Protein AF-0000000086188994 (afdb_homodimer)

Radius of gyration: 27.0 Å; Cα contacts (8 Å, |Δi|>4): 2098; chains: 2; bounding box: 62×96×54 Å

Structure (mmCIF, N/CA/C/O backbone):
data_AF-0000000086188994-model_v1
#
loop_
_entity.id
_entity.type
_entity.pdbx_description
1 polymer 'Cysteine desulfurase'
#
loop_
_atom_site.group_PDB
_atom_site.id
_atom_site.type_symbol
_atom_site.label_atom_id
_atom_site.label_alt_id
_atom_site.label_comp_id
_atom_site.label_asym_id
_atom_site.label_entity_id
_atom_site.label_seq_id
_atom_site.pdbx_PDB_ins_code
_atom_site.Cartn_x
_atom_site.Cartn_y
_atom_site.Cartn_z
_atom_site.occupancy
_atom_site.B_iso_or_equiv
_atom_site.auth_seq_id
_atom_site.auth_comp_id
_atom_site.auth_asym_id
_atom_site.auth_atom_id
_atom_site.pdbx_PDB_model_num
ATOM 1 N N . MET A 1 1 ? 21.062 -20.469 -26.938 1 40.47 1 MET A N 1
ATOM 2 C CA . MET A 1 1 ? 21.969 -19.453 -26.406 1 40.47 1 MET A CA 1
ATOM 3 C C . MET A 1 1 ? 21.203 -18.391 -25.625 1 40.47 1 MET A C 1
ATOM 5 O O . MET A 1 1 ? 20.109 -17.984 -26.031 1 40.47 1 MET A O 1
ATOM 9 N N . SER A 1 2 ? 21.266 -18.281 -24.328 1 55.09 2 SER A N 1
ATOM 10 C CA . SER A 1 2 ? 20.531 -17.281 -23.547 1 55.09 2 SER A CA 1
ATOM 11 C C . SER A 1 2 ? 20.719 -15.891 -24.141 1 55.09 2 SER A C 1
ATOM 13 O O . SER A 1 2 ? 21.844 -15.508 -24.516 1 55.09 2 SER A O 1
ATOM 15 N N . SER A 1 3 ? 19.5 -15.203 -24.562 1 75.44 3 SER A N 1
ATOM 16 C CA . SER A 1 3 ? 19.562 -14.008 -25.391 1 75.44 3 SER A CA 1
ATOM 17 C C . SER A 1 3 ? 20.297 -12.875 -24.688 1 75.44 3 SER A C 1
ATOM 19 O O . SER A 1 3 ? 20.953 -12.055 -25.344 1 75.44 3 SER A O 1
ATOM 21 N N . TYR A 1 4 ? 20.297 -12.648 -23.375 1 92.44 4 TYR A N 1
ATOM 22 C CA . TYR A 1 4 ? 21.047 -11.523 -22.812 1 92.44 4 TYR A CA 1
ATOM 23 C C . TYR A 1 4 ? 22.203 -12.016 -21.953 1 92.44 4 TYR A C 1
ATOM 25 O O . TYR A 1 4 ? 22.266 -13.195 -21.594 1 92.44 4 TYR A O 1
ATOM 33 N N . ASP A 1 5 ? 23.281 -11.188 -21.828 1 94.56 5 ASP A N 1
ATOM 34 C CA . ASP A 1 5 ? 24.438 -11.5 -20.984 1 94.56 5 ASP A CA 1
ATOM 35 C C . ASP A 1 5 ? 24.062 -11.422 -19.5 1 94.56 5 ASP A C 1
ATOM 37 O O . ASP A 1 5 ? 24.047 -10.336 -18.922 1 94.56 5 ASP A O 1
ATOM 41 N N . VAL A 1 6 ? 23.875 -12.578 -18.875 1 96.88 6 VAL A N 1
ATOM 42 C CA . VAL A 1 6 ? 23.344 -12.664 -17.516 1 96.88 6 VAL A CA 1
ATOM 43 C C . VAL A 1 6 ? 24.375 -12.086 -16.531 1 96.88 6 VAL A C 1
ATOM 45 O O . VAL A 1 6 ? 24 -11.531 -15.5 1 96.88 6 VAL A O 1
ATOM 48 N N . GLN A 1 7 ? 25.672 -12.148 -16.781 1 95.19 7 GLN A N 1
ATOM 49 C CA . GLN A 1 7 ? 26.688 -11.586 -15.891 1 95.19 7 GLN A CA 1
ATOM 50 C C . GLN A 1 7 ? 26.609 -10.062 -15.859 1 95.19 7 GLN A C 1
ATOM 52 O O . GLN A 1 7 ? 26.797 -9.445 -14.812 1 95.19 7 GLN A O 1
ATOM 57 N N . GLN A 1 8 ? 26.328 -9.531 -17 1 96.25 8 GLN A N 1
ATOM 58 C CA . GLN A 1 8 ? 26.125 -8.094 -17.047 1 96.25 8 GLN A CA 1
ATOM 59 C C . GLN A 1 8 ? 24.859 -7.688 -16.297 1 96.25 8 GLN A C 1
ATOM 61 O O . GLN A 1 8 ? 24.844 -6.66 -15.609 1 96.25 8 GLN A O 1
ATOM 66 N N . VAL A 1 9 ? 23.844 -8.477 -16.469 1 97.75 9 VAL A N 1
ATOM 67 C CA . VAL A 1 9 ? 22.594 -8.242 -15.742 1 97.75 9 VAL A CA 1
ATOM 68 C C . VAL A 1 9 ? 22.844 -8.289 -14.242 1 97.75 9 VAL A C 1
ATOM 70 O O . VAL A 1 9 ? 22.422 -7.391 -13.508 1 97.75 9 VAL A O 1
ATOM 73 N N . ARG A 1 10 ? 23.547 -9.281 -13.758 1 97.5 10 ARG A N 1
ATOM 74 C CA . ARG A 1 10 ? 23.812 -9.477 -12.336 1 97.5 10 ARG A CA 1
ATOM 75 C C . ARG A 1 10 ? 24.547 -8.281 -11.742 1 97.5 10 ARG A C 1
ATOM 77 O O . ARG A 1 10 ? 24.328 -7.941 -10.578 1 97.5 10 ARG A O 1
ATOM 84 N N . ALA A 1 11 ? 25.422 -7.648 -12.523 1 97.5 11 ALA A N 1
ATOM 85 C CA . ALA A 1 11 ? 26.203 -6.504 -12.062 1 97.5 11 ALA A CA 1
ATOM 86 C C . ALA A 1 11 ? 25.297 -5.324 -11.711 1 97.5 11 ALA A C 1
ATOM 88 O O . ALA A 1 11 ? 25.703 -4.418 -10.984 1 97.5 11 ALA A O 1
ATOM 89 N N . ASP A 1 12 ? 24.078 -5.379 -12.227 1 98.38 12 ASP A N 1
ATOM 90 C CA . ASP A 1 12 ? 23.125 -4.293 -11.992 1 98.38 12 ASP A CA 1
ATOM 91 C C . ASP A 1 12 ? 22.453 -4.441 -10.633 1 98.38 12 ASP A C 1
ATOM 93 O O . ASP A 1 12 ? 21.734 -3.541 -10.195 1 98.38 12 ASP A O 1
ATOM 97 N N . PHE A 1 13 ? 22.625 -5.535 -9.953 1 98.62 13 PHE A N 1
ATOM 98 C CA . PHE A 1 13 ? 21.938 -5.836 -8.703 1 98.62 13 PHE A CA 1
ATOM 99 C C . PHE A 1 13 ? 22.906 -5.832 -7.531 1 98.62 13 PHE A C 1
ATOM 101 O O . PHE A 1 13 ? 23.547 -6.844 -7.242 1 98.62 13 PHE A O 1
ATOM 108 N N . PRO A 1 14 ? 22.922 -4.773 -6.766 1 98.06 14 PRO A N 1
ATOM 109 C CA . PRO A 1 14 ? 23.922 -4.617 -5.707 1 98.06 14 PRO A CA 1
ATOM 110 C C . PRO A 1 14 ? 23.859 -5.738 -4.668 1 98.06 14 PRO A C 1
ATOM 112 O O . PRO A 1 14 ? 24.891 -6.219 -4.211 1 98.06 14 PRO A O 1
ATOM 115 N N . VAL A 1 15 ? 22.688 -6.176 -4.32 1 97.5 15 VAL A N 1
ATOM 116 C CA . VAL A 1 15 ? 22.5 -7.148 -3.248 1 97.5 15 VAL A CA 1
ATOM 117 C C . VAL A 1 15 ? 23.172 -8.469 -3.629 1 97.5 15 VAL A C 1
ATOM 119 O O . VAL A 1 15 ? 23.594 -9.234 -2.758 1 97.5 15 VAL A O 1
ATOM 122 N N . LEU A 1 16 ? 23.281 -8.828 -4.918 1 97.69 16 LEU A N 1
ATOM 123 C CA . LEU A 1 16 ? 23.797 -10.109 -5.375 1 97.69 16 LEU A CA 1
ATOM 124 C C . LEU A 1 16 ? 25.312 -10.172 -5.203 1 97.69 16 LEU A C 1
ATOM 126 O O . LEU A 1 16 ? 25.922 -11.242 -5.328 1 97.69 16 LEU A O 1
ATOM 130 N N . GLN A 1 17 ? 25.906 -9.023 -4.828 1 95.25 17 GLN A N 1
ATOM 131 C CA . GLN A 1 17 ? 27.359 -8.977 -4.621 1 95.25 17 GLN A CA 1
ATOM 132 C C . GLN A 1 17 ? 27.719 -9.273 -3.166 1 95.25 17 GLN A C 1
ATOM 134 O O . GLN A 1 17 ? 28.891 -9.359 -2.816 1 95.25 17 GLN A O 1
ATOM 139 N N . ARG A 1 18 ? 26.719 -9.523 -2.434 1 94.88 18 ARG A N 1
ATOM 140 C CA . ARG A 1 18 ? 26.922 -9.742 -1.003 1 94.88 18 ARG A CA 1
ATOM 141 C C . ARG A 1 18 ? 27.359 -11.172 -0.721 1 94.88 18 ARG A C 1
ATOM 143 O O . ARG A 1 18 ? 27.125 -12.07 -1.529 1 94.88 18 ARG A O 1
ATOM 150 N N . GLU A 1 19 ? 28.047 -11.258 0.383 1 94.38 19 GLU A N 1
ATOM 151 C CA . GLU A 1 19 ? 28.297 -12.562 0.985 1 94.38 19 GLU A CA 1
ATOM 152 C C . GLU A 1 19 ? 27.344 -12.812 2.154 1 94.38 19 GLU A C 1
ATOM 154 O O . GLU A 1 19 ? 27 -11.891 2.891 1 94.38 19 GLU A O 1
ATOM 159 N N . VAL A 1 20 ? 26.875 -13.992 2.197 1 92.62 20 VAL A N 1
ATOM 160 C CA . VAL A 1 20 ? 26.078 -14.484 3.312 1 92.62 20 VAL A CA 1
ATOM 161 C C . VAL A 1 20 ? 26.703 -15.766 3.871 1 92.62 20 VAL A C 1
ATOM 163 O O . VAL A 1 20 ? 27.141 -16.625 3.111 1 92.62 20 VAL A O 1
ATOM 166 N N . ARG A 1 21 ? 26.734 -15.938 5.191 1 91.62 21 ARG A N 1
ATOM 167 C CA . ARG A 1 21 ? 27.375 -17.078 5.824 1 91.62 21 ARG A CA 1
ATOM 168 C C . ARG A 1 21 ? 28.797 -17.281 5.285 1 91.62 21 ARG A C 1
ATOM 170 O O . ARG A 1 21 ? 29.203 -18.406 5 1 91.62 21 ARG A O 1
ATOM 177 N N . ASP A 1 22 ? 29.469 -16.203 4.988 1 93.12 22 ASP A N 1
ATOM 178 C CA . ASP A 1 22 ? 30.844 -16.172 4.508 1 93.12 22 ASP A CA 1
ATOM 179 C C . ASP A 1 22 ? 30.953 -16.844 3.139 1 93.12 22 ASP A C 1
ATOM 181 O O . ASP A 1 22 ? 32 -17.422 2.805 1 93.12 22 ASP A O 1
ATOM 185 N N . LYS A 1 23 ? 29.953 -16.875 2.334 1 95.38 23 LYS A N 1
ATOM 186 C CA . LYS A 1 23 ? 29.891 -17.391 0.967 1 95.38 23 LYS A CA 1
ATOM 187 C C . LYS A 1 23 ? 29.188 -16.406 0.038 1 95.38 23 LYS A C 1
ATOM 189 O O . LYS A 1 23 ? 28.375 -15.602 0.484 1 95.38 23 LYS A O 1
ATOM 194 N N . PRO A 1 24 ? 29.531 -16.562 -1.175 1 96.38 24 PRO A N 1
ATOM 195 C CA . PRO A 1 24 ? 28.766 -15.75 -2.129 1 96.38 24 PRO A CA 1
ATOM 196 C C . PRO A 1 24 ? 27.266 -16.062 -2.104 1 96.38 24 PRO A C 1
ATOM 198 O O . PRO A 1 24 ? 26.875 -17.234 -2.051 1 96.38 24 PRO A O 1
ATOM 201 N N . LEU A 1 25 ? 26.5 -15.008 -2.148 1 97.25 25 LEU A N 1
ATOM 202 C CA . LEU A 1 25 ? 25.062 -15.172 -2.117 1 97.25 25 LEU A CA 1
ATOM 203 C C . LEU A 1 25 ? 24.547 -15.789 -3.42 1 97.25 25 LEU A C 1
ATOM 205 O O . LEU A 1 25 ? 24.812 -15.258 -4.504 1 97.25 25 LEU A O 1
ATOM 209 N N . VAL A 1 26 ? 23.953 -16.938 -3.352 1 98.12 26 VAL A N 1
ATOM 210 C CA . VAL A 1 26 ? 23.109 -17.5 -4.402 1 98.12 26 VAL A CA 1
ATOM 211 C C . VAL A 1 26 ? 21.641 -17.312 -4.035 1 98.12 26 VAL A C 1
ATOM 213 O O . VAL A 1 26 ? 21.125 -18 -3.145 1 98.12 26 VAL A O 1
ATOM 216 N N . TYR A 1 27 ? 21 -16.375 -4.652 1 98.19 27 TYR A N 1
ATOM 217 C CA . TYR A 1 27 ? 19.641 -16 -4.289 1 98.19 27 TYR A CA 1
ATOM 218 C C . TYR A 1 27 ? 18.625 -16.719 -5.172 1 98.19 27 TYR A C 1
ATOM 220 O O . TYR A 1 27 ? 18.422 -16.328 -6.328 1 98.19 27 TYR A O 1
ATOM 228 N N . LEU A 1 28 ? 17.953 -17.719 -4.629 1 98.44 28 LEU A N 1
ATOM 229 C CA . LEU A 1 28 ? 16.969 -18.516 -5.344 1 98.44 28 LEU A CA 1
ATOM 230 C C . LEU A 1 28 ? 15.609 -18.453 -4.645 1 98.44 28 LEU A C 1
ATOM 232 O O . LEU A 1 28 ? 14.961 -19.484 -4.457 1 98.44 28 LEU A O 1
ATOM 236 N N . ASP A 1 29 ? 15.258 -17.25 -4.246 1 98 29 ASP A N 1
ATOM 237 C CA . ASP A 1 29 ? 13.953 -17.016 -3.625 1 98 29 ASP A CA 1
ATOM 238 C C . ASP A 1 29 ? 13.25 -15.82 -4.277 1 98 29 ASP A C 1
ATOM 240 O O . ASP A 1 29 ? 12.609 -15.023 -3.594 1 98 29 ASP A O 1
ATOM 244 N N . SER A 1 30 ? 13.414 -15.633 -5.59 1 98.06 30 SER A N 1
ATOM 245 C CA . SER A 1 30 ? 12.875 -14.508 -6.348 1 98.06 30 SER A CA 1
ATOM 246 C C . SER A 1 30 ? 11.359 -14.617 -6.504 1 98.06 30 SER A C 1
ATOM 248 O O . SER A 1 30 ? 10.688 -13.625 -6.777 1 98.06 30 SER A O 1
ATOM 250 N N . GLY A 1 31 ? 10.773 -15.898 -6.375 1 97.38 31 GLY A N 1
ATOM 251 C CA . GLY A 1 31 ? 9.328 -16.062 -6.402 1 97.38 31 GLY A CA 1
ATOM 252 C C . GLY A 1 31 ? 8.625 -15.422 -5.223 1 97.38 31 GLY A C 1
ATOM 253 O O . GLY A 1 31 ? 7.438 -15.117 -5.293 1 97.38 31 GLY A O 1
ATOM 254 N N . ALA A 1 32 ? 9.352 -15.297 -4.078 1 97.12 32 ALA A N 1
ATOM 255 C CA . ALA A 1 32 ? 8.828 -14.578 -2.922 1 97.12 32 ALA A CA 1
ATOM 256 C C . ALA A 1 32 ? 9.039 -13.078 -3.066 1 97.12 32 ALA A C 1
ATOM 258 O O . ALA A 1 32 ? 8.109 -12.289 -2.891 1 97.12 32 ALA A O 1
ATOM 259 N N . THR A 1 33 ? 10.234 -12.695 -3.42 1 97.69 33 THR A N 1
ATOM 260 C CA . THR A 1 33 ? 10.578 -11.312 -3.738 1 97.69 33 THR A CA 1
ATOM 261 C C . THR A 1 33 ? 11.859 -11.25 -4.559 1 97.69 33 THR A C 1
ATOM 263 O O . THR A 1 33 ? 12.852 -11.898 -4.223 1 97.69 33 THR A O 1
ATOM 266 N N . SER A 1 34 ? 11.828 -10.508 -5.656 1 98.5 34 SER A N 1
ATOM 267 C CA . SER A 1 34 ? 13 -10.352 -6.512 1 98.5 34 SER A CA 1
ATOM 268 C C . SER A 1 34 ? 13.914 -9.25 -5.992 1 98.5 34 SER A C 1
ATOM 270 O O . SER A 1 34 ? 13.516 -8.453 -5.145 1 98.5 34 SER A O 1
ATOM 272 N N . GLN A 1 35 ? 15.148 -9.328 -6.406 1 98.69 35 GLN A N 1
ATOM 273 C CA . GLN A 1 35 ? 16.078 -8.25 -6.125 1 98.69 35 GLN A CA 1
ATOM 274 C C . GLN A 1 35 ? 15.875 -7.074 -7.078 1 98.69 35 GLN A C 1
ATOM 276 O O . GLN A 1 35 ? 15.18 -7.207 -8.086 1 98.69 35 GLN A O 1
ATOM 281 N N . LYS A 1 36 ? 16.422 -5.91 -6.738 1 98.75 36 LYS A N 1
ATOM 282 C CA . LYS A 1 36 ? 16.172 -4.68 -7.488 1 98.75 36 LYS A CA 1
ATOM 283 C C . LYS A 1 36 ? 17.453 -4.199 -8.172 1 98.75 36 LYS A C 1
ATOM 285 O O . LYS A 1 36 ? 18.5 -4.086 -7.531 1 98.75 36 LYS A O 1
ATOM 290 N N . PRO A 1 37 ? 17.406 -3.961 -9.516 1 98.69 37 PRO A N 1
ATOM 291 C CA . PRO A 1 37 ? 18.578 -3.35 -10.141 1 98.69 37 PRO A CA 1
ATOM 292 C C . PRO A 1 37 ? 18.781 -1.895 -9.719 1 98.69 37 PRO A C 1
ATOM 294 O O . PRO A 1 37 ? 17.812 -1.224 -9.328 1 98.69 37 PRO A O 1
ATOM 297 N N . ALA A 1 38 ? 19.969 -1.44 -9.812 1 98.62 38 ALA A N 1
ATOM 298 C CA . ALA A 1 38 ? 20.344 -0.086 -9.414 1 98.62 38 ALA A CA 1
ATOM 299 C C . ALA A 1 38 ? 19.453 0.95 -10.094 1 98.62 38 ALA A C 1
ATOM 301 O O . ALA A 1 38 ? 19.141 1.986 -9.5 1 98.62 38 ALA A O 1
ATOM 302 N N . SER A 1 39 ? 19.047 0.693 -11.336 1 98.81 39 SER A N 1
ATOM 303 C CA . SER A 1 39 ? 18.234 1.651 -12.07 1 98.81 39 SER A CA 1
ATOM 304 C C . SER A 1 39 ? 16.875 1.855 -11.398 1 98.81 39 SER A C 1
ATOM 306 O O . SER A 1 39 ? 16.328 2.961 -11.414 1 98.81 39 SER A O 1
ATOM 308 N N . VAL A 1 40 ? 16.281 0.82 -10.836 1 98.88 40 VAL A N 1
ATOM 309 C CA . VAL A 1 40 ? 15.016 0.901 -10.125 1 98.88 40 VAL A CA 1
ATOM 310 C C . VAL A 1 40 ? 15.203 1.673 -8.82 1 98.88 40 VAL A C 1
ATOM 312 O O . VAL A 1 40 ? 14.414 2.562 -8.5 1 98.88 40 VAL A O 1
ATOM 315 N N . ILE A 1 41 ? 16.297 1.317 -8.047 1 98.81 41 ILE A N 1
ATOM 316 C CA . ILE A 1 41 ? 16.609 1.982 -6.789 1 98.81 41 ILE A CA 1
ATOM 317 C C . ILE A 1 41 ? 16.875 3.467 -7.039 1 98.81 41 ILE A C 1
ATOM 319 O O . ILE A 1 41 ? 16.359 4.32 -6.312 1 98.81 41 ILE A O 1
ATOM 323 N N . ASP A 1 42 ? 17.578 3.783 -8.117 1 98.81 42 ASP A N 1
ATOM 324 C CA . ASP A 1 42 ? 17.891 5.156 -8.492 1 98.81 42 ASP A CA 1
ATOM 325 C C . ASP A 1 42 ? 16.641 5.926 -8.875 1 98.81 42 ASP A C 1
ATOM 327 O O . ASP A 1 42 ? 16.516 7.121 -8.602 1 98.81 42 ASP A O 1
ATOM 331 N N . ALA A 1 43 ? 15.711 5.258 -9.547 1 98.81 43 ALA A N 1
ATOM 332 C CA . ALA A 1 43 ? 14.477 5.918 -9.969 1 98.81 43 ALA A CA 1
ATOM 333 C C . ALA A 1 43 ? 13.688 6.434 -8.766 1 98.81 43 ALA A C 1
ATOM 335 O O . ALA A 1 43 ? 13.203 7.57 -8.781 1 98.81 43 ALA A O 1
ATOM 336 N N . GLU A 1 44 ? 13.523 5.641 -7.715 1 98.69 44 GLU A N 1
ATOM 337 C CA . GLU A 1 44 ? 12.828 6.082 -6.508 1 98.69 44 GLU A CA 1
ATOM 338 C C . GLU A 1 44 ? 13.57 7.234 -5.836 1 98.69 44 GLU A C 1
ATOM 340 O O . GLU A 1 44 ? 12.953 8.211 -5.414 1 98.69 44 GLU A O 1
ATOM 345 N N . ARG A 1 45 ? 14.93 7.074 -5.742 1 98.5 45 ARG A N 1
ATOM 346 C CA . ARG A 1 45 ? 15.734 8.117 -5.113 1 98.5 45 ARG A CA 1
ATOM 347 C C . ARG A 1 45 ? 15.586 9.438 -5.852 1 98.5 45 ARG A C 1
ATOM 349 O O . ARG A 1 45 ? 15.328 10.477 -5.234 1 98.5 45 ARG A O 1
ATOM 356 N N . THR A 1 46 ? 15.742 9.367 -7.152 1 98.69 46 THR A N 1
ATOM 357 C CA . THR A 1 46 ? 15.672 10.578 -7.965 1 98.69 46 THR A CA 1
ATOM 358 C C . THR A 1 46 ? 14.312 11.25 -7.82 1 98.69 46 THR A C 1
ATOM 360 O O . THR A 1 46 ? 14.219 12.477 -7.75 1 98.69 46 THR A O 1
ATOM 363 N N . TYR A 1 47 ? 13.258 10.492 -7.793 1 98.62 47 TYR A N 1
ATOM 364 C CA . TYR A 1 47 ? 11.922 11.047 -7.598 1 98.62 47 TYR A CA 1
ATOM 365 C C . TYR A 1 47 ? 11.859 11.875 -6.316 1 98.62 47 TYR A C 1
ATOM 367 O O . TYR A 1 47 ? 11.43 13.031 -6.336 1 98.62 47 TYR A O 1
ATOM 375 N N . TYR A 1 48 ? 12.328 11.273 -5.117 1 98.69 48 TYR A N 1
ATOM 376 C CA . TYR A 1 48 ? 12.258 11.953 -3.83 1 98.69 48 TYR A CA 1
ATOM 377 C C . TYR A 1 48 ? 13.156 13.18 -3.816 1 98.69 48 TYR A C 1
ATOM 379 O O . TYR A 1 48 ? 12.812 14.203 -3.211 1 98.69 48 TYR A O 1
ATOM 387 N N . GLU A 1 49 ? 14.258 13.125 -4.516 1 98.31 49 GLU A N 1
ATOM 388 C CA . GLU A 1 49 ? 15.25 14.195 -4.441 1 98.31 49 GLU A CA 1
ATOM 389 C C . GLU A 1 49 ? 14.875 15.367 -5.344 1 98.31 49 GLU A C 1
ATOM 391 O O . GLU A 1 49 ? 15.32 16.5 -5.129 1 98.31 49 GLU A O 1
ATOM 396 N N . GLN A 1 50 ? 13.992 15.047 -6.34 1 97.81 50 GLN A N 1
ATOM 397 C CA . GLN A 1 50 ? 13.859 16.078 -7.359 1 97.81 50 GLN A CA 1
ATOM 398 C C . GLN A 1 50 ? 12.391 16.422 -7.609 1 97.81 50 GLN A C 1
ATOM 400 O O . GLN A 1 50 ? 12.078 17.531 -8.07 1 97.81 50 GLN A O 1
ATOM 405 N N . HIS A 1 51 ? 11.484 15.547 -7.355 1 97.5 51 HIS A N 1
ATOM 406 C CA . HIS A 1 51 ? 10.172 15.719 -7.973 1 97.5 51 HIS A CA 1
ATOM 407 C C . HIS A 1 51 ? 9.055 15.562 -6.949 1 97.5 51 HIS A C 1
ATOM 409 O O . HIS A 1 51 ? 7.891 15.828 -7.246 1 97.5 51 HIS A O 1
ATOM 415 N N . ASN A 1 52 ? 9.367 15.242 -5.723 1 97.56 52 ASN A N 1
ATOM 416 C CA . ASN A 1 52 ? 8.367 14.82 -4.75 1 97.56 52 ASN A CA 1
ATOM 417 C C . ASN A 1 52 ? 7.352 15.93 -4.477 1 97.56 52 ASN A C 1
ATOM 419 O O . ASN A 1 52 ? 7.723 17.031 -4.09 1 97.56 52 ASN A O 1
ATOM 423 N N . ALA A 1 53 ? 6.07 15.688 -4.734 1 96.94 53 ALA A N 1
ATOM 424 C CA . ALA A 1 53 ? 4.91 16.516 -4.418 1 96.94 53 ALA A CA 1
ATOM 425 C C . ALA A 1 53 ? 3.611 15.734 -4.602 1 96.94 53 ALA A C 1
ATOM 427 O O . ALA A 1 53 ? 3.627 14.594 -5.074 1 96.94 53 ALA A O 1
ATOM 428 N N . ALA A 1 54 ? 2.562 16.25 -4.098 1 94.5 54 ALA A N 1
ATOM 429 C CA . ALA A 1 54 ? 1.256 15.609 -4.254 1 94.5 54 ALA A CA 1
ATOM 430 C C . ALA A 1 54 ? 0.843 15.555 -5.719 1 94.5 54 ALA A C 1
ATOM 432 O O . ALA A 1 54 ? 0.89 16.562 -6.426 1 94.5 54 ALA A O 1
ATOM 433 N N . VAL A 1 55 ? 0.38 14.398 -6.148 1 93.62 55 VAL A N 1
ATOM 434 C CA . VAL A 1 55 ? -0.013 14.164 -7.535 1 93.62 55 VAL A CA 1
ATOM 435 C C . VAL A 1 55 ? -1.438 14.664 -7.758 1 93.62 55 VAL A C 1
ATOM 437 O O . VAL A 1 55 ? -2.275 14.602 -6.855 1 93.62 55 VAL A O 1
ATOM 440 N N . HIS A 1 56 ? -1.817 15.109 -8.984 1 85.56 56 HIS A N 1
ATOM 441 C CA . HIS A 1 56 ? -3.129 15.5 -9.484 1 85.56 56 HIS A CA 1
ATOM 442 C C . HIS A 1 56 ? -3.701 16.672 -8.695 1 85.56 56 HIS A C 1
ATOM 444 O O . HIS A 1 56 ? -4.812 17.125 -8.977 1 85.56 56 HIS A O 1
ATOM 450 N N . ARG A 1 57 ? -3.09 17.266 -7.703 1 67.31 57 ARG A N 1
ATOM 451 C CA . ARG A 1 57 ? -3.719 18.156 -6.723 1 67.31 57 ARG A CA 1
ATOM 452 C C . ARG A 1 57 ? -3.086 19.531 -6.746 1 67.31 57 ARG A C 1
ATOM 454 O O . ARG A 1 57 ? -3.584 20.469 -6.102 1 67.31 57 ARG A O 1
ATOM 461 N N . GLY A 1 58 ? -1.917 19.656 -7.426 1 66.38 58 GLY A N 1
ATOM 462 C CA . GLY A 1 58 ? -1.232 20.922 -7.176 1 66.38 58 GLY A CA 1
ATOM 463 C C . GLY A 1 58 ? -1.057 21.766 -8.422 1 66.38 58 GLY A C 1
ATOM 464 O O . GLY A 1 58 ? -1.103 21.25 -9.539 1 66.38 58 GLY A O 1
ATOM 465 N N . ALA A 1 59 ? -1.103 23.016 -8.133 1 77.12 59 ALA A N 1
ATOM 466 C CA . ALA A 1 59 ? -0.983 24.031 -9.18 1 77.12 59 ALA A CA 1
ATOM 467 C C . ALA A 1 59 ? 0.455 24.516 -9.312 1 77.12 59 ALA A C 1
ATOM 469 O O . ALA A 1 59 ? 0.71 25.562 -9.93 1 77.12 59 ALA A O 1
ATOM 470 N N . HIS A 1 60 ? 1.409 23.719 -8.656 1 91.81 60 HIS A N 1
ATOM 471 C CA . HIS A 1 60 ? 2.785 24.188 -8.758 1 91.81 60 HIS A CA 1
ATOM 472 C C . HIS A 1 60 ? 3.66 23.188 -9.5 1 91.81 60 HIS A C 1
ATOM 474 O O . HIS A 1 60 ? 3.262 22.031 -9.703 1 91.81 60 HIS A O 1
ATOM 480 N N . GLN A 1 61 ? 4.812 23.562 -9.875 1 92.94 61 GLN A N 1
ATOM 481 C CA . GLN A 1 61 ? 5.688 22.828 -10.781 1 92.94 61 GLN A CA 1
ATOM 482 C C . GLN A 1 61 ? 5.992 21.438 -10.25 1 92.94 61 GLN A C 1
ATOM 484 O O . GLN A 1 61 ? 5.961 20.453 -11 1 92.94 61 GLN A O 1
ATOM 489 N N . LEU A 1 62 ? 6.32 21.312 -8.953 1 94.62 62 LEU A N 1
ATOM 490 C CA . LEU A 1 62 ? 6.66 20.016 -8.391 1 94.62 62 LEU A CA 1
ATOM 491 C C . LEU A 1 62 ? 5.484 19.047 -8.508 1 94.62 62 LEU A C 1
ATOM 493 O O . LEU A 1 62 ? 5.672 17.859 -8.766 1 94.62 62 LEU A O 1
ATOM 497 N N . SER A 1 63 ? 4.297 19.531 -8.273 1 95.12 63 SER A N 1
ATOM 498 C CA . SER A 1 63 ? 3.113 18.688 -8.422 1 95.12 63 SER A CA 1
ATOM 499 C C . SER A 1 63 ? 2.939 18.234 -9.867 1 95.12 63 SER A C 1
ATOM 501 O O . SER A 1 63 ? 2.549 17.094 -10.117 1 95.12 63 SER A O 1
ATOM 503 N N . GLU A 1 64 ? 3.201 19.125 -10.805 1 95.5 64 GLU A N 1
ATOM 504 C CA . GLU A 1 64 ? 3.164 18.766 -12.219 1 95.5 64 GLU A CA 1
ATOM 505 C C . GLU A 1 64 ? 4.168 17.672 -12.547 1 95.5 64 GLU A C 1
ATOM 507 O O . GLU A 1 64 ? 3.826 16.688 -13.219 1 95.5 64 GLU A O 1
ATOM 512 N N . GLU A 1 65 ? 5.379 17.859 -12.062 1 96.75 65 GLU A N 1
ATOM 513 C CA . GLU A 1 65 ? 6.441 16.891 -12.305 1 96.75 65 GLU A CA 1
ATOM 514 C C . GLU A 1 65 ? 6.094 15.531 -11.688 1 96.75 65 GLU A C 1
ATOM 516 O O . GLU A 1 65 ? 6.312 14.484 -12.305 1 96.75 65 GLU A O 1
ATOM 521 N N . ALA A 1 66 ? 5.598 15.586 -10.484 1 97.31 66 ALA A N 1
ATOM 522 C CA . ALA A 1 66 ? 5.199 14.359 -9.789 1 97.31 66 ALA A CA 1
ATOM 523 C C . ALA A 1 66 ? 4.09 13.641 -10.555 1 97.31 66 ALA A C 1
ATOM 525 O O . ALA A 1 66 ? 4.129 12.414 -10.703 1 97.31 66 ALA A O 1
ATOM 526 N N . THR A 1 67 ? 3.061 14.391 -11.016 1 97.38 67 THR A N 1
ATOM 527 C CA . THR A 1 67 ? 1.947 13.828 -11.773 1 97.38 67 THR A CA 1
ATOM 528 C C . THR A 1 67 ? 2.441 13.172 -13.062 1 97.38 67 THR A C 1
ATOM 530 O O . THR A 1 67 ? 2.037 12.062 -13.391 1 97.38 67 THR A O 1
ATOM 533 N N . ASP A 1 68 ? 3.342 13.852 -13.734 1 97.69 68 ASP A N 1
ATOM 534 C CA . ASP A 1 68 ? 3.912 13.328 -14.977 1 97.69 68 ASP A CA 1
ATOM 535 C C . ASP A 1 68 ? 4.656 12.016 -14.719 1 97.69 68 ASP A C 1
ATOM 537 O O . ASP A 1 68 ? 4.52 11.062 -15.484 1 97.69 68 ASP A O 1
ATOM 541 N N . ALA A 1 69 ? 5.406 12.039 -13.656 1 98.44 69 ALA A N 1
ATOM 542 C CA . ALA A 1 69 ? 6.172 10.844 -13.32 1 98.44 69 ALA A CA 1
ATOM 543 C C . ALA A 1 69 ? 5.25 9.672 -13.008 1 98.44 69 ALA A C 1
ATOM 545 O O . ALA A 1 69 ? 5.48 8.555 -13.469 1 98.44 69 ALA A O 1
ATOM 546 N N . PHE A 1 70 ? 4.25 9.922 -12.273 1 98.25 70 PHE A N 1
ATOM 547 C CA . PHE A 1 70 ? 3.287 8.906 -11.859 1 98.25 70 PHE A CA 1
ATOM 548 C C . PHE A 1 70 ? 2.551 8.336 -13.062 1 98.25 70 PHE A C 1
ATOM 550 O O . PHE A 1 70 ? 2.469 7.117 -13.227 1 98.25 70 PHE A O 1
ATOM 557 N N . GLU A 1 71 ? 2.02 9.156 -13.93 1 98.5 71 GLU A N 1
ATOM 558 C CA . GLU A 1 71 ? 1.238 8.719 -15.086 1 98.5 71 GLU A CA 1
ATOM 559 C C . GLU A 1 71 ? 2.133 8.102 -16.156 1 98.5 71 GLU A C 1
ATOM 561 O O . GLU A 1 71 ? 1.708 7.199 -16.875 1 98.5 71 GLU A O 1
ATOM 566 N N . ALA A 1 72 ? 3.412 8.555 -16.266 1 98.81 72 ALA A N 1
ATOM 567 C CA . ALA A 1 72 ? 4.359 7.898 -17.156 1 98.81 72 ALA A CA 1
ATOM 568 C C . ALA A 1 72 ? 4.602 6.449 -16.75 1 98.81 72 ALA A C 1
ATOM 570 O O . ALA A 1 72 ? 4.715 5.562 -17.594 1 98.81 72 ALA A O 1
ATOM 571 N N . ALA A 1 73 ? 4.695 6.293 -15.43 1 98.88 73 ALA A N 1
ATOM 572 C CA . ALA A 1 73 ? 4.832 4.926 -14.93 1 98.88 73 ALA A CA 1
ATOM 573 C C . ALA A 1 73 ? 3.623 4.078 -15.312 1 98.88 73 ALA A C 1
ATOM 575 O O . ALA A 1 73 ? 3.771 2.928 -15.734 1 98.88 73 ALA A O 1
ATOM 576 N N . ARG A 1 74 ? 2.408 4.625 -15.188 1 98.88 74 ARG A N 1
ATOM 577 C CA . ARG A 1 74 ? 1.191 3.916 -15.562 1 98.88 74 ARG A CA 1
ATOM 578 C C . ARG A 1 74 ? 1.228 3.518 -17.031 1 98.88 74 ARG A C 1
ATOM 580 O O . ARG A 1 74 ? 0.863 2.396 -17.391 1 98.88 74 ARG A O 1
ATOM 587 N N . GLU A 1 75 ? 1.685 4.406 -17.875 1 98.88 75 GLU A N 1
ATOM 588 C CA . GLU A 1 75 ? 1.794 4.148 -19.312 1 98.88 75 GLU A CA 1
ATOM 589 C C . GLU A 1 75 ? 2.766 3.006 -19.594 1 98.88 75 GLU A C 1
ATOM 591 O O . GLU A 1 75 ? 2.494 2.148 -20.438 1 98.88 75 GLU A O 1
ATOM 596 N N . LYS A 1 76 ? 3.889 3.041 -18.906 1 98.88 76 LYS A N 1
ATOM 597 C CA . LYS A 1 76 ? 4.875 1.981 -19.094 1 98.88 76 LYS A CA 1
ATOM 598 C C . LYS A 1 76 ? 4.297 0.622 -18.703 1 98.88 76 LYS A C 1
ATOM 600 O O . LYS A 1 76 ? 4.453 -0.354 -19.438 1 98.88 76 LYS A O 1
ATOM 605 N N . VAL A 1 77 ? 3.592 0.579 -17.578 1 98.94 77 VAL A N 1
ATOM 606 C CA . VAL A 1 77 ? 2.992 -0.67 -17.109 1 98.94 77 VAL A CA 1
ATOM 607 C C . VAL A 1 77 ? 1.937 -1.137 -18.109 1 98.94 77 VAL A C 1
ATOM 609 O O . VAL A 1 77 ? 1.879 -2.32 -18.453 1 98.94 77 VAL A O 1
ATOM 612 N N . ALA A 1 78 ? 1.086 -0.213 -18.562 1 98.88 78 ALA A N 1
ATOM 613 C CA . ALA A 1 78 ? 0.047 -0.541 -19.531 1 98.88 78 ALA A CA 1
ATOM 614 C C . ALA A 1 78 ? 0.652 -1.144 -20.797 1 98.88 78 ALA A C 1
ATOM 616 O O . ALA A 1 78 ? 0.208 -2.193 -21.266 1 98.88 78 ALA A O 1
ATOM 617 N N . THR A 1 79 ? 1.673 -0.503 -21.281 1 98.75 79 THR A N 1
ATOM 618 C CA . THR A 1 79 ? 2.336 -0.975 -22.5 1 98.75 79 THR A CA 1
ATOM 619 C C . THR A 1 79 ? 2.943 -2.357 -22.281 1 98.75 79 THR A C 1
ATOM 621 O O . THR A 1 79 ? 2.855 -3.225 -23.156 1 98.75 79 THR A O 1
ATOM 624 N N . PHE A 1 80 ? 3.486 -2.609 -21.172 1 98.75 80 PHE A N 1
ATOM 625 C CA . PHE A 1 80 ? 4.184 -3.844 -20.828 1 98.75 80 PHE A CA 1
ATOM 626 C C . PHE A 1 80 ? 3.242 -5.039 -20.906 1 98.75 80 PHE A C 1
ATOM 628 O O . PHE A 1 80 ? 3.648 -6.129 -21.312 1 98.75 80 PHE A O 1
ATOM 635 N N . VAL A 1 81 ? 1.908 -4.836 -20.562 1 98.75 81 VAL A N 1
ATOM 636 C CA . VAL A 1 81 ? 0.987 -5.965 -20.531 1 98.75 81 VAL A CA 1
ATOM 637 C C . VAL A 1 81 ? -0.053 -5.812 -21.641 1 98.75 81 VAL A C 1
ATOM 639 O O . VAL A 1 81 ? -1.073 -6.508 -21.641 1 98.75 81 VAL A O 1
ATOM 642 N N . GLY A 1 82 ? 0.14 -4.922 -22.594 1 98.31 82 GLY A N 1
ATOM 643 C CA . GLY A 1 82 ? -0.738 -4.758 -23.75 1 98.31 82 GLY A CA 1
ATOM 644 C C . GLY A 1 82 ? -2.08 -4.148 -23.391 1 98.31 82 GLY A C 1
ATOM 645 O O . GLY A 1 82 ? -3.115 -4.559 -23.922 1 98.31 82 GLY A O 1
ATOM 646 N N . ALA A 1 83 ? -2.053 -3.164 -22.484 1 98.5 83 ALA A N 1
ATOM 647 C CA . ALA A 1 83 ? -3.279 -2.539 -22 1 98.5 83 ALA A CA 1
ATOM 648 C C . ALA A 1 83 ? -3.281 -1.039 -22.281 1 98.5 83 ALA A C 1
ATOM 650 O O . ALA A 1 83 ? -2.363 -0.521 -22.922 1 98.5 83 ALA A O 1
ATOM 651 N N . ARG A 1 84 ? -4.402 -0.292 -22.016 1 98.44 84 ARG A N 1
ATOM 652 C CA . ARG A 1 84 ? -4.5 1.164 -21.984 1 98.44 84 ARG A CA 1
ATOM 653 C C . ARG A 1 84 ? -4.254 1.696 -20.562 1 98.44 84 ARG A C 1
ATOM 655 O O . ARG A 1 84 ? -4.645 1.067 -19.578 1 98.44 84 ARG A O 1
ATOM 662 N N . PRO A 1 85 ? -3.516 2.775 -20.438 1 98.62 85 PRO A N 1
ATOM 663 C CA . PRO A 1 85 ? -3.207 3.316 -19.109 1 98.62 85 PRO A CA 1
ATOM 664 C C . PRO A 1 85 ? -4.445 3.455 -18.219 1 98.62 85 PRO A C 1
ATOM 666 O O . PRO A 1 85 ? -4.371 3.23 -17.016 1 98.62 85 PRO A O 1
ATOM 669 N N . GLU A 1 86 ? -5.629 3.762 -18.75 1 98.06 86 GLU A N 1
ATOM 670 C CA . GLU A 1 86 ? -6.848 3.99 -17.984 1 98.06 86 GLU A CA 1
ATOM 671 C C . GLU A 1 86 ? -7.363 2.691 -17.375 1 98.06 86 GLU A C 1
ATOM 673 O O . GLU A 1 86 ? -8.227 2.713 -16.484 1 98.06 86 GLU A O 1
ATOM 678 N N . ASP A 1 87 ? -6.801 1.52 -17.859 1 98.25 87 ASP A N 1
ATOM 679 C CA . ASP A 1 87 ? -7.242 0.222 -17.359 1 98.25 87 ASP A CA 1
ATOM 680 C C . ASP A 1 87 ? -6.301 -0.298 -16.281 1 98.25 87 ASP A C 1
ATOM 682 O O . ASP A 1 87 ? -6.441 -1.434 -15.82 1 98.25 87 ASP A O 1
ATOM 686 N N . ILE A 1 88 ? -5.301 0.528 -15.945 1 98.88 88 ILE A N 1
ATOM 687 C CA . ILE A 1 88 ? -4.305 0.127 -14.961 1 98.88 88 ILE A CA 1
ATOM 688 C C . ILE A 1 88 ? -4.566 0.84 -13.641 1 98.88 88 ILE A C 1
ATOM 690 O O . ILE A 1 88 ? -4.559 2.072 -13.578 1 98.88 88 ILE A O 1
ATOM 694 N N . VAL A 1 89 ? -4.805 0.081 -12.602 1 98.88 89 VAL A N 1
ATOM 695 C CA . VAL A 1 89 ? -4.977 0.602 -11.25 1 98.88 89 VAL A CA 1
ATOM 696 C C . VAL A 1 89 ? -3.76 0.249 -10.398 1 98.88 89 VAL A C 1
ATOM 698 O O . VAL A 1 89 ? -3.373 -0.919 -10.305 1 98.88 89 VAL A O 1
ATOM 701 N N . PHE A 1 90 ? -3.096 1.248 -9.797 1 98.88 90 PHE A N 1
ATOM 702 C CA . PHE A 1 90 ? -2.012 0.974 -8.859 1 98.88 90 PHE A CA 1
ATOM 703 C C . PHE A 1 90 ? -2.562 0.64 -7.48 1 98.88 90 PHE A C 1
ATOM 705 O O . PHE A 1 90 ? -3.455 1.325 -6.977 1 98.88 90 PHE A O 1
ATOM 712 N N . THR A 1 91 ? -2.092 -0.434 -6.895 1 98.69 91 THR A N 1
ATOM 713 C CA . THR A 1 91 ? -2.387 -0.892 -5.539 1 98.69 91 THR A CA 1
ATOM 714 C C . THR A 1 91 ? -1.1 -1.093 -4.746 1 98.69 91 THR A C 1
ATOM 716 O O . THR A 1 91 ? -0.003 -0.853 -5.258 1 98.69 91 THR A O 1
ATOM 719 N N . LYS A 1 92 ? -1.168 -1.431 -3.5 1 98.25 92 LYS A N 1
ATOM 720 C CA . LYS A 1 92 ? 0.046 -1.573 -2.701 1 98.25 92 LYS A CA 1
ATOM 721 C C . LYS A 1 92 ? 0.728 -2.912 -2.973 1 98.25 92 LYS A C 1
ATOM 723 O O . LYS A 1 92 ? 1.921 -3.07 -2.709 1 98.25 92 LYS A O 1
ATOM 728 N N . ASN A 1 93 ? 0.018 -3.889 -3.447 1 98.31 93 ASN A N 1
ATOM 729 C CA . ASN A 1 93 ? 0.467 -5.223 -3.84 1 98.31 93 ASN A CA 1
ATOM 730 C C . ASN A 1 93 ? -0.631 -5.988 -4.57 1 98.31 93 ASN A C 1
ATOM 732 O O . ASN A 1 93 ? -1.755 -5.5 -4.703 1 98.31 93 ASN A O 1
ATOM 736 N N . ALA A 1 94 ? -0.291 -7.105 -5.129 1 98.62 94 ALA A N 1
ATOM 737 C CA . ALA A 1 94 ? -1.26 -7.891 -5.887 1 98.62 94 ALA A CA 1
ATOM 738 C C . ALA A 1 94 ? -2.393 -8.383 -4.984 1 98.62 94 ALA A C 1
ATOM 740 O O . ALA A 1 94 ? -3.537 -8.5 -5.43 1 98.62 94 ALA A O 1
ATOM 741 N N . THR A 1 95 ? -2.066 -8.672 -3.686 1 98.81 95 THR A N 1
ATOM 742 C CA . THR A 1 95 ? -3.09 -9.078 -2.732 1 98.81 95 THR A CA 1
ATOM 743 C C . THR A 1 95 ? -4.184 -8.023 -2.623 1 98.81 95 THR A C 1
ATOM 745 O O . THR A 1 95 ? -5.371 -8.344 -2.684 1 98.81 95 THR A O 1
ATOM 748 N N . GLU A 1 96 ? -3.844 -6.781 -2.529 1 98.81 96 GLU A N 1
ATOM 749 C CA . GLU A 1 96 ? -4.832 -5.711 -2.518 1 98.81 96 GLU A CA 1
ATOM 750 C C . GLU A 1 96 ? -5.609 -5.664 -3.83 1 98.81 96 GLU A C 1
ATOM 752 O O . GLU A 1 96 ? -6.812 -5.379 -3.836 1 98.81 96 GLU A O 1
ATOM 757 N N . SER A 1 97 ? -4.953 -5.898 -4.973 1 98.94 97 SER A N 1
ATOM 758 C CA . SER A 1 97 ? -5.605 -5.895 -6.277 1 98.94 97 SER A CA 1
ATOM 759 C C . SER A 1 97 ? -6.758 -6.891 -6.324 1 98.94 97 SER A C 1
ATOM 761 O O . SER A 1 97 ? -7.855 -6.559 -6.773 1 98.94 97 SER A O 1
ATOM 763 N N . ILE A 1 98 ? -6.492 -8.109 -5.848 1 98.94 98 ILE A N 1
ATOM 764 C CA . ILE A 1 98 ? -7.523 -9.141 -5.898 1 98.94 98 ILE A CA 1
ATOM 765 C C . ILE A 1 98 ? -8.633 -8.812 -4.898 1 98.94 98 ILE A C 1
ATOM 767 O O . ILE A 1 98 ? -9.812 -9.008 -5.188 1 98.94 98 ILE A O 1
ATOM 771 N N . ASN A 1 99 ? -8.281 -8.273 -3.734 1 98.94 99 ASN A N 1
ATOM 772 C CA . ASN A 1 99 ? -9.289 -7.828 -2.777 1 98.94 99 ASN A CA 1
ATOM 773 C C . ASN A 1 99 ? -10.156 -6.711 -3.355 1 98.94 99 ASN A C 1
ATOM 775 O O . ASN A 1 99 ? -11.352 -6.641 -3.07 1 98.94 99 ASN A O 1
ATOM 779 N N . LEU A 1 100 ? -9.539 -5.816 -4.133 1 98.88 100 LEU A N 1
ATOM 780 C CA . LEU A 1 100 ? -10.289 -4.75 -4.785 1 98.88 100 LEU A CA 1
ATOM 781 C C . LEU A 1 100 ? -11.414 -5.324 -5.645 1 98.88 100 LEU A C 1
ATOM 783 O O . LEU A 1 100 ? -12.547 -4.844 -5.59 1 98.88 100 LEU A O 1
ATOM 787 N N . VAL A 1 101 ? -11.133 -6.359 -6.398 1 98.88 101 VAL A N 1
ATOM 788 C CA . VAL A 1 101 ? -12.156 -6.996 -7.219 1 98.88 101 VAL A CA 1
ATOM 789 C C . VAL A 1 101 ? -13.211 -7.645 -6.324 1 98.88 101 VAL A C 1
ATOM 791 O O . VAL A 1 101 ? -14.414 -7.449 -6.523 1 98.88 101 VAL A O 1
ATOM 794 N N . ALA A 1 102 ? -12.758 -8.43 -5.305 1 98.81 102 ALA A N 1
ATOM 795 C CA . ALA A 1 102 ? -13.68 -9.148 -4.43 1 98.81 102 ALA A CA 1
ATOM 796 C C . ALA A 1 102 ? -14.586 -8.18 -3.67 1 98.81 102 ALA A C 1
ATOM 798 O O . ALA A 1 102 ? -15.797 -8.391 -3.588 1 98.81 102 ALA A O 1
ATOM 799 N N . TYR A 1 103 ? -14.039 -7.137 -3.131 1 98.69 103 TYR A N 1
ATOM 800 C CA . TYR A 1 103 ? -14.844 -6.16 -2.408 1 98.69 103 TYR A CA 1
ATOM 801 C C . TYR A 1 103 ? -15.742 -5.383 -3.363 1 98.69 103 TYR A C 1
ATOM 803 O O . TYR A 1 103 ? -16.875 -5.02 -3.01 1 98.69 103 TYR A O 1
ATOM 811 N N . GLY A 1 104 ? -15.148 -4.988 -4.559 1 98.5 104 GLY A N 1
ATOM 812 C CA . GLY A 1 104 ? -16.016 -4.375 -5.551 1 98.5 104 GLY A CA 1
ATOM 813 C C . GLY A 1 104 ? -17.281 -5.176 -5.82 1 98.5 104 GLY A C 1
ATOM 814 O O . GLY A 1 104 ? -18.375 -4.617 -5.879 1 98.5 104 GLY A O 1
ATOM 815 N N . LEU A 1 105 ? -17.125 -6.52 -5.98 1 98.56 105 LEU A N 1
ATOM 816 C CA . LEU A 1 105 ? -18.25 -7.418 -6.203 1 98.56 105 LEU A CA 1
ATOM 817 C C . LEU A 1 105 ? -19.156 -7.469 -4.977 1 98.56 105 LEU A C 1
ATOM 819 O O . LEU A 1 105 ? -20.375 -7.488 -5.102 1 98.56 105 LEU A O 1
ATOM 823 N N . SER A 1 106 ? -18.516 -7.508 -3.805 1 97.75 106 SER A N 1
ATOM 824 C CA . SER A 1 106 ? -19.281 -7.488 -2.566 1 97.75 106 SER A CA 1
ATOM 825 C C . SER A 1 106 ? -20.109 -6.207 -2.449 1 97.75 106 SER A C 1
ATOM 827 O O . SER A 1 106 ? -21.297 -6.254 -2.117 1 97.75 106 SER A O 1
ATOM 829 N N . ASN A 1 107 ? -19.516 -5.078 -2.744 1 97.81 107 ASN A N 1
ATOM 830 C CA . ASN A 1 107 ? -20.125 -3.766 -2.592 1 97.81 107 ASN A CA 1
ATOM 831 C C . ASN A 1 107 ? -21.188 -3.518 -3.662 1 97.81 107 ASN A C 1
ATOM 833 O O . ASN A 1 107 ? -22.016 -2.625 -3.516 1 97.81 107 ASN A O 1
ATOM 837 N N . ALA A 1 108 ? -21.172 -4.281 -4.734 1 96.81 108 ALA A N 1
ATOM 838 C CA . ALA A 1 108 ? -22.172 -4.176 -5.793 1 96.81 108 ALA A CA 1
ATOM 839 C C . ALA A 1 108 ? -23.562 -4.512 -5.266 1 96.81 108 ALA A C 1
ATOM 841 O O . ALA A 1 108 ? -24.578 -4.148 -5.879 1 96.81 108 ALA A O 1
ATOM 842 N N . SER A 1 109 ? -23.641 -5.215 -4.164 1 90.88 109 SER A N 1
ATOM 843 C CA . SER A 1 109 ? -24.922 -5.594 -3.59 1 90.88 109 SER A CA 1
ATOM 844 C C . SER A 1 109 ? -25.5 -4.473 -2.725 1 90.88 109 SER A C 1
ATOM 846 O O . SER A 1 109 ? -26.641 -4.543 -2.287 1 90.88 109 SER A O 1
ATOM 848 N N . ALA A 1 110 ? -24.656 -3.467 -2.412 1 91.56 110 ALA A N 1
ATOM 849 C CA . ALA A 1 110 ? -25.141 -2.361 -1.594 1 91.56 110 ALA A CA 1
ATOM 850 C C . ALA A 1 110 ? -26.219 -1.565 -2.334 1 91.56 110 ALA A C 1
ATOM 852 O O . ALA A 1 110 ? -26.203 -1.49 -3.564 1 91.56 110 ALA A O 1
ATOM 853 N N . PRO A 1 111 ? -27.172 -0.956 -1.556 1 91.06 111 PRO A N 1
ATOM 854 C CA . PRO A 1 111 ? -28.203 -0.143 -2.199 1 91.06 111 PRO A CA 1
ATOM 855 C C . PRO A 1 111 ? -27.625 0.953 -3.09 1 91.06 111 PRO A C 1
ATOM 857 O O . PRO A 1 111 ? -26.734 1.683 -2.672 1 91.06 111 PRO A O 1
ATOM 860 N N . GLY A 1 112 ? -28.062 0.922 -4.348 1 92.5 112 GLY A N 1
ATOM 861 C CA . GLY A 1 112 ? -27.719 1.994 -5.27 1 92.5 112 GLY A CA 1
ATOM 862 C C . GLY A 1 112 ? -26.328 1.842 -5.871 1 92.5 112 GLY A C 1
ATOM 863 O O . GLY A 1 112 ? -25.891 2.689 -6.652 1 92.5 112 GLY A O 1
ATOM 864 N N . ALA A 1 113 ? -25.656 0.775 -5.527 1 93.25 113 ALA A N 1
ATOM 865 C CA . ALA A 1 113 ? -24.25 0.631 -5.91 1 93.25 113 ALA A CA 1
ATOM 866 C C . ALA A 1 113 ? -24.109 0.515 -7.426 1 93.25 113 ALA A C 1
ATOM 868 O O . ALA A 1 113 ? -23.094 0.917 -7.988 1 93.25 113 ALA A O 1
ATOM 869 N N . LEU A 1 114 ? -25.141 -0.021 -8.125 1 95.44 114 LEU A N 1
ATOM 870 C CA . LEU A 1 114 ? -25.031 -0.267 -9.555 1 95.44 114 LEU A CA 1
ATOM 871 C C . LEU A 1 114 ? -25.969 0.652 -10.336 1 95.44 114 LEU A C 1
ATOM 873 O O . LEU A 1 114 ? -26.328 0.355 -11.477 1 95.44 114 LEU A O 1
ATOM 877 N N . ASP A 1 115 ? -26.328 1.765 -9.617 1 93.38 115 ASP A N 1
ATOM 878 C CA . ASP A 1 115 ? -27.141 2.748 -10.328 1 93.38 115 ASP A CA 1
ATOM 879 C C . ASP A 1 115 ? -26.406 3.299 -11.547 1 93.38 115 ASP A C 1
ATOM 881 O O . ASP A 1 115 ? -25.219 3.664 -11.453 1 93.38 115 ASP A O 1
ATOM 885 N N . GLY A 1 116 ? -27.047 3.293 -12.664 1 94.12 116 GLY A N 1
ATOM 886 C CA . GLY A 1 116 ? -26.469 3.836 -13.883 1 94.12 116 GLY A CA 1
ATOM 887 C C . GLY A 1 116 ? -25.641 2.824 -14.648 1 94.12 116 GLY A C 1
ATOM 888 O O . GLY A 1 116 ? -25.156 3.113 -15.742 1 94.12 116 GLY A O 1
ATOM 889 N N . VAL A 1 117 ? -25.453 1.661 -14.117 1 96.38 117 VAL A N 1
ATOM 890 C CA . VAL A 1 117 ? -24.703 0.602 -14.797 1 96.38 117 VAL A CA 1
ATOM 891 C C . VAL A 1 117 ? -25.625 -0.154 -15.75 1 96.38 117 VAL A C 1
ATOM 893 O O . VAL A 1 117 ? -26.75 -0.516 -15.375 1 96.38 117 VAL A O 1
ATOM 896 N N . PRO A 1 118 ? -25.234 -0.405 -16.969 1 96 118 PRO A N 1
ATOM 897 C CA . PRO A 1 118 ? -26.047 -1.229 -17.875 1 96 118 PRO A CA 1
ATOM 898 C C . PRO A 1 118 ? -26.422 -2.576 -17.25 1 96 118 PRO A C 1
ATOM 900 O O . PRO A 1 118 ? -25.609 -3.197 -16.578 1 96 118 PRO A O 1
ATOM 903 N N . SER A 1 119 ? -27.609 -2.971 -17.531 1 95.5 119 SER A N 1
ATOM 904 C CA . SER A 1 119 ? -28.188 -4.148 -16.891 1 95.5 119 SER A CA 1
ATOM 905 C C . SER A 1 119 ? -27.328 -5.383 -17.125 1 95.5 119 SER A C 1
ATOM 907 O O . SER A 1 119 ? -27.125 -6.191 -16.219 1 95.5 119 SER A O 1
ATOM 909 N N . GLU A 1 120 ? -26.828 -5.512 -18.281 1 94.75 120 GLU A N 1
ATOM 910 C CA . GLU A 1 120 ? -26.031 -6.691 -18.609 1 94.75 120 GLU A CA 1
ATOM 911 C C . GLU A 1 120 ? -24.75 -6.738 -17.797 1 94.75 120 GLU A C 1
ATOM 913 O O . GLU A 1 120 ? -24.344 -7.801 -17.312 1 94.75 120 GLU A O 1
ATOM 918 N N . VAL A 1 121 ? -24.156 -5.602 -17.609 1 96.31 121 VAL A N 1
ATOM 919 C CA . VAL A 1 121 ? -22.922 -5.512 -16.828 1 96.31 121 VAL A CA 1
ATOM 920 C C . VAL A 1 121 ? -23.234 -5.668 -15.352 1 96.31 121 VAL A C 1
ATOM 922 O O . VAL A 1 121 ? -22.531 -6.375 -14.633 1 96.31 121 VAL A O 1
ATOM 925 N N . ALA A 1 122 ? -24.328 -5.023 -14.914 1 96.19 122 ALA A N 1
ATOM 926 C CA . ALA A 1 122 ? -24.75 -5.113 -13.516 1 96.19 122 ALA A CA 1
ATOM 927 C C . ALA A 1 122 ? -25 -6.559 -13.102 1 96.19 122 ALA A C 1
ATOM 929 O O . ALA A 1 122 ? -24.641 -6.969 -11.992 1 96.19 122 ALA A O 1
ATOM 930 N N . GLU A 1 123 ? -25.641 -7.285 -14 1 94.75 123 GLU A N 1
ATOM 931 C CA . GLU A 1 123 ? -25.938 -8.688 -13.711 1 94.75 123 GLU A CA 1
ATOM 932 C C . GLU A 1 123 ? -24.672 -9.492 -13.5 1 94.75 123 GLU A C 1
ATOM 934 O O . GLU A 1 123 ? -24.625 -10.391 -12.656 1 94.75 123 GLU A O 1
ATOM 939 N N . ARG A 1 124 ? -23.625 -9.125 -14.18 1 95.62 124 ARG A N 1
ATOM 940 C CA . ARG A 1 124 ? -22.359 -9.836 -14.055 1 95.62 124 ARG A CA 1
ATOM 941 C C . ARG A 1 124 ? -21.688 -9.531 -12.719 1 95.62 124 ARG A C 1
ATOM 943 O O . ARG A 1 124 ? -20.891 -10.328 -12.219 1 95.62 124 ARG A O 1
ATOM 950 N N . LEU A 1 125 ? -22.016 -8.383 -12.18 1 97.69 125 LEU A N 1
ATOM 951 C CA . LEU A 1 125 ? -21.328 -7.934 -10.969 1 97.69 125 LEU A CA 1
ATOM 952 C C . LEU A 1 125 ? -22.109 -8.359 -9.719 1 97.69 125 LEU A C 1
ATOM 954 O O . LEU A 1 125 ? -21.562 -8.32 -8.609 1 97.69 125 LEU A O 1
ATOM 958 N N . ARG A 1 126 ? -23.344 -8.797 -9.867 1 96 126 ARG A N 1
ATOM 959 C CA . ARG A 1 126 ? -24.172 -9.188 -8.727 1 96 126 ARG A CA 1
ATOM 960 C C . ARG A 1 126 ? -23.844 -10.609 -8.281 1 96 126 ARG A C 1
ATOM 962 O O . ARG A 1 126 ? -23.891 -11.547 -9.086 1 96 126 ARG A O 1
ATOM 969 N N . ILE A 1 127 ? -23.5 -10.773 -7.074 1 97.81 127 ILE A N 1
ATOM 970 C CA . ILE A 1 127 ? -23.203 -12.078 -6.484 1 97.81 127 ILE A CA 1
ATOM 971 C C . ILE A 1 127 ? -24.078 -12.273 -5.238 1 97.81 127 ILE A C 1
ATOM 973 O O . ILE A 1 127 ? -24.203 -11.367 -4.414 1 97.81 127 ILE A O 1
ATOM 977 N N . GLY A 1 128 ? -24.641 -13.398 -5.082 1 97.06 128 GLY A N 1
ATOM 978 C CA . GLY A 1 128 ? -25.469 -13.742 -3.939 1 97.06 128 GLY A CA 1
ATOM 979 C C . GLY A 1 128 ? -25.656 -15.242 -3.762 1 97.06 128 GLY A C 1
ATOM 980 O O . GLY A 1 128 ? -24.922 -16.031 -4.367 1 97.06 128 GLY A O 1
ATOM 981 N N . ALA A 1 129 ? -26.625 -15.516 -2.877 1 96.88 129 ALA A N 1
ATOM 982 C CA . ALA A 1 129 ? -26.938 -16.922 -2.619 1 96.88 129 ALA A CA 1
ATOM 983 C C . ALA A 1 129 ? -27.297 -17.656 -3.91 1 96.88 129 ALA A C 1
ATOM 985 O O . ALA A 1 129 ? -28.047 -17.141 -4.734 1 96.88 129 ALA A O 1
ATOM 986 N N . GLY A 1 130 ? -26.734 -18.844 -4.062 1 98 130 GLY A N 1
ATOM 987 C CA . GLY A 1 130 ? -26.969 -19.641 -5.258 1 98 130 GLY A CA 1
ATOM 988 C C . GLY A 1 130 ? -25.859 -19.5 -6.289 1 98 130 GLY A C 1
ATOM 989 O O . GLY A 1 130 ? -25.734 -20.344 -7.184 1 98 130 GLY A O 1
ATOM 990 N N . ASP A 1 131 ? -25.172 -18.391 -6.211 1 98.56 131 ASP A N 1
ATOM 991 C CA . ASP A 1 131 ? -24.062 -18.188 -7.125 1 98.56 131 ASP A CA 1
ATOM 992 C C . ASP A 1 131 ? -22.828 -18.953 -6.668 1 98.56 131 ASP A C 1
ATOM 994 O O . ASP A 1 131 ? -22.734 -19.375 -5.508 1 98.56 131 ASP A O 1
ATOM 998 N N . GLU A 1 132 ? -21.969 -19.234 -7.613 1 98.81 132 GLU A N 1
ATOM 999 C CA . GLU A 1 132 ? -20.734 -19.969 -7.336 1 98.81 132 GLU A CA 1
ATOM 1000 C C . GLU A 1 132 ? -19.5 -19.188 -7.762 1 98.81 132 GLU A C 1
ATOM 1002 O O . GLU A 1 132 ? -19.531 -18.453 -8.758 1 98.81 132 GLU A O 1
ATOM 1007 N N . ILE A 1 133 ? -18.547 -19.219 -6.988 1 98.88 133 ILE A N 1
ATOM 1008 C CA . ILE A 1 133 ? -17.203 -18.734 -7.293 1 98.88 133 ILE A CA 1
ATOM 1009 C C . ILE A 1 133 ? -16.25 -19.922 -7.438 1 98.88 133 ILE A C 1
ATOM 1011 O O . ILE A 1 133 ? -16.156 -20.766 -6.543 1 98.88 133 ILE A O 1
ATOM 1015 N N . VAL A 1 134 ? -15.555 -20 -8.562 1 98.94 134 VAL A N 1
ATOM 1016 C CA . VAL A 1 134 ? -14.672 -21.141 -8.836 1 98.94 134 VAL A CA 1
ATOM 1017 C C . VAL A 1 134 ? -13.219 -20.688 -8.797 1 98.94 134 VAL A C 1
ATOM 1019 O O . VAL A 1 134 ? -12.836 -19.719 -9.469 1 98.94 134 VAL A O 1
ATOM 1022 N N . VAL A 1 135 ? -12.477 -21.281 -7.93 1 98.88 135 VAL A N 1
ATOM 1023 C CA . VAL A 1 135 ? -11.039 -21.078 -7.852 1 98.88 135 VAL A CA 1
ATOM 1024 C C . VAL A 1 135 ? -10.312 -22.375 -8.172 1 98.88 135 VAL A C 1
ATOM 1026 O O . VAL A 1 135 ? -10.883 -23.266 -8.797 1 98.88 135 VAL A O 1
ATOM 1029 N N . THR A 1 136 ? -9 -22.484 -7.898 1 98.81 136 THR A N 1
ATOM 1030 C CA . THR A 1 136 ? -8.273 -23.734 -8.055 1 98.81 136 THR A CA 1
ATOM 1031 C C . THR A 1 136 ? -7.625 -24.156 -6.742 1 98.81 136 THR A C 1
ATOM 1033 O O . THR A 1 136 ? -7.414 -23.328 -5.855 1 98.81 136 THR A O 1
ATOM 1036 N N . GLU A 1 137 ? -7.32 -25.297 -6.617 1 98.44 137 GLU A N 1
ATOM 1037 C CA . GLU A 1 137 ? -6.695 -25.859 -5.426 1 98.44 137 GLU A CA 1
ATOM 1038 C C . GLU A 1 137 ? -5.234 -25.438 -5.316 1 98.44 137 GLU A C 1
ATOM 1040 O O . GLU A 1 137 ? -4.594 -25.656 -4.285 1 98.44 137 GLU A O 1
ATOM 1045 N N . MET A 1 138 ? -4.766 -24.781 -6.312 1 98.44 138 MET A N 1
ATOM 1046 C CA . MET A 1 138 ? -3.346 -24.438 -6.246 1 98.44 138 MET A CA 1
ATOM 1047 C C . MET A 1 138 ? -3.152 -22.953 -6.008 1 98.44 138 MET A C 1
ATOM 1049 O O . MET A 1 138 ? -2.033 -22.438 -6.094 1 98.44 138 MET A O 1
ATOM 1053 N N . GLU A 1 139 ? -4.227 -22.297 -5.684 1 98.75 139 GLU A N 1
ATOM 1054 C CA . GLU A 1 139 ? -4.164 -20.844 -5.555 1 98.75 139 GLU A CA 1
ATOM 1055 C C . GLU A 1 139 ? -3.238 -20.438 -4.414 1 98.75 139 GLU A C 1
ATOM 1057 O O . GLU A 1 139 ? -3.223 -21.078 -3.359 1 98.75 139 GLU A O 1
ATOM 1062 N N . HIS A 1 140 ? -2.365 -19.375 -4.727 1 98.69 140 HIS A N 1
ATOM 1063 C CA . HIS A 1 140 ? -1.827 -18.594 -3.623 1 98.69 140 HIS A CA 1
ATOM 1064 C C . HIS A 1 140 ? -2.939 -18.094 -2.705 1 98.69 140 HIS A C 1
ATOM 1066 O O . HIS A 1 140 ? -4.055 -17.828 -3.16 1 98.69 140 HIS A O 1
ATOM 1072 N N . HIS A 1 141 ? -2.652 -18 -1.387 1 98.69 141 HIS A N 1
ATOM 1073 C CA . HIS A 1 141 ? -3.648 -17.547 -0.42 1 98.69 141 HIS A CA 1
ATOM 1074 C C . HIS A 1 141 ? -4.262 -16.219 -0.838 1 98.69 141 HIS A C 1
ATOM 1076 O O . HIS A 1 141 ? -5.438 -15.953 -0.565 1 98.69 141 HIS A O 1
ATOM 1082 N N . ALA A 1 142 ? -3.537 -15.289 -1.509 1 98.69 142 ALA A N 1
ATOM 1083 C CA . ALA A 1 142 ? -4.02 -13.992 -1.976 1 98.69 142 ALA A CA 1
ATOM 1084 C C . ALA A 1 142 ? -5.148 -14.156 -2.992 1 98.69 142 ALA A C 1
ATOM 1086 O O . ALA A 1 142 ? -5.953 -13.25 -3.191 1 98.69 142 ALA A O 1
ATOM 1087 N N . ASN A 1 143 ? -5.234 -15.289 -3.67 1 98.88 143 ASN A N 1
ATOM 1088 C CA . ASN A 1 143 ? -6.266 -15.57 -4.66 1 98.88 143 ASN A CA 1
ATOM 1089 C C . ASN A 1 143 ? -7.199 -16.688 -4.195 1 98.88 143 ASN A C 1
ATOM 1091 O O . ASN A 1 143 ? -7.73 -17.438 -5.012 1 98.88 143 ASN A O 1
ATOM 1095 N N . LEU A 1 144 ? -7.273 -16.969 -2.939 1 98.88 144 LEU A N 1
ATOM 1096 C CA . LEU A 1 144 ? -8.195 -17.922 -2.332 1 98.88 144 LEU A CA 1
ATOM 1097 C C . LEU A 1 144 ? -9.008 -17.266 -1.221 1 98.88 144 LEU A C 1
ATOM 1099 O O . LEU A 1 144 ? -10.234 -17.25 -1.267 1 98.88 144 LEU A O 1
ATOM 1103 N N . VAL A 1 145 ? -8.391 -16.625 -0.303 1 98.81 145 VAL A N 1
ATOM 1104 C CA . VAL A 1 145 ? -9.008 -16.172 0.934 1 98.81 145 VAL A CA 1
ATOM 1105 C C . VAL A 1 145 ? -9.992 -15.039 0.628 1 98.81 145 VAL A C 1
ATOM 1107 O O . VAL A 1 145 ? -11.086 -14.992 1.196 1 98.81 145 VAL A O 1
ATOM 1110 N N . PRO A 1 146 ? -9.695 -14.062 -0.286 1 98.75 146 PRO A N 1
ATOM 1111 C CA . PRO A 1 146 ? -10.695 -13.039 -0.598 1 98.75 146 PRO A CA 1
ATOM 1112 C C . PRO A 1 146 ? -12.008 -13.625 -1.11 1 98.75 146 PRO A C 1
ATOM 1114 O O . PRO A 1 146 ? -13.078 -13.086 -0.836 1 98.75 146 PRO A O 1
ATOM 1117 N N . TRP A 1 147 ? -11.891 -14.703 -1.875 1 98.81 147 TRP A N 1
ATOM 1118 C CA . TRP A 1 147 ? -13.086 -15.336 -2.434 1 98.81 147 TRP A CA 1
ATOM 1119 C C . TRP A 1 147 ? -13.867 -16.078 -1.353 1 98.81 147 TRP A C 1
ATOM 1121 O O . TRP A 1 147 ? -15.102 -16.109 -1.383 1 98.81 147 TRP A O 1
ATOM 1131 N N . GLN A 1 148 ? -13.109 -16.719 -0.401 1 98.44 148 GLN A N 1
ATOM 1132 C CA . GLN A 1 148 ? -13.781 -17.281 0.766 1 98.44 148 GLN A CA 1
ATOM 1133 C C . GLN A 1 148 ? -14.586 -16.203 1.501 1 98.44 148 GLN A C 1
ATOM 1135 O O . GLN A 1 148 ? -15.742 -16.422 1.86 1 98.44 148 GLN A O 1
ATOM 1140 N N . GLU A 1 149 ? -14 -15.094 1.668 1 98 149 GLU A N 1
ATOM 1141 C CA . GLU A 1 149 ? -14.648 -14.008 2.393 1 98 149 GLU A CA 1
ATOM 1142 C C . GLU A 1 149 ? -15.82 -13.43 1.596 1 98 149 GLU A C 1
ATOM 1144 O O . GLU A 1 149 ? -16.844 -13.047 2.17 1 98 149 GLU A O 1
ATOM 1149 N N . LEU A 1 150 ? -15.648 -13.305 0.288 1 98.06 150 LEU A N 1
ATOM 1150 C CA . LEU A 1 150 ? -16.766 -12.875 -0.548 1 98.06 150 LEU A CA 1
ATOM 1151 C C . LEU A 1 150 ? -17.953 -13.82 -0.403 1 98.06 150 LEU A C 1
ATOM 1153 O O . LEU A 1 150 ? -19.094 -13.375 -0.285 1 98.06 150 LEU A O 1
ATOM 1157 N N . CYS A 1 151 ? -17.656 -15.18 -0.455 1 97.88 151 CYS A N 1
ATOM 1158 C CA . CYS A 1 151 ? -18.703 -16.172 -0.28 1 97.88 151 CYS A CA 1
ATOM 1159 C C . CYS A 1 151 ? -19.391 -16.016 1.076 1 97.88 151 CYS A C 1
ATOM 1161 O O . CYS A 1 151 ? -20.609 -16.094 1.175 1 97.88 151 CYS A O 1
ATOM 1163 N N . ARG A 1 152 ? -18.625 -15.75 2.068 1 96.19 152 ARG A N 1
ATOM 1164 C CA . ARG A 1 152 ? -19.172 -15.562 3.408 1 96.19 152 ARG A CA 1
ATOM 1165 C C . ARG A 1 152 ? -20.125 -14.375 3.455 1 96.19 152 ARG A C 1
ATOM 1167 O O . ARG A 1 152 ? -21.203 -14.461 4.043 1 96.19 152 ARG A O 1
ATOM 1174 N N . ARG A 1 153 ? -19.766 -13.336 2.822 1 95.25 153 ARG A N 1
ATOM 1175 C CA . ARG A 1 153 ? -20.531 -12.094 2.91 1 95.25 153 ARG A CA 1
ATOM 1176 C C . ARG A 1 153 ? -21.75 -12.148 2.01 1 95.25 153 ARG A C 1
ATOM 1178 O O . ARG A 1 153 ? -22.766 -11.484 2.277 1 95.25 153 ARG A O 1
ATOM 1185 N N . THR A 1 154 ? -21.703 -12.898 0.92 1 95.62 154 THR A N 1
ATOM 1186 C CA . THR A 1 154 ? -22.766 -12.828 -0.083 1 95.62 154 THR A CA 1
ATOM 1187 C C . THR A 1 154 ? -23.656 -14.07 -0.028 1 95.62 154 THR A C 1
ATOM 1189 O O . THR A 1 154 ? -24.75 -14.07 -0.572 1 95.62 154 THR A O 1
ATOM 1192 N N . GLY A 1 155 ? -23.156 -15.195 0.539 1 96.62 155 GLY A N 1
ATOM 1193 C CA . GLY A 1 155 ? -23.875 -16.469 0.538 1 96.62 155 GLY A CA 1
ATOM 1194 C C . GLY A 1 155 ? -23.547 -17.344 -0.66 1 96.62 155 GLY A C 1
ATOM 1195 O O . GLY A 1 155 ? -24.078 -18.438 -0.8 1 96.62 155 GLY A O 1
ATOM 1196 N N . ALA A 1 156 ? -22.656 -16.875 -1.557 1 98.19 156 ALA A N 1
ATOM 1197 C CA . ALA A 1 156 ? -22.203 -17.688 -2.678 1 98.19 156 ALA A CA 1
ATOM 1198 C C . ALA A 1 156 ? -21.422 -18.906 -2.188 1 98.19 156 ALA A C 1
ATOM 1200 O O . ALA A 1 156 ? -21.047 -18.984 -1.014 1 98.19 156 ALA A O 1
ATOM 1201 N N . THR A 1 157 ? -21.234 -19.844 -3.092 1 98.5 157 THR A N 1
ATOM 1202 C CA . THR A 1 157 ? -20.531 -21.078 -2.771 1 98.5 157 THR A CA 1
ATOM 1203 C C . THR A 1 157 ? -19.203 -21.141 -3.508 1 98.5 157 THR A C 1
ATOM 1205 O O . THR A 1 157 ? -19.125 -20.828 -4.699 1 98.5 157 THR A O 1
ATOM 1208 N N . LEU A 1 158 ? -18.203 -21.469 -2.801 1 98.75 158 LEU A N 1
ATOM 1209 C CA . LEU A 1 158 ? -16.875 -21.625 -3.383 1 98.75 158 LEU A CA 1
ATOM 1210 C C . LEU A 1 158 ? -16.688 -23.047 -3.932 1 98.75 158 LEU A C 1
ATOM 1212 O O . LEU A 1 158 ? -16.969 -24.016 -3.246 1 98.75 158 LEU A O 1
ATOM 1216 N N . ARG A 1 159 ? -16.312 -23.172 -5.152 1 98.62 159 ARG A N 1
ATOM 1217 C CA . ARG A 1 159 ? -15.93 -24.406 -5.836 1 98.62 159 ARG A CA 1
ATOM 1218 C C . ARG A 1 159 ? -14.508 -24.312 -6.363 1 98.62 159 ARG A C 1
ATOM 1220 O O . ARG A 1 159 ? -13.938 -23.219 -6.453 1 98.62 159 ARG A O 1
ATOM 1227 N N . TRP A 1 160 ? -13.906 -25.422 -6.633 1 98.75 160 TRP A N 1
ATOM 1228 C CA . TRP A 1 160 ? -12.531 -25.312 -7.098 1 98.75 160 TRP A CA 1
ATOM 1229 C C . TRP A 1 160 ? -12.156 -26.484 -7.992 1 98.75 160 TRP A C 1
ATOM 1231 O O . TRP A 1 160 ? -12.742 -27.562 -7.883 1 98.75 160 TRP A O 1
ATOM 1241 N N . PHE A 1 161 ? -11.242 -26.234 -8.898 1 98.62 161 PHE A N 1
ATOM 1242 C CA . PHE A 1 161 ? -10.578 -27.266 -9.68 1 98.62 161 PHE A CA 1
ATOM 1243 C C . PHE A 1 161 ? -9.57 -28.016 -8.828 1 98.62 161 PHE A C 1
ATOM 1245 O O . PHE A 1 161 ? -8.703 -27.406 -8.195 1 98.62 161 PHE A O 1
ATOM 1252 N N . PRO A 1 162 ? -9.617 -29.281 -8.812 1 98.38 162 PRO A N 1
ATOM 1253 C CA . PRO A 1 162 ? -8.562 -30.047 -8.148 1 98.38 162 PRO A CA 1
ATOM 1254 C C . PRO A 1 162 ? -7.242 -30.016 -8.914 1 98.38 162 PRO A C 1
ATOM 1256 O O . PRO A 1 162 ? -7.203 -29.594 -10.07 1 98.38 162 PRO A O 1
ATOM 1259 N N . VAL A 1 163 ? -6.297 -30.453 -8.195 1 98.38 163 VAL A N 1
ATOM 1260 C CA . VAL A 1 163 ? -4.957 -30.578 -8.75 1 98.38 163 VAL A CA 1
ATOM 1261 C C . VAL A 1 163 ? -4.582 -32.031 -8.906 1 98.38 163 VAL A C 1
ATOM 1263 O O . VAL A 1 163 ? -4.883 -32.875 -8.039 1 98.38 163 VAL A O 1
ATOM 1266 N N . THR A 1 164 ? -3.881 -32.375 -10.008 1 97.62 164 THR A N 1
ATOM 1267 C CA . THR A 1 164 ? -3.379 -33.719 -10.227 1 97.62 164 THR A CA 1
ATOM 1268 C C . THR A 1 164 ? -2.121 -33.969 -9.398 1 97.62 164 THR A C 1
ATOM 1270 O O . THR A 1 164 ? -1.515 -33.031 -8.883 1 97.62 164 THR A O 1
ATOM 1273 N N . ASP A 1 165 ? -1.752 -35.156 -9.438 1 95.19 165 ASP A N 1
ATOM 1274 C CA . ASP A 1 165 ? -0.519 -35.5 -8.742 1 95.19 165 ASP A CA 1
ATOM 1275 C C . ASP A 1 165 ? 0.693 -34.844 -9.398 1 95.19 165 ASP A C 1
ATOM 1277 O O . ASP A 1 165 ? 1.719 -34.656 -8.742 1 95.19 165 ASP A O 1
ATOM 1281 N N . GLY A 1 166 ? 0.49 -34.562 -10.547 1 95.62 166 GLY A N 1
ATOM 1282 C CA . GLY A 1 166 ? 1.578 -33.938 -11.281 1 95.62 166 GLY A CA 1
ATOM 1283 C C . GLY A 1 166 ? 1.633 -32.438 -11.102 1 95.62 166 GLY A C 1
ATOM 1284 O O . GLY A 1 166 ? 2.49 -31.75 -11.68 1 95.62 166 GLY A O 1
ATOM 1285 N N . GLY A 1 167 ? 0.714 -31.922 -10.312 1 97.56 167 GLY A N 1
ATOM 1286 C CA . GLY A 1 167 ? 0.739 -30.5 -10.016 1 97.56 167 GLY A CA 1
ATOM 1287 C C . GLY A 1 167 ? 0.097 -29.656 -11.094 1 97.56 167 GLY A C 1
ATOM 1288 O O . GLY A 1 167 ? 0.487 -28.5 -11.297 1 97.56 167 GLY A O 1
ATOM 1289 N N . GLU A 1 168 ? -0.728 -30.203 -11.891 1 98.19 168 GLU A N 1
ATOM 1290 C CA . GLU A 1 168 ? -1.506 -29.484 -12.906 1 98.19 168 GLU A CA 1
ATOM 1291 C C . GLU A 1 168 ? -2.982 -29.422 -12.523 1 98.19 168 GLU A C 1
ATOM 1293 O O . GLU A 1 168 ? -3.438 -30.188 -11.664 1 98.19 168 GLU A O 1
ATOM 1298 N N . LEU A 1 169 ? -3.719 -28.547 -13.109 1 98.44 169 LEU A N 1
ATOM 1299 C CA . LEU A 1 169 ? -5.156 -28.5 -12.875 1 98.44 169 LEU A CA 1
ATOM 1300 C C . LEU A 1 169 ? -5.852 -29.688 -13.531 1 98.44 169 LEU A C 1
ATOM 1302 O O . LEU A 1 169 ? -5.52 -30.062 -14.656 1 98.44 169 LEU A O 1
ATOM 1306 N N . ASP A 1 170 ? -6.719 -30.344 -12.781 1 98.38 170 ASP A N 1
ATOM 1307 C CA . ASP A 1 170 ? -7.629 -31.312 -13.367 1 98.38 170 ASP A CA 1
ATOM 1308 C C . ASP A 1 170 ? -8.859 -30.641 -13.969 1 98.38 170 ASP A C 1
ATOM 1310 O O . ASP A 1 170 ? -9.766 -30.234 -13.242 1 98.38 170 ASP A O 1
ATOM 1314 N N . LEU A 1 171 ? -8.883 -30.562 -15.234 1 98.12 171 LEU A N 1
ATOM 1315 C CA . LEU A 1 171 ? -9.953 -29.859 -15.938 1 98.12 171 LEU A CA 1
ATOM 1316 C C . LEU A 1 171 ? -10.961 -30.828 -16.516 1 98.12 171 LEU A C 1
ATOM 1318 O O . LEU A 1 171 ? -11.75 -30.469 -17.406 1 98.12 171 LEU A O 1
ATOM 1322 N N . SER A 1 172 ? -10.914 -32.062 -16.094 1 97.75 172 SER A N 1
ATOM 1323 C CA . SER A 1 172 ? -11.812 -33.094 -16.625 1 97.75 172 SER A CA 1
ATOM 1324 C C . SER A 1 172 ? -13.273 -32.688 -16.438 1 97.75 172 SER A C 1
ATOM 1326 O O . SER A 1 172 ? -14.133 -33.062 -17.234 1 97.75 172 SER A O 1
ATOM 1328 N N . ASP A 1 173 ? -13.484 -31.891 -15.461 1 96.44 173 ASP A N 1
ATOM 1329 C CA . ASP A 1 173 ? -14.859 -31.5 -15.156 1 96.44 173 ASP A CA 1
ATOM 1330 C C . ASP A 1 173 ? -15.07 -30 -15.336 1 96.44 173 ASP A C 1
ATOM 1332 O O . ASP A 1 173 ? -15.852 -29.391 -14.609 1 96.44 173 ASP A O 1
ATOM 1336 N N . LEU A 1 174 ? -14.391 -29.469 -16.141 1 97.75 174 LEU A N 1
ATOM 1337 C CA . LEU A 1 174 ? -14.383 -28.016 -16.375 1 97.75 174 LEU A CA 1
ATOM 1338 C C . LEU A 1 174 ? -15.797 -27.516 -16.641 1 97.75 174 LEU A C 1
ATOM 1340 O O . LEU A 1 174 ? -16.25 -26.562 -15.984 1 97.75 174 LEU A O 1
ATOM 1344 N N . ASP A 1 175 ? -16.562 -28.172 -17.562 1 93.94 175 ASP A N 1
ATOM 1345 C CA . ASP A 1 175 ? -17.859 -27.672 -17.984 1 93.94 175 ASP A CA 1
ATOM 1346 C C . ASP A 1 175 ? -18.922 -27.875 -16.906 1 93.94 175 ASP A C 1
ATOM 1348 O O . ASP A 1 175 ? -19.922 -27.156 -16.859 1 93.94 175 ASP A O 1
ATOM 1352 N N . THR A 1 176 ? -18.672 -28.812 -16.078 1 96.25 176 THR A N 1
ATOM 1353 C CA . THR A 1 176 ? -19.594 -29.031 -14.969 1 96.25 176 THR A CA 1
ATOM 1354 C C . THR A 1 176 ? -19.281 -28.094 -13.805 1 96.25 176 THR A C 1
ATOM 1356 O O . THR A 1 176 ? -20.188 -27.594 -13.141 1 96.25 176 THR A O 1
ATOM 1359 N N . LEU A 1 177 ? -18.078 -27.859 -13.664 1 98.19 177 LEU A N 1
ATOM 1360 C CA . LEU A 1 177 ? -17.656 -27 -12.555 1 98.19 177 LEU A CA 1
ATOM 1361 C C . LEU A 1 177 ? -17.953 -25.531 -12.859 1 98.19 177 LEU A C 1
ATOM 1363 O O . LEU A 1 177 ? -18.438 -24.812 -11.992 1 98.19 177 LEU A O 1
ATOM 1367 N N . VAL A 1 178 ? -17.625 -25.156 -14.047 1 98.69 178 VAL A N 1
ATOM 1368 C CA . VAL A 1 178 ? -18 -23.828 -14.523 1 98.69 178 VAL A CA 1
ATOM 1369 C C . VAL A 1 178 ? -19.344 -23.891 -15.242 1 98.69 178 VAL A C 1
ATOM 1371 O O . VAL A 1 178 ? -19.422 -24.359 -16.391 1 98.69 178 VAL A O 1
ATOM 1374 N N . ASN A 1 179 ? -20.344 -23.453 -14.633 1 98.38 179 ASN A N 1
ATOM 1375 C CA . ASN A 1 179 ? -21.719 -23.594 -15.109 1 98.38 179 ASN A CA 1
ATOM 1376 C C . ASN A 1 179 ? -22.516 -22.297 -14.969 1 98.38 179 ASN A C 1
ATOM 1378 O O . ASN A 1 179 ? -21.938 -21.25 -14.688 1 98.38 179 ASN A O 1
ATOM 1382 N N . GLU A 1 180 ? -23.781 -22.344 -15.109 1 97.5 180 GLU A N 1
ATOM 1383 C CA . GLU A 1 180 ? -24.625 -21.156 -15.211 1 97.5 180 GLU A CA 1
ATOM 1384 C C . GLU A 1 180 ? -24.688 -20.406 -13.891 1 97.5 180 GLU A C 1
ATOM 1386 O O . GLU A 1 180 ? -25.062 -19.234 -13.852 1 97.5 180 GLU A O 1
ATOM 1391 N N . ARG A 1 181 ? -24.266 -21.094 -12.805 1 98.19 181 ARG A N 1
ATOM 1392 C CA . ARG A 1 181 ? -24.266 -20.438 -11.5 1 98.19 181 ARG A CA 1
ATOM 1393 C C . ARG A 1 181 ? -22.938 -19.75 -11.227 1 98.19 181 ARG A C 1
ATOM 1395 O O . ARG A 1 181 ? -22.812 -18.984 -10.273 1 98.19 181 ARG A O 1
ATOM 1402 N N . THR A 1 182 ? -22 -20.047 -12.023 1 98.75 182 THR A N 1
ATOM 1403 C CA . THR A 1 182 ? -20.672 -19.5 -11.805 1 98.75 182 THR A CA 1
ATOM 1404 C C . THR A 1 182 ? -20.625 -18.016 -12.148 1 98.75 182 THR A C 1
ATOM 1406 O O . THR A 1 182 ? -20.969 -17.625 -13.266 1 98.75 182 THR A O 1
ATOM 1409 N N . LYS A 1 183 ? -20.156 -17.234 -11.203 1 98.69 183 LYS A N 1
ATOM 1410 C CA . LYS A 1 183 ? -20.078 -15.781 -11.398 1 98.69 183 LYS A CA 1
ATOM 1411 C C . LYS A 1 183 ? -18.625 -15.328 -11.539 1 98.69 183 LYS A C 1
ATOM 1413 O O . LYS A 1 183 ? -18.359 -14.305 -12.172 1 98.69 183 LYS A O 1
ATOM 1418 N N . VAL A 1 184 ? -17.75 -15.961 -10.922 1 98.94 184 VAL A N 1
ATOM 1419 C CA . VAL A 1 184 ? -16.328 -15.633 -10.961 1 98.94 184 VAL A CA 1
ATOM 1420 C C . VAL A 1 184 ? -15.5 -16.906 -11.141 1 98.94 184 VAL A C 1
ATOM 1422 O O . VAL A 1 184 ? -15.789 -17.938 -10.516 1 98.94 184 VAL A O 1
ATOM 1425 N N . VAL A 1 185 ? -14.562 -16.938 -12 1 98.94 185 VAL A N 1
ATOM 1426 C CA . VAL A 1 185 ? -13.484 -17.922 -12.102 1 98.94 185 VAL A CA 1
ATOM 1427 C C . VAL A 1 185 ? -12.141 -17.234 -11.852 1 98.94 185 VAL A C 1
ATOM 1429 O O . VAL A 1 185 ? -11.672 -16.453 -12.688 1 98.94 185 VAL A O 1
ATOM 1432 N N . ALA A 1 186 ? -11.594 -17.438 -10.734 1 98.94 186 ALA A N 1
ATOM 1433 C CA . ALA A 1 186 ? -10.297 -16.875 -10.344 1 98.94 186 ALA A CA 1
ATOM 1434 C C . ALA A 1 186 ? -9.219 -17.953 -10.328 1 98.94 186 ALA A C 1
ATOM 1436 O O . ALA A 1 186 ? -9.406 -19.031 -9.75 1 98.94 186 ALA A O 1
ATOM 1437 N N . PHE A 1 187 ? -8.047 -17.734 -10.961 1 98.94 187 PHE A N 1
ATOM 1438 C CA . PHE A 1 187 ? -7.02 -18.766 -11.039 1 98.94 187 PHE A CA 1
ATOM 1439 C C . PHE A 1 187 ? -5.648 -18.156 -11.266 1 98.94 187 PHE A C 1
ATOM 1441 O O . PHE A 1 187 ? -5.543 -17.016 -11.734 1 98.94 187 PHE A O 1
ATOM 1448 N N . SER A 1 188 ? -4.672 -18.734 -10.875 1 98.75 188 SER A N 1
ATOM 1449 C CA . SER A 1 188 ? -3.295 -18.312 -11.102 1 98.75 188 SER A CA 1
ATOM 1450 C C . SER A 1 188 ? -2.834 -18.641 -12.516 1 98.75 188 SER A C 1
ATOM 1452 O O . SER A 1 188 ? -3.158 -19.703 -13.039 1 98.75 188 SER A O 1
ATOM 1454 N N . HIS A 1 189 ? -2.096 -17.797 -13.094 1 98.88 189 HIS A N 1
ATOM 1455 C CA . HIS A 1 189 ? -1.444 -18.094 -14.367 1 98.88 189 HIS A CA 1
ATOM 1456 C C . HIS A 1 189 ? -0.312 -19.094 -14.195 1 98.88 189 HIS A C 1
ATOM 1458 O O . HIS A 1 189 ? -0.237 -20.078 -14.93 1 98.88 189 HIS A O 1
ATOM 1464 N N . VAL A 1 190 ? 0.542 -18.797 -13.273 1 98.81 190 VAL A N 1
ATOM 1465 C CA . VAL A 1 190 ? 1.639 -19.688 -12.898 1 98.81 190 VAL A CA 1
ATOM 1466 C C . VAL A 1 190 ? 1.604 -19.938 -11.391 1 98.81 190 VAL A C 1
ATOM 1468 O O . VAL A 1 190 ? 1.489 -19 -10.602 1 98.81 190 VAL A O 1
ATOM 1471 N N . SER A 1 191 ? 1.567 -21.219 -11.008 1 98.81 191 SER A N 1
ATOM 1472 C CA . SER A 1 191 ? 1.597 -21.578 -9.594 1 98.81 191 SER A CA 1
ATOM 1473 C C . SER A 1 191 ? 2.854 -21.047 -8.914 1 98.81 191 SER A C 1
ATOM 1475 O O . SER A 1 191 ? 3.959 -21.188 -9.438 1 98.81 191 SER A O 1
ATOM 1477 N N . ASN A 1 192 ? 2.66 -20.422 -7.73 1 98.38 192 ASN A N 1
ATOM 1478 C CA . ASN A 1 192 ? 3.809 -19.906 -6.996 1 98.38 192 ASN A CA 1
ATOM 1479 C C . ASN A 1 192 ? 4.605 -21.016 -6.332 1 98.38 192 ASN A C 1
ATOM 1481 O O . ASN A 1 192 ? 5.699 -20.797 -5.82 1 98.38 192 ASN A O 1
ATOM 1485 N N . VAL A 1 193 ? 4.16 -22.25 -6.355 1 98.44 193 VAL A N 1
ATOM 1486 C CA . VAL A 1 193 ? 4.824 -23.375 -5.691 1 98.44 193 VAL A CA 1
ATOM 1487 C C . VAL A 1 193 ? 5.477 -24.281 -6.734 1 98.44 193 VAL A C 1
ATOM 1489 O O . VAL A 1 193 ? 6.703 -24.375 -6.797 1 98.44 193 VAL A O 1
ATOM 1492 N N . VAL A 1 194 ? 4.621 -24.766 -7.648 1 98.44 194 VAL A N 1
ATOM 1493 C CA . VAL A 1 194 ? 5.125 -25.828 -8.508 1 98.44 194 VAL A CA 1
ATOM 1494 C C . VAL A 1 194 ? 5.449 -25.266 -9.891 1 98.44 194 VAL A C 1
ATOM 1496 O O . VAL A 1 194 ? 5.906 -26 -10.766 1 98.44 194 VAL A O 1
ATOM 1499 N N . GLY A 1 195 ? 5.184 -24.016 -10.125 1 98.69 195 GLY A N 1
ATOM 1500 C CA . GLY A 1 195 ? 5.598 -23.359 -11.352 1 98.69 195 GLY A CA 1
ATOM 1501 C C . GLY A 1 195 ? 4.727 -23.734 -12.539 1 98.69 195 GLY A C 1
ATOM 1502 O O . GLY A 1 195 ? 4.973 -23.281 -13.664 1 98.69 195 GLY A O 1
ATOM 1503 N N . THR A 1 196 ? 3.699 -24.484 -12.336 1 98.81 196 THR A N 1
ATOM 1504 C CA . THR A 1 196 ? 2.805 -24.891 -13.414 1 98.81 196 THR A CA 1
ATOM 1505 C C . THR A 1 196 ? 2.205 -23.688 -14.117 1 98.81 196 THR A C 1
ATOM 1507 O O . THR A 1 196 ? 1.703 -22.766 -13.469 1 98.81 196 THR A O 1
ATOM 1510 N N . ILE A 1 197 ? 2.346 -23.656 -15.359 1 98.75 197 ILE A N 1
ATOM 1511 C CA . ILE A 1 197 ? 1.648 -22.672 -16.188 1 98.75 197 ILE A CA 1
ATOM 1512 C C . ILE A 1 197 ? 0.246 -23.188 -16.516 1 98.75 197 ILE A C 1
ATOM 1514 O O . ILE A 1 197 ? 0.092 -24.188 -17.234 1 98.75 197 ILE A O 1
ATOM 1518 N N . ASN A 1 198 ? -0.727 -22.531 -16.062 1 98.75 198 ASN A N 1
ATOM 1519 C CA . ASN A 1 198 ? -2.094 -23 -16.281 1 98.75 198 ASN A CA 1
ATOM 1520 C C . ASN A 1 198 ? -2.633 -22.547 -17.641 1 98.75 198 ASN A C 1
ATOM 1522 O O . ASN A 1 198 ? -2.277 -21.469 -18.125 1 98.75 198 ASN A O 1
ATOM 1526 N N . PRO A 1 199 ? -3.43 -23.391 -18.266 1 98.19 199 PRO A N 1
ATOM 1527 C CA . PRO A 1 199 ? -4.023 -23.016 -19.547 1 98.19 199 PRO A CA 1
ATOM 1528 C C . PRO A 1 199 ? -5.129 -21.969 -19.406 1 98.19 199 PRO A C 1
ATOM 1530 O O . PRO A 1 199 ? -6.262 -22.312 -19.047 1 98.19 199 PRO A O 1
ATOM 1533 N N . VAL A 1 200 ? -4.875 -20.781 -19.828 1 98.62 200 VAL A N 1
ATOM 1534 C CA . VAL A 1 200 ? -5.781 -19.656 -19.625 1 98.62 200 VAL A CA 1
ATOM 1535 C C . VAL A 1 200 ? -6.953 -19.766 -20.594 1 98.62 200 VAL A C 1
ATOM 1537 O O . VAL A 1 200 ? -8.109 -19.562 -20.219 1 98.62 200 VAL A O 1
ATOM 1540 N N . ALA A 1 201 ? -6.695 -20.109 -21.781 1 98.38 201 ALA A N 1
ATOM 1541 C CA . ALA A 1 201 ? -7.68 -20.047 -22.859 1 98.38 201 ALA A CA 1
ATOM 1542 C C . ALA A 1 201 ? -8.906 -20.891 -22.547 1 98.38 201 ALA A C 1
ATOM 1544 O O . ALA A 1 201 ? -10.039 -20.406 -22.594 1 98.38 201 ALA A O 1
ATOM 1545 N N . PRO A 1 202 ? -8.703 -22.188 -22.203 1 98.44 202 PRO A N 1
ATOM 1546 C CA . PRO A 1 202 ? -9.906 -22.969 -21.922 1 98.44 202 PRO A CA 1
ATOM 1547 C C . PRO A 1 202 ? -10.68 -22.469 -20.719 1 98.44 202 PRO A C 1
ATOM 1549 O O . PRO A 1 202 ? -11.914 -22.562 -20.672 1 98.44 202 PRO A O 1
ATOM 1552 N N . LEU A 1 203 ? -10.055 -22.016 -19.672 1 98.62 203 LEU A N 1
ATOM 1553 C CA . LEU A 1 203 ? -10.719 -21.484 -18.484 1 98.62 203 LEU A CA 1
ATOM 1554 C C . LEU A 1 203 ? -11.523 -20.234 -18.828 1 98.62 203 LEU A C 1
ATOM 1556 O O . LEU A 1 203 ? -12.672 -20.094 -18.391 1 98.62 203 LEU A O 1
ATOM 1560 N N . VAL A 1 204 ? -10.891 -19.328 -19.609 1 98.69 204 VAL A N 1
ATOM 1561 C CA . VAL A 1 204 ? -11.547 -18.109 -20.031 1 98.69 204 VAL A CA 1
ATOM 1562 C C . VAL A 1 204 ? -12.75 -18.438 -20.922 1 98.69 204 VAL A C 1
ATOM 1564 O O . VAL A 1 204 ? -13.82 -17.844 -20.766 1 98.69 204 VAL A O 1
ATOM 1567 N N . ALA A 1 205 ? -12.555 -19.375 -21.844 1 98.5 205 ALA A N 1
ATOM 1568 C CA . ALA A 1 205 ? -13.648 -19.781 -22.719 1 98.5 205 ALA A CA 1
ATOM 1569 C C . ALA A 1 205 ? -14.82 -20.328 -21.906 1 98.5 205 ALA A C 1
ATOM 1571 O O . ALA A 1 205 ? -15.977 -20 -22.188 1 98.5 205 ALA A O 1
ATOM 1572 N N . ALA A 1 206 ? -14.547 -21.172 -20.984 1 98.62 206 ALA A N 1
ATOM 1573 C CA . ALA A 1 206 ? -15.602 -21.734 -20.141 1 98.62 206 ALA A CA 1
ATOM 1574 C C . ALA A 1 206 ? -16.328 -20.641 -19.359 1 98.62 206 ALA A C 1
ATOM 1576 O O . ALA A 1 206 ? -17.562 -20.641 -19.281 1 98.62 206 ALA A O 1
ATOM 1577 N N . ALA A 1 207 ? -15.594 -19.766 -18.781 1 98.56 207 ALA A N 1
ATOM 1578 C CA . ALA A 1 207 ? -16.188 -18.656 -18.031 1 98.56 207 ALA A CA 1
ATOM 1579 C C . ALA A 1 207 ? -17.062 -17.797 -18.938 1 98.56 207 ALA A C 1
ATOM 1581 O O . ALA A 1 207 ? -18.188 -17.438 -18.562 1 98.56 207 ALA A O 1
ATOM 1582 N N . ARG A 1 208 ? -16.578 -17.484 -20.062 1 97.56 208 ARG A N 1
ATOM 1583 C CA . ARG A 1 208 ? -17.297 -16.641 -21.031 1 97.56 208 ARG A CA 1
ATOM 1584 C C . ARG A 1 208 ? -18.625 -17.281 -21.406 1 97.56 208 ARG A C 1
ATOM 1586 O O . ARG A 1 208 ? -19.625 -16.578 -21.594 1 97.56 208 ARG A O 1
ATOM 1593 N N . ARG A 1 209 ? -18.672 -18.547 -21.562 1 97.31 209 ARG A N 1
ATOM 1594 C CA . ARG A 1 209 ? -19.875 -19.25 -21.984 1 97.31 209 ARG A CA 1
ATOM 1595 C C . ARG A 1 209 ? -21.016 -19 -21 1 97.31 209 ARG A C 1
ATOM 1597 O O . ARG A 1 209 ? -22.188 -19 -21.391 1 97.31 209 ARG A O 1
ATOM 1604 N N . VAL A 1 210 ? -20.641 -18.734 -19.828 1 97.44 210 VAL A N 1
ATOM 1605 C CA . VAL A 1 210 ? -21.703 -18.625 -18.844 1 97.44 210 VAL A CA 1
ATOM 1606 C C . VAL A 1 210 ? -21.75 -17.203 -18.297 1 97.44 210 VAL A C 1
ATOM 1608 O O . VAL A 1 210 ? -22.484 -16.922 -17.344 1 97.44 210 VAL A O 1
ATOM 1611 N N . GLY A 1 211 ? -20.906 -16.328 -18.766 1 97.12 211 GLY A N 1
ATOM 1612 C CA . GLY A 1 211 ? -20.922 -14.922 -18.406 1 97.12 211 GLY A CA 1
ATOM 1613 C C . GLY A 1 211 ? -20.172 -14.633 -17.125 1 97.12 211 GLY A C 1
ATOM 1614 O O . GLY A 1 211 ? -20.359 -13.586 -16.5 1 97.12 211 GLY A O 1
ATOM 1615 N N . ALA A 1 212 ? -19.328 -15.57 -16.625 1 98.56 212 ALA A N 1
ATOM 1616 C CA . ALA A 1 212 ? -18.562 -15.414 -15.391 1 98.56 212 ALA A CA 1
ATOM 1617 C C . ALA A 1 212 ? -17.375 -14.477 -15.602 1 98.56 212 ALA A C 1
ATOM 1619 O O . ALA A 1 212 ? -16.781 -14.445 -16.688 1 98.56 212 ALA A O 1
ATOM 1620 N N . ILE A 1 213 ? -17.047 -13.711 -14.609 1 98.81 213 ILE A N 1
ATOM 1621 C CA . ILE A 1 213 ? -15.875 -12.844 -14.586 1 98.81 213 ILE A CA 1
ATOM 1622 C C . ILE A 1 213 ? -14.617 -13.672 -14.32 1 98.81 213 ILE A C 1
ATOM 1624 O O . ILE A 1 213 ? -14.617 -14.555 -13.461 1 98.81 213 ILE A O 1
ATOM 1628 N N . THR A 1 214 ? -13.602 -13.484 -15.094 1 98.94 214 THR A N 1
ATOM 1629 C CA . THR A 1 214 ? -12.336 -14.164 -14.867 1 98.94 214 THR A CA 1
ATOM 1630 C C . THR A 1 214 ? -11.344 -13.234 -14.172 1 98.94 214 THR A C 1
ATOM 1632 O O . THR A 1 214 ? -11.234 -12.055 -14.531 1 98.94 214 THR A O 1
ATOM 1635 N N . VAL A 1 215 ? -10.688 -13.688 -13.141 1 98.94 215 VAL A N 1
ATOM 1636 C CA . VAL A 1 215 ? -9.641 -12.984 -12.406 1 98.94 215 VAL A CA 1
ATOM 1637 C C . VAL A 1 215 ? -8.352 -13.805 -12.438 1 98.94 215 VAL A C 1
ATOM 1639 O O . VAL A 1 215 ? -8.312 -14.938 -11.953 1 98.94 215 VAL A O 1
ATOM 1642 N N . LEU A 1 216 ? -7.312 -13.227 -12.984 1 98.94 216 LEU A N 1
ATOM 1643 C CA . LEU A 1 216 ? -6.051 -13.93 -13.156 1 98.94 216 LEU A CA 1
ATOM 1644 C C . LEU A 1 216 ? -4.988 -13.391 -12.211 1 98.94 216 LEU A C 1
ATOM 1646 O O . LEU A 1 216 ? -4.699 -12.188 -12.211 1 98.94 216 LEU A O 1
ATOM 1650 N N . ASP A 1 217 ? -4.504 -14.219 -11.344 1 98.88 217 ASP A N 1
ATOM 1651 C CA . ASP A 1 217 ? -3.285 -13.922 -10.594 1 98.88 217 ASP A CA 1
ATOM 1652 C C . ASP A 1 217 ? -2.043 -14.156 -11.453 1 98.88 217 ASP A C 1
ATOM 1654 O O . ASP A 1 217 ? -1.654 -15.305 -11.688 1 98.88 217 ASP A O 1
ATOM 1658 N N . ALA A 1 218 ? -1.436 -13.094 -11.844 1 98.94 218 ALA A N 1
ATOM 1659 C CA . ALA A 1 218 ? -0.313 -13.172 -12.773 1 98.94 218 ALA A CA 1
ATOM 1660 C C . ALA A 1 218 ? 0.996 -12.789 -12.094 1 98.94 218 ALA A C 1
ATOM 1662 O O . ALA A 1 218 ? 1.949 -12.375 -12.75 1 98.94 218 ALA A O 1
ATOM 1663 N N . CYS A 1 219 ? 1.07 -12.914 -10.766 1 98.75 219 CYS A N 1
ATOM 1664 C CA . CYS A 1 219 ? 2.223 -12.484 -9.977 1 98.75 219 CYS A CA 1
ATOM 1665 C C . CYS A 1 219 ? 3.473 -13.266 -10.375 1 98.75 219 CYS A C 1
ATOM 1667 O O . CYS A 1 219 ? 4.582 -12.734 -10.312 1 98.75 219 CYS A O 1
ATOM 1669 N N . GLN A 1 220 ? 3.322 -14.555 -10.727 1 98.75 220 GLN A N 1
ATOM 1670 C CA . GLN A 1 220 ? 4.484 -15.383 -11.055 1 98.75 220 GLN A CA 1
ATOM 1671 C C . GLN A 1 220 ? 4.695 -15.461 -12.562 1 98.75 220 GLN A C 1
ATOM 1673 O O . GLN A 1 220 ? 5.707 -16 -13.023 1 98.75 220 GLN A O 1
ATOM 1678 N N . SER A 1 221 ? 3.742 -14.992 -13.375 1 98.69 221 SER A N 1
ATOM 1679 C CA . SER A 1 221 ? 3.904 -15.07 -14.82 1 98.69 221 SER A CA 1
ATOM 1680 C C . SER A 1 221 ? 4.504 -13.781 -15.383 1 98.69 221 SER A C 1
ATOM 1682 O O . SER A 1 221 ? 5.438 -13.828 -16.188 1 98.69 221 SER A O 1
ATOM 1684 N N . VAL A 1 222 ? 4.117 -12.641 -14.883 1 98.69 222 VAL A N 1
ATOM 1685 C CA . VAL A 1 222 ? 4.492 -11.352 -15.461 1 98.69 222 VAL A CA 1
ATOM 1686 C C . VAL A 1 222 ? 6.008 -11.18 -15.398 1 98.69 222 VAL A C 1
ATOM 1688 O O . VAL A 1 222 ? 6.617 -10.656 -16.328 1 98.69 222 VAL A O 1
ATOM 1691 N N . PRO A 1 223 ? 6.707 -11.656 -14.336 1 98.44 223 PRO A N 1
ATOM 1692 C CA . PRO A 1 223 ? 8.164 -11.5 -14.281 1 98.44 223 PRO A CA 1
ATOM 1693 C C . PRO A 1 223 ? 8.891 -12.43 -15.25 1 98.44 223 PRO A C 1
ATOM 1695 O O . PRO A 1 223 ? 10.078 -12.242 -15.516 1 98.44 223 PRO A O 1
ATOM 1698 N N . HIS A 1 224 ? 8.188 -13.477 -15.805 1 98.31 224 HIS A N 1
ATOM 1699 C CA . HIS A 1 224 ? 8.922 -14.547 -16.469 1 98.31 224 HIS A CA 1
ATOM 1700 C C . HIS A 1 224 ? 8.445 -14.734 -17.906 1 98.31 224 HIS A C 1
ATOM 1702 O O . HIS A 1 224 ? 9.156 -15.32 -18.719 1 98.31 224 HIS A O 1
ATOM 1708 N N . LEU A 1 225 ? 7.203 -14.32 -18.219 1 98.06 225 LEU A N 1
ATOM 1709 C CA . LEU A 1 225 ? 6.582 -14.586 -19.516 1 98.06 225 LEU A CA 1
ATOM 1710 C C . LEU A 1 225 ? 6.172 -13.281 -20.188 1 98.06 225 LEU A C 1
ATOM 1712 O O . LEU A 1 225 ? 5.898 -12.289 -19.516 1 98.06 225 LEU A O 1
ATOM 1716 N N . PRO A 1 226 ? 6.207 -13.305 -21.5 1 97.69 226 PRO A N 1
ATOM 1717 C CA . PRO A 1 226 ? 5.406 -12.258 -22.141 1 97.69 226 PRO A CA 1
ATOM 1718 C C . PRO A 1 226 ? 3.922 -12.359 -21.812 1 97.69 226 PRO A C 1
ATOM 1720 O O . PRO A 1 226 ? 3.318 -13.422 -21.984 1 97.69 226 PRO A O 1
ATOM 1723 N N . VAL A 1 227 ? 3.338 -11.391 -21.312 1 98.12 227 VAL A N 1
ATOM 1724 C CA . VAL A 1 227 ? 1.935 -11.383 -20.906 1 98.12 227 VAL A CA 1
ATOM 1725 C C . VAL A 1 227 ? 1.202 -10.25 -21.625 1 98.12 227 VAL A C 1
ATOM 1727 O O . VAL A 1 227 ? 1.684 -9.109 -21.656 1 98.12 227 VAL A O 1
ATOM 1730 N N . SER A 1 228 ? 0.12 -10.555 -22.266 1 98.31 228 SER A N 1
ATOM 1731 C CA . SER A 1 228 ? -0.76 -9.594 -22.922 1 98.31 228 SER A CA 1
ATOM 1732 C C . SER A 1 228 ? -2.217 -9.82 -22.531 1 98.31 228 SER A C 1
ATOM 1734 O O . SER A 1 228 ? -2.766 -10.898 -22.766 1 98.31 228 SER A O 1
ATOM 1736 N N . VAL A 1 229 ? -2.785 -8.773 -21.984 1 98.19 229 VAL A N 1
ATOM 1737 C CA . VAL A 1 229 ? -4.156 -8.922 -21.516 1 98.19 229 VAL A CA 1
ATOM 1738 C C . VAL A 1 229 ? -5.094 -9.141 -22.703 1 98.19 229 VAL A C 1
ATOM 1740 O O . VAL A 1 229 ? -6.133 -9.789 -22.562 1 98.19 229 VAL A O 1
ATOM 1743 N N . THR A 1 230 ? -4.789 -8.672 -23.875 1 96.5 230 THR A N 1
ATOM 1744 C CA . THR A 1 230 ? -5.582 -8.898 -25.078 1 96.5 230 THR A CA 1
ATOM 1745 C C . THR A 1 230 ? -5.555 -10.367 -25.484 1 96.5 230 THR A C 1
ATOM 1747 O O . THR A 1 230 ? -6.582 -10.93 -25.859 1 96.5 230 THR A O 1
ATOM 1750 N N . GLU A 1 231 ? -4.363 -10.938 -25.344 1 97.38 231 GLU A N 1
ATOM 1751 C CA . GLU A 1 231 ? -4.215 -12.336 -25.734 1 97.38 231 GLU A CA 1
ATOM 1752 C C . GLU A 1 231 ? -4.832 -13.266 -24.688 1 97.38 231 GLU A C 1
ATOM 1754 O O . GLU A 1 231 ? -5.43 -14.281 -25.031 1 97.38 231 GLU A O 1
ATOM 1759 N N . LEU A 1 232 ? -4.73 -12.969 -23.453 1 98.31 232 LEU A N 1
ATOM 1760 C CA . LEU A 1 232 ? -5.219 -13.812 -22.375 1 98.31 232 LEU A CA 1
ATOM 1761 C C . LEU A 1 232 ? -6.742 -13.828 -22.328 1 98.31 232 LEU A C 1
ATOM 1763 O O . LEU A 1 232 ? -7.352 -14.844 -22 1 98.31 232 LEU A O 1
ATOM 1767 N N . GLY A 1 233 ? -7.34 -12.664 -22.594 1 98.38 233 GLY A N 1
ATOM 1768 C CA . GLY A 1 233 ? -8.789 -12.562 -22.672 1 98.38 233 GLY A CA 1
ATOM 1769 C C . GLY A 1 233 ? -9.461 -12.57 -21.312 1 98.38 233 GLY A C 1
ATOM 1770 O O . GLY A 1 233 ? -10.672 -12.781 -21.219 1 98.38 233 GLY A O 1
ATOM 1771 N N . VAL A 1 234 ? -8.75 -12.438 -20.266 1 98.81 234 VAL A N 1
ATOM 1772 C CA . VAL A 1 234 ? -9.328 -12.414 -18.922 1 98.81 234 VAL A CA 1
ATOM 1773 C C . VAL A 1 234 ? -10 -11.07 -18.672 1 98.81 234 VAL A C 1
ATOM 1775 O O . VAL A 1 234 ? -9.875 -10.148 -19.484 1 98.81 234 VAL A O 1
ATOM 1778 N N . ASP A 1 235 ? -10.789 -10.961 -17.547 1 98.81 235 ASP A N 1
ATOM 1779 C CA . ASP A 1 235 ? -11.516 -9.734 -17.234 1 98.81 235 ASP A CA 1
ATOM 1780 C C . ASP A 1 235 ? -10.719 -8.859 -16.266 1 98.81 235 ASP A C 1
ATOM 1782 O O . ASP A 1 235 ? -10.852 -7.637 -16.281 1 98.81 235 ASP A O 1
ATOM 1786 N N . PHE A 1 236 ? -10.031 -9.438 -15.375 1 98.94 236 PHE A N 1
ATOM 1787 C CA . PHE A 1 236 ? -9.125 -8.789 -14.438 1 98.94 236 PHE A CA 1
ATOM 1788 C C . PHE A 1 236 ? -7.805 -9.539 -14.344 1 98.94 236 PHE A C 1
ATOM 1790 O O . PHE A 1 236 ? -7.773 -10.766 -14.484 1 98.94 236 PHE A O 1
ATOM 1797 N N . MET A 1 237 ? -6.719 -8.867 -14.109 1 98.94 237 MET A N 1
ATOM 1798 C CA . MET A 1 237 ? -5.395 -9.453 -13.898 1 98.94 237 MET A CA 1
ATOM 1799 C C . MET A 1 237 ? -4.621 -8.672 -12.844 1 98.94 237 MET A C 1
ATOM 1801 O O . MET A 1 237 ? -4.582 -7.438 -12.875 1 98.94 237 MET A O 1
ATOM 1805 N N . ALA A 1 238 ? -4.074 -9.352 -11.906 1 98.94 238 ALA A N 1
ATOM 1806 C CA . ALA A 1 238 ? -3.289 -8.742 -10.836 1 98.94 238 ALA A CA 1
ATOM 1807 C C . ALA A 1 238 ? -1.835 -9.203 -10.891 1 98.94 238 ALA A C 1
ATOM 1809 O O . ALA A 1 238 ? -1.559 -10.375 -11.164 1 98.94 238 ALA A O 1
ATOM 1810 N N . PHE A 1 239 ? -0.886 -8.359 -10.641 1 98.88 239 PHE A N 1
ATOM 1811 C CA . PHE A 1 239 ? 0.514 -8.727 -10.461 1 98.88 239 PHE A CA 1
ATOM 1812 C C . PHE A 1 239 ? 1.227 -7.727 -9.562 1 98.88 239 PHE A C 1
ATOM 1814 O O . PHE A 1 239 ? 0.661 -6.691 -9.203 1 98.88 239 PHE A O 1
ATOM 1821 N N . SER A 1 240 ? 2.389 -8.047 -9.07 1 98.38 240 SER A N 1
ATOM 1822 C CA . SER A 1 240 ? 3.045 -7.32 -7.988 1 98.38 240 SER A CA 1
ATOM 1823 C C . SER A 1 240 ? 4.406 -6.789 -8.422 1 98.38 240 SER A C 1
ATOM 1825 O O . SER A 1 240 ? 5.184 -7.504 -9.062 1 98.38 240 SER A O 1
ATOM 1827 N N . GLY A 1 241 ? 4.715 -5.578 -8.023 1 98.62 241 GLY A N 1
ATOM 1828 C CA . GLY A 1 241 ? 5.965 -4.934 -8.391 1 98.62 241 GLY A CA 1
ATOM 1829 C C . GLY A 1 241 ? 7.188 -5.633 -7.828 1 98.62 241 GLY A C 1
ATOM 1830 O O . GLY A 1 241 ? 8.172 -5.844 -8.539 1 98.62 241 GLY A O 1
ATOM 1831 N N . HIS A 1 242 ? 7.168 -6.102 -6.566 1 98.38 242 HIS A N 1
ATOM 1832 C CA . HIS A 1 242 ? 8.359 -6.613 -5.891 1 98.38 242 HIS A CA 1
ATOM 1833 C C . HIS A 1 242 ? 8.781 -7.957 -6.469 1 98.38 242 HIS A C 1
ATOM 1835 O O . HIS A 1 242 ? 9.883 -8.438 -6.188 1 98.38 242 HIS A O 1
ATOM 1841 N N . LYS A 1 243 ? 7.941 -8.594 -7.355 1 98.44 243 LYS A N 1
ATOM 1842 C CA . LYS A 1 243 ? 8.305 -9.875 -7.953 1 98.44 243 LYS A CA 1
ATOM 1843 C C . LYS A 1 243 ? 8.875 -9.688 -9.359 1 98.44 243 LYS A C 1
ATOM 1845 O O . LYS A 1 243 ? 9.438 -10.617 -9.938 1 98.44 243 LYS A O 1
ATOM 1850 N N . MET A 1 244 ? 8.695 -8.484 -9.898 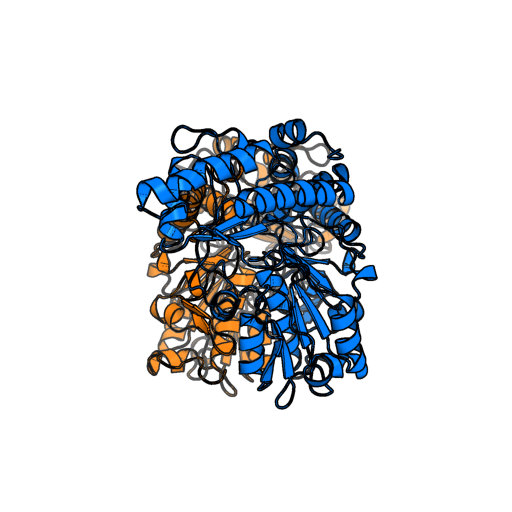1 98.75 244 MET A N 1
ATOM 1851 C CA . MET A 1 244 ? 9.18 -8.203 -11.242 1 98.75 244 MET A CA 1
ATOM 1852 C C . MET A 1 244 ? 10.234 -7.105 -11.227 1 98.75 244 MET A C 1
ATOM 1854 O O . MET A 1 244 ? 10.227 -6.219 -12.086 1 98.75 244 MET A O 1
ATOM 1858 N N . LEU A 1 245 ? 11.117 -7.207 -10.258 1 98.88 245 LEU A N 1
ATOM 1859 C CA . LEU A 1 245 ? 12.32 -6.398 -10.102 1 98.88 245 LEU A CA 1
ATOM 1860 C C . LEU A 1 245 ? 11.977 -5.008 -9.578 1 98.88 245 LEU A C 1
ATOM 1862 O O . LEU A 1 245 ? 12.867 -4.176 -9.391 1 98.88 245 LEU A O 1
ATOM 1866 N N . GLY A 1 246 ? 10.695 -4.695 -9.297 1 98.81 246 GLY A N 1
ATOM 1867 C CA . GLY A 1 246 ? 10.266 -3.396 -8.805 1 98.81 246 GLY A CA 1
ATOM 1868 C C . GLY A 1 246 ? 10.297 -3.289 -7.293 1 98.81 246 GLY A C 1
ATOM 1869 O O . GLY A 1 246 ? 10.68 -4.238 -6.605 1 98.81 246 GLY A O 1
ATOM 1870 N N . PRO A 1 247 ? 9.938 -2.109 -6.789 1 98.62 247 PRO A N 1
ATOM 1871 C CA . PRO A 1 247 ? 9.961 -1.867 -5.344 1 98.62 247 PRO A CA 1
ATOM 1872 C C . PRO A 1 247 ? 8.844 -2.602 -4.605 1 98.62 247 PRO A C 1
ATOM 1874 O O . PRO A 1 247 ? 7.926 -3.129 -5.234 1 98.62 247 PRO A O 1
ATOM 1877 N N . THR A 1 248 ? 9.031 -2.787 -3.232 1 98.31 248 THR A N 1
ATOM 1878 C CA . THR A 1 248 ? 7.906 -3.16 -2.381 1 98.31 248 THR A CA 1
ATOM 1879 C C . THR A 1 248 ? 6.871 -2.041 -2.33 1 98.31 248 THR A C 1
ATOM 1881 O O . THR A 1 248 ? 7.168 -0.896 -2.682 1 98.31 248 THR A O 1
ATOM 1884 N N . GLY A 1 249 ? 5.629 -2.338 -2.037 1 98.5 249 GLY A N 1
ATOM 1885 C CA . GLY A 1 249 ? 4.605 -1.332 -1.81 1 98.5 249 GLY A CA 1
ATOM 1886 C C . GLY A 1 249 ? 3.902 -0.899 -3.082 1 98.5 249 GLY A C 1
ATOM 1887 O O . GLY A 1 249 ? 3.307 0.179 -3.133 1 98.5 249 GLY A O 1
ATOM 1888 N N . VAL A 1 250 ? 4.008 -1.69 -4.156 1 98.81 250 VAL A N 1
ATOM 1889 C CA . VAL A 1 250 ? 3.273 -1.35 -5.371 1 98.81 250 VAL A CA 1
ATOM 1890 C C . VAL A 1 250 ? 2.816 -2.625 -6.074 1 98.81 250 VAL A C 1
ATOM 1892 O O . VAL A 1 250 ? 3.586 -3.578 -6.211 1 98.81 250 VAL A O 1
ATOM 1895 N N . GLY A 1 251 ? 1.565 -2.762 -6.359 1 98.75 251 GLY A N 1
ATOM 1896 C CA . GLY A 1 251 ? 0.923 -3.766 -7.191 1 98.75 251 GLY A CA 1
ATOM 1897 C C . GLY A 1 251 ? 0.081 -3.17 -8.305 1 98.75 251 GLY A C 1
ATOM 1898 O O . GLY A 1 251 ? -0.06 -1.949 -8.398 1 98.75 251 GLY A O 1
ATOM 1899 N N . VAL A 1 252 ? -0.426 -3.969 -9.18 1 98.94 252 VAL A N 1
ATOM 1900 C CA . VAL A 1 252 ? -1.191 -3.523 -10.344 1 98.94 252 VAL A CA 1
ATOM 1901 C C . VAL A 1 252 ? -2.436 -4.391 -10.5 1 98.94 252 VAL A C 1
ATOM 1903 O O . VAL A 1 252 ? -2.359 -5.621 -10.422 1 98.94 252 VAL A O 1
ATOM 1906 N N . LEU A 1 253 ? -3.529 -3.777 -10.641 1 98.94 253 LEU A N 1
ATOM 1907 C CA . LEU A 1 253 ? -4.734 -4.402 -11.18 1 98.94 253 LEU A CA 1
ATOM 1908 C C . LEU A 1 253 ? -5.047 -3.869 -12.578 1 98.94 253 LEU A C 1
ATOM 1910 O O . LEU A 1 253 ? -5.191 -2.658 -12.766 1 98.94 253 LEU A O 1
ATOM 1914 N N . TRP A 1 254 ? -5.051 -4.754 -13.531 1 98.94 254 TRP A N 1
ATOM 1915 C CA . TRP A 1 254 ? -5.688 -4.449 -14.812 1 98.94 254 TRP A CA 1
ATOM 1916 C C . TRP A 1 254 ? -7.133 -4.938 -14.828 1 98.94 254 TRP A C 1
ATOM 1918 O O . TRP A 1 254 ? -7.441 -6.008 -14.297 1 98.94 254 TRP A O 1
ATOM 1928 N N . GLY A 1 255 ? -7.996 -4.23 -15.43 1 98.81 255 GLY A N 1
ATOM 1929 C CA . GLY A 1 255 ? -9.367 -4.672 -15.648 1 98.81 255 GLY A CA 1
ATOM 1930 C C . GLY A 1 255 ? -9.938 -4.195 -16.969 1 98.81 255 GLY A C 1
ATOM 1931 O O . GLY A 1 255 ? -9.547 -3.145 -17.484 1 98.81 255 GLY A O 1
ATOM 1932 N N . ARG A 1 256 ? -10.883 -5.031 -17.516 1 98.25 256 ARG A N 1
ATOM 1933 C CA . ARG A 1 256 ? -11.625 -4.574 -18.688 1 98.25 256 ARG A CA 1
ATOM 1934 C C . ARG A 1 256 ? -12.328 -3.252 -18.391 1 98.25 256 ARG A C 1
ATOM 1936 O O . ARG A 1 256 ? -12.922 -3.074 -17.328 1 98.25 256 ARG A O 1
ATOM 1943 N N . ALA A 1 257 ? -12.289 -2.381 -19.375 1 97.69 257 ALA A N 1
ATOM 1944 C CA . ALA A 1 257 ? -12.758 -1.007 -19.219 1 97.69 257 ALA A CA 1
ATOM 1945 C C . ALA A 1 257 ? -14.203 -0.976 -18.719 1 97.69 257 ALA A C 1
ATOM 1947 O O . ALA A 1 257 ? -14.523 -0.249 -17.766 1 97.69 257 ALA A O 1
ATOM 1948 N N . GLU A 1 258 ? -15.094 -1.781 -19.266 1 97.44 258 GLU A N 1
ATOM 1949 C CA . GLU A 1 258 ? -16.516 -1.742 -18.922 1 97.44 258 GLU A CA 1
ATOM 1950 C C . GLU A 1 258 ? -16.75 -2.236 -17.5 1 97.44 258 GLU A C 1
ATOM 1952 O O . GLU A 1 258 ? -17.625 -1.732 -16.797 1 97.44 258 GLU A O 1
ATOM 1957 N N . LEU A 1 259 ? -15.961 -3.277 -17.109 1 98.31 259 LEU A N 1
ATOM 1958 C CA . LEU A 1 259 ? -16.109 -3.809 -15.766 1 98.31 259 LEU A CA 1
ATOM 1959 C C . LEU A 1 259 ? -15.539 -2.848 -14.734 1 98.31 259 LEU A C 1
ATOM 1961 O O . LEU A 1 259 ? -16.125 -2.631 -13.68 1 98.31 259 LEU A O 1
ATOM 1965 N N . LEU A 1 260 ? -14.367 -2.236 -15.023 1 98.31 260 LEU A N 1
ATOM 1966 C CA . LEU A 1 260 ? -13.805 -1.227 -14.133 1 98.31 260 LEU A CA 1
ATOM 1967 C C . LEU A 1 260 ? -14.766 -0.054 -13.961 1 98.31 260 LEU A C 1
ATOM 1969 O O . LEU A 1 260 ? -14.945 0.45 -12.852 1 98.31 260 LEU A O 1
ATOM 1973 N N . ALA A 1 261 ? -15.359 0.365 -15.047 1 97.81 261 ALA A N 1
ATOM 1974 C CA . ALA A 1 261 ? -16.266 1.517 -15.023 1 97.81 261 ALA A CA 1
ATOM 1975 C C . ALA A 1 261 ? -17.5 1.225 -14.188 1 97.81 261 ALA A C 1
ATOM 1977 O O . ALA A 1 261 ? -18.094 2.135 -13.602 1 97.81 261 ALA A O 1
ATOM 1978 N N . ALA A 1 262 ? -17.922 -0.054 -14.133 1 98.06 262 ALA A N 1
ATOM 1979 C CA . ALA A 1 262 ? -19.156 -0.422 -13.461 1 98.06 262 ALA A CA 1
ATOM 1980 C C . ALA A 1 262 ? -18.891 -0.836 -12.016 1 98.06 262 ALA A C 1
ATOM 1982 O O . ALA A 1 262 ? -19.797 -0.816 -11.18 1 98.06 262 ALA A O 1
ATOM 1983 N N . LEU A 1 263 ? -17.641 -1.266 -11.719 1 98.38 263 LEU A N 1
ATOM 1984 C CA . LEU A 1 263 ? -17.312 -1.804 -10.406 1 98.38 263 LEU A CA 1
ATOM 1985 C C . LEU A 1 263 ? -17.375 -0.716 -9.336 1 98.38 263 LEU A C 1
ATOM 1987 O O . LEU A 1 263 ? -16.781 0.357 -9.5 1 98.38 263 LEU A O 1
ATOM 1991 N N . PRO A 1 264 ? -18.188 -0.931 -8.266 1 97.88 264 PRO A N 1
ATOM 1992 C CA . PRO A 1 264 ? -18.203 0.033 -7.16 1 97.88 264 PRO A CA 1
ATOM 1993 C C . PRO A 1 264 ? -16.828 0.231 -6.531 1 97.88 264 PRO A C 1
ATOM 1995 O O . PRO A 1 264 ? -15.969 -0.658 -6.605 1 97.88 264 PRO A O 1
ATOM 1998 N N . PRO A 1 265 ? -16.609 1.438 -5.914 1 97.69 265 PRO A N 1
ATOM 1999 C CA . PRO A 1 265 ? -15.312 1.688 -5.285 1 97.69 265 PRO A CA 1
ATOM 2000 C C . PRO A 1 265 ? -15.016 0.719 -4.145 1 97.69 265 PRO A C 1
ATOM 2002 O O . PRO A 1 265 ? -15.93 0.096 -3.6 1 97.69 265 PRO A O 1
ATOM 2005 N N . PHE A 1 266 ? -13.719 0.541 -3.846 1 98.25 266 PHE A N 1
ATOM 2006 C CA . PHE A 1 266 ? -13.195 -0.286 -2.766 1 98.25 266 PHE A CA 1
ATOM 2007 C C . PHE A 1 266 ? -12.672 0.581 -1.626 1 98.25 266 PHE A C 1
ATOM 2009 O O . PHE A 1 266 ? -13.414 0.906 -0.697 1 98.25 266 PHE A O 1
ATOM 2016 N N . ILE A 1 267 ? -11.562 1.06 -1.642 1 98.62 267 ILE A N 1
ATOM 2017 C CA . ILE A 1 267 ? -11.055 2.035 -0.682 1 98.62 267 ILE A CA 1
ATOM 2018 C C . ILE A 1 267 ? -11.523 3.436 -1.077 1 98.62 267 ILE A C 1
ATOM 2020 O O . ILE A 1 267 ? -11.406 3.828 -2.24 1 98.62 267 ILE A O 1
ATOM 2024 N N . THR A 1 268 ? -12.07 4.125 -0.154 1 98.62 268 THR A N 1
ATOM 2025 C CA . THR A 1 268 ? -12.664 5.418 -0.477 1 98.62 268 THR A CA 1
ATOM 2026 C C . THR A 1 268 ? -12.031 6.527 0.362 1 98.62 268 THR A C 1
ATOM 2028 O O . THR A 1 268 ? -11.492 6.266 1.439 1 98.62 268 THR A O 1
ATOM 2031 N N . GLY A 1 269 ? -11.992 7.688 -0.071 1 97.75 269 GLY A N 1
ATOM 2032 C CA . GLY A 1 269 ? -11.438 8.875 0.557 1 97.75 269 GLY A CA 1
ATOM 2033 C C . GLY A 1 269 ? -11.133 9.984 -0.432 1 97.75 269 GLY A C 1
ATOM 2034 O O . GLY A 1 269 ? -11.977 10.336 -1.258 1 97.75 269 GLY A O 1
ATOM 2035 N N . GLY A 1 270 ? -9.961 10.547 -0.308 1 92.81 270 GLY A N 1
ATOM 2036 C CA . GLY A 1 270 ? -9.539 11.602 -1.219 1 92.81 270 GLY A CA 1
ATOM 2037 C C . GLY A 1 270 ? -9 11.07 -2.535 1 92.81 270 GLY A C 1
ATOM 2038 O O . GLY A 1 270 ? -8.602 9.906 -2.625 1 92.81 270 GLY A O 1
ATOM 2039 N N . SER A 1 271 ? -8.984 11.914 -3.592 1 90.25 271 SER A N 1
ATOM 2040 C CA . SER A 1 271 ? -8.344 11.742 -4.891 1 90.25 271 SER A CA 1
ATOM 2041 C C . SER A 1 271 ? -9.18 10.859 -5.809 1 90.25 271 SER A C 1
ATOM 2043 O O . SER A 1 271 ? -8.984 10.859 -7.027 1 90.25 271 SER A O 1
ATOM 2045 N N . MET A 1 272 ? -10.219 10.148 -5.285 1 93.75 272 MET A N 1
ATOM 2046 C CA . MET A 1 272 ? -10.953 9.188 -6.102 1 93.75 272 MET A CA 1
ATOM 2047 C C . MET A 1 272 ? -12.398 9.625 -6.289 1 93.75 272 MET A C 1
ATOM 2049 O O . MET A 1 272 ? -13.258 8.82 -6.664 1 93.75 272 MET A O 1
ATOM 2053 N N . ILE A 1 273 ? -12.664 10.891 -6.078 1 93.94 273 ILE A N 1
ATOM 2054 C CA . ILE A 1 273 ? -14.023 11.414 -6 1 93.94 273 ILE A CA 1
ATOM 2055 C C . ILE A 1 273 ? -14.273 12.383 -7.156 1 93.94 273 ILE A C 1
ATOM 2057 O O . ILE A 1 273 ? -13.328 12.914 -7.746 1 93.94 273 ILE A O 1
ATOM 2061 N N . GLU A 1 274 ? -15.5 12.555 -7.445 1 94.88 274 GLU A N 1
ATOM 2062 C CA . GLU A 1 274 ? -15.953 13.656 -8.297 1 94.88 274 GLU A CA 1
ATOM 2063 C C . GLU A 1 274 ? -16.484 14.812 -7.465 1 94.88 274 GLU A C 1
ATOM 2065 O O . GLU A 1 274 ? -16 15.945 -7.578 1 94.88 274 GLU A O 1
ATOM 2070 N N . GLN A 1 275 ? -17.469 14.555 -6.59 1 96.31 275 GLN A N 1
ATOM 2071 C CA . GLN A 1 275 ? -18.016 15.508 -5.637 1 96.31 275 GLN A CA 1
ATOM 2072 C C . GLN A 1 275 ? -18.281 14.852 -4.285 1 96.31 275 GLN A C 1
ATOM 2074 O O . GLN A 1 275 ? -18.672 13.688 -4.223 1 96.31 275 GLN A O 1
ATOM 2079 N N . VAL A 1 276 ? -18.078 15.641 -3.312 1 97.88 276 VAL A N 1
ATOM 2080 C CA . VAL A 1 276 ? -18.312 15.133 -1.965 1 97.88 276 VAL A CA 1
ATOM 2081 C C . VAL A 1 276 ? -19.219 16.078 -1.197 1 97.88 276 VAL A C 1
ATOM 2083 O O . VAL A 1 276 ? -18.984 17.297 -1.16 1 97.88 276 VAL A O 1
ATOM 2086 N N . PHE A 1 277 ? -20.234 15.625 -0.684 1 97.81 277 PHE A N 1
ATOM 2087 C CA . PHE A 1 277 ? -21.156 16.25 0.271 1 97.81 277 PHE A CA 1
ATOM 2088 C C . PHE A 1 277 ? -21.141 15.5 1.599 1 97.81 277 PHE A C 1
ATOM 2090 O O . PHE A 1 277 ? -20.516 14.438 1.714 1 97.81 277 PHE A O 1
ATOM 2097 N N . MET A 1 278 ? -21.766 16.062 2.551 1 97.69 278 MET A N 1
ATOM 2098 C CA . MET A 1 278 ? -21.781 15.383 3.842 1 97.69 278 MET A CA 1
ATOM 2099 C C . MET A 1 278 ? -22.5 14.047 3.738 1 97.69 278 MET A C 1
ATOM 2101 O O . MET A 1 278 ? -22.078 13.055 4.344 1 97.69 278 MET A O 1
ATOM 2105 N N . ASP A 1 279 ? -23.531 14.023 2.955 1 95.94 279 ASP A N 1
ATOM 2106 C CA . ASP A 1 279 ? -24.391 12.852 3.014 1 95.94 279 ASP A CA 1
ATOM 2107 C C . ASP A 1 279 ? -24.172 11.938 1.809 1 95.94 279 ASP A C 1
ATOM 2109 O O . ASP A 1 279 ? -24.688 10.82 1.763 1 95.94 279 ASP A O 1
ATOM 2113 N N . HIS A 1 280 ? -23.469 12.336 0.802 1 96.25 280 HIS A N 1
ATOM 2114 C CA . HIS A 1 280 ? -23.203 11.469 -0.344 1 96.25 280 HIS A CA 1
ATOM 2115 C C . HIS A 1 280 ? -21.953 11.898 -1.085 1 96.25 280 HIS A C 1
ATOM 2117 O O . HIS A 1 280 ? -21.516 13.047 -0.964 1 96.25 280 HIS A O 1
ATOM 2123 N N . THR A 1 281 ? -21.438 10.984 -1.742 1 97.38 281 THR A N 1
ATOM 2124 C CA . THR A 1 281 ? -20.25 11.18 -2.564 1 97.38 281 THR A CA 1
ATOM 2125 C C . THR A 1 281 ? -20.422 10.539 -3.936 1 97.38 281 THR A C 1
ATOM 2127 O O . THR A 1 281 ? -21.031 9.469 -4.051 1 97.38 281 THR A O 1
ATOM 2130 N N . THR A 1 282 ? -20.016 11.203 -5.004 1 97 282 THR A N 1
ATOM 2131 C CA . THR A 1 282 ? -19.875 10.586 -6.32 1 97 282 THR A CA 1
ATOM 2132 C C . THR A 1 282 ? -18.406 10.336 -6.633 1 97 282 THR A C 1
ATOM 2134 O O . THR A 1 282 ? -17.516 10.977 -6.055 1 97 282 THR A O 1
ATOM 2137 N N . TYR A 1 283 ? -18.125 9.492 -7.484 1 96.88 283 TYR A N 1
ATOM 2138 C CA . TYR A 1 283 ? -16.766 8.953 -7.602 1 96.88 283 TYR A CA 1
ATOM 2139 C C . TYR A 1 283 ? -16.203 9.203 -8.992 1 96.88 283 TYR A C 1
ATOM 2141 O O . TYR A 1 283 ? -16.953 9.289 -9.969 1 96.88 283 TYR A O 1
ATOM 2149 N N . ALA A 1 284 ? -14.859 9.352 -9.07 1 97 284 ALA A N 1
ATOM 2150 C CA . ALA A 1 284 ? -14.141 9.539 -10.328 1 97 284 ALA A CA 1
ATOM 2151 C C . ALA A 1 284 ? -14.234 8.297 -11.211 1 97 284 ALA A C 1
ATOM 2153 O O . ALA A 1 284 ? -14.602 7.219 -10.734 1 97 284 ALA A O 1
ATOM 2154 N N . ALA A 1 285 ? -14 8.445 -12.516 1 97.25 285 ALA A N 1
ATOM 2155 C CA . ALA A 1 285 ? -13.852 7.301 -13.414 1 97.25 285 ALA A CA 1
ATOM 2156 C C . ALA A 1 285 ? -12.578 6.523 -13.102 1 97.25 285 ALA A C 1
ATOM 2158 O O . ALA A 1 285 ? -11.648 7.059 -12.492 1 97.25 285 ALA A O 1
ATOM 2159 N N . PRO A 1 286 ? -12.555 5.254 -13.453 1 97.56 286 PRO A N 1
ATOM 2160 C CA . PRO A 1 286 ? -11.289 4.527 -13.367 1 97.56 286 PRO A CA 1
ATOM 2161 C C . PRO A 1 286 ? -10.172 5.184 -14.18 1 97.56 286 PRO A C 1
ATOM 2163 O O . PRO A 1 286 ? -10.445 5.855 -15.18 1 97.56 286 PRO A O 1
ATOM 2166 N N . PRO A 1 287 ? -8.883 4.996 -13.828 1 98 287 PRO A N 1
ATOM 2167 C CA . PRO A 1 287 ? -8.492 4.16 -12.695 1 98 287 PRO A CA 1
ATOM 2168 C C . PRO A 1 287 ? -8.57 4.902 -11.359 1 98 287 PRO A C 1
ATOM 2170 O O . PRO A 1 287 ? -8.469 4.285 -10.297 1 98 287 PRO A O 1
ATOM 2173 N N . GLN A 1 288 ? -8.766 6.23 -11.344 1 97.38 288 GLN A N 1
ATOM 2174 C CA . GLN A 1 288 ? -8.672 7.062 -10.148 1 97.38 288 GLN A CA 1
ATOM 2175 C C . GLN A 1 288 ? -9.656 6.602 -9.07 1 97.38 288 GLN A C 1
ATOM 2177 O O .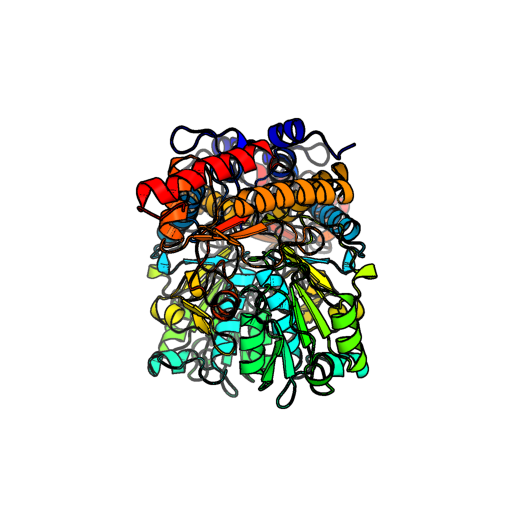 GLN A 1 288 ? -9.367 6.684 -7.879 1 97.38 288 GLN A O 1
ATOM 2182 N N . ARG A 1 289 ? -10.852 6.105 -9.438 1 97.75 289 ARG A N 1
ATOM 2183 C CA . ARG A 1 289 ? -11.867 5.621 -8.508 1 97.75 289 ARG A CA 1
ATOM 2184 C C . ARG A 1 289 ? -11.266 4.617 -7.527 1 97.75 289 ARG A C 1
ATOM 2186 O O . ARG A 1 289 ? -11.727 4.512 -6.387 1 97.75 289 ARG A O 1
ATOM 2193 N N . PHE A 1 290 ? -10.219 3.928 -7.957 1 98.62 290 PHE A N 1
ATOM 2194 C CA . PHE A 1 290 ? -9.703 2.809 -7.176 1 98.62 290 PHE A CA 1
ATOM 2195 C C . PHE A 1 290 ? -8.359 3.16 -6.543 1 98.62 290 PHE A C 1
ATOM 2197 O O . PHE A 1 290 ? -7.688 2.291 -5.988 1 98.62 290 PHE A O 1
ATOM 2204 N N . GLU A 1 291 ? -7.938 4.375 -6.625 1 98 291 GLU A N 1
ATOM 2205 C CA . GLU A 1 291 ? -6.66 4.852 -6.102 1 98 291 GLU A CA 1
ATOM 2206 C C . GLU A 1 291 ? -6.863 5.934 -5.047 1 98 291 GLU A C 1
ATOM 2208 O O . GLU A 1 291 ? -6.332 7.039 -5.176 1 98 291 GLU A O 1
ATOM 2213 N N . ALA A 1 292 ? -7.578 5.543 -4.02 1 97.25 292 ALA A N 1
ATOM 2214 C CA . ALA A 1 292 ? -7.926 6.465 -2.943 1 97.25 292 ALA A CA 1
ATOM 2215 C C . ALA A 1 292 ? -6.695 6.848 -2.129 1 97.25 292 ALA A C 1
ATOM 2217 O O . ALA A 1 292 ? -5.84 6.004 -1.852 1 97.25 292 ALA A O 1
ATOM 2218 N N . GLY A 1 293 ? -6.641 8.18 -1.697 1 95.75 293 GLY A N 1
ATOM 2219 C CA . GLY A 1 293 ? -5.547 8.664 -0.873 1 95.75 293 GLY A CA 1
ATOM 2220 C C . GLY A 1 293 ? -4.316 9.039 -1.675 1 95.75 293 GLY A C 1
ATOM 2221 O O . GLY A 1 293 ? -4.34 9.016 -2.908 1 95.75 293 GLY A O 1
ATOM 2222 N N . SER A 1 294 ? -3.305 9.484 -0.983 1 95.25 294 SER A N 1
ATOM 2223 C CA . SER A 1 294 ? -2.031 9.758 -1.644 1 95.25 294 SER A CA 1
ATOM 2224 C C . SER A 1 294 ? -1.444 8.492 -2.252 1 95.25 294 SER A C 1
ATOM 2226 O O . SER A 1 294 ? -1.259 7.488 -1.554 1 95.25 294 SER A O 1
ATOM 2228 N N . PRO A 1 295 ? -1.245 8.562 -3.539 1 96.25 295 PRO A N 1
ATOM 2229 C CA . PRO A 1 295 ? -0.755 7.352 -4.203 1 96.25 295 PRO A CA 1
ATOM 2230 C C . PRO A 1 295 ? 0.682 7.008 -3.816 1 96.25 295 PRO A C 1
ATOM 2232 O O . PRO A 1 295 ? 1.386 7.84 -3.236 1 96.25 295 PRO A O 1
ATOM 2235 N N . ASN A 1 296 ? 1.07 5.777 -4.059 1 98.31 296 ASN A N 1
ATOM 2236 C CA . ASN A 1 296 ? 2.438 5.289 -3.92 1 98.31 296 ASN A CA 1
ATOM 2237 C C . ASN A 1 296 ? 3.307 5.703 -5.102 1 98.31 296 ASN A C 1
ATOM 2239 O O . ASN A 1 296 ? 3.869 4.855 -5.793 1 98.31 296 ASN A O 1
ATOM 2243 N N . VAL A 1 297 ? 3.562 6.996 -5.25 1 98.44 297 VAL A N 1
ATOM 2244 C CA . VAL A 1 297 ? 4.105 7.605 -6.461 1 98.44 297 VAL A CA 1
ATOM 2245 C C . VAL A 1 297 ? 5.535 7.121 -6.688 1 98.44 297 VAL A C 1
ATOM 2247 O O . VAL A 1 297 ? 5.871 6.66 -7.781 1 98.44 297 VAL A O 1
ATOM 2250 N N . ALA A 1 298 ? 6.387 7.23 -5.641 1 98.75 298 ALA A N 1
ATOM 2251 C CA . ALA A 1 298 ? 7.777 6.812 -5.801 1 98.75 298 ALA A CA 1
ATOM 2252 C C . ALA A 1 298 ? 7.867 5.344 -6.195 1 98.75 298 ALA A C 1
ATOM 2254 O O . ALA A 1 298 ? 8.703 4.961 -7.016 1 98.75 298 ALA A O 1
ATOM 2255 N N . GLN A 1 299 ? 7 4.543 -5.633 1 98.81 299 GLN A N 1
ATOM 2256 C CA . GLN A 1 299 ? 6.973 3.109 -5.906 1 98.81 299 GLN A CA 1
ATOM 2257 C C . GLN A 1 299 ? 6.488 2.828 -7.324 1 98.81 299 GLN A C 1
ATOM 2259 O O . GLN A 1 299 ? 7.016 1.942 -8 1 98.81 299 GLN A O 1
ATOM 2264 N N . ALA A 1 300 ? 5.438 3.588 -7.785 1 98.88 300 ALA A N 1
ATOM 2265 C CA . ALA A 1 300 ? 4.996 3.471 -9.172 1 98.88 300 ALA A CA 1
ATOM 2266 C C . ALA A 1 300 ? 6.113 3.846 -10.141 1 98.88 300 ALA A C 1
ATOM 2268 O O . ALA A 1 300 ? 6.332 3.162 -11.148 1 98.88 300 ALA A O 1
ATOM 2269 N N . VAL A 1 301 ? 6.848 4.93 -9.82 1 98.88 301 VAL A N 1
ATOM 2270 C CA . VAL A 1 301 ? 7.973 5.367 -10.633 1 98.88 301 VAL A CA 1
ATOM 2271 C C . VAL A 1 301 ? 9.031 4.27 -10.688 1 98.88 301 VAL A C 1
ATOM 2273 O O . VAL A 1 301 ? 9.555 3.949 -11.758 1 98.88 301 VAL A O 1
ATOM 2276 N N . GLY A 1 302 ? 9.32 3.699 -9.492 1 98.88 302 GLY A N 1
ATOM 2277 C CA . GLY A 1 302 ? 10.234 2.568 -9.453 1 98.88 302 GLY A CA 1
ATOM 2278 C C . GLY A 1 302 ? 9.766 1.388 -10.281 1 98.88 302 GLY A C 1
ATOM 2279 O O . GLY A 1 302 ? 10.57 0.743 -10.961 1 98.88 302 GLY A O 1
ATOM 2280 N N . LEU A 1 303 ? 8.477 1.084 -10.227 1 98.94 303 LEU A N 1
ATOM 2281 C CA . LEU A 1 303 ? 7.914 0.006 -11.031 1 98.94 303 LEU A CA 1
ATOM 2282 C C . LEU A 1 303 ? 8.086 0.3 -12.516 1 98.94 303 LEU A C 1
ATOM 2284 O O . LEU A 1 303 ? 8.391 -0.602 -13.305 1 98.94 303 LEU A O 1
ATOM 2288 N N . GLY A 1 304 ? 7.832 1.592 -12.898 1 98.94 304 GLY A N 1
ATOM 2289 C CA . GLY A 1 304 ? 8.109 1.98 -14.273 1 98.94 304 GLY A CA 1
ATOM 2290 C C . GLY A 1 304 ? 9.531 1.667 -14.711 1 98.94 304 GLY A C 1
ATOM 2291 O O . GLY A 1 304 ? 9.75 1.176 -15.82 1 98.94 304 GLY A O 1
ATOM 2292 N N . ALA A 1 305 ? 10.484 1.917 -13.828 1 98.94 305 ALA A N 1
ATOM 2293 C CA . ALA A 1 305 ? 11.883 1.621 -14.125 1 98.94 305 ALA A CA 1
ATOM 2294 C C . ALA A 1 305 ? 12.109 0.117 -14.242 1 98.94 305 ALA A C 1
ATOM 2296 O O . ALA A 1 305 ? 12.922 -0.33 -15.062 1 98.94 305 ALA A O 1
ATOM 2297 N N . ALA A 1 306 ? 11.438 -0.673 -13.43 1 98.94 306 ALA A N 1
ATOM 2298 C CA . ALA A 1 306 ? 11.523 -2.129 -13.523 1 98.94 306 ALA A CA 1
ATOM 2299 C C . ALA A 1 306 ? 10.977 -2.623 -14.859 1 98.94 306 ALA A C 1
ATOM 2301 O O . ALA A 1 306 ? 11.555 -3.516 -15.484 1 98.94 306 ALA A O 1
ATOM 2302 N N . VAL A 1 307 ? 9.859 -2.049 -15.289 1 98.88 307 VAL A N 1
ATOM 2303 C CA . VAL A 1 307 ? 9.266 -2.377 -16.578 1 98.88 307 VAL A CA 1
ATOM 2304 C C . VAL A 1 307 ? 10.25 -2.053 -17.703 1 98.88 307 VAL A C 1
ATOM 2306 O O . VAL A 1 307 ? 10.453 -2.861 -18.609 1 98.88 307 VAL A O 1
ATOM 2309 N N . ASP A 1 308 ? 10.867 -0.86 -17.609 1 98.88 308 ASP A N 1
ATOM 2310 C CA . ASP A 1 308 ? 11.883 -0.497 -18.594 1 98.88 308 ASP A CA 1
ATOM 2311 C C . ASP A 1 308 ? 13 -1.535 -18.641 1 98.88 308 ASP A C 1
ATOM 2313 O O . ASP A 1 308 ? 13.453 -1.924 -19.719 1 98.88 308 ASP A O 1
ATOM 2317 N N . TYR A 1 309 ? 13.43 -1.972 -17.5 1 98.88 309 TYR A N 1
ATOM 2318 C CA . TYR A 1 309 ? 14.523 -2.932 -17.406 1 98.88 309 TYR A CA 1
ATOM 23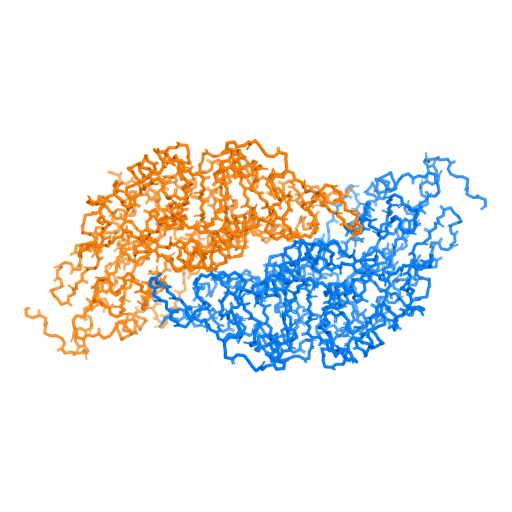19 C C . TYR A 1 309 ? 14.148 -4.258 -18.062 1 98.88 309 TYR A C 1
ATOM 2321 O O . TYR A 1 309 ? 14.891 -4.777 -18.891 1 98.88 309 TYR A O 1
ATOM 2329 N N . LEU A 1 310 ? 13.008 -4.801 -17.703 1 98.75 310 LEU A N 1
ATOM 2330 C CA . LEU A 1 310 ? 12.547 -6.07 -18.25 1 98.75 310 LEU A CA 1
ATOM 2331 C C . LEU A 1 310 ? 12.273 -5.949 -19.734 1 98.75 310 LEU A C 1
ATOM 2333 O O . LEU A 1 310 ? 12.547 -6.879 -20.5 1 98.75 310 LEU A O 1
ATOM 2337 N N . SER A 1 311 ? 11.711 -4.812 -20.125 1 98.5 311 SER A N 1
ATOM 2338 C CA . SER A 1 311 ? 11.461 -4.582 -21.547 1 98.5 311 SER A CA 1
ATOM 2339 C C . SER A 1 311 ? 12.766 -4.562 -22.344 1 98.5 311 SER A C 1
ATOM 2341 O O . SER A 1 311 ? 12.828 -5.094 -23.453 1 98.5 311 SER A O 1
ATOM 2343 N N . LYS A 1 312 ? 13.781 -3.936 -21.766 1 98.06 312 LYS A N 1
ATOM 2344 C CA . LYS A 1 312 ? 15.086 -3.896 -22.422 1 98.06 312 LYS A CA 1
ATOM 2345 C C . LYS A 1 312 ? 15.664 -5.301 -22.578 1 98.06 312 LYS A C 1
ATOM 2347 O O . LYS A 1 312 ? 16.266 -5.617 -23.609 1 98.06 312 LYS A O 1
ATOM 2352 N N . LEU A 1 313 ? 15.484 -6.152 -21.578 1 98 313 LEU A N 1
ATOM 2353 C CA . LEU A 1 313 ? 15.93 -7.535 -21.688 1 98 313 LEU A CA 1
ATOM 2354 C C . LEU A 1 313 ? 15.117 -8.289 -22.734 1 98 313 LEU A C 1
ATOM 2356 O O . LEU A 1 313 ? 15.656 -9.109 -23.484 1 98 313 LEU A O 1
ATOM 2360 N N . GLY A 1 314 ? 13.859 -7.938 -22.875 1 97.94 314 GLY A N 1
ATOM 2361 C CA . GLY A 1 314 ? 12.945 -8.68 -23.734 1 97.94 314 GLY A CA 1
ATOM 2362 C C . GLY A 1 314 ? 12.352 -9.898 -23.047 1 97.94 314 GLY A C 1
ATOM 2363 O O . GLY A 1 314 ? 13.078 -10.844 -22.719 1 97.94 314 GLY A O 1
ATOM 2364 N N . MET A 1 315 ? 11.023 -9.938 -22.984 1 98.12 315 MET A N 1
ATOM 2365 C CA . MET A 1 315 ? 10.367 -10.969 -22.188 1 98.12 315 MET A CA 1
ATOM 2366 C C . MET A 1 315 ? 10.516 -12.336 -22.844 1 98.12 315 MET A C 1
ATOM 2368 O O . MET A 1 315 ? 10.508 -13.359 -22.156 1 98.12 315 MET A O 1
ATOM 2372 N N . ASP A 1 316 ? 10.641 -12.375 -24.125 1 97.69 316 ASP A N 1
ATOM 2373 C CA . ASP A 1 316 ? 10.938 -13.648 -24.766 1 97.69 316 ASP A CA 1
ATOM 2374 C C . ASP A 1 316 ? 12.305 -14.18 -24.328 1 97.69 316 ASP A C 1
ATOM 2376 O O . ASP A 1 316 ? 12.453 -15.375 -24.062 1 97.69 316 ASP A O 1
ATOM 2380 N N . ALA A 1 317 ? 13.273 -13.281 -24.281 1 98.06 317 ALA A N 1
ATOM 2381 C CA . ALA A 1 317 ? 14.602 -13.68 -23.828 1 98.06 317 ALA A CA 1
ATOM 2382 C C . ALA A 1 317 ? 14.562 -14.117 -22.359 1 98.06 317 ALA A C 1
ATOM 2384 O O . ALA A 1 317 ? 15.219 -15.086 -21.984 1 98.06 317 ALA A O 1
ATOM 2385 N N . VAL A 1 318 ? 13.781 -13.414 -21.578 1 98.31 318 VAL A N 1
ATOM 2386 C CA . VAL A 1 318 ? 13.617 -13.773 -20.172 1 98.31 318 VAL A CA 1
ATOM 2387 C C . VAL A 1 318 ? 13.008 -15.164 -20.062 1 98.31 318 VAL A C 1
ATOM 2389 O O . VAL A 1 318 ? 13.477 -16 -19.281 1 98.31 318 VAL A O 1
ATOM 2392 N N . ARG A 1 319 ? 12.016 -15.438 -20.875 1 98.06 319 ARG A N 1
ATOM 2393 C CA . ARG A 1 319 ? 11.367 -16.75 -20.859 1 98.06 319 ARG A CA 1
ATOM 2394 C C . ARG A 1 319 ? 12.352 -17.844 -21.266 1 98.06 319 ARG A C 1
ATOM 2396 O O . ARG A 1 319 ? 12.391 -18.906 -20.641 1 98.06 319 ARG A O 1
ATOM 2403 N N . GLU A 1 320 ? 13.078 -17.609 -22.234 1 97.44 320 GLU A N 1
ATOM 2404 C CA . GLU A 1 320 ? 14.047 -18.609 -22.672 1 97.44 320 GLU A CA 1
ATOM 2405 C C . GLU A 1 320 ? 15.109 -18.859 -21.609 1 97.44 320 GLU A C 1
ATOM 2407 O O . GLU A 1 320 ? 15.5 -20.016 -21.375 1 97.44 320 GLU A O 1
ATOM 2412 N N . HIS A 1 321 ? 15.578 -17.812 -21.031 1 97.81 321 HIS A N 1
ATOM 2413 C CA . HIS A 1 321 ? 16.531 -17.953 -19.938 1 97.81 321 HIS A CA 1
ATOM 2414 C C . HIS A 1 321 ? 15.93 -18.75 -18.781 1 97.81 321 HIS A C 1
ATOM 2416 O O . HIS A 1 321 ? 16.594 -19.609 -18.219 1 97.81 321 HIS A O 1
ATOM 2422 N N . ASP A 1 322 ? 14.719 -18.438 -18.5 1 97.75 322 ASP A N 1
ATOM 2423 C CA . ASP A 1 322 ? 13.977 -19.156 -17.469 1 97.75 322 ASP A CA 1
ATOM 2424 C C . ASP A 1 322 ? 13.93 -20.656 -17.781 1 97.75 322 ASP A C 1
ATOM 2426 O O . ASP A 1 322 ? 14.195 -21.484 -16.922 1 97.75 322 ASP A O 1
ATOM 2430 N N . LYS A 1 323 ? 13.656 -21.031 -18.969 1 97.88 323 LYS A N 1
ATOM 2431 C CA . LYS A 1 323 ? 13.594 -22.438 -19.375 1 97.88 323 LYS A CA 1
ATOM 2432 C C . LYS A 1 323 ? 14.93 -23.141 -19.141 1 97.88 323 LYS A C 1
ATOM 2434 O O . LYS A 1 323 ? 14.961 -24.281 -18.688 1 97.88 323 LYS A O 1
ATOM 2439 N N . VAL A 1 324 ? 15.969 -22.422 -19.438 1 97.56 324 VAL A N 1
ATOM 2440 C CA . VAL A 1 324 ? 17.297 -23 -19.25 1 97.56 324 VAL A CA 1
ATOM 2441 C C . VAL A 1 324 ? 17.531 -23.297 -17.781 1 97.56 324 VAL A C 1
ATOM 2443 O O . VAL A 1 324 ? 18 -24.375 -17.422 1 97.56 324 VAL A O 1
ATOM 2446 N N . LEU A 1 325 ? 17.203 -22.359 -16.938 1 98.31 325 LEU A N 1
ATOM 2447 C CA . LEU A 1 325 ? 17.406 -22.516 -15.5 1 98.31 325 LEU A CA 1
ATOM 2448 C C . LEU A 1 325 ? 16.531 -23.641 -14.945 1 98.31 325 LEU A C 1
ATOM 2450 O O . LEU A 1 325 ? 17 -24.484 -14.18 1 98.31 325 LEU A O 1
ATOM 2454 N N . VAL A 1 326 ? 15.234 -23.625 -15.32 1 98.44 326 VAL A N 1
ATOM 2455 C CA . VAL A 1 326 ? 14.289 -24.641 -14.852 1 98.44 326 VAL A CA 1
ATOM 2456 C C . VAL A 1 326 ? 14.742 -26.016 -15.312 1 98.44 326 VAL A C 1
ATOM 2458 O O . VAL A 1 326 ? 14.758 -26.969 -14.531 1 98.44 326 VAL A O 1
ATOM 2461 N N . GLN A 1 327 ? 15.188 -26.094 -16.547 1 98 327 GLN A N 1
ATOM 2462 C CA . GLN A 1 327 ? 15.664 -27.375 -17.078 1 98 327 GLN A CA 1
ATOM 2463 C C . GLN A 1 327 ? 16.891 -27.859 -16.312 1 98 327 GLN A C 1
ATOM 2465 O O . GLN A 1 327 ? 16.984 -29.031 -15.953 1 98 327 GLN A O 1
ATOM 2470 N N . ALA A 1 328 ? 17.781 -26.984 -16.109 1 98.25 328 ALA A N 1
ATOM 2471 C CA . ALA A 1 328 ? 18.984 -27.359 -15.367 1 98.25 328 ALA A CA 1
ATOM 2472 C C . ALA A 1 328 ? 18.641 -27.859 -13.969 1 98.25 328 ALA A C 1
ATOM 2474 O O . ALA A 1 328 ? 19.219 -28.844 -13.5 1 98.25 328 ALA A O 1
ATOM 2475 N N . ALA A 1 329 ? 17.766 -27.188 -13.312 1 98.75 329 ALA A N 1
ATOM 2476 C CA . ALA A 1 329 ? 17.344 -27.594 -11.977 1 98.75 329 ALA A CA 1
ATOM 2477 C C . ALA A 1 329 ? 16.656 -28.953 -12.008 1 98.75 329 ALA A C 1
ATOM 2479 O O . ALA A 1 329 ? 16.953 -29.828 -11.203 1 98.75 329 ALA A O 1
ATOM 2480 N N . LEU A 1 330 ? 15.703 -29.094 -12.961 1 98.62 330 LEU A N 1
ATOM 2481 C CA . LEU A 1 330 ? 14.977 -30.359 -13.086 1 98.62 330 LEU A CA 1
ATOM 2482 C C . LEU A 1 330 ? 15.93 -31.5 -13.391 1 98.62 330 LEU A C 1
ATOM 2484 O O . LEU A 1 330 ? 15.844 -32.562 -12.781 1 98.62 330 LEU A O 1
ATOM 2488 N N . ASP A 1 331 ? 16.812 -31.297 -14.305 1 98.38 331 ASP A N 1
ATOM 2489 C CA . ASP A 1 331 ? 17.781 -32.312 -14.656 1 98.38 331 ASP A CA 1
ATOM 2490 C C . ASP A 1 331 ? 18.641 -32.688 -13.453 1 98.38 331 ASP A C 1
ATOM 2492 O O . ASP A 1 331 ? 18.906 -33.875 -13.203 1 98.38 331 ASP A O 1
ATOM 2496 N N . GLY A 1 332 ? 19.078 -31.719 -12.773 1 98.25 332 GLY A N 1
ATOM 2497 C CA . GLY A 1 332 ? 19.906 -31.969 -11.602 1 98.25 332 GLY A CA 1
ATOM 2498 C C . GLY A 1 332 ? 19.172 -32.719 -10.5 1 98.25 332 GLY A C 1
ATOM 2499 O O . GLY A 1 332 ? 19.734 -33.625 -9.891 1 98.25 332 GLY A O 1
ATOM 2500 N N . LEU A 1 333 ? 18.016 -32.312 -10.258 1 98.38 333 LEU A N 1
ATOM 2501 C CA . LEU A 1 333 ? 17.219 -32.969 -9.219 1 98.38 333 LEU A CA 1
ATOM 2502 C C . LEU A 1 333 ? 16.859 -34.406 -9.609 1 98.38 333 LEU A C 1
ATOM 2504 O O . LEU A 1 333 ? 16.75 -35.281 -8.75 1 98.38 333 LEU A O 1
ATOM 2508 N N . ALA A 1 334 ? 16.656 -34.625 -10.891 1 97.31 334 ALA A N 1
ATOM 2509 C CA . ALA A 1 334 ? 16.312 -35.969 -11.383 1 97.31 334 ALA A CA 1
ATOM 2510 C C . ALA A 1 334 ? 17.438 -36.969 -11.094 1 97.31 334 ALA A C 1
ATOM 2512 O O . ALA A 1 334 ? 17.188 -38.156 -10.992 1 97.31 334 ALA A O 1
ATOM 2513 N N . LYS A 1 335 ? 18.547 -36.5 -10.945 1 97.06 335 LYS A N 1
ATOM 2514 C CA . LYS A 1 335 ? 19.703 -37.375 -10.672 1 97.06 335 LYS A CA 1
ATOM 2515 C C . LYS A 1 335 ? 19.812 -37.656 -9.18 1 97.06 335 LYS A C 1
ATOM 2517 O O . LYS A 1 335 ? 20.719 -38.375 -8.758 1 97.06 335 LYS A O 1
ATOM 2522 N N . ARG A 1 336 ? 18.938 -37.188 -8.5 1 96.38 336 ARG A N 1
ATOM 2523 C CA . ARG A 1 336 ? 18.938 -37.375 -7.055 1 96.38 336 ARG A CA 1
ATOM 2524 C C . ARG A 1 336 ? 17.672 -38.125 -6.605 1 96.38 336 ARG A C 1
ATOM 2526 O O . ARG A 1 336 ? 16.641 -37.469 -6.352 1 96.38 336 ARG A O 1
ATOM 2533 N N . PRO A 1 337 ? 17.859 -39.438 -6.492 1 95 337 PRO A N 1
ATOM 2534 C CA . PRO A 1 337 ? 16.672 -40.281 -6.258 1 95 337 PRO A CA 1
ATOM 2535 C C . PRO A 1 337 ? 16.016 -40.031 -4.906 1 95 337 PRO A C 1
ATOM 2537 O O . PRO A 1 337 ? 14.875 -40.438 -4.676 1 95 337 PRO A O 1
ATOM 2540 N N . TRP A 1 338 ? 16.656 -39.25 -4.047 1 94.62 338 TRP A N 1
ATOM 2541 C CA . TRP A 1 338 ? 16.125 -38.938 -2.721 1 94.62 338 TRP A CA 1
ATOM 2542 C C . TRP A 1 338 ? 15.359 -37.625 -2.73 1 94.62 338 TRP A C 1
ATOM 2544 O O . TRP A 1 338 ? 14.867 -37.188 -1.691 1 94.62 338 TRP A O 1
ATOM 2554 N N . VAL A 1 339 ? 15.18 -37.188 -3.846 1 96.75 339 VAL A N 1
ATOM 2555 C CA . VAL A 1 339 ? 14.43 -35.938 -4.039 1 96.75 339 VAL A CA 1
ATOM 2556 C C . VAL A 1 339 ? 13.203 -36.219 -4.906 1 96.75 339 VAL A C 1
ATOM 2558 O O . VAL A 1 339 ? 13.281 -36.938 -5.898 1 96.75 339 VAL A O 1
ATOM 2561 N N . ARG A 1 340 ? 12.203 -35.625 -4.508 1 97.62 340 ARG A N 1
ATOM 2562 C CA . ARG A 1 340 ? 11 -35.656 -5.336 1 97.62 340 ARG A CA 1
ATOM 2563 C C . ARG A 1 340 ? 10.578 -34.25 -5.727 1 97.62 340 ARG A C 1
ATOM 2565 O O . ARG A 1 340 ? 10.234 -33.438 -4.867 1 97.62 340 ARG A O 1
ATOM 2572 N N . VAL A 1 341 ? 10.516 -34.062 -6.949 1 98.19 341 VAL A N 1
ATOM 2573 C CA . VAL A 1 341 ? 10.094 -32.781 -7.5 1 98.19 341 VAL A CA 1
ATOM 2574 C C . VAL A 1 341 ? 8.57 -32.688 -7.48 1 98.19 341 VAL A C 1
ATOM 2576 O O . VAL A 1 341 ? 7.879 -33.656 -7.797 1 98.19 341 VAL A O 1
ATOM 2579 N N . LEU A 1 342 ? 8.109 -31.531 -7.121 1 98.38 342 LEU A N 1
ATOM 2580 C CA . LEU A 1 342 ? 6.676 -31.266 -7.152 1 98.38 342 LEU A CA 1
ATOM 2581 C C . LEU A 1 342 ? 6.301 -30.469 -8.398 1 98.38 342 LEU A C 1
ATOM 2583 O O . LEU A 1 342 ? 6.945 -29.469 -8.719 1 98.38 342 LEU A O 1
ATOM 2587 N N . GLY A 1 343 ? 5.195 -30.922 -9.039 1 98.19 343 GLY A N 1
ATOM 2588 C CA . GLY A 1 343 ? 4.742 -30.25 -10.25 1 98.19 343 GLY A CA 1
ATOM 2589 C C . GLY A 1 343 ? 5.309 -30.859 -11.516 1 98.19 343 GLY A C 1
ATOM 2590 O O . GLY A 1 343 ? 5.996 -31.891 -11.469 1 98.19 343 GLY A O 1
ATOM 2591 N N . PRO A 1 344 ? 5.047 -30.25 -12.727 1 97.44 344 PRO A N 1
ATOM 2592 C CA . PRO A 1 344 ? 5.473 -30.781 -14.016 1 97.44 344 PRO A CA 1
ATOM 2593 C C . PRO A 1 344 ? 6.992 -30.797 -14.18 1 97.44 344 PRO A C 1
ATOM 2595 O O . PRO A 1 344 ? 7.68 -29.922 -13.648 1 97.44 344 PRO A O 1
ATOM 2598 N N . THR A 1 345 ? 7.43 -31.766 -14.852 1 96.94 345 THR A N 1
ATOM 2599 C CA . THR A 1 345 ? 8.859 -31.844 -15.125 1 96.94 345 THR A CA 1
ATOM 2600 C C . THR A 1 345 ? 9.164 -31.438 -16.562 1 96.94 345 THR A C 1
ATOM 2602 O O . THR A 1 345 ? 10.32 -31.438 -16.984 1 96.94 345 THR A O 1
ATOM 2605 N N . ASP A 1 346 ? 8.125 -31.062 -17.25 1 97.19 346 ASP A N 1
ATOM 2606 C CA . ASP A 1 346 ? 8.242 -30.469 -18.578 1 97.19 346 ASP A CA 1
ATOM 2607 C C . ASP A 1 346 ? 8.469 -28.953 -18.5 1 97.19 346 ASP A C 1
ATOM 2609 O O . ASP A 1 346 ? 7.602 -28.219 -18 1 97.19 346 ASP A O 1
ATOM 2613 N N . VAL A 1 347 ? 9.539 -28.547 -19.016 1 95.75 347 VAL A N 1
ATOM 2614 C CA . VAL A 1 347 ? 9.953 -27.156 -18.906 1 95.75 347 VAL A CA 1
ATOM 2615 C C . VAL A 1 347 ? 8.961 -26.25 -19.641 1 95.75 347 VAL A C 1
ATOM 2617 O O . VAL A 1 347 ? 8.844 -25.062 -19.328 1 95.75 347 VAL A O 1
ATOM 2620 N N . GLU A 1 348 ? 8.211 -26.812 -20.609 1 97 348 GLU A N 1
ATOM 2621 C CA . GLU A 1 348 ? 7.223 -26.031 -21.359 1 97 348 GLU A CA 1
ATOM 2622 C C . GLU A 1 348 ? 5.988 -25.75 -20.516 1 97 348 GLU A C 1
ATOM 2624 O O . GLU A 1 348 ? 5.191 -24.859 -20.828 1 97 348 GLU A O 1
ATOM 2629 N N . LYS A 1 349 ? 5.84 -26.469 -19.422 1 97.75 349 LYS A N 1
ATOM 2630 C CA . LYS A 1 349 ? 4.648 -26.359 -18.578 1 97.75 349 LYS A CA 1
ATOM 2631 C C . LYS A 1 349 ? 4.977 -25.719 -17.25 1 97.75 349 LYS A C 1
ATOM 2633 O O . LYS A 1 349 ? 4.148 -25.719 -16.328 1 97.75 349 LYS A O 1
ATOM 2638 N N . ARG A 1 350 ? 6.141 -25.219 -17.219 1 97.62 350 ARG A N 1
ATOM 2639 C CA . ARG A 1 350 ? 6.613 -24.703 -15.945 1 97.62 350 ARG A CA 1
ATOM 2640 C C . ARG A 1 350 ? 7.383 -23.391 -16.141 1 97.62 350 ARG A C 1
ATOM 2642 O O . ARG A 1 350 ? 7.965 -23.172 -17.203 1 97.62 350 ARG A O 1
ATOM 2649 N N . CYS A 1 351 ? 7.324 -22.609 -15.031 1 96.69 351 CYS A N 1
ATOM 2650 C CA . CYS A 1 351 ? 8.07 -21.359 -15.125 1 96.69 351 CYS A CA 1
ATOM 2651 C C . CYS A 1 351 ? 8.438 -20.844 -13.742 1 96.69 351 CYS A C 1
ATOM 2653 O O . CYS A 1 351 ? 7.652 -20.953 -12.805 1 96.69 351 CYS A O 1
ATOM 2655 N N . GLY A 1 352 ? 9.617 -20.391 -13.602 1 97.12 352 GLY A N 1
ATOM 2656 C CA . GLY A 1 352 ? 10.031 -19.469 -12.555 1 97.12 352 GLY A CA 1
ATOM 2657 C C . GLY A 1 352 ? 10.492 -20.172 -11.289 1 97.12 352 GLY A C 1
ATOM 2658 O O . GLY A 1 352 ? 11.219 -19.578 -10.484 1 97.12 352 GLY A O 1
ATOM 2659 N N . ALA A 1 353 ? 10.086 -21.5 -11.031 1 98.12 353 ALA A N 1
ATOM 2660 C CA . ALA A 1 353 ? 10.375 -22.109 -9.734 1 98.12 353 ALA A CA 1
ATOM 2661 C C . ALA A 1 353 ? 10.328 -23.625 -9.82 1 98.12 353 ALA A C 1
ATOM 2663 O O . ALA A 1 353 ? 9.656 -24.188 -10.688 1 98.12 353 ALA A O 1
ATOM 2664 N N . VAL A 1 354 ? 11.086 -24.281 -9 1 98.69 354 VAL A N 1
ATOM 2665 C CA . VAL A 1 354 ? 11.07 -25.734 -8.797 1 98.69 354 VAL A CA 1
ATOM 2666 C C . VAL A 1 354 ? 10.969 -26.047 -7.301 1 98.69 354 VAL A C 1
ATOM 2668 O O . VAL A 1 354 ? 11.844 -25.672 -6.52 1 98.69 354 VAL A O 1
ATOM 2671 N N . ALA A 1 355 ? 9.867 -26.609 -6.945 1 98.62 355 ALA A N 1
ATOM 2672 C CA . ALA A 1 355 ? 9.664 -27.078 -5.578 1 98.62 355 ALA A CA 1
ATOM 2673 C C . ALA A 1 355 ? 9.922 -28.578 -5.469 1 98.62 355 ALA A C 1
ATOM 2675 O O . ALA A 1 355 ? 9.664 -29.328 -6.414 1 98.62 355 ALA A O 1
ATOM 2676 N N . PHE A 1 356 ? 10.438 -29.016 -4.309 1 98.56 356 PHE A N 1
ATOM 2677 C CA . PHE A 1 356 ? 10.766 -30.422 -4.105 1 98.56 356 PHE A CA 1
ATOM 2678 C C . PHE A 1 356 ? 10.75 -30.766 -2.623 1 98.56 356 PHE A C 1
ATOM 2680 O O . PHE A 1 356 ? 10.695 -29.875 -1.77 1 98.56 356 PHE A O 1
ATOM 2687 N N . VAL A 1 357 ? 10.656 -32 -2.424 1 98.06 357 VAL A N 1
ATOM 2688 C CA . VAL A 1 357 ? 10.797 -32.562 -1.079 1 98.06 357 VAL A CA 1
ATOM 2689 C C . VAL A 1 357 ? 11.93 -33.594 -1.055 1 98.06 357 VAL A C 1
ATOM 2691 O O . VAL A 1 357 ? 12.25 -34.188 -2.078 1 98.06 357 VAL A O 1
ATOM 2694 N N . VAL A 1 358 ? 12.617 -33.688 0.092 1 95.75 358 VAL A N 1
ATOM 2695 C CA . VAL A 1 358 ? 13.656 -34.688 0.359 1 95.75 358 VAL A CA 1
ATOM 2696 C C . VAL A 1 358 ? 13.109 -35.75 1.292 1 95.75 358 VAL A C 1
ATOM 2698 O O . VAL A 1 358 ? 12.562 -35.438 2.354 1 95.75 358 VAL A O 1
ATOM 2701 N N . ASP A 1 359 ? 13.203 -36.938 0.846 1 91.06 359 ASP A N 1
ATOM 2702 C CA . ASP A 1 359 ? 12.68 -38.062 1.613 1 91.06 359 ASP A CA 1
ATOM 2703 C C . ASP A 1 359 ? 13.281 -38.125 3.014 1 91.06 359 ASP A C 1
ATOM 2705 O O . ASP A 1 359 ? 14.508 -38.094 3.168 1 91.06 359 ASP A O 1
ATOM 2709 N N . GLY A 1 360 ? 12.312 -38 3.941 1 91.56 360 GLY A N 1
ATOM 2710 C CA . GLY A 1 360 ? 12.742 -38.219 5.316 1 91.56 360 GLY A CA 1
ATOM 2711 C C . GLY A 1 360 ? 13.328 -36.938 5.938 1 91.56 360 GLY A C 1
ATOM 2712 O O . GLY A 1 360 ? 13.734 -36.969 7.102 1 91.56 360 GLY A O 1
ATOM 2713 N N . VAL A 1 361 ? 13.422 -35.875 5.23 1 94.75 361 VAL A N 1
ATOM 2714 C CA . VAL A 1 361 ? 14.023 -34.656 5.766 1 94.75 361 VAL A CA 1
ATOM 2715 C C . VAL A 1 361 ? 13.023 -33.531 5.676 1 94.75 361 VAL A C 1
ATOM 2717 O O . VAL A 1 361 ? 12.438 -33.281 4.621 1 94.75 361 VAL A O 1
ATOM 2720 N N . HIS A 1 362 ? 12.789 -32.875 6.871 1 93.5 362 HIS A N 1
ATOM 2721 C CA . HIS A 1 362 ? 11.891 -31.734 6.875 1 93.5 362 HIS A CA 1
ATOM 2722 C C . HIS A 1 362 ? 12.445 -30.578 6.047 1 93.5 362 HIS A C 1
ATOM 2724 O O . HIS A 1 362 ? 13.648 -30.297 6.109 1 93.5 362 HIS A O 1
ATOM 2730 N N . PRO A 1 363 ? 11.594 -29.891 5.273 1 94.94 363 PRO A N 1
ATOM 2731 C CA . PRO A 1 363 ? 12.07 -28.812 4.395 1 94.94 363 PRO A CA 1
ATOM 2732 C C . PRO A 1 363 ? 12.836 -27.734 5.152 1 94.94 363 PRO A C 1
ATOM 2734 O O . PRO A 1 363 ? 13.766 -27.141 4.602 1 94.94 363 PRO A O 1
ATOM 2737 N N . HIS A 1 364 ? 12.492 -27.438 6.344 1 93.19 364 HIS A N 1
ATOM 2738 C CA . HIS A 1 364 ? 13.227 -26.469 7.148 1 93.19 364 HIS A CA 1
ATOM 2739 C C . HIS A 1 364 ? 14.695 -26.875 7.297 1 93.19 364 HIS A C 1
ATOM 2741 O O . HIS A 1 364 ? 15.586 -26.031 7.227 1 93.19 364 HIS A O 1
ATOM 2747 N N . ASP A 1 365 ? 14.945 -28.141 7.543 1 94.69 365 ASP A N 1
ATOM 2748 C CA . ASP A 1 365 ? 16.312 -28.656 7.66 1 94.69 365 ASP A CA 1
ATOM 2749 C C . ASP A 1 365 ? 17.047 -28.547 6.328 1 94.69 365 ASP A C 1
ATOM 2751 O O . ASP A 1 365 ? 18.234 -28.188 6.297 1 94.69 365 ASP A O 1
ATOM 2755 N N . VAL A 1 366 ? 16.375 -28.844 5.262 1 96.31 366 VAL A N 1
ATOM 2756 C CA . VAL A 1 366 ? 16.953 -28.688 3.932 1 96.31 366 VAL A CA 1
ATOM 2757 C C . VAL A 1 366 ? 17.359 -27.219 3.721 1 96.31 366 VAL A C 1
ATOM 2759 O O . VAL A 1 366 ? 18.469 -26.938 3.273 1 96.31 366 VAL A O 1
ATOM 2762 N N . GLY A 1 367 ? 16.406 -26.328 4.066 1 95.38 367 GLY A N 1
ATOM 2763 C CA . GLY A 1 367 ? 16.672 -24.906 3.938 1 95.38 367 GLY A CA 1
ATOM 2764 C C . GLY A 1 367 ? 17.875 -24.438 4.746 1 95.38 367 GLY A C 1
ATOM 2765 O O . GLY A 1 367 ? 18.641 -23.594 4.293 1 95.38 367 GLY A O 1
ATOM 2766 N N . GLN A 1 368 ? 18.047 -24.953 5.926 1 94.44 368 GLN A N 1
ATOM 2767 C CA . GLN A 1 368 ? 19.172 -24.594 6.773 1 94.44 368 GLN A CA 1
ATOM 2768 C C . GLN A 1 368 ? 20.5 -25.016 6.148 1 94.44 368 GLN A C 1
ATOM 2770 O O . GLN A 1 368 ? 21.469 -24.266 6.172 1 94.44 368 GLN A O 1
ATOM 2775 N N . ILE A 1 369 ? 20.531 -26.203 5.66 1 95.06 369 ILE A N 1
ATOM 2776 C CA . ILE A 1 369 ? 21.75 -26.703 5.016 1 95.06 369 ILE A CA 1
ATOM 2777 C C . ILE A 1 369 ? 22.094 -25.828 3.82 1 95.06 369 ILE A C 1
ATOM 2779 O O . ILE A 1 369 ? 23.266 -25.469 3.623 1 95.06 369 ILE A O 1
ATOM 2783 N N . LEU A 1 370 ? 21.094 -25.531 3.043 1 96.5 370 LEU A N 1
ATOM 2784 C CA . LEU A 1 370 ? 21.312 -24.672 1.88 1 96.5 370 LEU A CA 1
ATOM 2785 C C . LEU A 1 370 ? 21.766 -23.281 2.305 1 96.5 370 LEU A C 1
ATOM 2787 O O . LEU A 1 370 ? 22.719 -22.734 1.731 1 96.5 370 LEU A O 1
ATOM 2791 N N . ASP A 1 371 ? 21.125 -22.719 3.332 1 95.31 371 ASP A N 1
ATOM 2792 C CA . ASP A 1 371 ? 21.5 -21.391 3.822 1 95.31 371 ASP A CA 1
ATOM 2793 C C . ASP A 1 371 ? 22.938 -21.375 4.324 1 95.31 371 ASP A C 1
ATOM 2795 O O . ASP A 1 371 ? 23.672 -20.422 4.066 1 95.31 371 ASP A O 1
ATOM 2799 N N . ASP A 1 372 ? 23.328 -22.422 5.02 1 95.19 372 ASP A N 1
ATOM 2800 C CA . ASP A 1 372 ? 24.703 -22.547 5.516 1 95.19 372 ASP A CA 1
ATOM 2801 C C . ASP A 1 372 ? 25.703 -22.562 4.363 1 95.19 372 ASP A C 1
ATOM 2803 O O . ASP A 1 372 ? 26.891 -22.281 4.562 1 95.19 372 ASP A O 1
ATOM 2807 N N . SER A 1 373 ? 25.219 -22.906 3.217 1 95.5 373 SER A N 1
ATOM 2808 C CA . SER A 1 373 ? 26.078 -22.953 2.033 1 95.5 373 SER A CA 1
ATOM 2809 C C . SER A 1 373 ? 25.953 -21.672 1.216 1 95.5 373 SER A C 1
ATOM 2811 O O . SER A 1 373 ? 26.438 -21.594 0.086 1 95.5 373 SER A O 1
ATOM 2813 N N . GLY A 1 374 ? 25.203 -20.656 1.678 1 96.38 374 GLY A N 1
ATOM 2814 C CA . GLY A 1 374 ? 25.062 -19.375 0.998 1 96.38 374 GLY A CA 1
ATOM 2815 C C . GLY A 1 374 ? 23.922 -19.359 -0.015 1 96.38 374 GLY A C 1
ATOM 2816 O O . GLY A 1 374 ? 23.828 -18.438 -0.825 1 96.38 374 GLY A O 1
ATOM 2817 N N . ILE A 1 375 ? 23.141 -20.406 -0.004 1 97.31 375 ILE A N 1
ATOM 2818 C CA . ILE A 1 375 ? 22.047 -20.562 -0.948 1 97.31 375 ILE A CA 1
ATOM 2819 C C . ILE A 1 375 ? 20.734 -20.172 -0.271 1 97.31 375 ILE A C 1
ATOM 2821 O O . ILE A 1 375 ? 20.297 -20.812 0.689 1 97.31 375 ILE A O 1
ATOM 2825 N N . ALA A 1 376 ? 20.109 -19.125 -0.777 1 97.19 376 ALA A N 1
ATOM 2826 C CA . ALA A 1 376 ? 18.828 -18.656 -0.237 1 97.19 376 ALA A CA 1
ATOM 2827 C C . ALA A 1 376 ? 17.656 -19.266 -0.999 1 97.19 376 ALA A C 1
ATOM 2829 O O . ALA A 1 376 ? 17.453 -18.969 -2.182 1 97.19 376 ALA A O 1
ATOM 2830 N N . VAL A 1 377 ? 16.875 -20.141 -0.354 1 97.56 377 VAL A N 1
ATOM 2831 C CA . VAL A 1 377 ? 15.641 -20.703 -0.884 1 97.56 377 VAL A CA 1
ATOM 2832 C C . VAL A 1 377 ? 14.508 -20.5 0.117 1 97.56 377 VAL A C 1
ATOM 2834 O O . VAL A 1 377 ? 14.742 -20.094 1.254 1 97.56 377 VAL A O 1
ATOM 2837 N N . ARG A 1 378 ? 13.398 -20.703 -0.366 1 96.94 378 ARG A N 1
ATOM 2838 C CA . ARG A 1 378 ? 12.234 -20.641 0.519 1 96.94 378 ARG A CA 1
ATOM 2839 C C . ARG A 1 378 ? 11.766 -22.047 0.906 1 96.94 378 ARG A C 1
ATOM 2841 O O . ARG A 1 378 ? 11.797 -22.969 0.086 1 96.94 378 ARG A O 1
ATOM 2848 N N . THR A 1 379 ? 11.359 -22.188 2.227 1 96.38 379 THR A N 1
ATOM 2849 C CA . THR A 1 379 ? 10.781 -23.438 2.715 1 96.38 379 THR A CA 1
ATOM 2850 C C . THR A 1 379 ? 9.422 -23.188 3.35 1 96.38 379 THR A C 1
ATOM 2852 O O . THR A 1 379 ? 9.117 -22.078 3.779 1 96.38 379 THR A O 1
ATOM 2855 N N . GLY A 1 380 ? 8.555 -24.141 3.303 1 95.38 380 GLY A N 1
ATOM 2856 C CA . GLY A 1 380 ? 7.238 -24.047 3.922 1 95.38 380 GLY A CA 1
ATOM 2857 C C . GLY A 1 380 ? 6.102 -24.344 2.957 1 95.38 380 GLY A C 1
ATOM 2858 O O . GLY A 1 380 ? 6.258 -25.125 2.025 1 95.38 380 GLY A O 1
ATOM 2859 N N . HIS A 1 381 ? 5.012 -23.734 3.293 1 95.25 381 HIS A N 1
ATOM 2860 C CA . HIS A 1 381 ? 3.852 -24 2.445 1 95.25 381 HIS A CA 1
ATOM 2861 C C . HIS A 1 381 ? 3.682 -22.906 1.393 1 95.25 381 HIS A C 1
ATOM 2863 O O . HIS A 1 381 ? 2.711 -22.922 0.633 1 95.25 381 HIS A O 1
ATOM 2869 N N . HIS A 1 382 ? 4.59 -21.875 1.374 1 96.19 382 HIS A N 1
ATOM 2870 C CA . HIS A 1 382 ? 4.684 -20.859 0.336 1 96.19 382 HIS A CA 1
ATOM 2871 C C . HIS A 1 382 ? 3.342 -20.172 0.12 1 96.19 382 HIS A C 1
ATOM 2873 O O . HIS A 1 382 ? 2.975 -19.859 -1.016 1 96.19 382 HIS A O 1
ATOM 2879 N N . CYS A 1 383 ? 2.469 -19.969 1.171 1 96.69 383 CYS A N 1
ATOM 2880 C CA . CYS A 1 383 ? 1.14 -19.375 1.103 1 96.69 383 CYS A CA 1
ATOM 2881 C C . CYS A 1 383 ? 0.257 -20.125 0.112 1 96.69 383 CYS A C 1
ATOM 2883 O O . CYS A 1 383 ? -0.48 -19.516 -0.66 1 96.69 383 CYS A O 1
ATOM 2885 N N . ALA A 1 384 ? 0.393 -21.328 0.039 1 98 384 ALA A N 1
ATOM 2886 C CA . ALA A 1 384 ? -0.425 -22.234 -0.763 1 98 384 ALA A CA 1
ATOM 2887 C C . ALA A 1 384 ? -0.663 -23.547 -0.032 1 98 384 ALA A C 1
ATOM 2889 O O . ALA A 1 384 ? -0.408 -24.625 -0.579 1 98 384 ALA A O 1
ATOM 2890 N N . TRP A 1 385 ? -1.276 -23.484 1.162 1 97.69 385 TRP A N 1
ATOM 2891 C CA . TRP A 1 385 ? -1.469 -24.609 2.055 1 97.69 385 TRP A CA 1
ATOM 2892 C C . TRP A 1 385 ? -2.33 -25.688 1.395 1 97.69 385 TRP A C 1
ATOM 2894 O O . TRP A 1 385 ? -1.971 -26.859 1.39 1 97.69 385 TRP A O 1
ATOM 2904 N N . PRO A 1 386 ? -3.432 -25.328 0.738 1 98.44 386 PRO A N 1
ATOM 2905 C CA . PRO A 1 386 ? -4.258 -26.375 0.115 1 98.44 386 PRO A CA 1
ATOM 2906 C C . PRO A 1 386 ? -3.516 -27.141 -0.982 1 98.44 386 PRO A C 1
ATOM 2908 O O . PRO A 1 386 ? -3.73 -28.344 -1.155 1 98.44 386 PRO A O 1
ATOM 2911 N N . LEU A 1 387 ? -2.65 -26.422 -1.69 1 98.62 387 LEU A N 1
ATOM 2912 C CA . LEU A 1 387 ? -1.884 -27.125 -2.717 1 98.62 387 LEU A CA 1
ATOM 2913 C C . LEU A 1 387 ? -0.975 -28.172 -2.094 1 98.62 387 LEU A C 1
ATOM 2915 O O . LEU A 1 387 ? -0.862 -29.281 -2.611 1 98.62 387 LEU A O 1
ATOM 2919 N N . HIS A 1 388 ? -0.301 -27.844 -1.03 1 98 388 HIS A N 1
ATOM 2920 C CA . HIS A 1 388 ? 0.566 -28.812 -0.367 1 98 388 HIS A CA 1
ATOM 2921 C C . HIS A 1 388 ? -0.23 -30.016 0.134 1 98 388 HIS A C 1
ATOM 2923 O O . HIS A 1 388 ? 0.22 -31.156 0.015 1 98 388 HIS A O 1
ATOM 2929 N N . ARG A 1 389 ? -1.462 -29.719 0.652 1 97.44 389 ARG A N 1
ATOM 2930 C CA . ARG A 1 389 ? -2.324 -30.828 1.055 1 97.44 389 ARG A CA 1
ATOM 2931 C C . ARG A 1 389 ? -2.705 -31.688 -0.144 1 97.44 389 ARG A C 1
ATOM 2933 O O . ARG A 1 389 ? -2.703 -32.906 -0.056 1 97.44 389 ARG A O 1
ATOM 2940 N N . ALA A 1 390 ? -2.959 -31.109 -1.215 1 98 390 ALA A N 1
ATOM 2941 C CA . ALA A 1 390 ? -3.328 -31.828 -2.428 1 98 390 ALA A CA 1
ATOM 2942 C C . ALA A 1 390 ? -2.176 -32.688 -2.92 1 98 390 ALA A C 1
ATOM 2944 O O . ALA A 1 390 ? -2.395 -33.812 -3.432 1 98 390 ALA A O 1
ATOM 2945 N N . LEU A 1 391 ? -1.053 -32.188 -2.736 1 97.75 391 LEU A N 1
ATOM 2946 C CA . LEU A 1 391 ? 0.127 -32.906 -3.199 1 97.75 391 LEU A CA 1
ATOM 2947 C C . LEU A 1 391 ? 0.647 -33.844 -2.115 1 97.75 391 LEU A C 1
ATOM 2949 O O . LEU A 1 391 ? 1.685 -34.5 -2.291 1 97.75 391 LEU A O 1
ATOM 2953 N N . LYS A 1 392 ? 0.036 -33.906 -0.972 1 96.38 392 LYS A N 1
ATOM 2954 C CA . LYS A 1 392 ? 0.301 -34.844 0.134 1 96.38 392 LYS A CA 1
ATOM 2955 C C . LYS A 1 392 ? 1.685 -34.594 0.729 1 96.38 392 LYS A C 1
ATOM 2957 O O . LYS A 1 392 ? 2.406 -35.531 1.045 1 96.38 392 LYS A O 1
ATOM 2962 N N . VAL A 1 393 ? 2.02 -33.375 0.757 1 96.38 393 VAL A N 1
ATOM 2963 C CA . VAL A 1 393 ? 3.223 -32.969 1.476 1 96.38 393 VAL A CA 1
ATOM 2964 C C . VAL A 1 393 ? 2.893 -31.828 2.434 1 96.38 393 VAL A C 1
ATOM 2966 O O . VAL A 1 393 ? 2.084 -30.953 2.113 1 96.38 393 VAL A O 1
ATOM 2969 N N . PRO A 1 394 ? 3.436 -31.859 3.635 1 94.06 394 PRO A N 1
ATOM 2970 C CA . PRO A 1 394 ? 3.139 -30.797 4.598 1 94.06 394 PRO A CA 1
ATOM 2971 C C . PRO A 1 394 ? 3.785 -29.453 4.219 1 94.06 394 PRO A C 1
ATOM 2973 O O . PRO A 1 394 ? 3.256 -28.391 4.555 1 94.06 394 PRO A O 1
ATOM 2976 N N . ALA A 1 395 ? 4.918 -29.469 3.609 1 96.5 395 ALA A N 1
ATOM 2977 C CA . ALA A 1 395 ? 5.742 -28.344 3.191 1 96.5 395 ALA A CA 1
ATOM 2978 C C . ALA A 1 395 ? 6.773 -28.781 2.152 1 96.5 395 ALA A C 1
ATOM 2980 O O . ALA A 1 395 ? 6.961 -29.969 1.911 1 96.5 395 ALA A O 1
ATOM 2981 N N . SER A 1 396 ? 7.328 -27.844 1.523 1 97.88 396 SER A N 1
ATOM 2982 C CA . SER A 1 396 ? 8.344 -28.141 0.517 1 97.88 396 SER A CA 1
ATOM 2983 C C . SER A 1 396 ? 9.445 -27.078 0.525 1 97.88 396 SER A C 1
ATOM 2985 O O . SER A 1 396 ? 9.352 -26.078 1.244 1 97.88 396 SER A O 1
ATOM 2987 N N . THR A 1 397 ? 10.555 -27.359 -0.143 1 98.12 397 THR A N 1
ATOM 2988 C CA . THR A 1 397 ? 11.617 -26.422 -0.491 1 98.12 397 THR A CA 1
ATOM 2989 C C . THR A 1 397 ? 11.461 -25.922 -1.928 1 98.12 397 THR A C 1
ATOM 2991 O O . THR A 1 397 ? 11.18 -26.719 -2.83 1 98.12 397 THR A O 1
ATOM 2994 N N . ARG A 1 398 ? 11.594 -24.641 -2.057 1 98.19 398 ARG A N 1
ATOM 2995 C CA . ARG A 1 398 ? 11.391 -24.094 -3.391 1 98.19 398 ARG A CA 1
ATOM 2996 C C . ARG A 1 398 ? 12.555 -23.203 -3.795 1 98.19 398 ARG A C 1
ATOM 2998 O O . ARG A 1 398 ? 12.867 -22.219 -3.102 1 98.19 398 ARG A O 1
ATOM 3005 N N . ALA A 1 399 ? 13.219 -23.578 -4.895 1 98.5 399 ALA A N 1
ATOM 3006 C CA . ALA A 1 399 ? 14.148 -22.688 -5.59 1 98.5 399 ALA A CA 1
ATOM 3007 C C . ALA A 1 399 ? 13.43 -21.891 -6.676 1 98.5 399 ALA A C 1
ATOM 3009 O O . ALA A 1 399 ? 12.789 -22.453 -7.559 1 98.5 399 ALA A O 1
ATOM 3010 N N . SER A 1 400 ? 13.477 -20.625 -6.566 1 98.56 400 SER A N 1
ATOM 3011 C CA . SER A 1 400 ? 12.859 -19.766 -7.578 1 98.56 400 SER A CA 1
ATOM 3012 C C . SER A 1 400 ? 13.883 -18.812 -8.188 1 98.56 400 SER A C 1
ATOM 3014 O O . SER A 1 400 ? 14.781 -18.328 -7.488 1 98.56 400 SER A O 1
ATOM 3016 N N . PHE A 1 401 ? 13.734 -18.594 -9.5 1 98.44 401 PHE A N 1
ATOM 3017 C CA . PHE A 1 401 ? 14.734 -17.953 -10.328 1 98.44 401 PHE A CA 1
ATOM 3018 C C . PHE A 1 401 ? 14.242 -16.578 -10.797 1 98.44 401 PHE A C 1
ATOM 3020 O O . PHE A 1 401 ? 13.078 -16.234 -10.594 1 98.44 401 PHE A O 1
ATOM 3027 N N . ALA A 1 402 ? 15.078 -15.781 -11.297 1 98.31 402 ALA A N 1
ATOM 3028 C CA . ALA A 1 402 ? 14.789 -14.516 -11.961 1 98.31 402 ALA A CA 1
ATOM 3029 C C . ALA A 1 402 ? 15.797 -14.234 -13.078 1 98.31 402 ALA A C 1
ATOM 3031 O O . ALA A 1 402 ? 16.688 -15.055 -13.336 1 98.31 402 ALA A O 1
ATOM 3032 N N . ALA A 1 403 ? 15.625 -13.164 -13.742 1 98.19 403 ALA A N 1
ATOM 3033 C CA . ALA A 1 403 ? 16.438 -12.797 -14.898 1 98.19 403 ALA A CA 1
ATOM 3034 C C . ALA A 1 403 ? 17.922 -12.75 -14.547 1 98.19 403 ALA A C 1
ATOM 3036 O O . ALA A 1 403 ? 18.781 -12.891 -15.414 1 98.19 403 ALA A O 1
ATOM 3037 N N . TYR A 1 404 ? 18.266 -12.664 -13.25 1 98.38 404 TYR A N 1
ATOM 3038 C CA . TYR A 1 404 ? 19.656 -12.523 -12.836 1 98.38 404 TYR A CA 1
ATOM 3039 C C . TYR A 1 404 ? 20.219 -13.859 -12.383 1 98.38 404 TYR A C 1
ATOM 3041 O O . TYR A 1 404 ? 21.406 -13.961 -12.031 1 98.38 404 TYR A O 1
ATOM 3049 N N . SER A 1 405 ? 19.438 -14.938 -12.297 1 98.31 405 SER A N 1
ATOM 3050 C CA . SER A 1 405 ? 19.922 -16.25 -11.875 1 98.31 405 SER A CA 1
ATOM 3051 C C . SER A 1 405 ? 20.781 -16.891 -12.961 1 98.31 405 SER A C 1
ATOM 3053 O O . SER A 1 405 ? 20.594 -16.609 -14.148 1 98.31 405 SER A O 1
ATOM 3055 N N . THR A 1 406 ? 21.688 -17.812 -12.539 1 97.88 406 THR A N 1
ATOM 3056 C CA . THR A 1 406 ? 22.594 -18.422 -13.508 1 97.88 406 THR A CA 1
ATOM 3057 C C . THR A 1 406 ? 22.578 -19.953 -13.375 1 97.88 406 THR A C 1
ATOM 3059 O O . THR A 1 406 ? 22.141 -20.484 -12.352 1 97.88 406 THR A O 1
ATOM 3062 N N . VAL A 1 407 ? 23.031 -20.531 -14.445 1 97.62 407 VAL A N 1
ATOM 3063 C CA . VAL A 1 407 ? 23.172 -21.984 -14.422 1 97.62 407 VAL A CA 1
ATOM 3064 C C . VAL A 1 407 ? 24.203 -22.391 -13.383 1 97.62 407 VAL A C 1
ATOM 3066 O O . VAL A 1 407 ? 24.062 -23.422 -12.719 1 97.62 407 VAL A O 1
ATOM 3069 N N . GLU A 1 408 ? 25.219 -21.594 -13.211 1 97.69 408 GLU A N 1
ATOM 3070 C CA . GLU A 1 408 ? 26.234 -21.844 -12.188 1 97.69 408 GLU A CA 1
ATOM 3071 C C . GLU A 1 408 ? 25.609 -21.828 -10.789 1 97.69 408 GLU A C 1
ATOM 3073 O O . GLU A 1 408 ? 26 -22.609 -9.922 1 97.69 408 GLU A O 1
ATOM 3078 N N . GLU A 1 409 ? 24.688 -20.938 -10.617 1 98.31 409 GLU A N 1
ATOM 3079 C CA . GLU A 1 409 ? 23.984 -20.891 -9.336 1 98.31 409 GLU A CA 1
ATOM 3080 C C . GLU A 1 409 ? 23.125 -22.125 -9.125 1 98.31 409 GLU A C 1
ATOM 3082 O O . GLU A 1 409 ? 23 -22.625 -8 1 98.31 409 GLU A O 1
ATOM 3087 N N . VAL A 1 410 ? 22.5 -22.609 -10.195 1 98.56 410 VAL A N 1
ATOM 3088 C CA . VAL A 1 410 ? 21.766 -23.859 -10.094 1 98.56 410 VAL A CA 1
ATOM 3089 C C . VAL A 1 410 ? 22.703 -25 -9.695 1 98.56 410 VAL A C 1
ATOM 3091 O O . VAL A 1 410 ? 22.375 -25.812 -8.82 1 98.56 410 VAL A O 1
ATOM 3094 N N . GLU A 1 411 ? 23.859 -25.031 -10.242 1 98.06 411 GLU A N 1
ATOM 3095 C CA . GLU A 1 411 ? 24.828 -26.062 -9.898 1 98.06 411 GLU A CA 1
ATOM 3096 C C . GLU A 1 411 ? 25.281 -25.938 -8.445 1 98.06 411 GLU A C 1
ATOM 3098 O O . GLU A 1 411 ? 25.422 -26.938 -7.75 1 98.06 411 GLU A O 1
ATOM 3103 N N . ALA A 1 412 ? 25.5 -24.719 -8.078 1 98.12 412 ALA A N 1
ATOM 3104 C CA . ALA A 1 412 ? 25.859 -24.5 -6.68 1 98.12 412 ALA A CA 1
ATOM 3105 C C . ALA A 1 412 ? 24.766 -24.984 -5.742 1 98.12 412 ALA A C 1
ATOM 3107 O O . ALA A 1 412 ? 25.047 -25.594 -4.703 1 98.12 412 ALA A O 1
ATOM 3108 N N . PHE A 1 413 ? 23.609 -24.734 -6.082 1 98.44 413 PHE A N 1
ATOM 3109 C CA . PHE A 1 413 ? 22.438 -25.188 -5.348 1 98.44 413 PHE A CA 1
ATOM 3110 C C . PHE A 1 413 ? 22.406 -26.703 -5.262 1 98.44 413 PHE A C 1
ATOM 3112 O O . PHE A 1 413 ? 22.266 -27.266 -4.176 1 98.44 413 PHE A O 1
ATOM 3119 N N . LEU A 1 414 ? 22.578 -27.375 -6.363 1 98.38 414 LEU A N 1
ATOM 3120 C CA . LEU A 1 414 ? 22.547 -28.828 -6.402 1 98.38 414 LEU A CA 1
ATOM 3121 C C . LEU A 1 414 ? 23.703 -29.422 -5.594 1 98.38 414 LEU A C 1
ATOM 3123 O O . LEU A 1 414 ? 23.516 -30.406 -4.871 1 98.38 414 LEU A O 1
ATOM 3127 N N . THR A 1 415 ? 24.797 -28.797 -5.695 1 97.44 415 THR A N 1
ATOM 3128 C CA . THR A 1 415 ? 25.953 -29.25 -4.93 1 97.44 415 THR A CA 1
ATOM 3129 C C . THR A 1 415 ? 25.703 -29.109 -3.434 1 97.44 415 THR A C 1
ATOM 3131 O O . THR A 1 415 ? 26 -30.031 -2.664 1 97.44 415 THR A O 1
ATOM 3134 N N . ALA A 1 416 ? 25.156 -28.016 -3.084 1 97.31 416 ALA A N 1
ATOM 3135 C CA . ALA A 1 416 ? 24.812 -27.812 -1.68 1 97.31 416 ALA A CA 1
ATOM 3136 C C . ALA A 1 416 ? 23.75 -28.812 -1.229 1 97.31 416 ALA A C 1
ATOM 3138 O O . ALA A 1 416 ? 23.797 -29.312 -0.101 1 97.31 416 ALA A O 1
ATOM 3139 N N . LEU A 1 417 ? 22.812 -29.094 -2.078 1 97.62 417 LEU A N 1
ATOM 3140 C CA . LEU A 1 417 ? 21.75 -30.047 -1.771 1 97.62 417 LEU A CA 1
ATOM 3141 C C . LEU A 1 417 ? 22.328 -31.438 -1.504 1 97.62 417 LEU A C 1
ATOM 3143 O O . LEU A 1 417 ? 21.797 -32.188 -0.682 1 97.62 417 LEU A O 1
ATOM 3147 N N . ASP A 1 418 ? 23.359 -31.797 -2.104 1 96.38 418 ASP A N 1
ATOM 3148 C CA . ASP A 1 418 ? 23.984 -33.125 -1.966 1 96.38 418 ASP A CA 1
ATOM 3149 C C . ASP A 1 418 ? 24.516 -33.312 -0.548 1 96.38 418 ASP A C 1
ATOM 3151 O O . ASP A 1 418 ? 24.812 -34.438 -0.153 1 96.38 418 ASP A O 1
ATOM 3155 N N . ARG A 1 419 ? 24.531 -32.281 0.195 1 94.81 419 ARG A N 1
ATOM 3156 C CA . ARG A 1 419 ? 24.984 -32.375 1.575 1 94.81 419 ARG A CA 1
ATOM 3157 C C . ARG A 1 419 ? 23.875 -32.906 2.475 1 94.81 419 ARG A C 1
ATOM 3159 O O . ARG A 1 419 ? 24.141 -33.375 3.59 1 94.81 419 ARG A O 1
ATOM 3166 N N . VAL A 1 420 ? 22.672 -32.812 2.016 1 95.62 420 VAL A N 1
ATOM 3167 C CA . VAL A 1 420 ? 21.516 -33.156 2.834 1 95.62 420 VAL A CA 1
ATOM 3168 C C . VAL A 1 420 ? 21.578 -34.656 3.211 1 95.62 420 VAL A C 1
ATOM 3170 O O . VAL A 1 420 ? 21.484 -35 4.391 1 95.62 420 VAL A O 1
ATOM 3173 N N . PRO A 1 421 ? 21.812 -35.594 2.273 1 92.88 421 PRO A N 1
ATOM 3174 C CA . PRO A 1 421 ? 21.891 -37 2.672 1 92.88 421 PRO A CA 1
ATOM 3175 C C . PRO A 1 421 ? 23.047 -37.281 3.633 1 92.88 421 PRO A C 1
ATOM 3177 O O . PRO A 1 421 ? 22.938 -38.156 4.504 1 92.88 421 PRO A O 1
ATOM 3180 N N . GLU A 1 422 ? 24.094 -36.531 3.488 1 88.75 422 GLU A N 1
ATOM 3181 C CA . GLU A 1 422 ? 25.25 -36.719 4.352 1 88.75 422 GLU A CA 1
ATOM 3182 C C . GLU A 1 422 ? 24.938 -36.344 5.797 1 88.75 422 GLU A C 1
ATOM 3184 O O . GLU A 1 422 ? 25.344 -37.062 6.73 1 88.75 422 GLU A O 1
ATOM 3189 N N . VAL A 1 423 ? 24.234 -35.406 5.855 1 90.88 423 VAL A N 1
ATOM 3190 C CA . VAL A 1 423 ? 23.969 -34.875 7.188 1 90.88 423 VAL A CA 1
ATOM 3191 C C . VAL A 1 423 ? 22.844 -35.656 7.848 1 90.88 423 VAL A C 1
ATOM 3193 O O . VAL A 1 423 ? 22.875 -35.906 9.055 1 90.88 423 VAL A O 1
ATOM 3196 N N . PHE A 1 424 ? 21.906 -36.094 7.137 1 89.69 424 PHE A N 1
ATOM 3197 C CA . PHE A 1 424 ? 20.719 -36.656 7.738 1 89.69 424 PHE A CA 1
ATOM 3198 C C . PHE A 1 424 ? 20.656 -38.156 7.5 1 89.69 424 PHE A C 1
ATOM 3200 O O . PHE A 1 424 ? 19.719 -38.844 7.941 1 89.69 424 PHE A O 1
ATOM 3207 N N . GLY A 1 425 ? 21.656 -38.75 6.914 1 84.06 425 GLY A N 1
ATOM 3208 C CA . GLY A 1 425 ? 21.75 -40.188 6.723 1 84.06 425 GLY A CA 1
ATOM 3209 C C . GLY A 1 425 ? 20.703 -40.719 5.773 1 84.06 425 GLY A C 1
ATOM 3210 O O . GLY A 1 425 ? 20.156 -41.812 5.996 1 84.06 425 GLY A O 1
ATOM 3211 N N . VAL A 1 426 ? 20.375 -39.938 4.809 1 81.38 426 VAL A N 1
ATOM 3212 C CA . VAL A 1 426 ? 19.453 -40.344 3.756 1 81.38 426 VAL A CA 1
ATOM 3213 C C . VAL A 1 426 ? 20.172 -41.281 2.779 1 81.38 426 VAL A C 1
ATOM 3215 O O . VAL A 1 426 ? 21.312 -41.031 2.402 1 81.38 426 VAL A O 1
ATOM 3218 N N . GLU A 1 427 ? 19.656 -42.469 2.604 1 79.25 427 GLU A N 1
ATOM 3219 C CA . GLU A 1 427 ? 20.203 -43.438 1.65 1 79.25 427 GLU A CA 1
ATOM 3220 C C . GLU A 1 427 ? 20.188 -42.875 0.232 1 79.25 427 GLU A C 1
ATOM 3222 O O . GLU A 1 427 ? 19.156 -42.406 -0.246 1 79.25 427 GLU A O 1
ATOM 3227 N N . VAL A 1 428 ? 21.312 -42.75 -0.252 1 74 428 VAL A N 1
ATOM 3228 C CA . VAL A 1 428 ? 21.484 -42.219 -1.595 1 74 428 VAL A CA 1
ATOM 3229 C C . VAL A 1 428 ? 21.438 -43.344 -2.621 1 74 428 VAL A C 1
ATOM 3231 O O . VAL A 1 428 ? 22.281 -44.25 -2.602 1 74 428 VAL A O 1
ATOM 3234 N N . ALA A 1 429 ? 20.688 -44.594 -2.73 1 59.25 429 ALA A N 1
ATOM 3235 C CA . ALA A 1 429 ? 20.781 -45.781 -3.559 1 59.25 429 ALA A CA 1
ATOM 3236 C C . ALA A 1 429 ? 21.266 -45.438 -4.961 1 59.25 429 ALA A C 1
ATOM 3238 O O . ALA A 1 429 ? 21.078 -44.312 -5.441 1 59.25 429 ALA A O 1
ATOM 3239 N N . MET B 1 1 ? 13.992 31.406 23.812 1 37.81 1 MET B N 1
ATOM 3240 C CA . MET B 1 1 ? 15.164 30.891 23.109 1 37.81 1 MET B CA 1
ATOM 3241 C C . MET B 1 1 ? 14.805 29.641 22.297 1 37.81 1 MET B C 1
ATOM 3243 O O . MET B 1 1 ? 14.266 28.688 22.844 1 37.81 1 MET B O 1
ATOM 3247 N N . SER B 1 2 ? 14.641 29.641 21.047 1 48.06 2 SER B N 1
ATOM 3248 C CA . SER B 1 2 ? 14.234 28.516 20.203 1 48.06 2 SER B CA 1
ATOM 3249 C C . SER B 1 2 ? 15.031 27.266 20.531 1 48.06 2 SER B C 1
ATOM 3251 O O . SER B 1 2 ? 16.109 27.344 21.125 1 48.06 2 SER B O 1
ATOM 3253 N N . SER B 1 3 ? 14.391 25.906 19.719 1 67.19 3 SER B N 1
ATOM 3254 C CA . SER B 1 3 ? 14.164 24.656 19 1 67.19 3 SER B CA 1
ATOM 3255 C C . SER B 1 3 ? 15.383 24.266 18.188 1 67.19 3 SER B C 1
ATOM 3257 O O . SER B 1 3 ? 16.391 24.969 18.172 1 67.19 3 SER B O 1
ATOM 3259 N N . TYR B 1 4 ? 15.555 23.547 17.125 1 91.69 4 TYR B N 1
ATOM 3260 C CA . TYR B 1 4 ? 16.625 23.016 16.281 1 91.69 4 TYR B CA 1
ATOM 3261 C C . TYR B 1 4 ? 17.016 24.031 15.203 1 91.69 4 TYR B C 1
ATOM 3263 O O . TYR B 1 4 ? 16.297 25.016 14.977 1 91.69 4 TYR B O 1
ATOM 3271 N N . ASP B 1 5 ? 18.328 24.062 14.797 1 94.12 5 ASP B N 1
ATOM 3272 C CA . ASP B 1 5 ? 18.812 24.891 13.703 1 94.12 5 ASP B CA 1
ATOM 3273 C C . ASP B 1 5 ? 18.141 24.516 12.383 1 94.12 5 ASP B C 1
ATOM 3275 O O . ASP B 1 5 ? 18.531 23.547 11.734 1 94.12 5 ASP B O 1
ATOM 3279 N N . VAL B 1 6 ? 17.172 25.359 11.961 1 96.69 6 VAL B N 1
ATOM 3280 C CA . VAL B 1 6 ? 16.328 25.031 10.812 1 96.69 6 VAL B CA 1
ATOM 3281 C C . VAL B 1 6 ? 17.172 25.016 9.547 1 96.69 6 VAL B C 1
ATOM 3283 O O . VAL B 1 6 ? 16.891 24.266 8.609 1 96.69 6 VAL B O 1
ATOM 3286 N N . GLN B 1 7 ? 18.219 25.812 9.438 1 95 7 GLN B N 1
ATOM 3287 C CA . GLN B 1 7 ? 19.078 25.812 8.25 1 95 7 GLN B CA 1
ATOM 3288 C C . GLN B 1 7 ? 19.828 24.5 8.117 1 95 7 GLN B C 1
ATOM 3290 O O . GLN B 1 7 ? 20.031 24 7.008 1 95 7 GLN B O 1
ATOM 3295 N N . GLN B 1 8 ? 20.234 24.016 9.164 1 95.75 8 GLN B N 1
ATOM 3296 C CA . GLN B 1 8 ? 20.875 22.703 9.156 1 95.75 8 GLN B CA 1
ATOM 3297 C C . GLN B 1 8 ? 19.891 21.609 8.758 1 95.75 8 GLN B C 1
ATOM 3299 O O . GLN B 1 8 ? 20.234 20.688 8.023 1 95.75 8 GLN B O 1
ATOM 3304 N N . VAL B 1 9 ? 18.688 21.75 9.312 1 97.69 9 VAL B N 1
ATOM 3305 C CA . VAL B 1 9 ? 17.625 20.812 8.961 1 97.69 9 VAL B CA 1
ATOM 3306 C C . VAL B 1 9 ? 17.391 20.859 7.453 1 97.69 9 VAL B C 1
ATOM 3308 O O . VAL B 1 9 ? 17.328 19.828 6.797 1 97.69 9 VAL B O 1
ATOM 3311 N N . ARG B 1 10 ? 17.266 22.016 6.879 1 97.44 10 ARG B N 1
ATOM 3312 C CA . ARG B 1 10 ? 16.969 22.203 5.465 1 97.44 10 ARG B CA 1
ATOM 3313 C C . ARG B 1 10 ? 18.016 21.547 4.582 1 97.44 10 ARG B C 1
ATOM 3315 O O . ARG B 1 10 ? 17.719 21.047 3.498 1 97.44 10 ARG B O 1
ATOM 3322 N N . ALA B 1 11 ? 19.266 21.594 5.02 1 97.38 11 ALA B N 1
ATOM 3323 C CA . ALA B 1 11 ? 20.391 21.016 4.262 1 97.38 11 ALA B CA 1
ATOM 3324 C C . ALA B 1 11 ? 20.219 19.516 4.086 1 97.38 11 ALA B C 1
ATOM 3326 O O . ALA B 1 11 ? 20.828 18.922 3.193 1 97.38 11 ALA B O 1
ATOM 3327 N N . ASP B 1 12 ? 19.375 18.922 4.918 1 98.25 12 ASP B N 1
ATOM 3328 C CA . ASP B 1 12 ? 19.156 17.484 4.871 1 98.25 12 ASP B CA 1
ATOM 3329 C C . ASP B 1 12 ? 18.141 17.109 3.783 1 98.25 12 ASP B C 1
ATOM 3331 O O . ASP B 1 12 ? 17.938 15.93 3.488 1 98.25 12 ASP B O 1
ATOM 3335 N N . PHE B 1 13 ? 17.484 18.062 3.193 1 98.62 13 PHE B N 1
ATOM 3336 C CA . PHE B 1 13 ? 16.422 17.828 2.221 1 98.62 13 PHE B CA 1
ATOM 3337 C C . PHE B 1 13 ? 16.859 18.266 0.824 1 98.62 13 PHE B C 1
ATOM 3339 O O . PHE B 1 13 ? 16.734 19.422 0.453 1 98.62 13 PHE B O 1
ATOM 3346 N N . PRO B 1 14 ? 17.25 17.297 -0.023 1 98 14 PRO B N 1
ATOM 3347 C CA . PRO B 1 14 ? 17.828 17.625 -1.331 1 98 14 PRO B CA 1
ATOM 3348 C C . PRO B 1 14 ? 16.875 18.422 -2.207 1 98 14 PRO B C 1
ATOM 3350 O O . PRO B 1 14 ? 17.297 19.359 -2.896 1 98 14 PRO B O 1
ATOM 3353 N N . VAL B 1 15 ? 15.594 18.141 -2.145 1 97.44 15 VAL B N 1
ATOM 3354 C CA . VAL B 1 15 ? 14.617 18.766 -3.035 1 97.44 15 VAL B CA 1
ATOM 3355 C C . VAL B 1 15 ? 14.531 20.25 -2.748 1 97.44 15 VAL B C 1
ATOM 3357 O O . VAL B 1 15 ? 14.211 21.047 -3.639 1 97.44 15 VAL B O 1
ATOM 3360 N N . LEU B 1 16 ? 14.812 20.719 -1.508 1 97.5 16 LEU B N 1
ATOM 3361 C CA . LEU B 1 16 ? 14.656 22.125 -1.106 1 97.5 16 LEU B CA 1
ATOM 3362 C C . LEU B 1 16 ? 15.766 22.984 -1.695 1 97.5 16 LEU B C 1
ATOM 3364 O O . LEU B 1 16 ? 15.703 24.203 -1.646 1 97.5 16 LEU B O 1
ATOM 3368 N N . GLN B 1 17 ? 16.734 22.312 -2.336 1 94.94 17 GLN B N 1
ATOM 3369 C CA . GLN B 1 17 ? 17.844 23.047 -2.951 1 94.94 17 GLN B CA 1
ATOM 3370 C C . GLN B 1 17 ? 17.547 23.359 -4.414 1 94.94 17 GLN B C 1
ATOM 3372 O O . GLN B 1 17 ? 18.328 24.031 -5.082 1 94.94 17 GLN B O 1
ATOM 3377 N N . ARG B 1 18 ? 16.422 22.938 -4.816 1 94.88 18 ARG B N 1
ATOM 3378 C CA . ARG B 1 18 ? 16.062 23.109 -6.219 1 94.88 18 ARG B CA 1
ATOM 3379 C C . ARG B 1 18 ? 15.555 24.516 -6.496 1 94.88 18 ARG B C 1
ATOM 3381 O O . ARG B 1 18 ? 15.102 25.219 -5.586 1 94.88 18 ARG B O 1
ATOM 3388 N N . GLU B 1 19 ? 15.719 24.844 -7.773 1 94.12 19 GLU B N 1
ATOM 3389 C CA . GLU B 1 19 ? 15.023 26.016 -8.305 1 94.12 19 GLU B CA 1
ATOM 3390 C C . GLU B 1 19 ? 13.805 25.609 -9.125 1 94.12 19 GLU B C 1
ATOM 3392 O O . GLU B 1 19 ? 13.812 24.578 -9.797 1 94.12 19 GLU B O 1
ATOM 3397 N N . VAL B 1 20 ? 12.805 26.406 -8.883 1 92.62 20 VAL B N 1
ATOM 3398 C CA . VAL B 1 20 ? 11.586 26.281 -9.672 1 92.62 20 VAL B CA 1
ATOM 3399 C C . VAL B 1 20 ? 11.227 27.641 -10.273 1 92.62 20 VAL B C 1
ATOM 3401 O O . VAL B 1 20 ? 11.328 28.672 -9.609 1 92.62 20 VAL B O 1
ATOM 3404 N N . ARG B 1 21 ? 10.789 27.656 -11.539 1 91.19 21 ARG B N 1
ATOM 3405 C CA . ARG B 1 21 ? 10.508 28.906 -12.234 1 91.19 21 ARG B CA 1
ATOM 3406 C C . ARG B 1 21 ? 11.672 29.875 -12.102 1 91.19 21 ARG B C 1
ATOM 3408 O O . ARG B 1 21 ? 11.461 31.062 -11.852 1 91.19 21 ARG B O 1
ATOM 3415 N N . ASP B 1 22 ? 12.859 29.391 -12.078 1 92.38 22 ASP B N 1
ATOM 3416 C CA . ASP B 1 22 ? 14.094 30.156 -12 1 92.38 22 ASP B CA 1
ATOM 3417 C C . ASP B 1 22 ? 14.203 30.891 -10.672 1 92.38 22 ASP B C 1
ATOM 3419 O O . ASP B 1 22 ? 14.812 31.953 -10.586 1 92.38 22 ASP B O 1
ATOM 3423 N N . LYS B 1 23 ? 13.586 30.438 -9.641 1 95.56 23 LYS B N 1
ATOM 3424 C CA . LYS B 1 23 ? 13.648 30.953 -8.281 1 95.56 23 LYS B CA 1
ATOM 3425 C C . LYS B 1 23 ? 13.891 29.844 -7.273 1 95.56 23 LYS B C 1
ATOM 3427 O O . LYS B 1 23 ? 13.562 28.688 -7.535 1 95.56 23 LYS B O 1
ATOM 3432 N N . PRO B 1 24 ? 14.445 30.25 -6.207 1 95.94 24 PRO B N 1
ATOM 3433 C CA . PRO B 1 24 ? 14.555 29.25 -5.148 1 95.94 24 PRO B CA 1
ATOM 3434 C C . PRO B 1 24 ? 13.195 28.688 -4.719 1 95.94 24 PRO B C 1
ATOM 3436 O O . PRO B 1 24 ? 12.242 29.453 -4.555 1 95.94 24 PRO B O 1
ATOM 3439 N N . LEU B 1 25 ? 13.172 27.438 -4.582 1 97.19 25 LEU B N 1
ATOM 3440 C CA . LEU B 1 25 ? 11.93 26.781 -4.184 1 97.19 25 LEU B CA 1
ATOM 3441 C C . LEU B 1 25 ? 11.57 27.125 -2.742 1 97.19 25 LEU B C 1
ATOM 3443 O O . LEU B 1 25 ? 12.375 26.938 -1.83 1 97.19 25 LEU B O 1
ATOM 3447 N N . VAL B 1 26 ? 10.461 27.734 -2.514 1 98 26 VAL B N 1
ATOM 3448 C CA . VAL B 1 26 ? 9.789 27.844 -1.222 1 98 26 VAL B CA 1
ATOM 3449 C C . VAL B 1 26 ? 8.617 26.859 -1.171 1 98 26 VAL B C 1
ATOM 3451 O O . VAL B 1 26 ? 7.594 27.078 -1.815 1 98 26 VAL B O 1
ATOM 3454 N N . TYR B 1 27 ? 8.805 25.797 -0.481 1 98.06 27 TYR B N 1
ATOM 3455 C CA . TYR B 1 27 ? 7.828 24.719 -0.476 1 98.06 27 TYR B CA 1
ATOM 3456 C C . TYR B 1 27 ? 6.895 24.828 0.721 1 98.06 27 TYR B C 1
ATOM 3458 O O . TYR B 1 27 ? 7.27 24.5 1.847 1 98.06 27 TYR B O 1
ATOM 3466 N N . LEU B 1 28 ? 5.641 25.25 0.484 1 98.44 28 LEU B N 1
ATOM 3467 C CA . LEU B 1 28 ? 4.629 25.453 1.516 1 98.44 28 LEU B CA 1
ATOM 3468 C C . LEU B 1 28 ? 3.391 24.609 1.227 1 98.44 28 LEU B C 1
ATOM 3470 O O . LEU B 1 28 ? 2.264 25.109 1.318 1 98.44 28 LEU B O 1
ATOM 3474 N N . ASP B 1 29 ? 3.662 23.375 0.832 1 97.94 29 ASP B N 1
ATOM 3475 C CA . ASP B 1 29 ? 2.596 22.406 0.581 1 97.94 29 ASP B CA 1
ATOM 3476 C C . ASP B 1 29 ? 2.865 21.094 1.305 1 97.94 29 ASP B C 1
ATOM 3478 O O . ASP B 1 29 ? 2.592 20.016 0.768 1 97.94 29 ASP B O 1
ATOM 3482 N N . SER B 1 30 ? 3.457 21.156 2.51 1 98.06 30 SER B N 1
ATOM 3483 C CA . SER B 1 30 ? 3.859 19.984 3.289 1 98.06 30 SER B CA 1
ATOM 3484 C C . SER B 1 30 ? 2.648 19.266 3.873 1 98.06 30 SER B C 1
ATOM 3486 O O . SER B 1 30 ? 2.734 18.094 4.242 1 98.06 30 SER B O 1
ATOM 3488 N N . GLY B 1 31 ? 1.46 20 3.99 1 97.31 31 GLY B N 1
ATOM 3489 C CA . GLY B 1 31 ? 0.236 19.359 4.445 1 97.31 31 GLY B CA 1
ATOM 3490 C C . GLY B 1 31 ? -0.305 18.344 3.459 1 97.31 31 GLY B C 1
ATOM 3491 O O . GLY B 1 31 ? -1.062 17.453 3.836 1 97.31 31 GLY B O 1
ATOM 3492 N N . ALA B 1 32 ? 0.009 18.531 2.176 1 97.12 32 ALA B N 1
ATOM 3493 C CA . ALA B 1 32 ? -0.343 17.547 1.157 1 97.12 32 ALA B CA 1
ATOM 3494 C C . ALA B 1 32 ? 0.686 16.422 1.105 1 97.12 32 ALA B C 1
ATOM 3496 O O . ALA B 1 32 ? 0.325 15.242 1.134 1 97.12 32 ALA B O 1
ATOM 3497 N N . THR B 1 33 ? 1.964 16.781 1.05 1 97.69 33 THR B N 1
ATOM 3498 C CA . THR B 1 33 ? 3.078 15.836 1.134 1 97.69 33 THR B CA 1
ATOM 3499 C C . THR B 1 33 ? 4.359 16.562 1.554 1 97.69 33 THR B C 1
ATOM 3501 O O . THR B 1 33 ? 4.699 17.609 1 1 97.69 33 THR B O 1
ATOM 3504 N N . SER B 1 34 ? 5.027 16 2.545 1 98.5 34 SER B N 1
ATOM 3505 C CA . SER B 1 34 ? 6.281 16.578 3.016 1 98.5 34 SER B CA 1
ATOM 3506 C C . SER B 1 34 ? 7.461 16.125 2.166 1 98.5 34 SER B C 1
ATOM 3508 O O . SER B 1 34 ? 7.344 15.164 1.4 1 98.5 34 SER B O 1
ATOM 3510 N N . GLN B 1 35 ? 8.516 16.891 2.227 1 98.69 35 GLN B N 1
ATOM 3511 C CA . GLN B 1 35 ? 9.766 16.469 1.603 1 98.69 35 GLN B CA 1
ATOM 3512 C C . GLN B 1 35 ? 10.5 15.453 2.473 1 98.69 35 GLN B C 1
ATOM 3514 O O . GLN B 1 35 ? 10.164 15.266 3.645 1 98.69 35 GLN B O 1
ATOM 3519 N N . LYS B 1 36 ? 11.492 14.734 1.897 1 98.75 36 LYS B N 1
ATOM 3520 C CA . LYS B 1 36 ? 12.18 13.641 2.576 1 98.75 36 LYS B CA 1
ATOM 3521 C C . LYS B 1 36 ? 13.648 13.992 2.832 1 98.75 36 LYS B C 1
ATOM 3523 O O . LYS B 1 36 ? 14.352 14.422 1.918 1 98.75 36 LYS B O 1
ATOM 3528 N N . PRO B 1 37 ? 14.094 13.875 4.094 1 98.75 37 PRO B N 1
ATOM 3529 C CA . PRO B 1 37 ? 15.539 14.055 4.305 1 98.75 37 PRO B CA 1
ATOM 3530 C C . PRO B 1 37 ? 16.359 12.914 3.723 1 98.75 37 PRO B C 1
ATOM 3532 O O . PRO B 1 37 ? 15.867 11.797 3.562 1 98.75 37 PRO B O 1
ATOM 3535 N N . ALA B 1 38 ? 17.594 13.203 3.457 1 98.62 38 ALA B N 1
ATOM 3536 C CA . ALA B 1 38 ? 18.516 12.242 2.85 1 98.62 38 ALA B CA 1
ATOM 3537 C C . ALA B 1 38 ? 18.562 10.945 3.66 1 98.62 38 ALA B C 1
ATOM 3539 O O . ALA B 1 38 ? 18.719 9.859 3.1 1 98.62 38 ALA B O 1
ATOM 3540 N N . SER B 1 39 ? 18.469 11.039 4.957 1 98.81 39 SER B N 1
ATOM 3541 C CA . SER B 1 39 ? 18.547 9.859 5.812 1 98.81 39 SER B CA 1
ATOM 3542 C C . SER B 1 39 ? 17.406 8.891 5.535 1 98.81 39 SER B C 1
ATOM 3544 O O . SER B 1 39 ? 17.578 7.672 5.613 1 98.81 39 SER B O 1
ATOM 3546 N N . VAL B 1 40 ? 16.219 9.406 5.25 1 98.88 40 VAL B N 1
ATOM 3547 C CA . VAL B 1 40 ? 15.055 8.586 4.922 1 98.88 40 VAL B CA 1
ATOM 3548 C C . VAL B 1 40 ? 15.25 7.93 3.557 1 98.88 40 VAL B C 1
ATOM 3550 O O . VAL B 1 40 ? 15.023 6.73 3.398 1 98.88 40 VAL B O 1
ATOM 3553 N N . ILE B 1 41 ? 15.711 8.727 2.561 1 98.81 41 ILE B N 1
ATOM 3554 C CA . ILE B 1 41 ? 15.969 8.234 1.209 1 98.81 41 ILE B CA 1
ATOM 3555 C C . ILE B 1 41 ? 17.047 7.16 1.248 1 98.81 41 ILE B C 1
ATOM 3557 O O . ILE B 1 41 ? 16.906 6.105 0.626 1 98.81 41 ILE B O 1
ATOM 3561 N N . ASP B 1 42 ? 18.078 7.398 2.037 1 98.75 42 ASP B N 1
ATOM 3562 C CA . ASP B 1 42 ? 19.188 6.461 2.188 1 98.75 42 ASP B CA 1
ATOM 3563 C C . ASP B 1 42 ? 18.719 5.164 2.85 1 98.75 42 ASP B C 1
ATOM 3565 O O . ASP B 1 42 ? 19.219 4.086 2.521 1 98.75 42 ASP B O 1
ATOM 3569 N N . ALA B 1 43 ? 17.828 5.258 3.805 1 98.81 43 ALA B N 1
ATOM 3570 C CA . ALA B 1 43 ? 17.344 4.074 4.504 1 98.81 43 ALA B CA 1
ATOM 3571 C C . ALA B 1 43 ? 16.656 3.109 3.535 1 98.81 43 ALA B C 1
ATOM 3573 O O . ALA B 1 43 ? 16.906 1.901 3.584 1 98.81 43 ALA B O 1
ATOM 3574 N N . GLU B 1 44 ? 15.789 3.609 2.631 1 98.69 44 GLU B N 1
ATOM 3575 C CA . GLU B 1 44 ? 15.141 2.758 1.64 1 98.69 44 GLU B CA 1
ATOM 3576 C C . GLU B 1 44 ? 16.156 2.143 0.685 1 98.69 44 GLU B C 1
ATOM 3578 O O . GLU B 1 44 ? 16.094 0.952 0.376 1 98.69 44 GLU B O 1
ATOM 3583 N N . ARG B 1 45 ? 17.125 2.998 0.259 1 98.56 45 ARG B N 1
ATOM 3584 C CA . ARG B 1 45 ? 18.156 2.512 -0.66 1 98.56 45 ARG B CA 1
ATOM 3585 C C . ARG B 1 45 ? 18.969 1.389 -0.028 1 98.56 45 ARG B C 1
ATOM 3587 O O . ARG B 1 45 ? 19.156 0.332 -0.635 1 98.56 45 ARG B O 1
ATOM 3594 N N . THR B 1 46 ? 19.422 1.664 1.149 1 98.69 46 THR B N 1
ATOM 3595 C CA . THR B 1 46 ? 20.25 0.687 1.843 1 98.69 46 THR B CA 1
ATOM 3596 C C . THR B 1 46 ? 19.5 -0.627 2.033 1 98.69 46 THR B C 1
ATOM 3598 O O . THR B 1 46 ? 20.078 -1.706 1.89 1 98.69 46 THR B O 1
ATOM 3601 N N . TYR B 1 47 ? 18.25 -0.585 2.381 1 98.62 47 TYR B N 1
ATOM 3602 C CA . TYR B 1 47 ? 17.453 -1.796 2.521 1 98.62 47 TYR B CA 1
ATOM 3603 C C . TYR B 1 47 ? 17.484 -2.625 1.243 1 98.62 47 TYR B C 1
ATOM 3605 O O . TYR B 1 47 ? 17.781 -3.822 1.281 1 98.62 47 TYR B O 1
ATOM 3613 N N . TYR B 1 48 ? 17.188 -1.959 0.014 1 98.69 48 TYR B N 1
ATOM 3614 C CA . TYR B 1 48 ? 17.141 -2.674 -1.257 1 98.69 48 TYR B CA 1
ATOM 3615 C C . TYR B 1 48 ? 18.516 -3.213 -1.632 1 98.69 48 TYR B C 1
ATOM 3617 O O . TYR B 1 48 ? 18.625 -4.301 -2.205 1 98.69 48 TYR B O 1
ATOM 3625 N N . GLU B 1 49 ? 19.562 -2.506 -1.258 1 98.31 49 GLU B N 1
ATOM 3626 C CA . GLU B 1 49 ? 20.906 -2.861 -1.704 1 98.31 49 GLU B CA 1
ATOM 3627 C C . GLU B 1 49 ? 21.5 -3.969 -0.839 1 98.31 49 GLU B C 1
ATOM 3629 O O . GLU B 1 49 ? 22.406 -4.68 -1.271 1 98.31 49 GLU B O 1
ATOM 3634 N N . GLN B 1 50 ? 20.906 -4.105 0.385 1 97.81 50 GLN B N 1
ATOM 3635 C CA . GLN B 1 50 ? 21.656 -4.953 1.305 1 97.81 50 GLN B CA 1
ATOM 3636 C C . GLN B 1 50 ? 20.766 -6.012 1.933 1 97.81 50 GLN B C 1
ATOM 3638 O O . GLN B 1 50 ? 21.234 -7.059 2.373 1 97.81 50 GLN B O 1
ATOM 3643 N N . HIS B 1 51 ? 19.484 -5.785 2.016 1 97.5 51 HIS B N 1
ATOM 3644 C CA . HIS B 1 51 ? 18.734 -6.586 2.965 1 97.5 51 HIS B CA 1
ATOM 3645 C C . HIS B 1 51 ? 17.453 -7.145 2.322 1 97.5 51 HIS B C 1
ATOM 3647 O O . HIS B 1 51 ? 16.766 -7.965 2.924 1 97.5 51 HIS B O 1
ATOM 3653 N N . ASN B 1 52 ? 17.188 -6.82 1.085 1 97.75 52 ASN B N 1
ATOM 3654 C CA . ASN B 1 52 ? 15.891 -7.098 0.468 1 97.75 52 ASN B CA 1
ATOM 3655 C C . ASN B 1 52 ? 15.609 -8.594 0.405 1 97.75 52 ASN B C 1
ATOM 3657 O O . ASN B 1 52 ? 16.391 -9.352 -0.164 1 97.75 52 ASN B O 1
ATOM 3661 N N . ALA B 1 53 ? 14.562 -9.055 1.022 1 96.94 53 ALA B N 1
ATOM 3662 C CA . ALA B 1 53 ? 14 -10.406 0.98 1 96.94 53 ALA B CA 1
ATOM 3663 C C . ALA B 1 53 ? 12.602 -10.438 1.59 1 96.94 53 ALA B C 1
ATOM 3665 O O . ALA B 1 53 ? 12.133 -9.438 2.131 1 96.94 53 ALA B O 1
ATOM 3666 N N . ALA B 1 54 ? 11.891 -11.484 1.36 1 94.69 54 ALA B N 1
ATOM 3667 C CA . ALA B 1 54 ? 10.555 -11.656 1.926 1 94.69 54 ALA B CA 1
ATOM 3668 C C . ALA B 1 54 ? 10.609 -11.703 3.451 1 94.69 54 ALA B C 1
ATOM 3670 O O . ALA B 1 54 ? 11.406 -12.445 4.027 1 94.69 54 ALA B O 1
ATOM 3671 N N . VAL B 1 55 ? 9.734 -10.938 4.098 1 93.75 55 VAL B N 1
ATOM 3672 C CA . VAL B 1 55 ? 9.68 -10.836 5.555 1 93.75 55 VAL B CA 1
ATOM 3673 C C . VAL B 1 55 ? 8.883 -12.008 6.121 1 93.75 55 VAL B C 1
ATOM 3675 O O . VAL B 1 55 ? 7.934 -12.484 5.496 1 93.75 55 VAL B O 1
ATOM 3678 N N . HIS B 1 56 ? 9.188 -12.492 7.352 1 85.38 56 HIS B N 1
ATOM 3679 C CA . HIS B 1 56 ? 8.5 -13.492 8.172 1 85.38 56 HIS B CA 1
ATOM 3680 C C . HIS B 1 56 ? 8.469 -14.844 7.473 1 85.38 56 HIS B C 1
ATOM 3682 O O . HIS B 1 56 ? 7.918 -15.812 8.008 1 85.38 56 HIS B O 1
ATOM 3688 N N . ARG B 1 57 ? 8.992 -15.086 6.289 1 67.19 57 ARG B N 1
ATOM 3689 C CA . ARG B 1 57 ? 8.695 -16.25 5.457 1 67.19 57 ARG B CA 1
ATOM 3690 C C . ARG B 1 57 ? 9.961 -17.062 5.18 1 67.19 57 ARG B C 1
ATOM 3692 O O . ARG B 1 57 ? 9.891 -18.172 4.656 1 67.19 57 ARG B O 1
ATOM 3699 N N . GLY B 1 58 ? 11.156 -16.453 5.477 1 66.25 58 GLY B N 1
ATOM 3700 C CA . GLY B 1 58 ? 12.312 -17.156 4.945 1 66.25 58 GLY B CA 1
ATOM 3701 C C . GLY B 1 58 ? 13.266 -17.641 6.023 1 66.25 58 GLY B C 1
ATOM 3702 O O . GLY B 1 58 ? 13.258 -17.125 7.141 1 66.25 58 GLY B O 1
ATOM 3703 N N . ALA B 1 59 ? 13.82 -18.781 5.691 1 77 59 ALA B N 1
ATOM 3704 C CA . ALA B 1 59 ? 14.758 -19.453 6.586 1 77 59 ALA B CA 1
ATOM 3705 C C . ALA B 1 59 ? 16.203 -19.094 6.246 1 77 59 ALA B C 1
ATOM 3707 O O . ALA B 1 59 ? 17.141 -19.766 6.676 1 77 59 ALA B O 1
ATOM 3708 N N . HIS B 1 60 ? 16.359 -17.938 5.426 1 91.25 60 HIS B N 1
ATOM 3709 C CA . HIS B 1 60 ? 17.734 -17.578 5.09 1 91.25 60 HIS B CA 1
ATOM 3710 C C . HIS B 1 60 ? 18.094 -16.203 5.641 1 91.25 60 HIS B C 1
ATOM 3712 O O . HIS B 1 60 ? 17.219 -15.445 6.051 1 91.25 60 HIS B O 1
ATOM 3718 N N . GLN B 1 61 ? 19.297 -15.883 5.637 1 93.12 61 GLN B N 1
ATOM 3719 C CA . GLN B 1 61 ? 19.859 -14.719 6.32 1 93.12 61 GLN B CA 1
ATOM 3720 C C . GLN B 1 61 ? 19.188 -13.438 5.844 1 93.12 61 GLN B C 1
ATOM 3722 O O . GLN B 1 61 ? 18.844 -12.57 6.656 1 93.12 61 GLN B O 1
ATOM 3727 N N . LEU B 1 62 ? 19.016 -13.258 4.508 1 94.75 62 LEU B N 1
ATOM 3728 C CA . LEU B 1 62 ? 18.422 -12.031 3.99 1 94.75 62 LEU B CA 1
ATOM 3729 C C . LEU B 1 62 ? 17 -11.859 4.512 1 94.75 62 LEU B C 1
ATOM 3731 O O . LEU B 1 62 ? 16.578 -10.742 4.809 1 94.75 62 LEU B O 1
ATOM 3735 N N . SER B 1 63 ? 16.25 -12.922 4.582 1 95.06 63 SER B N 1
ATOM 3736 C CA . SER B 1 63 ? 14.898 -12.852 5.125 1 95.06 63 SER B CA 1
ATOM 3737 C C . SER B 1 63 ? 14.914 -12.438 6.594 1 95.06 63 SER B C 1
ATOM 3739 O O . SER B 1 63 ? 14.055 -11.68 7.043 1 95.06 63 SER B O 1
ATOM 3741 N N . GLU B 1 64 ? 15.867 -12.992 7.332 1 95.5 64 GLU B N 1
ATOM 3742 C CA . GLU B 1 64 ? 16.031 -12.602 8.727 1 95.5 64 GLU B CA 1
ATOM 3743 C C . GLU B 1 64 ? 16.328 -11.109 8.852 1 95.5 64 GLU B C 1
ATOM 3745 O O . GLU B 1 64 ? 15.711 -10.422 9.672 1 95.5 64 GLU B O 1
ATOM 3750 N N . GLU B 1 65 ? 17.25 -10.625 8.062 1 96.81 65 GLU B N 1
ATOM 3751 C CA . GLU B 1 65 ? 17.625 -9.211 8.07 1 96.81 65 GLU B CA 1
ATOM 3752 C C . GLU B 1 65 ? 16.453 -8.328 7.691 1 96.81 65 GLU B C 1
ATOM 3754 O O . GLU B 1 65 ? 16.219 -7.281 8.305 1 96.81 65 GLU B O 1
ATOM 3759 N N . ALA B 1 66 ? 15.719 -8.758 6.645 1 97.44 66 ALA B N 1
ATOM 3760 C CA . ALA B 1 66 ? 14.547 -8.008 6.203 1 97.44 66 ALA B CA 1
ATOM 3761 C C . ALA B 1 66 ? 13.492 -7.949 7.301 1 97.44 66 ALA B C 1
ATOM 3763 O O . ALA B 1 66 ? 12.898 -6.898 7.547 1 97.44 66 ALA B O 1
ATOM 3764 N N . THR B 1 67 ? 13.227 -9.062 7.984 1 97.38 67 THR B N 1
ATOM 3765 C CA . THR B 1 67 ? 12.25 -9.133 9.07 1 97.38 67 THR B CA 1
ATOM 3766 C C . THR B 1 67 ? 12.656 -8.211 10.219 1 97.38 67 THR B C 1
ATOM 3768 O O . THR B 1 67 ? 11.82 -7.473 10.75 1 97.38 67 THR B O 1
ATOM 3771 N N . ASP B 1 68 ? 13.906 -8.258 10.555 1 97.69 68 ASP B N 1
ATOM 3772 C CA . ASP B 1 68 ? 14.422 -7.402 11.625 1 97.69 68 ASP B CA 1
ATOM 3773 C C . ASP B 1 68 ? 14.234 -5.926 11.289 1 97.69 68 ASP B C 1
ATOM 3775 O O . ASP B 1 68 ? 13.82 -5.137 12.141 1 97.69 68 ASP B O 1
ATOM 3779 N N . ALA B 1 69 ? 14.547 -5.613 10.055 1 98.44 69 ALA B N 1
ATOM 3780 C CA . ALA B 1 69 ? 14.406 -4.227 9.617 1 98.44 69 ALA B CA 1
ATOM 3781 C C . ALA B 1 69 ? 12.945 -3.773 9.688 1 98.44 69 ALA B C 1
ATOM 3783 O O . ALA B 1 69 ? 12.656 -2.672 10.156 1 98.44 69 ALA B O 1
ATOM 3784 N N . PHE B 1 70 ? 12.055 -4.594 9.234 1 98.31 70 PHE B N 1
ATOM 3785 C CA . PHE B 1 70 ? 10.633 -4.309 9.195 1 98.31 70 PHE B CA 1
ATOM 3786 C C . PHE B 1 70 ? 10.078 -4.129 10.602 1 98.31 70 PHE B C 1
ATOM 3788 O O . PHE B 1 70 ? 9.398 -3.145 10.891 1 98.31 70 PHE B O 1
ATOM 3795 N N . GLU B 1 71 ? 10.359 -5.008 11.508 1 98.5 71 GLU B N 1
ATOM 3796 C CA . GLU B 1 71 ? 9.828 -4.969 12.867 1 98.5 71 GLU B CA 1
ATOM 3797 C C . GLU B 1 71 ? 10.5 -3.879 13.695 1 98.5 71 GLU B C 1
ATOM 3799 O O . GLU B 1 71 ? 9.883 -3.299 14.586 1 98.5 71 GLU B O 1
ATOM 3804 N N . ALA B 1 72 ? 11.797 -3.564 13.398 1 98.75 72 ALA B N 1
ATOM 3805 C CA . ALA B 1 72 ? 12.445 -2.424 14.039 1 98.75 72 ALA B CA 1
ATOM 3806 C C . ALA B 1 72 ? 11.727 -1.121 13.703 1 98.75 72 ALA B C 1
ATOM 3808 O O . ALA B 1 72 ? 11.578 -0.246 14.555 1 98.75 72 ALA B O 1
ATOM 3809 N N . ALA B 1 73 ? 11.328 -1.046 12.445 1 98.88 73 ALA B N 1
ATOM 3810 C CA . ALA B 1 73 ? 10.547 0.124 12.039 1 98.88 73 ALA B CA 1
ATOM 3811 C C . ALA B 1 73 ? 9.242 0.208 12.82 1 98.88 73 ALA B C 1
ATOM 3813 O O . ALA B 1 73 ? 8.852 1.286 13.281 1 98.88 73 ALA B O 1
ATOM 3814 N N . ARG B 1 74 ? 8.547 -0.91 12.984 1 98.88 74 ARG B N 1
ATOM 3815 C CA . ARG B 1 74 ? 7.309 -0.949 13.758 1 98.88 74 ARG B CA 1
ATOM 3816 C C . ARG B 1 74 ? 7.539 -0.473 15.188 1 98.88 74 ARG B C 1
ATOM 3818 O O . ARG B 1 74 ? 6.742 0.293 15.727 1 98.88 74 ARG B O 1
ATOM 3825 N N . GLU B 1 75 ? 8.609 -0.901 15.781 1 98.88 75 GLU B N 1
ATOM 3826 C CA . GLU B 1 75 ? 8.961 -0.509 17.141 1 98.88 75 GLU B CA 1
ATOM 3827 C C . GLU B 1 75 ? 9.188 0.996 17.25 1 98.88 75 GLU B C 1
ATOM 3829 O O . GLU B 1 75 ? 8.75 1.636 18.203 1 98.88 75 GLU B O 1
ATOM 3834 N N . LYS B 1 76 ? 9.906 1.525 16.281 1 98.88 76 LYS B N 1
ATOM 3835 C CA . LYS B 1 76 ? 10.164 2.963 16.266 1 98.88 76 LYS B CA 1
ATOM 3836 C C . LYS B 1 76 ? 8.859 3.752 16.172 1 98.88 76 LYS B C 1
ATOM 3838 O O . LYS B 1 76 ? 8.664 4.715 16.922 1 98.88 76 LYS B O 1
ATOM 3843 N N . VAL B 1 77 ? 7.945 3.305 15.297 1 98.94 77 VAL B N 1
ATOM 3844 C CA . VAL B 1 77 ? 6.664 3.982 15.125 1 98.94 77 VAL B CA 1
ATOM 3845 C C . VAL B 1 77 ? 5.852 3.883 16.422 1 98.94 77 VAL B C 1
ATOM 3847 O O . VAL B 1 77 ? 5.266 4.871 16.875 1 98.94 77 VAL B O 1
ATOM 3850 N N . ALA B 1 78 ? 5.812 2.707 17 1 98.88 78 ALA B N 1
ATOM 3851 C CA . ALA B 1 78 ? 5.09 2.498 18.25 1 98.88 78 ALA B CA 1
ATOM 3852 C C . ALA B 1 78 ? 5.602 3.434 19.344 1 98.88 78 ALA B C 1
ATOM 3854 O O . ALA B 1 78 ? 4.812 4.105 20.016 1 98.88 78 ALA B O 1
ATOM 3855 N N . THR B 1 79 ? 6.898 3.486 19.469 1 98.75 79 THR B N 1
ATOM 3856 C CA . THR B 1 79 ? 7.508 4.344 20.484 1 98.75 79 THR B CA 1
ATOM 3857 C C . THR B 1 79 ? 7.18 5.809 20.219 1 98.75 79 THR B C 1
ATOM 3859 O O . THR B 1 79 ? 6.887 6.562 21.156 1 98.75 79 THR B O 1
ATOM 3862 N N . PHE B 1 80 ? 7.148 6.23 19.031 1 98.75 80 PHE B N 1
ATOM 3863 C CA . PHE B 1 80 ? 6.938 7.613 18.625 1 98.75 80 PHE B CA 1
ATOM 3864 C C . PHE B 1 80 ? 5.566 8.109 19.062 1 98.75 80 PHE B C 1
ATOM 3866 O O . PHE B 1 80 ? 5.41 9.273 19.438 1 98.75 80 PHE B O 1
ATOM 3873 N N . VAL B 1 81 ? 4.516 7.184 19.094 1 98.75 81 VAL B N 1
ATOM 3874 C CA . VAL B 1 81 ? 3.164 7.625 19.422 1 98.75 81 VAL B CA 1
ATOM 3875 C C . VAL B 1 81 ? 2.734 7.027 20.75 1 98.75 81 VAL B C 1
ATOM 3877 O O . VAL B 1 81 ? 1.551 7.051 21.094 1 98.75 81 VAL B O 1
ATOM 3880 N N . GLY B 1 82 ? 3.658 6.465 21.531 1 98.31 82 GLY B N 1
ATOM 3881 C CA . GLY B 1 82 ? 3.375 5.953 22.859 1 98.31 82 GLY B CA 1
ATOM 3882 C C . GLY B 1 82 ? 2.541 4.684 22.844 1 98.31 82 GLY B C 1
ATOM 3883 O O . GLY B 1 82 ? 1.655 4.508 23.688 1 98.31 82 GLY B O 1
ATOM 3884 N N . ALA B 1 83 ? 2.824 3.803 21.891 1 98.5 83 ALA B N 1
ATOM 3885 C CA . ALA B 1 83 ? 2.057 2.57 21.719 1 98.5 83 ALA B CA 1
ATOM 3886 C C . ALA B 1 83 ? 2.949 1.343 21.875 1 98.5 83 ALA B C 1
ATOM 3888 O O . ALA B 1 83 ? 4.137 1.465 22.188 1 98.5 83 ALA B O 1
ATOM 3889 N N . ARG B 1 84 ? 2.41 0.083 21.875 1 98.5 84 ARG B N 1
ATOM 3890 C CA . ARG B 1 84 ? 3.111 -1.19 21.734 1 98.5 84 ARG B CA 1
ATOM 3891 C C . ARG B 1 84 ? 3.199 -1.616 20.266 1 98.5 84 ARG B C 1
ATOM 3893 O O . ARG B 1 84 ? 2.27 -1.384 19.5 1 98.5 84 ARG B O 1
ATOM 3900 N N . PRO B 1 85 ? 4.332 -2.113 19.828 1 98.62 85 PRO B N 1
ATOM 3901 C CA . PRO B 1 85 ? 4.496 -2.514 18.438 1 98.62 85 PRO B CA 1
ATOM 3902 C C . PRO B 1 85 ? 3.344 -3.379 17.922 1 98.62 85 PRO B C 1
ATOM 3904 O O . PRO B 1 85 ? 2.938 -3.258 16.766 1 98.62 85 PRO B O 1
ATOM 3907 N N . GLU B 1 86 ? 2.738 -4.25 18.766 1 98.06 86 GLU B N 1
ATOM 3908 C CA . GLU B 1 86 ? 1.682 -5.168 18.359 1 98.06 86 GLU B CA 1
ATOM 3909 C C . GLU B 1 86 ? 0.394 -4.418 18.031 1 98.06 86 GLU B C 1
ATOM 3911 O O . GLU B 1 86 ? -0.526 -4.984 17.438 1 98.06 86 GLU B O 1
ATOM 3916 N N . ASP B 1 87 ? 0.33 -3.088 18.422 1 98.25 87 ASP B N 1
ATOM 3917 C CA . ASP B 1 87 ? -0.869 -2.289 18.188 1 98.25 87 ASP B CA 1
ATOM 3918 C C . ASP B 1 87 ? -0.716 -1.431 16.922 1 98.25 87 ASP B C 1
ATOM 3920 O O . ASP B 1 87 ? -1.571 -0.593 16.641 1 98.25 87 ASP B O 1
ATOM 3924 N N . ILE B 1 88 ? 0.425 -1.603 16.25 1 98.88 88 ILE B N 1
ATOM 3925 C CA . ILE B 1 88 ? 0.723 -0.811 15.062 1 98.88 88 ILE B CA 1
ATOM 3926 C C . ILE B 1 88 ? 0.523 -1.663 13.812 1 98.88 88 ILE B C 1
ATOM 3928 O O . ILE B 1 88 ? 1.178 -2.695 13.648 1 98.88 88 ILE B O 1
ATOM 3932 N N . VAL B 1 89 ? -0.382 -1.232 12.961 1 98.88 89 VAL B N 1
ATOM 3933 C CA . VAL B 1 89 ? -0.622 -1.876 11.672 1 98.88 89 VAL B CA 1
ATOM 3934 C C . VAL B 1 89 ? -0.09 -0.993 10.547 1 98.88 89 VAL B C 1
ATOM 3936 O O . VAL B 1 89 ? -0.445 0.184 10.453 1 98.88 89 VAL B O 1
ATOM 3939 N N . PHE B 1 90 ? 0.831 -1.526 9.695 1 98.88 90 PHE B N 1
ATOM 3940 C CA . PHE B 1 90 ? 1.272 -0.788 8.523 1 98.88 90 PHE B CA 1
ATOM 3941 C C . PHE B 1 90 ? 0.266 -0.927 7.383 1 98.88 90 PHE B C 1
ATOM 3943 O O . PHE B 1 90 ? -0.211 -2.029 7.102 1 98.88 90 PHE B O 1
ATOM 3950 N N . THR B 1 91 ? -0.136 0.165 6.789 1 98.69 91 THR B N 1
ATOM 3951 C CA . THR B 1 91 ? -1 0.27 5.617 1 98.69 91 THR B CA 1
ATOM 3952 C C . THR B 1 91 ? -0.317 1.069 4.512 1 98.69 91 THR B C 1
ATOM 3954 O O . THR B 1 91 ? 0.824 1.509 4.668 1 98.69 91 THR B O 1
ATOM 3957 N N . LYS B 1 92 ? -0.895 1.214 3.363 1 98.31 92 LYS B N 1
ATOM 3958 C CA . LYS B 1 92 ? -0.239 1.925 2.27 1 98.31 92 LYS B CA 1
ATOM 3959 C C . LYS B 1 92 ? -0.342 3.436 2.455 1 98.31 92 LYS B C 1
ATOM 3961 O O . LYS B 1 92 ? 0.441 4.191 1.878 1 98.31 92 LYS B O 1
ATOM 3966 N N . ASN B 1 93 ? -1.328 3.902 3.203 1 98.38 93 ASN B N 1
ATOM 3967 C CA . ASN B 1 93 ? -1.58 5.293 3.568 1 98.38 93 ASN B CA 1
ATOM 3968 C C . ASN B 1 93 ? -2.66 5.402 4.641 1 98.38 93 ASN B C 1
ATOM 3970 O O . ASN B 1 93 ? -3.252 4.398 5.039 1 98.38 93 ASN B O 1
ATOM 3974 N N . ALA B 1 94 ? -2.83 6.578 5.145 1 98.62 94 ALA B N 1
ATOM 3975 C CA . ALA B 1 94 ? -3.811 6.777 6.211 1 98.62 94 ALA B CA 1
ATOM 3976 C C . ALA B 1 94 ? -5.227 6.488 5.715 1 98.62 94 ALA B C 1
ATOM 3978 O O . ALA B 1 94 ? -6.066 6.004 6.477 1 98.62 94 ALA B O 1
ATOM 3979 N N . THR B 1 95 ? -5.523 6.793 4.422 1 98.75 95 THR B N 1
ATOM 3980 C CA . THR B 1 95 ? -6.824 6.5 3.834 1 98.75 95 THR B CA 1
ATOM 3981 C C . THR B 1 95 ? -7.148 5.012 3.957 1 98.75 95 THR B C 1
ATOM 3983 O O . THR B 1 95 ? -8.25 4.645 4.379 1 98.75 95 THR B O 1
ATOM 3986 N N . GLU B 1 96 ? -6.203 4.148 3.646 1 98.81 96 GLU B N 1
ATOM 3987 C CA . GLU B 1 96 ? -6.406 2.717 3.826 1 98.81 96 GLU B CA 1
ATOM 3988 C C . GLU B 1 96 ? -6.621 2.369 5.297 1 98.81 96 GLU B C 1
ATOM 3990 O O . GLU B 1 96 ? -7.414 1.483 5.621 1 98.81 96 GLU B O 1
ATOM 3995 N N . SER B 1 97 ? -5.918 3.027 6.203 1 98.94 97 SER B N 1
ATOM 3996 C CA . SER B 1 97 ? -6.059 2.783 7.637 1 98.94 97 SER B CA 1
ATOM 3997 C C . SER B 1 97 ? -7.5 2.994 8.094 1 98.94 97 SER B C 1
ATOM 3999 O O . SER B 1 97 ? -8.062 2.158 8.805 1 98.94 97 SER B O 1
ATOM 4001 N N . ILE B 1 98 ? -8.078 4.113 7.691 1 98.94 98 ILE B N 1
ATOM 4002 C CA . ILE B 1 98 ? -9.445 4.422 8.109 1 98.94 98 ILE B CA 1
ATOM 4003 C C . ILE B 1 98 ? -10.422 3.455 7.449 1 98.94 98 ILE B C 1
ATOM 4005 O O . ILE B 1 98 ? -11.375 3 8.078 1 98.94 98 ILE B O 1
ATOM 4009 N N . ASN B 1 99 ? -10.188 3.115 6.176 1 98.94 99 ASN B N 1
ATOM 4010 C CA . ASN B 1 99 ? -11.008 2.111 5.508 1 98.94 99 ASN B CA 1
ATOM 4011 C C . ASN B 1 99 ? -10.93 0.762 6.219 1 98.94 99 ASN B C 1
ATOM 4013 O O . ASN B 1 99 ? -11.922 0.028 6.277 1 98.94 99 ASN B O 1
ATOM 4017 N N . LEU B 1 100 ? -9.719 0.392 6.711 1 98.94 100 LEU B N 1
ATOM 4018 C CA . LEU B 1 100 ? -9.555 -0.85 7.457 1 98.94 100 LEU B CA 1
ATOM 4019 C C . LEU B 1 100 ? -10.508 -0.902 8.648 1 98.94 100 LEU B C 1
ATOM 4021 O O . LEU B 1 100 ? -11.164 -1.919 8.875 1 98.94 100 LEU B O 1
ATOM 4025 N N . VAL B 1 101 ? -10.656 0.194 9.359 1 98.88 101 VAL B N 1
ATOM 4026 C CA . VAL B 1 101 ? -11.578 0.237 10.492 1 98.88 101 VAL B CA 1
ATOM 4027 C C . VAL B 1 101 ? -13.016 0.136 9.992 1 98.88 101 VAL B C 1
ATOM 4029 O O . VAL B 1 101 ? -13.805 -0.666 10.5 1 98.88 101 VAL B O 1
ATOM 4032 N N . ALA B 1 102 ? -13.359 0.935 8.961 1 98.81 102 ALA B N 1
ATOM 4033 C CA . ALA B 1 102 ? -14.727 0.963 8.445 1 98.81 102 ALA B CA 1
ATOM 4034 C C . ALA B 1 102 ? -15.133 -0.402 7.898 1 98.81 102 ALA B C 1
ATOM 4036 O O . ALA B 1 102 ? -16.234 -0.888 8.18 1 98.81 102 ALA B O 1
ATOM 4037 N N . TYR B 1 103 ? -14.281 -1.026 7.117 1 98.69 103 TYR B N 1
ATOM 4038 C CA . TYR B 1 103 ? -14.602 -2.346 6.574 1 98.69 103 TYR B CA 1
ATOM 4039 C C . TYR B 1 103 ? -14.625 -3.395 7.68 1 98.69 103 TYR B C 1
ATOM 4041 O O . TYR B 1 103 ? -15.414 -4.34 7.629 1 98.69 103 TYR B O 1
ATOM 4049 N N . GLY B 1 104 ? -13.594 -3.279 8.633 1 98.56 104 GLY B N 1
ATOM 4050 C CA . GLY B 1 104 ? -13.664 -4.18 9.773 1 98.56 104 GLY B CA 1
ATOM 4051 C C . GLY B 1 104 ? -15.023 -4.172 10.453 1 98.56 104 GLY B C 1
ATOM 4052 O O . GLY B 1 104 ? -15.57 -5.23 10.773 1 98.56 104 GLY B O 1
ATOM 4053 N N . LEU B 1 105 ? -15.594 -2.965 10.656 1 98.56 105 LEU B N 1
ATOM 4054 C CA . LEU B 1 105 ? -16.906 -2.811 11.266 1 98.56 105 LEU B CA 1
ATOM 4055 C C . LEU B 1 105 ? -18 -3.365 10.359 1 98.56 105 LEU B C 1
ATOM 4057 O O . LEU B 1 105 ? -18.938 -4.004 10.828 1 98.56 105 LEU B O 1
ATOM 4061 N N . SER B 1 106 ? -17.844 -3.084 9.055 1 97.75 106 SER B N 1
ATOM 4062 C CA . SER B 1 106 ? -18.797 -3.633 8.086 1 97.75 106 SER B CA 1
ATOM 4063 C C . SER B 1 106 ? -18.781 -5.156 8.102 1 97.75 106 SER B C 1
ATOM 4065 O O . SER B 1 106 ? -19.828 -5.797 8.117 1 97.75 106 SER B O 1
ATOM 4067 N N . ASN B 1 107 ? -17.578 -5.758 8.109 1 97.81 107 ASN B N 1
ATOM 4068 C CA . ASN B 1 107 ? -17.391 -7.203 8.031 1 97.81 107 ASN B CA 1
ATOM 4069 C C . ASN B 1 107 ? -17.797 -7.895 9.328 1 97.81 107 ASN B C 1
ATOM 4071 O O . ASN B 1 107 ? -18.016 -9.109 9.352 1 97.81 107 ASN B O 1
ATOM 4075 N N . ALA B 1 108 ? -17.922 -7.137 10.414 1 96.88 108 ALA B N 1
ATOM 4076 C CA . ALA B 1 108 ? -18.359 -7.68 11.695 1 96.88 108 ALA B CA 1
ATOM 4077 C C . ALA B 1 108 ? -19.797 -8.203 11.617 1 96.88 108 ALA B C 1
ATOM 4079 O O . ALA B 1 108 ? -20.219 -9 12.453 1 96.88 108 ALA B O 1
ATOM 4080 N N . SER B 1 109 ? -20.531 -7.762 10.648 1 91.06 109 SER B N 1
ATOM 4081 C CA . SER B 1 109 ? -21.922 -8.188 10.492 1 91.06 109 SER B CA 1
ATOM 4082 C C . SER B 1 109 ? -22.016 -9.508 9.727 1 91.06 109 SER B C 1
ATOM 4084 O O . SER B 1 109 ? -23.078 -10.109 9.633 1 91.06 109 SER B O 1
ATOM 4086 N N . ALA B 1 110 ? -20.891 -9.922 9.094 1 91.62 110 ALA B N 1
ATOM 4087 C CA . ALA B 1 110 ? -20.922 -11.18 8.352 1 91.62 110 ALA B CA 1
ATOM 4088 C C . ALA B 1 110 ? -21.125 -12.367 9.289 1 91.62 110 ALA B C 1
ATOM 4090 O O . ALA B 1 110 ? -20.734 -12.32 10.461 1 91.62 110 ALA B O 1
ATOM 4091 N N . PRO B 1 111 ? -21.75 -13.438 8.789 1 91.31 111 PRO B N 1
ATOM 4092 C CA . PRO B 1 111 ? -21.953 -14.625 9.617 1 91.31 111 PRO B CA 1
ATOM 4093 C C . PRO B 1 111 ? -20.641 -15.148 10.211 1 91.31 111 PRO B C 1
ATOM 4095 O O . PRO B 1 111 ? -19.656 -15.305 9.492 1 91.31 111 PRO B O 1
ATOM 4098 N N . GLY B 1 112 ? -20.641 -15.273 11.523 1 92.56 112 GLY B N 1
ATOM 4099 C CA . GLY B 1 112 ? -19.531 -15.906 12.211 1 92.56 112 GLY B CA 1
ATOM 4100 C C . GLY B 1 112 ? -18.359 -14.977 12.414 1 92.56 112 GLY B C 1
ATOM 4101 O O . GLY B 1 112 ? -17.328 -15.375 12.977 1 92.56 112 GLY B O 1
ATOM 4102 N N . ALA B 1 113 ? -18.5 -13.734 12.008 1 93.38 113 ALA B N 1
ATOM 4103 C CA . ALA B 1 113 ? -17.359 -12.828 11.992 1 93.38 113 ALA B CA 1
ATOM 4104 C C . ALA B 1 113 ? -16.875 -12.516 13.406 1 93.38 113 ALA B C 1
ATOM 4106 O O . ALA B 1 113 ? -15.695 -12.258 13.625 1 93.38 113 ALA B O 1
ATOM 4107 N N . LEU B 1 114 ? -17.766 -12.602 14.383 1 95.62 114 LEU B N 1
ATOM 4108 C CA . LEU B 1 114 ? -17.422 -12.219 15.75 1 95.62 114 LEU B CA 1
ATOM 4109 C C . LEU B 1 114 ? -17.453 -13.43 16.672 1 95.62 114 LEU B C 1
ATOM 4111 O O . LEU B 1 114 ? -17.578 -13.281 17.891 1 95.62 114 LEU B O 1
ATOM 4115 N N . ASP B 1 115 ? -17.375 -14.578 16.031 1 93.69 115 ASP B N 1
ATOM 4116 C CA . ASP B 1 115 ? -17.297 -15.781 16.844 1 93.69 115 ASP B CA 1
ATOM 4117 C C . ASP B 1 115 ? -16.062 -15.734 17.75 1 93.69 115 ASP B C 1
ATOM 4119 O O . ASP B 1 115 ? -14.969 -15.406 17.312 1 93.69 115 ASP B O 1
ATOM 4123 N N . GLY B 1 116 ? -16.234 -16.016 19 1 94.31 116 GLY B N 1
ATOM 4124 C CA . GLY B 1 116 ? -15.133 -16.062 19.953 1 94.31 116 GLY B CA 1
ATOM 4125 C C . GLY B 1 116 ? -14.805 -14.695 20.531 1 94.31 116 GLY B C 1
ATOM 4126 O O . GLY B 1 116 ? -13.969 -14.586 21.438 1 94.31 116 GLY B O 1
ATOM 4127 N N . VAL B 1 117 ? -15.438 -13.648 20.078 1 96.38 117 VAL B N 1
ATOM 4128 C CA . VAL B 1 117 ? -15.234 -12.305 20.609 1 96.38 117 VAL B CA 1
ATOM 4129 C C . VAL B 1 117 ? -16.109 -12.094 21.844 1 96.38 117 VAL B C 1
ATOM 4131 O O . VAL B 1 117 ? -17.297 -12.43 21.844 1 96.38 117 VAL B O 1
ATOM 4134 N N . PRO B 1 118 ? -15.57 -11.57 22.906 1 96.19 118 PRO B N 1
ATOM 4135 C CA . PRO B 1 118 ? -16.406 -11.242 24.062 1 96.19 118 PRO B CA 1
ATOM 4136 C C . PRO B 1 118 ? -17.609 -10.375 23.703 1 96.19 118 PRO B C 1
ATOM 4138 O O . PRO B 1 118 ? -17.484 -9.469 22.875 1 96.19 118 PRO B O 1
ATOM 4141 N N . SER B 1 119 ? -18.703 -10.641 24.344 1 95.62 119 SER B N 1
ATOM 4142 C CA . SER B 1 119 ? -19.984 -10.023 24 1 95.62 119 SER B CA 1
ATOM 4143 C C . SER B 1 119 ? -19.906 -8.5 24.094 1 95.62 119 SER B C 1
ATOM 4145 O O . SER B 1 119 ? -20.438 -7.797 23.234 1 95.62 119 SER B O 1
ATOM 4147 N N . GLU B 1 120 ? -19.25 -8.031 25.062 1 94.88 120 GLU B N 1
ATOM 4148 C CA . GLU B 1 120 ? -19.172 -6.59 25.25 1 94.88 120 GLU B CA 1
ATOM 4149 C C . GLU B 1 120 ? -18.406 -5.922 24.109 1 94.88 120 GLU B C 1
ATOM 4151 O O . GLU B 1 120 ? -18.797 -4.855 23.641 1 94.88 120 GLU B O 1
ATOM 4156 N N . VAL B 1 121 ? -17.375 -6.574 23.672 1 96.5 121 VAL B N 1
ATOM 4157 C CA . VAL B 1 121 ? -16.562 -6.047 22.578 1 96.5 121 VAL B CA 1
ATOM 4158 C C . VAL B 1 121 ? -17.312 -6.215 21.25 1 96.5 121 VAL B C 1
ATOM 4160 O O . VAL B 1 121 ? -17.328 -5.305 20.422 1 96.5 121 VAL B O 1
ATOM 4163 N N . ALA B 1 122 ? -17.938 -7.359 21.109 1 96.12 122 ALA B N 1
ATOM 4164 C CA . ALA B 1 122 ? -18.703 -7.633 19.891 1 96.12 122 ALA B CA 1
ATOM 4165 C C . ALA B 1 122 ? -19.812 -6.598 19.703 1 96.12 122 ALA B C 1
ATOM 4167 O O . ALA B 1 122 ? -20.062 -6.16 18.578 1 96.12 122 ALA B O 1
ATOM 4168 N N . GLU B 1 123 ? -20.469 -6.258 20.781 1 94.56 123 GLU B N 1
ATOM 4169 C CA . GLU B 1 123 ? -21.547 -5.277 20.719 1 94.56 123 GLU B CA 1
ATOM 4170 C C . GLU B 1 123 ? -21.031 -3.924 20.234 1 94.56 123 GLU B C 1
ATOM 4172 O O . GLU B 1 123 ? -21.734 -3.221 19.484 1 94.56 123 GLU B O 1
ATOM 4177 N N . ARG B 1 124 ? -19.828 -3.617 20.547 1 95.56 124 ARG B N 1
ATOM 4178 C CA . ARG B 1 124 ? -19.234 -2.348 20.141 1 95.56 124 ARG B CA 1
ATOM 4179 C C . ARG B 1 124 ? -18.906 -2.354 18.641 1 95.56 124 ARG B C 1
ATOM 4181 O O . ARG B 1 124 ? -18.859 -1.298 18.016 1 95.56 124 ARG B O 1
ATOM 4188 N N . LEU B 1 125 ? -18.703 -3.537 18.109 1 97.69 125 LEU B N 1
ATOM 4189 C CA . LEU B 1 125 ? -18.266 -3.645 16.719 1 97.69 125 LEU B CA 1
ATOM 4190 C C . LEU B 1 125 ? -19.453 -3.809 15.789 1 97.69 125 LEU B C 1
ATOM 4192 O O . LEU B 1 125 ? -19.312 -3.643 14.57 1 97.69 125 LEU B O 1
ATOM 4196 N N . ARG B 1 126 ? -20.656 -4.098 16.312 1 95.75 126 ARG B N 1
ATOM 4197 C CA . ARG B 1 126 ? -21.828 -4.312 15.492 1 95.75 126 ARG B CA 1
ATOM 4198 C C . ARG B 1 126 ? -22.484 -2.988 15.102 1 95.75 126 ARG B C 1
ATOM 4200 O O . ARG B 1 126 ? -22.797 -2.164 15.969 1 95.75 126 ARG B O 1
ATOM 4207 N N . ILE B 1 127 ? -22.609 -2.785 13.859 1 97.75 127 ILE B N 1
ATOM 4208 C CA . ILE B 1 127 ? -23.266 -1.591 13.336 1 97.75 127 ILE B CA 1
ATOM 4209 C C . ILE B 1 127 ? -24.406 -1.994 12.406 1 97.75 127 ILE B C 1
ATOM 4211 O O . ILE B 1 127 ? -24.25 -2.889 11.57 1 97.75 127 ILE B O 1
ATOM 4215 N N . GLY B 1 128 ? -25.516 -1.384 12.508 1 96.75 128 GLY B N 1
ATOM 4216 C CA . GLY B 1 128 ? -26.688 -1.647 11.68 1 96.75 128 GLY B CA 1
ATOM 4217 C C . GLY B 1 128 ? -27.688 -0.513 11.688 1 96.75 128 GLY B C 1
ATOM 4218 O O . GLY B 1 128 ? -27.375 0.596 12.125 1 96.75 128 GLY B O 1
ATOM 4219 N N . ALA B 1 129 ? -28.859 -0.872 11.133 1 96.62 129 ALA B N 1
ATOM 4220 C CA . ALA B 1 129 ? -29.938 0.108 11.102 1 96.62 129 ALA B CA 1
ATOM 4221 C C . ALA B 1 129 ? -30.25 0.634 12.5 1 96.62 129 ALA B C 1
ATOM 4223 O O . ALA B 1 129 ? -30.328 -0.139 13.453 1 96.62 129 ALA B O 1
ATOM 4224 N N . GLY B 1 130 ? -30.422 1.898 12.602 1 97.88 130 GLY B N 1
ATOM 4225 C CA . GLY B 1 130 ? -30.703 2.539 13.875 1 97.88 130 GLY B CA 1
ATOM 4226 C C . GLY B 1 130 ? -29.469 3.115 14.539 1 97.88 130 GLY B C 1
ATOM 4227 O O . GLY B 1 130 ? -29.562 3.961 15.43 1 97.88 130 GLY B O 1
ATOM 4228 N N . ASP B 1 131 ? -28.344 2.584 14.164 1 98.56 131 ASP B N 1
ATOM 4229 C CA . ASP B 1 131 ? -27.094 3.1 14.711 1 98.56 131 ASP B CA 1
ATOM 4230 C C . ASP B 1 131 ? -26.672 4.379 13.992 1 98.56 131 ASP B C 1
ATOM 4232 O O . ASP B 1 131 ? -27.141 4.668 12.891 1 98.56 131 ASP B O 1
ATOM 4236 N N . GLU B 1 132 ? -25.891 5.121 14.688 1 98.75 132 GLU B N 1
ATOM 4237 C CA . GLU B 1 132 ? -25.406 6.387 14.141 1 98.75 132 GLU B CA 1
ATOM 4238 C C . GLU B 1 132 ? -23.875 6.438 14.133 1 98.75 132 GLU B C 1
ATOM 4240 O O . GLU B 1 132 ? -23.234 5.898 15.031 1 98.75 132 GLU B O 1
ATOM 4245 N N . ILE B 1 133 ? -23.344 6.945 13.117 1 98.88 133 ILE B N 1
ATOM 4246 C CA . ILE B 1 133 ? -21.938 7.301 12.992 1 98.88 133 ILE B CA 1
ATOM 4247 C C . ILE B 1 133 ? -21.797 8.82 12.961 1 98.88 133 ILE B C 1
ATOM 4249 O O . ILE B 1 133 ? -22.438 9.5 12.156 1 98.88 133 ILE B O 1
ATOM 4253 N N . VAL B 1 134 ? -20.969 9.32 13.852 1 98.94 134 VAL B N 1
ATOM 4254 C CA . VAL B 1 134 ? -20.812 10.766 13.961 1 98.94 134 VAL B CA 1
ATOM 4255 C C . VAL B 1 134 ? -19.438 11.172 13.461 1 98.94 134 VAL B C 1
ATOM 4257 O O . VAL B 1 134 ? -18.422 10.633 13.906 1 98.94 134 VAL B O 1
ATOM 4260 N N . VAL B 1 135 ? -19.406 12.031 12.508 1 98.88 135 VAL B N 1
ATOM 4261 C CA . VAL B 1 135 ? -18.172 12.633 12.008 1 98.88 135 VAL B CA 1
ATOM 4262 C C . VAL B 1 135 ? -18.219 14.148 12.219 1 98.88 135 VAL B C 1
ATOM 4264 O O . VAL B 1 135 ? -18.969 14.641 13.055 1 98.88 135 VAL B O 1
ATOM 4267 N N . THR B 1 136 ? -17.328 14.898 11.586 1 98.81 136 THR B N 1
ATOM 4268 C CA . THR B 1 136 ? -17.391 16.359 11.641 1 98.81 136 THR B CA 1
ATOM 4269 C C . THR B 1 136 ? -17.469 16.938 10.242 1 98.81 136 THR B C 1
ATOM 4271 O O . THR B 1 136 ? -17.094 16.297 9.266 1 98.81 136 THR B O 1
ATOM 4274 N N . GLU B 1 137 ? -17.891 18.094 10.188 1 98.44 137 GLU B N 1
ATOM 4275 C CA . GLU B 1 137 ? -18.031 18.797 8.914 1 98.44 137 GLU B CA 1
ATOM 4276 C C . GLU B 1 137 ? -16.688 19.219 8.359 1 98.44 137 GLU B C 1
ATOM 4278 O O . GLU B 1 137 ? -16.594 19.672 7.211 1 98.44 137 GLU B O 1
ATOM 4283 N N . MET B 1 138 ? -15.672 19 9.07 1 98.38 138 MET B N 1
ATOM 4284 C CA . MET B 1 138 ? -14.383 19.484 8.586 1 98.38 138 MET B CA 1
ATOM 4285 C C . MET B 1 138 ? -13.484 18.328 8.172 1 98.38 138 MET B C 1
ATOM 4287 O O . MET B 1 138 ? -12.305 18.516 7.895 1 98.38 138 MET B O 1
ATOM 4291 N N . GLU B 1 139 ? -14.078 17.172 8.117 1 98.75 139 GLU B N 1
ATOM 4292 C CA . GLU B 1 139 ? -13.281 15.984 7.852 1 98.75 139 GLU B CA 1
ATOM 4293 C C . GLU B 1 139 ? -12.641 16.047 6.469 1 98.75 139 GLU B C 1
ATOM 4295 O O . GLU B 1 139 ? -13.266 16.5 5.508 1 98.75 139 GLU B O 1
ATOM 4300 N N . HIS B 1 140 ? -11.281 15.68 6.406 1 98.69 140 HIS B N 1
ATOM 4301 C CA . HIS B 1 140 ? -10.734 15.219 5.133 1 98.69 140 HIS B CA 1
ATOM 4302 C C . HIS B 1 140 ? -11.609 14.125 4.523 1 98.69 140 HIS B C 1
ATOM 4304 O O . HIS B 1 140 ? -12.211 13.328 5.25 1 98.69 140 HIS B O 1
ATOM 4310 N N . HIS B 1 141 ? -11.695 14.055 3.193 1 98.69 141 HIS B N 1
ATOM 4311 C CA . HIS B 1 141 ? -12.516 13.062 2.518 1 98.69 141 HIS B CA 1
ATOM 4312 C C . HIS B 1 141 ? -12.164 11.648 2.979 1 98.69 141 HIS B C 1
ATOM 4314 O O . HIS B 1 141 ? -13.023 10.773 3.029 1 98.69 141 HIS B O 1
ATOM 4320 N N . ALA B 1 142 ? -10.883 11.344 3.332 1 98.69 142 ALA B N 1
ATOM 4321 C CA . ALA B 1 142 ? -10.43 10.039 3.805 1 98.69 142 ALA B CA 1
ATOM 4322 C C . ALA B 1 142 ? -11.125 9.656 5.109 1 98.69 142 ALA B C 1
ATOM 4324 O O . ALA B 1 142 ? -11.219 8.469 5.449 1 98.69 142 ALA B O 1
ATOM 4325 N N . ASN B 1 143 ? -11.625 10.609 5.855 1 98.88 143 ASN B N 1
ATOM 4326 C CA . ASN B 1 143 ? -12.32 10.367 7.121 1 98.88 143 ASN B CA 1
ATOM 4327 C C . ASN B 1 143 ? -13.789 10.75 7.035 1 98.88 143 ASN B C 1
ATOM 4329 O O . ASN B 1 143 ? -14.391 11.148 8.031 1 98.88 143 ASN B O 1
ATOM 4333 N N . LEU B 1 144 ? -14.367 10.82 5.879 1 98.88 144 LEU B N 1
ATOM 4334 C CA . LEU B 1 144 ? -15.781 11.062 5.641 1 98.88 144 LEU B CA 1
ATOM 4335 C C . LEU B 1 144 ? -16.375 9.977 4.754 1 98.88 144 LEU B C 1
ATOM 4337 O O . LEU B 1 144 ? -17.344 9.305 5.145 1 98.88 144 LEU B O 1
ATOM 4341 N N . VAL B 1 145 ? -15.789 9.719 3.66 1 98.81 145 VAL B N 1
ATOM 4342 C CA . VAL B 1 145 ? -16.375 8.891 2.611 1 98.81 145 VAL B CA 1
ATOM 4343 C C . VAL B 1 145 ? -16.469 7.441 3.086 1 98.81 145 VAL B C 1
ATOM 4345 O O . VAL B 1 145 ? -17.469 6.762 2.848 1 98.81 145 VAL B O 1
ATOM 4348 N N . PRO B 1 146 ? -15.438 6.871 3.789 1 98.75 146 PRO B N 1
ATOM 4349 C CA . PRO B 1 146 ? -15.578 5.5 4.281 1 98.75 146 PRO B CA 1
ATOM 4350 C C . PRO B 1 146 ? -16.797 5.324 5.191 1 98.75 146 PRO B C 1
ATOM 4352 O O . PRO B 1 146 ? -17.422 4.266 5.191 1 98.75 146 PRO B O 1
ATOM 4355 N N . TRP B 1 147 ? -17.078 6.344 5.961 1 98.81 147 TRP B N 1
ATOM 4356 C CA . TRP B 1 147 ? -18.203 6.266 6.887 1 98.81 147 TRP B CA 1
ATOM 4357 C C . TRP B 1 147 ? -19.531 6.375 6.141 1 98.81 147 TRP B C 1
ATOM 4359 O O . TRP B 1 147 ? -20.516 5.734 6.52 1 98.81 147 TRP B O 1
ATOM 4369 N N . GLN B 1 148 ? -19.547 7.246 5.074 1 98.44 148 GLN B N 1
ATOM 4370 C CA . GLN B 1 148 ? -20.703 7.246 4.195 1 98.44 148 GLN B CA 1
ATOM 4371 C C . GLN B 1 148 ? -20.969 5.852 3.629 1 98.44 148 GLN B C 1
ATOM 4373 O O . GLN B 1 148 ? -22.109 5.379 3.629 1 98.44 148 GLN B O 1
ATOM 4378 N N . GLU B 1 149 ? -19.938 5.215 3.193 1 98 149 GLU B N 1
ATOM 4379 C CA . GLU B 1 149 ? -20.062 3.893 2.594 1 98 149 GLU B CA 1
ATOM 4380 C C . GLU B 1 149 ? -20.453 2.85 3.637 1 98 149 GLU B C 1
ATOM 4382 O O . GLU B 1 149 ? -21.219 1.928 3.342 1 98 149 GLU B O 1
ATOM 4387 N N . LEU B 1 150 ? -19.891 2.971 4.84 1 98.06 150 LEU B N 1
ATOM 4388 C CA . LEU B 1 150 ? -20.297 2.072 5.91 1 98.06 150 LEU B CA 1
ATOM 4389 C C . LEU B 1 150 ? -21.797 2.209 6.191 1 98.06 150 LEU B C 1
ATOM 4391 O O . LEU B 1 150 ? -22.5 1.207 6.359 1 98.06 150 LEU B O 1
ATOM 4395 N N . CYS B 1 151 ? -22.281 3.477 6.277 1 97.81 151 CYS B N 1
ATOM 4396 C CA . CYS B 1 151 ? -23.703 3.717 6.492 1 97.81 151 CYS B CA 1
ATOM 4397 C C . CYS B 1 151 ? -24.547 3.102 5.375 1 97.81 151 CYS B C 1
ATOM 4399 O O . CYS B 1 151 ? -25.578 2.488 5.633 1 97.81 151 CYS B O 1
ATOM 4401 N N . ARG B 1 152 ? -24.062 3.246 4.184 1 96.12 152 ARG B N 1
ATOM 4402 C CA . ARG B 1 152 ? -24.781 2.68 3.039 1 96.12 152 ARG B CA 1
ATOM 4403 C C . ARG B 1 152 ? -24.906 1.166 3.166 1 96.12 152 ARG B C 1
ATOM 4405 O O . ARG B 1 152 ? -25.969 0.602 2.91 1 96.12 152 ARG B O 1
ATOM 4412 N N . ARG B 1 153 ? -23.844 0.498 3.588 1 95 153 ARG B N 1
ATOM 4413 C CA . ARG B 1 153 ? -23.797 -0.961 3.619 1 95 153 ARG B CA 1
ATOM 4414 C C . ARG B 1 153 ? -24.547 -1.505 4.828 1 95 153 ARG B C 1
ATOM 4416 O O . ARG B 1 153 ? -25.062 -2.629 4.801 1 95 153 ARG B O 1
ATOM 4423 N N . THR B 1 154 ? -24.625 -0.713 5.91 1 95.38 154 THR B N 1
ATOM 4424 C CA . THR B 1 154 ? -25.141 -1.263 7.156 1 95.38 154 THR B CA 1
ATOM 4425 C C . THR B 1 154 ? -26.531 -0.713 7.461 1 95.38 154 THR B C 1
ATOM 4427 O O . THR B 1 154 ? -27.25 -1.266 8.289 1 95.38 154 THR B O 1
ATOM 4430 N N . GLY B 1 155 ? -26.922 0.445 6.867 1 96.5 155 GLY B N 1
ATOM 4431 C CA . GLY B 1 155 ? -28.172 1.113 7.18 1 96.5 155 GLY B CA 1
ATOM 4432 C C . GLY B 1 155 ? -28.047 2.123 8.305 1 96.5 155 GLY B C 1
ATOM 4433 O O . GLY B 1 155 ? -29.031 2.76 8.688 1 96.5 155 GLY B O 1
ATOM 4434 N N . ALA B 1 156 ? -26.844 2.283 8.859 1 98.12 156 ALA B N 1
ATOM 4435 C CA . ALA B 1 156 ? -26.609 3.311 9.875 1 98.12 156 ALA B CA 1
ATOM 4436 C C . ALA B 1 156 ? -26.781 4.707 9.289 1 98.12 156 ALA B C 1
ATOM 4438 O O . ALA B 1 156 ? -26.859 4.871 8.062 1 98.12 156 ALA B O 1
ATOM 4439 N N . THR B 1 157 ? -26.922 5.656 10.219 1 98.44 157 THR B N 1
ATOM 4440 C CA . THR B 1 157 ? -27.125 7.043 9.812 1 98.44 157 THR B CA 1
ATOM 4441 C C . THR B 1 157 ? -25.891 7.887 10.141 1 98.44 157 THR B C 1
ATOM 4443 O O . THR B 1 157 ? -25.312 7.762 11.227 1 98.44 157 THR B O 1
ATOM 4446 N N . LEU B 1 158 ? -25.484 8.641 9.203 1 98.69 158 LEU B N 1
ATOM 4447 C CA . LEU B 1 158 ? -24.359 9.547 9.398 1 98.69 158 LEU B CA 1
ATOM 4448 C C . LEU B 1 158 ? -24.812 10.867 10 1 98.69 158 LEU B C 1
ATOM 4450 O O . LEU B 1 158 ? -25.781 11.477 9.508 1 98.69 158 LEU B O 1
ATOM 4454 N N . ARG B 1 159 ? -24.25 11.266 11.102 1 98.62 159 ARG B N 1
ATOM 4455 C CA . ARG B 1 159 ? -24.422 12.555 11.758 1 98.62 159 ARG B CA 1
ATOM 4456 C C . ARG B 1 159 ? -23.094 13.305 11.844 1 98.62 159 ARG B C 1
ATOM 4458 O O . ARG B 1 159 ? -22.031 12.711 11.664 1 98.62 159 ARG B O 1
ATOM 4465 N N . TRP B 1 160 ? -23.172 14.586 12.008 1 98.69 160 TRP B N 1
ATOM 4466 C CA . TRP B 1 160 ? -21.891 15.281 12.062 1 98.69 160 TRP B CA 1
ATOM 4467 C C . TRP B 1 160 ? -21.984 16.547 12.914 1 98.69 160 TRP B C 1
ATOM 4469 O O . TRP B 1 160 ? -23.062 17.125 13.062 1 98.69 160 TRP B O 1
ATOM 4479 N N . PHE B 1 161 ? -20.844 16.906 13.516 1 98.56 161 PHE B N 1
ATOM 4480 C CA . PHE B 1 161 ? -20.656 18.188 14.172 1 98.56 161 PHE B CA 1
ATOM 4481 C C . PHE B 1 161 ? -20.516 19.297 13.133 1 98.56 161 PHE B C 1
ATOM 4483 O O . PHE B 1 161 ? -19.688 19.219 12.234 1 98.56 161 PHE B O 1
ATOM 4490 N N . PRO B 1 162 ? -21.297 20.312 13.258 1 98.31 162 PRO B N 1
ATOM 4491 C CA . PRO B 1 162 ? -21.062 21.469 12.391 1 98.31 162 PRO B CA 1
ATOM 4492 C C . PRO B 1 162 ? -19.797 22.234 12.742 1 98.31 162 PRO B C 1
ATOM 4494 O O . PRO B 1 162 ? -19.203 22 13.789 1 98.31 162 PRO B O 1
ATOM 4497 N N . VAL B 1 163 ? -19.453 23.047 11.836 1 98.38 163 VAL B N 1
ATOM 4498 C CA . VAL B 1 163 ? -18.297 23.906 12 1 98.38 163 VAL B CA 1
ATOM 4499 C C . VAL B 1 163 ? -18.766 25.359 12.18 1 98.38 163 VAL B C 1
ATOM 4501 O O . VAL B 1 163 ? -19.688 25.797 11.5 1 98.38 163 VAL B O 1
ATOM 4504 N N . THR B 1 164 ? -18.078 26.094 13.055 1 97.62 164 THR B N 1
ATOM 4505 C CA . THR B 1 164 ? -18.359 27.516 13.242 1 97.62 164 THR B CA 1
ATOM 4506 C C . THR B 1 164 ? -17.734 28.328 12.109 1 97.62 164 THR B C 1
ATOM 4508 O O . THR B 1 164 ? -16.891 27.828 11.359 1 97.62 164 THR B O 1
ATOM 4511 N N . ASP B 1 165 ? -18.078 29.531 12.109 1 95.12 165 ASP B N 1
ATOM 4512 C CA . ASP B 1 165 ? -17.5 30.438 11.133 1 95.12 165 ASP B CA 1
ATOM 4513 C C . ASP B 1 165 ? -16 30.609 11.359 1 95.12 165 ASP B C 1
ATOM 4515 O O . ASP B 1 165 ? -15.266 30.938 10.43 1 95.12 165 ASP B O 1
ATOM 4519 N N . GLY B 1 166 ? -15.648 30.359 12.531 1 95.75 166 GLY B N 1
ATOM 4520 C CA . GLY B 1 166 ? -14.242 30.5 12.875 1 95.75 166 GLY B CA 1
ATOM 4521 C C . GLY B 1 166 ? -13.43 29.25 12.555 1 95.75 166 GLY B C 1
ATOM 4522 O O . GLY B 1 166 ? -12.227 29.203 12.805 1 95.75 166 GLY B O 1
ATOM 4523 N N . GLY B 1 167 ? -14.117 28.281 12.008 1 97.69 167 GLY B N 1
ATOM 4524 C CA . GLY B 1 167 ? -13.406 27.078 11.594 1 97.69 167 GLY B CA 1
ATOM 4525 C C . GLY B 1 167 ? -13.148 26.125 12.734 1 97.69 167 GLY B C 1
ATOM 4526 O O . GLY B 1 167 ? -12.156 25.391 12.727 1 97.69 167 GLY B O 1
ATOM 4527 N N . GLU B 1 168 ? -13.859 26.172 13.758 1 98.19 168 GLU B N 1
ATOM 4528 C CA . GLU B 1 168 ? -13.805 25.25 14.883 1 98.19 168 GLU B CA 1
ATOM 4529 C C . GLU B 1 168 ? -15.047 24.359 14.93 1 98.19 168 GLU B C 1
ATOM 4531 O O . GLU B 1 168 ? -16.062 24.672 14.305 1 98.19 168 GLU B O 1
ATOM 4536 N N . LEU B 1 169 ? -14.984 23.281 15.609 1 98.31 169 LEU B N 1
ATOM 4537 C CA . LEU B 1 169 ? -16.156 22.438 15.789 1 98.31 169 LEU B CA 1
ATOM 4538 C C . LEU B 1 169 ? -17.172 23.109 16.703 1 98.31 169 LEU B C 1
ATOM 4540 O O . LEU B 1 169 ? -16.797 23.703 17.719 1 98.31 169 LEU B O 1
ATOM 4544 N N . ASP B 1 170 ? -18.406 23.125 16.297 1 98.44 170 ASP B N 1
ATOM 4545 C CA . ASP B 1 170 ? -19.5 23.5 17.188 1 98.44 170 ASP B CA 1
ATOM 4546 C C . ASP B 1 170 ? -19.922 22.312 18.047 1 98.44 170 ASP B C 1
ATOM 4548 O O . ASP B 1 170 ? -20.625 21.406 17.578 1 98.44 170 ASP B O 1
ATOM 4552 N N . LEU B 1 171 ? -19.562 22.344 19.297 1 97.94 171 LEU B N 1
ATOM 4553 C CA . LEU B 1 171 ? -19.812 21.234 20.203 1 97.94 171 LEU B CA 1
ATOM 4554 C C . LEU B 1 171 ? -20.984 21.547 21.141 1 97.94 171 LEU B C 1
ATOM 4556 O O . LEU B 1 171 ? -21.156 20.875 22.156 1 97.94 171 LEU B O 1
ATOM 4560 N N . SER B 1 172 ? -21.734 22.562 20.781 1 97.81 172 SER B N 1
ATOM 4561 C CA . SER B 1 172 ? -22.844 22.969 21.625 1 97.81 172 SER B CA 1
ATOM 4562 C C . SER B 1 172 ? -23.844 21.828 21.828 1 97.81 172 SER B C 1
ATOM 4564 O O . SER B 1 172 ? -24.5 21.734 22.859 1 97.81 172 SER B O 1
ATOM 4566 N N . ASP B 1 173 ? -23.906 20.922 20.875 1 95.81 173 ASP B N 1
ATOM 4567 C CA . ASP B 1 173 ? -24.875 19.828 20.938 1 95.81 173 ASP B CA 1
ATOM 4568 C C . ASP B 1 173 ? -24.156 18.484 21.047 1 95.81 173 ASP B C 1
ATOM 4570 O O . ASP B 1 173 ? -24.641 17.484 20.531 1 95.81 173 ASP B O 1
ATOM 4574 N N . LEU B 1 174 ? -23.047 18.516 21.594 1 97.81 174 LEU B N 1
ATOM 4575 C CA . LEU B 1 174 ? -22.203 17.344 21.688 1 97.81 174 LEU B CA 1
ATOM 4576 C C . LEU B 1 174 ? -22.953 16.172 22.297 1 97.81 174 LEU B C 1
ATOM 4578 O O . LEU B 1 174 ? -22.984 15.078 21.734 1 97.81 174 LEU B O 1
ATOM 4582 N N . ASP B 1 175 ? -23.688 16.375 23.422 1 93.12 175 ASP B N 1
ATOM 4583 C CA . ASP B 1 175 ? -24.328 15.281 24.156 1 93.12 175 ASP B CA 1
ATOM 4584 C C . ASP B 1 175 ? -25.562 14.781 23.422 1 93.12 175 ASP B C 1
ATOM 4586 O O . ASP B 1 175 ? -25.984 13.641 23.609 1 93.12 175 ASP B O 1
ATOM 4590 N N . THR B 1 176 ? -26.125 15.648 22.625 1 95.62 176 THR B N 1
ATOM 4591 C CA . THR B 1 176 ? -27.281 15.227 21.844 1 95.62 176 THR B CA 1
ATOM 4592 C C . THR B 1 176 ? -26.844 14.508 20.562 1 95.62 176 THR B C 1
ATOM 4594 O O . THR B 1 176 ? -27.484 13.539 20.141 1 95.62 176 THR B O 1
ATOM 4597 N N . LEU B 1 177 ? -25.781 14.969 20.094 1 98.12 177 LEU B N 1
ATOM 4598 C CA . LEU B 1 177 ? -25.297 14.391 18.844 1 98.12 177 LEU B CA 1
ATOM 4599 C C . LEU B 1 177 ? -24.656 13.031 19.094 1 98.12 177 LEU B C 1
ATOM 4601 O O . LEU B 1 177 ? -24.875 12.086 18.344 1 98.12 177 LEU B O 1
ATOM 4605 N N . VAL B 1 178 ? -23.844 12.961 20.125 1 98.69 178 VAL B N 1
ATOM 4606 C CA . VAL B 1 178 ? -23.297 11.688 20.578 1 98.69 178 VAL B CA 1
ATOM 4607 C C . VAL B 1 178 ? -24.188 11.078 21.656 1 98.69 178 VAL B C 1
ATOM 4609 O O . VAL B 1 178 ? -24.172 11.516 22.797 1 98.69 178 VAL B O 1
ATOM 4612 N N . ASN B 1 179 ? -24.938 10.117 21.266 1 98.31 179 ASN B N 1
ATOM 4613 C CA . ASN B 1 179 ? -25.969 9.531 22.125 1 98.31 179 ASN B CA 1
ATOM 4614 C C . ASN B 1 179 ? -25.922 8.008 22.109 1 98.31 179 ASN B C 1
ATOM 4616 O O . ASN B 1 179 ? -24.969 7.422 21.594 1 98.31 179 ASN B O 1
ATOM 4620 N N . GLU B 1 180 ? -26.906 7.379 22.578 1 97.44 180 GLU B N 1
ATOM 4621 C CA . GLU B 1 180 ? -26.891 5.938 22.812 1 97.44 180 GLU B CA 1
ATOM 4622 C C . GLU B 1 180 ? -26.891 5.164 21.5 1 97.44 180 GLU B C 1
ATOM 4624 O O . GLU B 1 180 ? -26.562 3.975 21.469 1 97.44 180 GLU B O 1
ATOM 4629 N N . ARG B 1 181 ? -27.234 5.867 20.438 1 98.12 181 ARG B N 1
ATOM 4630 C CA . ARG B 1 181 ? -27.25 5.219 19.125 1 98.12 181 ARG B CA 1
ATOM 4631 C C . ARG B 1 181 ? -25.906 5.344 18.438 1 98.12 181 ARG B C 1
ATOM 4633 O O . ARG B 1 181 ? -25.656 4.688 17.422 1 98.12 181 ARG B O 1
ATOM 4640 N N . THR B 1 182 ? -25.094 6.199 18.969 1 98.69 182 THR B N 1
ATOM 4641 C CA . THR B 1 182 ? -23.812 6.457 18.344 1 98.69 182 THR B CA 1
ATOM 4642 C C . THR B 1 182 ? -22.859 5.273 18.531 1 98.69 182 THR B C 1
ATOM 4644 O O . THR B 1 182 ? -22.609 4.844 19.656 1 98.69 182 THR B O 1
ATOM 4647 N N . LYS B 1 183 ? -22.328 4.734 17.422 1 98.69 183 LYS B N 1
ATOM 4648 C CA . LYS B 1 183 ? -21.422 3.592 17.469 1 98.69 183 LYS B CA 1
ATOM 4649 C C . LYS B 1 183 ? -20 4.016 17.156 1 98.69 183 LYS B C 1
ATOM 4651 O O . LYS B 1 183 ? -19.047 3.361 17.594 1 98.69 183 LYS B O 1
ATOM 4656 N N . VAL B 1 184 ? -19.828 5.008 16.375 1 98.88 184 VAL B N 1
ATOM 4657 C CA . VAL B 1 184 ? -18.516 5.508 15.984 1 98.88 184 VAL B CA 1
ATOM 4658 C C . VAL B 1 184 ? -18.5 7.031 16.031 1 98.88 184 VAL B C 1
ATOM 4660 O O . VAL B 1 184 ? -19.469 7.68 15.609 1 98.88 184 VAL B O 1
ATOM 4663 N N . VAL B 1 185 ? -17.531 7.594 16.609 1 98.94 185 VAL B N 1
ATOM 4664 C CA . VAL B 1 185 ? -17.188 9.008 16.484 1 98.94 185 VAL B CA 1
ATOM 4665 C C . VAL B 1 185 ? -15.828 9.148 15.812 1 98.94 185 VAL B C 1
ATOM 4667 O O . VAL B 1 185 ? -14.797 8.828 16.406 1 98.94 185 VAL B O 1
ATOM 4670 N N . ALA B 1 186 ? -15.828 9.555 14.586 1 98.94 186 ALA B N 1
ATOM 4671 C CA . ALA B 1 186 ? -14.609 9.758 13.805 1 98.94 186 ALA B CA 1
ATOM 4672 C C . ALA B 1 186 ? -14.344 11.242 13.586 1 98.94 186 ALA B C 1
ATOM 4674 O O . ALA B 1 186 ? -15.242 11.984 13.18 1 98.94 186 ALA B O 1
ATOM 4675 N N . PHE B 1 187 ? -13.125 11.711 13.859 1 98.88 187 PHE B N 1
ATOM 4676 C CA . PHE B 1 187 ? -12.852 13.141 13.742 1 98.88 187 PHE B CA 1
ATOM 4677 C C . PHE B 1 187 ? -11.367 13.391 13.508 1 98.88 187 PHE B C 1
ATOM 4679 O O . PHE B 1 187 ? -10.531 12.539 13.828 1 98.88 187 PHE B O 1
ATOM 4686 N N . SER B 1 188 ? -11.031 14.414 12.883 1 98.75 188 SER B N 1
ATOM 4687 C CA . SER B 1 188 ? -9.648 14.828 12.664 1 98.75 188 SER B CA 1
ATOM 4688 C C . SER B 1 188 ? -9.07 15.484 13.914 1 98.75 188 SER B C 1
ATOM 4690 O O . SER B 1 188 ? -9.758 16.25 14.602 1 98.75 188 SER B O 1
ATOM 4692 N N . HIS B 1 189 ? -7.84 15.18 14.219 1 98.88 189 HIS B N 1
ATOM 4693 C CA . HIS B 1 189 ? -7.121 15.875 15.281 1 98.88 189 HIS B CA 1
ATOM 4694 C C . HIS B 1 189 ? -6.82 17.312 14.883 1 98.88 189 HIS B C 1
ATOM 4696 O O . HIS B 1 189 ? -7.094 18.25 15.648 1 98.88 189 HIS B O 1
ATOM 4702 N N . VAL B 1 190 ? -6.266 17.5 13.727 1 98.88 190 VAL B N 1
ATOM 4703 C CA . VAL B 1 190 ? -5.984 18.797 13.133 1 98.88 190 VAL B CA 1
ATOM 4704 C C . VAL B 1 190 ? -6.578 18.859 11.727 1 98.88 190 VAL B C 1
ATOM 4706 O O . VAL B 1 190 ? -6.387 17.953 10.922 1 98.88 190 VAL B O 1
ATOM 4709 N N . SER B 1 191 ? -7.402 19.859 11.508 1 98.81 191 SER B N 1
ATOM 4710 C CA . SER B 1 191 ? -7.969 20.047 10.18 1 98.81 191 SER B CA 1
ATOM 4711 C C . SER B 1 191 ? -6.879 20.219 9.125 1 98.81 191 SER B C 1
ATOM 4713 O O . SER B 1 191 ? -5.938 21 9.328 1 98.81 191 SER B O 1
ATOM 4715 N N . ASN B 1 192 ? -7.031 19.516 7.988 1 98.38 192 ASN B N 1
ATOM 4716 C CA . ASN B 1 192 ? -6.043 19.641 6.922 1 98.38 192 ASN B CA 1
ATOM 4717 C C . ASN B 1 192 ? -6.203 20.953 6.156 1 98.38 192 ASN B C 1
ATOM 4719 O O . ASN B 1 192 ? -5.352 21.297 5.34 1 98.38 192 ASN B O 1
ATOM 4723 N N . VAL B 1 193 ? -7.238 21.703 6.418 1 98.44 193 VAL B N 1
ATOM 4724 C CA . VAL B 1 193 ? -7.512 22.938 5.688 1 98.44 193 VAL B CA 1
ATOM 4725 C C . VAL B 1 193 ? -7.184 24.141 6.57 1 98.44 193 VAL B C 1
ATOM 4727 O O . VAL B 1 193 ? -6.246 24.891 6.285 1 98.44 193 VAL B O 1
ATOM 4730 N N . VAL B 1 194 ? -7.848 24.156 7.715 1 98.56 194 VAL B N 1
ATOM 4731 C CA . VAL B 1 194 ? -7.793 25.391 8.484 1 98.56 194 VAL B CA 1
ATOM 4732 C C . VAL B 1 194 ? -6.84 25.219 9.664 1 98.56 194 VAL B C 1
ATOM 4734 O O . VAL B 1 194 ? -6.633 26.156 10.445 1 98.56 194 VAL B O 1
ATOM 4737 N N . GLY B 1 195 ? -6.297 24.062 9.844 1 98.62 195 GLY B N 1
ATOM 4738 C CA . GLY B 1 195 ? -5.273 23.844 10.852 1 98.62 195 GLY B CA 1
ATOM 4739 C C . GLY B 1 195 ? -5.828 23.781 12.258 1 98.62 195 GLY B C 1
ATOM 4740 O O . GLY B 1 195 ? -5.074 23.625 13.219 1 98.62 195 GLY B O 1
ATOM 4741 N N . THR B 1 196 ? -7.117 23.859 12.43 1 98.81 196 THR B N 1
ATOM 4742 C CA . THR B 1 196 ? -7.754 23.828 13.742 1 98.81 196 THR B CA 1
ATOM 4743 C C . THR B 1 196 ? -7.375 22.547 14.492 1 98.81 196 THR B C 1
ATOM 4745 O O . THR B 1 196 ? -7.461 21.453 13.938 1 98.81 196 THR B O 1
ATOM 4748 N N . ILE B 1 197 ? -6.883 22.703 15.633 1 98.75 197 ILE B N 1
ATOM 4749 C CA . ILE B 1 197 ? -6.672 21.578 16.547 1 98.75 197 ILE B CA 1
ATOM 4750 C C . ILE B 1 197 ? -7.965 21.281 17.297 1 98.75 197 ILE B C 1
ATOM 4752 O O . ILE B 1 197 ? -8.43 22.094 18.109 1 98.75 197 ILE B O 1
ATOM 4756 N N . ASN B 1 198 ? -8.516 20.141 17.062 1 98.75 198 ASN B N 1
ATOM 4757 C CA . ASN B 1 198 ? -9.789 19.797 17.703 1 98.75 198 ASN B CA 1
ATOM 4758 C C . ASN B 1 198 ? -9.586 19.25 19.109 1 98.75 198 ASN B C 1
ATOM 4760 O O . ASN B 1 198 ? -8.586 18.578 19.375 1 98.75 198 ASN B O 1
ATOM 4764 N N . PRO B 1 199 ? -10.508 19.609 20.016 1 98.19 199 PRO B N 1
ATOM 4765 C CA . PRO B 1 199 ? -10.414 19.078 21.375 1 98.19 199 PRO B CA 1
ATOM 4766 C C . PRO B 1 199 ? -10.758 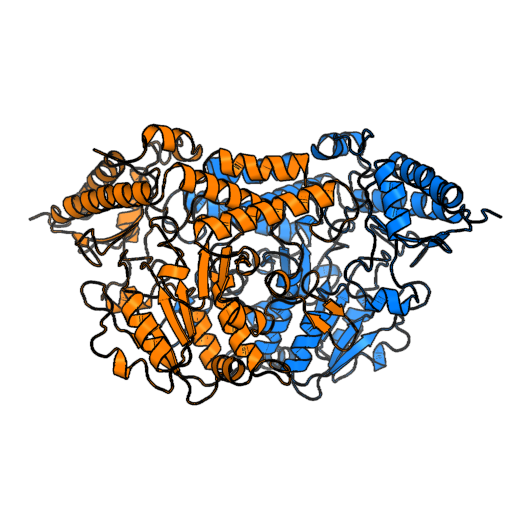17.594 21.453 1 98.19 199 PRO B C 1
ATOM 4768 O O . PRO B 1 199 ? -11.938 17.234 21.453 1 98.19 199 PRO B O 1
ATOM 4771 N N . VAL B 1 200 ? -9.781 16.766 21.688 1 98.62 200 VAL B N 1
ATOM 4772 C CA . VAL B 1 200 ? -9.945 15.32 21.656 1 98.62 200 VAL B CA 1
ATOM 4773 C C . VAL B 1 200 ? -10.648 14.852 22.922 1 98.62 200 VAL B C 1
ATOM 4775 O O . VAL B 1 200 ? -11.57 14.031 22.859 1 98.62 200 VAL B O 1
ATOM 4778 N N . ALA B 1 201 ? -10.281 15.398 24 1 98.38 201 ALA B N 1
ATOM 4779 C CA . ALA B 1 201 ? -10.719 14.898 25.297 1 98.38 201 ALA B CA 1
ATOM 4780 C C . ALA B 1 201 ? -12.242 14.914 25.406 1 98.38 201 ALA B C 1
ATOM 4782 O O . ALA B 1 201 ? -12.852 13.898 25.75 1 98.38 201 ALA B O 1
ATOM 4783 N N . PRO B 1 202 ? -12.961 16.078 25.141 1 98.38 202 PRO B N 1
ATOM 4784 C CA . PRO B 1 202 ? -14.414 16.047 25.281 1 98.38 202 PRO B CA 1
ATOM 4785 C C . PRO B 1 202 ? -15.086 15.094 24.297 1 98.38 202 PRO B C 1
ATOM 4787 O O . PRO B 1 202 ? -16.125 14.5 24.625 1 98.38 202 PRO B O 1
ATOM 4790 N N . LEU B 1 203 ? -14.531 14.977 23.094 1 98.69 203 LEU B N 1
ATOM 4791 C CA . LEU B 1 203 ? -15.102 14.07 22.109 1 98.69 203 LEU B CA 1
ATOM 4792 C C . LEU B 1 203 ? -14.961 12.617 22.562 1 98.69 203 LEU B C 1
ATOM 4794 O O . LEU B 1 203 ? -15.914 11.844 22.453 1 98.69 203 LEU B O 1
ATOM 4798 N N . VAL B 1 204 ? -13.828 12.281 23.047 1 98.69 204 VAL B N 1
ATOM 4799 C CA . VAL B 1 204 ? -13.562 10.93 23.531 1 98.69 204 VAL B CA 1
ATOM 4800 C C . VAL B 1 204 ? -14.445 10.633 24.734 1 98.69 204 VAL B C 1
ATOM 4802 O O . VAL B 1 204 ? -15 9.539 24.844 1 98.69 204 VAL B O 1
ATOM 4805 N N . ALA B 1 205 ? -14.508 11.594 25.641 1 98.44 205 ALA B N 1
ATOM 4806 C CA . ALA B 1 205 ? -15.352 11.414 26.828 1 98.44 205 ALA B CA 1
ATOM 4807 C C . ALA B 1 205 ? -16.797 11.164 26.422 1 98.44 205 ALA B C 1
ATOM 4809 O O . ALA B 1 205 ? -17.469 10.281 26.984 1 98.44 205 ALA B O 1
ATOM 4810 N N . ALA B 1 206 ? -17.344 11.93 25.531 1 98.5 206 ALA B N 1
ATOM 4811 C CA . ALA B 1 206 ? -18.719 11.758 25.078 1 98.5 206 ALA B CA 1
ATOM 4812 C C . ALA B 1 206 ? -18.906 10.375 24.438 1 98.5 206 ALA B C 1
ATOM 4814 O O . ALA B 1 206 ? -19.906 9.703 24.703 1 98.5 206 ALA B O 1
ATOM 4815 N N . ALA B 1 207 ? -17.953 10.016 23.609 1 98.56 207 ALA B N 1
ATOM 4816 C CA . ALA B 1 207 ? -18.031 8.703 22.969 1 98.56 207 ALA B CA 1
ATOM 4817 C C . ALA B 1 207 ? -18.016 7.582 24.016 1 98.56 207 ALA B C 1
ATOM 4819 O O . ALA B 1 207 ? -18.797 6.637 23.922 1 98.56 207 ALA B O 1
ATOM 4820 N N . ARG B 1 208 ? -17.156 7.641 24.922 1 97.44 208 ARG B N 1
ATOM 4821 C CA . ARG B 1 208 ? -17 6.633 25.969 1 97.44 208 ARG B CA 1
ATOM 4822 C C . ARG B 1 208 ? -18.281 6.465 26.766 1 97.44 208 ARG B C 1
ATOM 4824 O O . ARG B 1 208 ? -18.641 5.352 27.156 1 97.44 208 ARG B O 1
ATOM 4831 N N . ARG B 1 209 ? -18.984 7.59 27.016 1 97.38 209 ARG B N 1
ATOM 4832 C CA . ARG B 1 209 ? -20.203 7.555 27.812 1 97.38 209 ARG B CA 1
ATOM 4833 C C . ARG B 1 209 ? -21.25 6.641 27.172 1 97.38 209 ARG B C 1
ATOM 4835 O O . ARG B 1 209 ? -22.062 6.047 27.875 1 97.38 209 ARG B O 1
ATOM 4842 N N . VAL B 1 210 ? -21.172 6.504 25.922 1 97.12 210 VAL B N 1
ATOM 4843 C CA . VAL B 1 210 ? -22.234 5.746 25.266 1 97.12 210 VAL B CA 1
ATOM 4844 C C . VAL B 1 210 ? -21.641 4.48 24.641 1 97.12 210 VAL B C 1
ATOM 4846 O O . VAL B 1 210 ? -22.328 3.766 23.906 1 97.12 210 VAL B O 1
ATOM 4849 N N . GLY B 1 211 ? -20.312 4.27 24.797 1 96.94 211 GLY B N 1
ATOM 4850 C CA . GLY B 1 211 ? -19.656 3.053 24.328 1 96.94 211 GLY B CA 1
ATOM 4851 C C . GLY B 1 211 ? -19.266 3.119 22.875 1 96.94 211 GLY B C 1
ATOM 4852 O O . GLY B 1 211 ? -19.016 2.088 22.234 1 96.94 211 GLY B O 1
ATOM 4853 N N . ALA B 1 212 ? -19.266 4.285 22.234 1 98.5 212 ALA B N 1
ATOM 4854 C CA . ALA B 1 212 ? -18.922 4.465 20.828 1 98.5 212 ALA B CA 1
ATOM 4855 C C . ALA B 1 212 ? -17.406 4.352 20.625 1 98.5 212 ALA B C 1
ATOM 4857 O O . ALA B 1 212 ? -16.625 4.742 21.484 1 98.5 212 ALA B O 1
ATOM 4858 N N . ILE B 1 213 ? -17.016 3.824 19.531 1 98.81 213 ILE B N 1
ATOM 4859 C CA . ILE B 1 213 ? -15.625 3.732 19.109 1 98.81 213 ILE B CA 1
ATOM 4860 C C . ILE B 1 213 ? -15.156 5.086 18.562 1 98.81 213 ILE B C 1
ATOM 4862 O O . ILE B 1 213 ? -15.883 5.746 17.828 1 98.81 213 ILE B O 1
ATOM 4866 N N . THR B 1 214 ? -14.031 5.5 19 1 98.88 214 THR B N 1
ATOM 4867 C CA . THR B 1 214 ? -13.461 6.738 18.484 1 98.88 214 THR B CA 1
ATOM 4868 C C . THR B 1 214 ? -12.367 6.445 17.453 1 98.88 214 THR B C 1
ATOM 4870 O O . THR B 1 214 ? -11.539 5.555 17.656 1 98.88 214 THR B O 1
ATOM 4873 N N . VAL B 1 215 ? -12.406 7.117 16.312 1 98.94 215 VAL B N 1
ATOM 4874 C CA . VAL B 1 215 ? -11.406 7.035 15.266 1 98.94 215 VAL B CA 1
ATOM 4875 C C . VAL B 1 215 ? -10.82 8.422 15 1 98.94 215 VAL B C 1
ATOM 4877 O O . VAL B 1 215 ? -11.539 9.344 14.617 1 98.94 215 VAL B O 1
ATOM 4880 N N . LEU B 1 216 ? -9.516 8.539 15.18 1 98.94 216 LEU B N 1
ATOM 4881 C CA . LEU B 1 216 ? -8.844 9.828 15.055 1 98.94 216 LEU B CA 1
ATOM 4882 C C . LEU B 1 216 ? -7.977 9.867 13.797 1 98.94 216 LEU B C 1
ATOM 4884 O O . LEU B 1 216 ? -7.094 9.023 13.625 1 98.94 216 LEU B O 1
ATOM 4888 N N . ASP B 1 217 ? -8.305 10.758 12.914 1 98.88 217 ASP B N 1
ATOM 4889 C CA . ASP B 1 217 ? -7.395 11.102 11.828 1 98.88 217 ASP B CA 1
ATOM 4890 C C . ASP B 1 217 ? -6.297 12.047 12.312 1 98.88 217 ASP B C 1
ATOM 4892 O O . ASP B 1 217 ? -6.547 13.234 12.531 1 98.88 217 ASP B O 1
ATOM 4896 N N . ALA B 1 218 ? -5.117 11.516 12.414 1 98.94 218 ALA B N 1
ATOM 4897 C CA . ALA B 1 218 ? -4.008 12.273 12.992 1 98.94 218 ALA B CA 1
ATOM 4898 C C . ALA B 1 218 ? -2.963 12.602 11.93 1 98.94 218 ALA B C 1
ATOM 4900 O O . ALA B 1 218 ? -1.792 12.82 12.258 1 98.94 218 ALA B O 1
ATOM 4901 N N . CYS B 1 219 ? -3.34 12.641 10.68 1 98.75 219 CYS B N 1
ATOM 4902 C CA . CYS B 1 219 ? -2.42 12.836 9.562 1 98.75 219 CYS B CA 1
ATOM 4903 C C . CYS B 1 219 ? -1.746 14.203 9.656 1 98.75 219 CYS B C 1
ATOM 4905 O O . CYS B 1 219 ? -0.599 14.359 9.234 1 98.75 219 CYS B O 1
ATOM 4907 N N . GLN B 1 220 ? -2.463 15.203 10.156 1 98.75 220 GLN B N 1
ATOM 4908 C CA . GLN B 1 220 ? -1.902 16.547 10.203 1 98.75 220 GLN B CA 1
ATOM 4909 C C . GLN B 1 220 ? -1.348 16.859 11.594 1 98.75 220 GLN B C 1
ATOM 4911 O O . GLN B 1 220 ? -0.71 17.891 11.797 1 98.75 220 GLN B O 1
ATOM 4916 N N . SER B 1 221 ? -1.599 16.031 12.586 1 98.69 221 SER B N 1
ATOM 4917 C CA . SER B 1 221 ? -1.104 16.312 13.93 1 98.69 221 SER B CA 1
ATOM 4918 C C . SER B 1 221 ? 0.228 15.617 14.188 1 98.69 221 SER B C 1
ATOM 4920 O O . SER B 1 221 ? 1.168 16.234 14.703 1 98.69 221 SER B O 1
ATOM 4922 N N . VAL B 1 222 ? 0.38 14.398 13.727 1 98.75 222 VAL B N 1
ATOM 4923 C CA . VAL B 1 222 ? 1.54 13.578 14.055 1 98.75 222 VAL B CA 1
ATOM 4924 C C . VAL B 1 222 ? 2.814 14.258 13.562 1 98.75 222 VAL B C 1
ATOM 4926 O O . VAL B 1 222 ? 3.844 14.234 14.242 1 98.75 222 VAL B O 1
ATOM 4929 N N . PRO B 1 223 ? 2.826 14.93 12.383 1 98.44 223 PRO B N 1
ATOM 4930 C CA . PRO B 1 223 ? 4.047 15.586 11.906 1 98.44 223 PRO B CA 1
ATOM 4931 C C . PRO B 1 223 ? 4.387 16.844 12.703 1 98.44 223 PRO B C 1
ATOM 4933 O O . PRO B 1 223 ? 5.508 17.359 12.602 1 98.44 223 PRO B O 1
ATOM 4936 N N . HIS B 1 224 ? 3.396 17.375 13.539 1 98.31 224 HIS B N 1
ATOM 4937 C CA . HIS B 1 224 ? 3.58 18.734 14.055 1 98.31 224 HIS B CA 1
ATOM 4938 C C . HIS B 1 224 ? 3.51 18.75 15.57 1 98.31 224 HIS B C 1
ATOM 4940 O O . HIS B 1 224 ? 3.982 19.703 16.203 1 98.31 224 HIS B O 1
ATOM 4946 N N . LEU B 1 225 ? 2.863 17.781 16.172 1 98.06 225 LEU B N 1
ATOM 4947 C CA . LEU B 1 225 ? 2.594 17.766 17.594 1 98.06 225 LEU B CA 1
ATOM 4948 C C . LEU B 1 225 ? 3.17 16.516 18.25 1 98.06 225 LEU B C 1
ATOM 4950 O O . LEU B 1 225 ? 3.309 15.484 17.609 1 98.06 225 LEU B O 1
ATOM 4954 N N . PRO B 1 226 ? 3.549 16.688 19.516 1 97.75 226 PRO B N 1
ATOM 4955 C CA . PRO B 1 226 ? 3.672 15.438 20.266 1 97.75 226 PRO B CA 1
ATOM 4956 C C . PRO B 1 226 ? 2.348 14.68 20.375 1 97.75 226 PRO B C 1
ATOM 4958 O O . PRO B 1 226 ? 1.343 15.258 20.812 1 97.75 226 PRO B O 1
ATOM 4961 N N . VAL B 1 227 ? 2.262 13.5 19.969 1 98.19 227 VAL B N 1
ATOM 4962 C CA . VAL B 1 227 ? 1.047 12.688 19.969 1 98.19 227 VAL B CA 1
ATOM 4963 C C . VAL B 1 227 ? 1.283 11.406 20.766 1 98.19 227 VAL B C 1
ATOM 4965 O O . VAL B 1 227 ? 2.291 10.727 20.578 1 98.19 227 VAL B O 1
ATOM 4968 N N . SER B 1 228 ? 0.452 11.164 21.719 1 98.31 228 SER B N 1
ATOM 4969 C CA . SER B 1 228 ? 0.468 9.938 22.5 1 98.31 228 SER B CA 1
ATOM 4970 C C . SER B 1 228 ? -0.916 9.297 22.562 1 98.31 228 SER B C 1
ATOM 4972 O O . SER B 1 228 ? -1.872 9.922 23.031 1 98.31 228 SER B O 1
ATOM 4974 N N . VAL B 1 229 ? -0.962 8.062 22.109 1 98.31 229 VAL B N 1
ATOM 4975 C CA . VAL B 1 229 ? -2.26 7.395 22.047 1 98.31 229 VAL B CA 1
ATOM 4976 C C . VAL B 1 229 ? -2.785 7.18 23.469 1 98.31 229 VAL B C 1
ATOM 4978 O O . VAL B 1 229 ? -3.998 7.148 23.688 1 98.31 229 VAL B O 1
ATOM 4981 N N . THR B 1 230 ? -1.934 7.062 24.469 1 96.5 230 THR B N 1
ATOM 4982 C CA . THR B 1 230 ? -2.34 6.914 25.859 1 96.5 230 THR B CA 1
ATOM 4983 C C . THR B 1 230 ? -3 8.188 26.375 1 96.5 230 THR B C 1
ATOM 4985 O O . THR B 1 230 ? -4.004 8.133 27.078 1 96.5 230 THR B O 1
ATOM 4988 N N . GLU B 1 231 ? -2.449 9.305 25.969 1 97.31 231 GLU B N 1
ATOM 4989 C CA . GLU B 1 231 ? -2.982 10.594 26.406 1 97.31 231 GLU B CA 1
ATOM 4990 C C . GLU B 1 231 ? -4.27 10.938 25.672 1 97.31 231 GLU B C 1
ATOM 4992 O O . GLU B 1 231 ? -5.199 11.5 26.25 1 97.31 231 GLU B O 1
ATOM 4997 N N . LEU B 1 232 ? -4.344 10.609 24.422 1 98.31 232 LEU B N 1
ATOM 4998 C CA . LEU B 1 232 ? -5.496 10.953 23.594 1 98.31 232 LEU B CA 1
ATOM 4999 C C . LEU B 1 232 ? -6.719 10.141 23.984 1 98.31 232 LEU B C 1
ATOM 5001 O O . LEU B 1 232 ? -7.848 10.633 23.922 1 98.31 232 LEU B O 1
ATOM 5005 N N . GLY B 1 233 ? -6.531 8.914 24.328 1 98.38 233 GLY B N 1
ATOM 5006 C CA . GLY B 1 233 ? -7.602 8.055 24.797 1 98.38 233 GLY B CA 1
ATOM 5007 C C . GLY B 1 233 ? -8.516 7.57 23.688 1 98.38 233 GLY B C 1
ATOM 5008 O O . GLY B 1 233 ? -9.617 7.078 23.953 1 98.38 233 GLY B O 1
ATOM 5009 N N . VAL B 1 234 ? -8.164 7.754 22.469 1 98.81 234 VAL B N 1
ATOM 5010 C CA . VAL B 1 234 ? -8.977 7.305 21.344 1 98.81 234 VAL B CA 1
ATOM 5011 C C . VAL B 1 234 ? -8.852 5.793 21.188 1 98.81 234 VAL B C 1
ATOM 5013 O O . VAL B 1 234 ? -8.031 5.156 21.859 1 98.81 234 VAL B O 1
ATOM 5016 N N . ASP B 1 235 ? -9.703 5.141 20.344 1 98.81 235 ASP B N 1
ATOM 5017 C CA . ASP B 1 235 ? -9.703 3.695 20.125 1 98.81 235 ASP B CA 1
ATOM 5018 C C . ASP B 1 235 ? -8.875 3.314 18.906 1 98.81 235 ASP B C 1
ATOM 5020 O O . ASP B 1 235 ? -8.305 2.223 18.844 1 98.81 235 ASP B O 1
ATOM 5024 N N . PHE B 1 236 ? -8.945 4.141 17.906 1 98.94 236 PHE B N 1
ATOM 5025 C CA . PHE B 1 236 ? -8.133 4.008 16.703 1 98.94 236 PHE B CA 1
ATOM 5026 C C . PHE B 1 236 ? -7.527 5.348 16.297 1 98.94 236 PHE B C 1
ATOM 5028 O O . PHE B 1 236 ? -8.125 6.398 16.531 1 98.94 236 PHE B O 1
ATOM 5035 N N . MET B 1 237 ? -6.332 5.305 15.719 1 98.94 237 MET B N 1
ATOM 5036 C CA . MET B 1 237 ? -5.664 6.492 15.188 1 98.94 237 MET B CA 1
ATOM 5037 C C . MET B 1 237 ? -4.922 6.172 13.898 1 98.94 237 MET B C 1
ATOM 5039 O O . MET B 1 237 ? -4.207 5.172 13.82 1 98.94 237 MET B O 1
ATOM 5043 N N . ALA B 1 238 ? -5.141 6.992 12.914 1 98.94 238 ALA B N 1
ATOM 5044 C CA . ALA B 1 238 ? -4.492 6.816 11.617 1 98.94 238 ALA B CA 1
ATOM 5045 C C . ALA B 1 238 ? -3.582 7.996 11.289 1 98.94 238 ALA B C 1
ATOM 5047 O O . ALA B 1 238 ? -3.926 9.148 11.578 1 98.94 238 ALA B O 1
ATOM 5048 N N . PHE B 1 239 ? -2.439 7.75 10.703 1 98.88 239 PHE B N 1
ATOM 5049 C CA . PHE B 1 239 ? -1.587 8.805 10.164 1 98.88 239 PHE B CA 1
ATOM 5050 C C . PHE B 1 239 ? -0.736 8.281 9.016 1 98.88 239 PHE B C 1
ATOM 5052 O O . PHE B 1 239 ? -0.712 7.074 8.758 1 98.88 239 PHE B O 1
ATOM 5059 N N . SER B 1 240 ? -0.129 9.156 8.242 1 98.38 240 SER B N 1
ATOM 5060 C CA . SER B 1 240 ? 0.48 8.812 6.965 1 98.38 240 SER B CA 1
ATOM 5061 C C . SER B 1 240 ? 1.967 9.148 6.953 1 98.38 240 SER B C 1
ATOM 5063 O O . SER B 1 240 ? 2.369 10.219 7.406 1 98.38 240 SER B O 1
ATOM 5065 N N . GLY B 1 241 ? 2.775 8.25 6.398 1 98.62 241 GLY B N 1
ATOM 5066 C CA . GLY B 1 241 ? 4.219 8.422 6.344 1 98.62 241 GLY B CA 1
ATOM 5067 C C . GLY B 1 241 ? 4.645 9.625 5.52 1 98.62 241 GLY B C 1
ATOM 5068 O O . GLY B 1 241 ? 5.504 10.398 5.941 1 98.62 241 GLY B O 1
ATOM 5069 N N . HIS B 1 242 ? 4 9.883 4.355 1 98.44 242 HIS B N 1
ATOM 5070 C CA . HIS B 1 242 ? 4.473 10.898 3.416 1 98.44 242 HIS B CA 1
ATOM 5071 C C . HIS B 1 242 ? 4.238 12.305 3.955 1 98.44 242 HIS B C 1
ATOM 5073 O O . HIS B 1 242 ? 4.762 13.273 3.406 1 98.44 242 HIS B O 1
ATOM 5079 N N . LYS B 1 243 ? 3.504 12.445 5.102 1 98.44 243 LYS B N 1
ATOM 5080 C CA . LYS B 1 243 ? 3.262 13.758 5.68 1 98.44 243 LYS B CA 1
ATOM 5081 C C . LYS B 1 243 ? 4.203 14.031 6.848 1 98.44 243 LYS B C 1
ATOM 5083 O O . LYS B 1 243 ? 4.305 15.164 7.324 1 98.44 243 LYS B O 1
ATOM 5088 N N . MET B 1 244 ? 4.863 13 7.289 1 98.75 244 MET B N 1
ATOM 5089 C CA . MET B 1 244 ? 5.777 13.148 8.422 1 98.75 244 MET B CA 1
ATOM 5090 C C . MET B 1 244 ? 7.207 12.797 8.016 1 98.75 244 MET B C 1
ATOM 5092 O O . MET B 1 244 ? 7.922 12.133 8.758 1 98.75 244 MET B O 1
ATOM 5096 N N . LEU B 1 245 ? 7.578 13.258 6.867 1 98.88 245 LEU B N 1
ATOM 5097 C CA . LEU B 1 245 ? 8.93 13.227 6.309 1 98.88 245 LEU B CA 1
ATOM 5098 C C . LEU B 1 245 ? 9.266 11.836 5.793 1 98.88 245 LEU B C 1
ATOM 5100 O O . LEU B 1 245 ? 10.375 11.602 5.293 1 98.88 245 LEU B O 1
ATOM 5104 N N . GLY B 1 246 ? 8.352 10.867 5.859 1 98.81 246 GLY B N 1
ATOM 5105 C CA . GLY B 1 246 ? 8.57 9.5 5.402 1 98.81 246 GLY B CA 1
ATOM 5106 C C . GLY B 1 246 ? 8.227 9.305 3.938 1 98.81 246 GLY B C 1
ATOM 5107 O O . GLY B 1 246 ? 7.828 10.242 3.252 1 98.81 246 GLY B O 1
ATOM 5108 N N . PRO B 1 247 ? 8.438 8.086 3.414 1 98.69 247 PRO B N 1
ATOM 5109 C CA . PRO B 1 247 ? 8.18 7.77 2.006 1 98.69 247 PRO B CA 1
ATOM 5110 C C . PRO B 1 247 ? 6.688 7.715 1.676 1 98.69 247 PRO B C 1
ATOM 5112 O O . PRO B 1 247 ? 5.852 7.707 2.58 1 98.69 247 PRO B O 1
ATOM 5115 N N . THR B 1 248 ? 6.355 7.84 0.378 1 98.38 248 THR B N 1
ATOM 5116 C CA . THR B 1 248 ? 5.023 7.469 -0.091 1 98.38 248 THR B CA 1
ATOM 5117 C C . THR B 1 248 ? 4.793 5.969 0.063 1 98.38 248 THR B C 1
ATOM 5119 O O . THR B 1 248 ? 5.746 5.203 0.225 1 98.38 248 THR B O 1
ATOM 5122 N N . GLY B 1 249 ? 3.568 5.539 0.11 1 98.5 249 GLY B N 1
ATOM 5123 C CA . GLY B 1 249 ? 3.24 4.121 0.099 1 98.5 249 GLY B CA 1
ATOM 5124 C C . GLY B 1 249 ? 3.277 3.488 1.478 1 98.5 249 GLY B C 1
ATOM 5125 O O . GLY B 1 249 ? 3.416 2.27 1.604 1 98.5 249 GLY B O 1
ATOM 5126 N N . VAL B 1 250 ? 3.24 4.309 2.559 1 98.81 250 VAL B N 1
ATOM 5127 C CA . VAL B 1 250 ? 3.193 3.73 3.896 1 98.81 250 VAL B CA 1
ATOM 5128 C C . VAL B 1 250 ? 2.336 4.605 4.809 1 98.81 250 VAL B C 1
ATOM 5130 O O . VAL B 1 250 ? 2.457 5.836 4.793 1 98.81 250 VAL B O 1
ATOM 5133 N N . GLY B 1 251 ? 1.343 4.039 5.43 1 98.69 251 GLY B N 1
ATOM 5134 C CA . GLY B 1 251 ? 0.524 4.602 6.492 1 98.69 251 GLY B CA 1
ATOM 5135 C C . GLY B 1 251 ? 0.495 3.738 7.742 1 98.69 251 GLY B C 1
ATOM 5136 O O . GLY B 1 251 ? 1.071 2.648 7.762 1 98.69 251 GLY B O 1
ATOM 5137 N N . VAL B 1 252 ? -0.077 4.246 8.812 1 98.94 252 VAL B N 1
ATOM 5138 C CA . VAL B 1 252 ? -0.111 3.557 10.094 1 98.94 252 VAL B CA 1
ATOM 5139 C C . VAL B 1 252 ? -1.521 3.621 10.68 1 98.94 252 VAL B C 1
ATOM 5141 O O . VAL B 1 252 ? -2.146 4.684 10.688 1 98.94 252 VAL B O 1
ATOM 5144 N N . LEU B 1 253 ? -2.025 2.502 11.07 1 98.94 253 LEU B N 1
ATOM 5145 C CA . LEU B 1 253 ? -3.166 2.418 11.977 1 98.94 253 LEU B CA 1
ATOM 5146 C C . LEU B 1 253 ? -2.73 1.925 13.352 1 98.94 253 LEU B C 1
ATOM 5148 O O . LEU B 1 253 ? -2.135 0.852 13.469 1 98.94 253 LEU B O 1
ATOM 5152 N N . TRP B 1 254 ? -2.941 2.742 14.328 1 98.94 254 TRP B N 1
ATOM 5153 C CA . TRP B 1 254 ? -2.918 2.25 15.703 1 98.94 254 TRP B CA 1
ATOM 5154 C C . TRP B 1 254 ? -4.32 1.874 16.172 1 98.94 254 TRP B C 1
ATOM 5156 O O . TRP B 1 254 ? -5.293 2.559 15.844 1 98.94 254 TRP B O 1
ATOM 5166 N N . GLY B 1 255 ? -4.453 0.866 16.922 1 98.88 255 GLY B N 1
ATOM 5167 C CA . GLY B 1 255 ? -5.711 0.511 17.562 1 98.88 255 GLY B CA 1
ATOM 5168 C C . GLY B 1 255 ? -5.531 -0.08 18.953 1 98.88 255 GLY B C 1
ATOM 5169 O O . GLY B 1 255 ? -4.512 -0.708 19.234 1 98.88 255 GLY B O 1
ATOM 5170 N N . ARG B 1 256 ? -6.578 0.16 19.797 1 98.31 256 ARG B N 1
ATOM 5171 C CA . ARG B 1 256 ? -6.59 -0.529 21.094 1 98.31 256 ARG B CA 1
ATOM 5172 C C . ARG B 1 256 ? -6.508 -2.039 20.906 1 98.31 256 ARG B C 1
ATOM 5174 O O . ARG B 1 256 ? -7.18 -2.602 20.031 1 98.31 256 ARG B O 1
ATOM 5181 N N . ALA B 1 257 ? -5.715 -2.66 21.75 1 97.69 257 ALA B N 1
ATOM 5182 C CA . ALA B 1 257 ? -5.387 -4.078 21.625 1 97.69 257 ALA B CA 1
ATOM 5183 C C . ALA B 1 257 ? -6.648 -4.93 21.547 1 97.69 257 ALA B C 1
ATOM 5185 O O . ALA B 1 257 ? -6.777 -5.789 20.672 1 97.69 257 ALA B O 1
ATOM 5186 N N . GLU B 1 258 ? -7.641 -4.695 22.391 1 97.5 258 GLU B N 1
ATOM 5187 C CA . GLU B 1 258 ? -8.836 -5.527 22.453 1 97.5 258 GLU B CA 1
ATOM 5188 C C . GLU B 1 258 ? -9.695 -5.363 21.203 1 97.5 258 GLU B C 1
ATOM 5190 O O . GLU B 1 258 ? -10.312 -6.32 20.734 1 97.5 258 GLU B O 1
ATOM 5195 N N . LEU B 1 259 ? -9.75 -4.102 20.703 1 98.31 259 LEU B N 1
ATOM 5196 C CA . LEU B 1 259 ? -10.539 -3.855 19.5 1 98.31 259 LEU B CA 1
ATOM 5197 C C . LEU B 1 259 ? -9.852 -4.43 18.281 1 98.31 259 LEU B C 1
ATOM 5199 O O . LEU B 1 259 ? -10.5 -5.023 17.406 1 98.31 259 LEU B O 1
ATOM 5203 N N . LEU B 1 260 ? -8.508 -4.289 18.172 1 98.31 260 LEU B N 1
ATOM 5204 C CA . LEU B 1 260 ? -7.762 -4.902 17.078 1 98.31 260 LEU B CA 1
ATOM 5205 C C . LEU B 1 260 ? -7.934 -6.418 17.078 1 98.31 260 LEU B C 1
ATOM 5207 O O . LEU B 1 260 ? -8.109 -7.031 16.031 1 98.31 260 LEU B O 1
ATOM 5211 N N . ALA B 1 261 ? -7.875 -7.004 18.25 1 97.81 261 ALA B N 1
ATOM 5212 C CA . ALA B 1 261 ? -7.969 -8.453 18.391 1 97.81 261 ALA B CA 1
ATOM 5213 C C . ALA B 1 261 ? -9.344 -8.961 17.969 1 97.81 261 ALA B C 1
ATOM 5215 O O . ALA B 1 261 ? -9.484 -10.086 17.484 1 97.81 261 ALA B O 1
ATOM 5216 N N . ALA B 1 262 ? -10.383 -8.109 18.125 1 98.12 262 ALA B N 1
ATOM 5217 C CA . ALA B 1 262 ? -11.75 -8.539 17.859 1 98.12 262 ALA B CA 1
ATOM 5218 C C . ALA B 1 262 ? -12.18 -8.172 16.453 1 98.12 262 ALA B C 1
ATOM 5220 O O . ALA B 1 262 ? -13.117 -8.75 15.906 1 98.12 262 ALA B O 1
ATOM 5221 N N . LEU B 1 263 ? -11.523 -7.156 15.859 1 98.38 263 LEU B N 1
ATOM 5222 C CA . LEU B 1 263 ? -11.922 -6.633 14.555 1 98.38 263 LEU B CA 1
ATOM 5223 C C . LEU B 1 263 ? -11.68 -7.664 13.453 1 98.38 263 LEU B C 1
ATOM 5225 O O . LEU B 1 263 ? -10.586 -8.227 13.359 1 98.38 263 LEU B O 1
ATOM 5229 N N . PRO B 1 264 ? -12.719 -8.023 12.656 1 97.88 264 PRO B N 1
ATOM 5230 C CA . PRO B 1 264 ? -12.516 -8.93 11.523 1 97.88 264 PRO B CA 1
ATOM 5231 C C . PRO B 1 264 ? -11.5 -8.406 10.516 1 97.88 264 PRO B C 1
ATOM 5233 O O . PRO B 1 264 ? -11.297 -7.191 10.422 1 97.88 264 PRO B O 1
ATOM 5236 N N . PRO B 1 265 ? -10.852 -9.312 9.805 1 97.94 265 PRO B N 1
ATOM 5237 C CA . PRO B 1 265 ? -9.867 -8.867 8.82 1 97.94 265 PRO B CA 1
ATOM 5238 C C . PRO B 1 265 ? -10.477 -7.992 7.727 1 97.94 265 PRO B C 1
ATOM 5240 O O . PRO B 1 265 ? -11.695 -8.023 7.516 1 97.94 265 PRO B O 1
ATOM 5243 N N . PHE B 1 266 ? -9.656 -7.211 7.062 1 98.31 266 PHE B N 1
ATOM 5244 C CA . PHE B 1 266 ? -9.992 -6.324 5.953 1 98.31 266 PHE B CA 1
ATOM 5245 C C . PHE B 1 266 ? -9.422 -6.859 4.641 1 98.31 266 PHE B C 1
ATOM 5247 O O . PHE B 1 266 ? -10.094 -7.605 3.928 1 98.31 266 PHE B O 1
ATOM 5254 N N . ILE B 1 267 ? -8.227 -6.621 4.324 1 98.69 267 ILE B N 1
ATOM 5255 C CA . ILE B 1 267 ? -7.57 -7.246 3.182 1 98.69 267 ILE B CA 1
ATOM 5256 C C . ILE B 1 267 ? -7.062 -8.633 3.57 1 98.69 267 ILE B C 1
ATOM 5258 O O . ILE B 1 267 ? -6.426 -8.797 4.613 1 98.69 267 ILE B O 1
ATOM 5262 N N . THR B 1 268 ? -7.434 -9.641 2.76 1 98.62 268 THR B N 1
ATOM 5263 C CA . THR B 1 268 ? -7.105 -11.016 3.121 1 98.62 268 THR B CA 1
ATOM 5264 C C . THR B 1 268 ? -6.234 -11.664 2.047 1 98.62 268 THR B C 1
ATOM 5266 O O . THR B 1 268 ? -6.25 -11.242 0.89 1 98.62 268 THR B O 1
ATOM 5269 N N . GLY B 1 269 ? -5.426 -12.539 2.371 1 97.81 269 GLY B N 1
ATOM 5270 C CA . GLY B 1 269 ? -4.516 -13.281 1.517 1 97.81 269 GLY B CA 1
ATOM 5271 C C . GLY B 1 269 ? -3.395 -13.961 2.285 1 97.81 269 GLY B C 1
ATOM 5272 O O . GLY B 1 269 ? -3.639 -14.633 3.285 1 97.81 269 GLY B O 1
ATOM 5273 N N . GLY B 1 270 ? -2.207 -13.836 1.771 1 93.12 270 GLY B N 1
ATOM 5274 C CA . GLY B 1 270 ? -1.046 -14.406 2.436 1 93.12 270 GLY B CA 1
ATOM 5275 C C . GLY B 1 270 ? -0.54 -13.555 3.586 1 93.12 270 GLY B C 1
ATOM 5276 O O . GLY B 1 270 ? -0.828 -12.359 3.652 1 93.12 270 GLY B O 1
ATOM 5277 N N . SER B 1 271 ? 0.214 -14.156 4.523 1 90.56 271 SER B N 1
ATOM 5278 C CA . SER B 1 271 ? 0.998 -13.547 5.594 1 90.56 271 SER B CA 1
ATOM 5279 C C . SER B 1 271 ? 0.114 -13.164 6.777 1 90.56 271 SER B C 1
ATOM 5281 O O . SER B 1 271 ? 0.613 -12.914 7.875 1 90.56 271 SER B O 1
ATOM 5283 N N . MET B 1 272 ? -1.229 -13.203 6.633 1 94 272 MET B N 1
ATOM 5284 C CA . MET B 1 272 ? -2.109 -12.734 7.699 1 94 272 MET B CA 1
ATOM 5285 C C . MET B 1 272 ? -2.959 -13.867 8.25 1 94 272 MET B C 1
ATOM 5287 O O . MET B 1 272 ? -3.967 -13.633 8.922 1 94 272 MET B O 1
ATOM 5291 N N . ILE B 1 273 ? -2.539 -15.102 8.016 1 94.12 273 ILE B N 1
ATOM 5292 C CA . ILE B 1 273 ? -3.346 -16.297 8.281 1 94.12 273 ILE B CA 1
ATOM 5293 C C . ILE B 1 273 ? -2.691 -17.125 9.383 1 94.12 273 ILE B C 1
ATOM 5295 O O . ILE B 1 273 ? -1.493 -16.984 9.641 1 94.12 273 ILE B O 1
ATOM 5299 N N . GLU B 1 274 ? -3.477 -17.922 9.969 1 94.94 274 GLU B N 1
ATOM 5300 C CA . GLU B 1 274 ? -2.996 -19 10.82 1 94.94 274 GLU B CA 1
ATOM 5301 C C . GLU B 1 274 ? -3.02 -20.344 10.078 1 94.94 274 GLU B C 1
ATOM 5303 O O . GLU B 1 274 ? -1.989 -21 9.953 1 94.94 274 GLU B O 1
ATOM 5308 N N . GLN B 1 275 ? -4.168 -20.719 9.57 1 96.5 275 GLN B N 1
ATOM 5309 C CA . GLN B 1 275 ? -4.34 -21.906 8.719 1 96.5 275 GLN B CA 1
ATOM 5310 C C . GLN B 1 275 ? -5.289 -21.609 7.562 1 96.5 275 GLN B C 1
ATOM 5312 O O . GLN B 1 275 ? -6.254 -20.859 7.719 1 96.5 275 GLN B O 1
ATOM 5317 N N . VAL B 1 276 ? -4.996 -22.25 6.473 1 97.94 276 VAL B N 1
ATOM 5318 C CA . VAL B 1 276 ? -5.836 -22.062 5.293 1 97.94 276 VAL B CA 1
ATOM 5319 C C . VAL B 1 276 ? -6.254 -23.422 4.734 1 97.94 276 VAL B C 1
ATOM 5321 O O . VAL B 1 276 ? -5.418 -24.297 4.539 1 97.94 276 VAL B O 1
ATOM 5324 N N . PHE B 1 277 ? -7.426 -23.609 4.598 1 97.94 277 PHE B N 1
ATOM 5325 C CA . PHE B 1 277 ? -8.07 -24.719 3.887 1 97.94 277 PHE B CA 1
ATOM 5326 C C . PHE B 1 277 ? -8.844 -24.188 2.682 1 97.94 277 PHE B C 1
ATOM 5328 O O . PHE B 1 277 ? -8.969 -22.984 2.488 1 97.94 277 PHE B O 1
ATOM 5335 N N . MET B 1 278 ? -9.336 -25.094 1.836 1 97.75 278 MET B N 1
ATOM 5336 C CA . MET B 1 278 ? -10.078 -24.641 0.667 1 97.75 278 MET B CA 1
ATOM 5337 C C . MET B 1 278 ? -11.352 -23.922 1.085 1 97.75 278 MET B C 1
ATOM 5339 O O . MET B 1 278 ? -11.727 -22.922 0.477 1 97.75 278 MET B O 1
ATOM 5343 N N . ASP B 1 279 ? -11.961 -24.359 2.158 1 96.12 279 ASP B N 1
ATOM 5344 C CA . ASP B 1 279 ? -13.305 -23.859 2.447 1 96.12 279 ASP B CA 1
ATOM 5345 C C . ASP B 1 279 ? -13.289 -22.875 3.619 1 96.12 279 ASP B C 1
ATOM 5347 O O . ASP B 1 279 ? -14.297 -22.234 3.906 1 96.12 279 ASP B O 1
ATOM 5351 N N . HIS B 1 280 ? -12.219 -22.75 4.332 1 96.31 280 HIS B N 1
ATOM 5352 C CA . HIS B 1 280 ? -12.156 -21.797 5.434 1 96.31 280 HIS B CA 1
ATOM 5353 C C . HIS B 1 280 ? -10.719 -21.406 5.75 1 96.31 280 HIS B C 1
ATOM 5355 O O . HIS B 1 280 ? -9.781 -22.141 5.41 1 96.31 280 HIS B O 1
ATOM 5361 N N . THR B 1 281 ? -10.648 -20.297 6.34 1 97.31 281 THR B N 1
ATOM 5362 C CA . THR B 1 281 ? -9.367 -19.75 6.773 1 9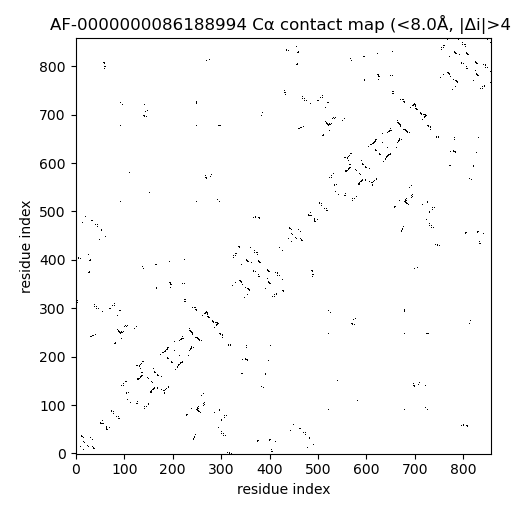7.31 281 THR B CA 1
ATOM 5363 C C . THR B 1 281 ? -9.477 -19.188 8.195 1 97.31 281 THR B C 1
ATOM 5365 O O . THR B 1 281 ? -10.5 -18.609 8.562 1 97.31 281 THR B O 1
ATOM 5368 N N . THR B 1 282 ? -8.461 -19.453 9.031 1 97.06 282 THR B N 1
ATOM 5369 C CA . THR B 1 282 ? -8.305 -18.75 10.297 1 97.06 282 THR B CA 1
ATOM 5370 C C . THR B 1 282 ? -7.191 -17.719 10.203 1 97.06 282 THR B C 1
ATOM 5372 O O . THR B 1 282 ? -6.309 -17.812 9.352 1 97.06 282 THR B O 1
ATOM 5375 N N . TYR B 1 283 ? -7.227 -16.766 11.031 1 96.81 283 TYR B N 1
ATOM 5376 C CA . TYR B 1 283 ? -6.418 -15.57 10.812 1 96.81 283 TYR B CA 1
ATOM 5377 C C . TYR B 1 283 ? -5.438 -15.352 11.953 1 96.81 283 TYR B C 1
ATOM 5379 O O . TYR B 1 283 ? -5.707 -15.742 13.094 1 96.81 283 TYR B O 1
ATOM 5387 N N . ALA B 1 284 ? -4.25 -14.758 11.625 1 97.06 284 ALA B N 1
ATOM 5388 C CA . ALA B 1 284 ? -3.223 -14.414 12.602 1 97.06 284 ALA B CA 1
ATOM 5389 C C . ALA B 1 284 ? -3.727 -13.352 13.578 1 97.06 284 ALA B C 1
ATOM 5391 O O . ALA B 1 284 ? -4.734 -12.688 13.312 1 97.06 284 ALA B O 1
ATOM 5392 N N . ALA B 1 285 ? -3.125 -13.227 14.758 1 97.25 285 ALA B N 1
ATOM 5393 C CA . ALA B 1 285 ? -3.371 -12.117 15.664 1 97.25 285 ALA B CA 1
ATOM 5394 C C . ALA B 1 285 ? -2.871 -10.805 15.07 1 97.25 285 ALA B C 1
ATOM 5396 O O . ALA B 1 285 ? -2.018 -10.797 14.188 1 97.25 285 ALA B O 1
ATOM 5397 N N . PRO B 1 286 ? -3.439 -9.711 15.508 1 97.56 286 PRO B N 1
ATOM 5398 C CA . PRO B 1 286 ? -2.855 -8.422 15.133 1 97.56 286 PRO B CA 1
ATOM 5399 C C . PRO B 1 286 ? -1.388 -8.297 15.531 1 97.56 286 PRO B C 1
ATOM 5401 O O . PRO B 1 286 ? -0.954 -8.922 16.5 1 97.56 286 PRO B O 1
ATOM 5404 N N . PRO B 1 287 ? -0.577 -7.457 14.844 1 98.06 287 PRO B N 1
ATOM 5405 C CA . PRO B 1 287 ? -1.041 -6.641 13.719 1 98.06 287 PRO B CA 1
ATOM 5406 C C . PRO B 1 287 ? -1.075 -7.414 12.398 1 98.06 287 PRO B C 1
ATOM 5408 O O . PRO B 1 287 ? -1.635 -6.934 11.414 1 98.06 287 PRO B O 1
ATOM 5411 N N . GLN B 1 288 ? -0.507 -8.641 12.32 1 97.44 288 GLN B N 1
ATOM 5412 C CA . GLN B 1 288 ? -0.32 -9.383 11.078 1 97.44 288 GLN B CA 1
ATOM 5413 C C . GLN B 1 288 ? -1.653 -9.633 10.375 1 97.44 288 GLN B C 1
ATOM 5415 O O . GLN B 1 288 ? -1.719 -9.641 9.148 1 97.44 288 GLN B O 1
ATOM 5420 N N . ARG B 1 289 ? -2.752 -9.812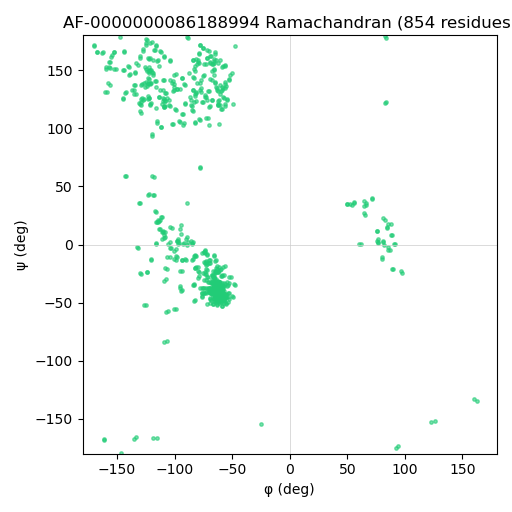 11.117 1 97.75 289 ARG B N 1
ATOM 5421 C CA . ARG B 1 289 ? -4.082 -10.039 10.562 1 97.75 289 ARG B CA 1
ATOM 5422 C C . ARG B 1 289 ? -4.438 -8.961 9.547 1 97.75 289 ARG B C 1
ATOM 5424 O O . ARG B 1 289 ? -5.18 -9.219 8.594 1 97.75 289 ARG B O 1
ATOM 5431 N N . PHE B 1 290 ? -3.885 -7.805 9.703 1 98.62 290 PHE B N 1
ATOM 5432 C CA . PHE B 1 290 ? -4.312 -6.652 8.914 1 98.62 290 PHE B CA 1
ATOM 5433 C C . PHE B 1 290 ? -3.24 -6.266 7.898 1 98.62 290 PHE B C 1
ATOM 5435 O O . PHE B 1 290 ? -3.338 -5.219 7.258 1 98.62 290 PHE B O 1
ATOM 5442 N N . GLU B 1 291 ? -2.18 -7.027 7.758 1 98 291 GLU B N 1
ATOM 5443 C CA . GLU B 1 291 ? -1.061 -6.77 6.855 1 98 291 GLU B CA 1
ATOM 5444 C C . GLU B 1 291 ? -0.925 -7.875 5.812 1 98 291 GLU B C 1
ATOM 5446 O O . GLU B 1 291 ? 0.143 -8.477 5.672 1 98 291 GLU B O 1
ATOM 5451 N N . ALA B 1 292 ? -2.018 -8.062 5.062 1 97.31 292 ALA B N 1
ATOM 5452 C CA . ALA B 1 292 ? -2.086 -9.109 4.051 1 97.31 292 ALA B CA 1
ATOM 5453 C C . ALA B 1 292 ? -1.134 -8.82 2.893 1 97.31 292 ALA B C 1
ATOM 5455 O O . ALA B 1 292 ? -1.005 -7.672 2.463 1 97.31 292 ALA B O 1
ATOM 5456 N N . GLY B 1 293 ? -0.482 -9.93 2.373 1 95.88 293 GLY B N 1
ATOM 5457 C CA . GLY B 1 293 ? 0.412 -9.797 1.233 1 95.88 293 GLY B CA 1
ATOM 5458 C C . GLY B 1 293 ? 1.815 -9.375 1.62 1 95.88 293 GLY B C 1
ATOM 5459 O O . GLY B 1 293 ? 2.135 -9.273 2.807 1 95.88 293 GLY B O 1
ATOM 5460 N N . SER B 1 294 ? 2.678 -9.289 0.62 1 95.44 294 SER B N 1
ATOM 5461 C CA . SER B 1 294 ? 4.016 -8.766 0.863 1 95.44 294 SER B CA 1
ATOM 5462 C C . SER B 1 294 ? 3.965 -7.336 1.387 1 95.44 294 SER B C 1
ATOM 5464 O O . SER B 1 294 ? 3.373 -6.457 0.753 1 95.44 294 SER B O 1
ATOM 5466 N N . PRO B 1 295 ? 4.512 -7.188 2.559 1 96.31 295 PRO B N 1
ATOM 5467 C CA . PRO B 1 295 ? 4.426 -5.852 3.156 1 96.31 295 PRO B CA 1
ATOM 5468 C C . PRO B 1 295 ? 5.266 -4.816 2.414 1 96.31 295 PRO B C 1
ATOM 5470 O O . PRO B 1 295 ? 6.121 -5.18 1.599 1 96.31 295 PRO B O 1
ATOM 5473 N N . ASN B 1 296 ? 4.973 -3.549 2.641 1 98.31 296 ASN B N 1
ATOM 5474 C CA . ASN B 1 296 ? 5.742 -2.402 2.17 1 98.31 296 ASN B CA 1
ATOM 5475 C C . ASN B 1 296 ? 6.992 -2.18 3.018 1 98.31 296 ASN B C 1
ATOM 5477 O O . ASN B 1 296 ? 7.172 -1.105 3.594 1 98.31 296 ASN B O 1
ATOM 5481 N N . VAL B 1 297 ? 7.945 -3.109 2.99 1 98.44 297 VAL B N 1
ATOM 5482 C CA . VAL B 1 297 ? 9.047 -3.217 3.941 1 98.44 297 VAL B CA 1
ATOM 5483 C C . VAL B 1 297 ? 9.977 -2.014 3.795 1 98.44 297 VAL B C 1
ATOM 5485 O O . VAL B 1 297 ? 10.297 -1.348 4.781 1 98.44 297 VAL B O 1
ATOM 5488 N N . ALA B 1 298 ? 10.414 -1.746 2.527 1 98.75 298 ALA B N 1
ATOM 5489 C CA . ALA B 1 298 ? 11.336 -0.629 2.322 1 98.75 298 ALA B CA 1
ATOM 5490 C C . ALA B 1 298 ? 10.719 0.682 2.803 1 98.75 298 ALA B C 1
ATOM 5492 O O . ALA B 1 298 ? 11.406 1.522 3.387 1 98.75 298 ALA B O 1
ATOM 5493 N N . GLN B 1 299 ? 9.422 0.833 2.578 1 98.88 299 GLN B N 1
ATOM 5494 C CA . GLN B 1 299 ? 8.695 2.037 2.975 1 98.88 299 GLN B CA 1
ATOM 5495 C C . GLN B 1 299 ? 8.57 2.125 4.492 1 98.88 299 GLN B C 1
ATOM 5497 O O . GLN B 1 299 ? 8.695 3.207 5.07 1 98.88 299 GLN B O 1
ATOM 5502 N N . ALA B 1 300 ? 8.289 0.965 5.156 1 98.88 300 ALA B N 1
ATOM 5503 C CA . ALA B 1 300 ? 8.266 0.941 6.617 1 98.88 300 ALA B CA 1
ATOM 5504 C C . ALA B 1 300 ? 9.625 1.317 7.191 1 98.88 300 ALA B C 1
ATOM 5506 O O . ALA B 1 300 ? 9.711 2.09 8.148 1 98.88 300 ALA B O 1
ATOM 5507 N N . VAL B 1 301 ? 10.711 0.771 6.586 1 98.88 301 VAL B N 1
ATOM 5508 C CA . VAL B 1 301 ? 12.07 1.087 7.012 1 98.88 301 VAL B CA 1
ATOM 5509 C C . VAL B 1 301 ? 12.328 2.584 6.855 1 98.88 301 VAL B C 1
ATOM 5511 O O . VAL B 1 301 ? 12.867 3.225 7.762 1 98.88 301 VAL B O 1
ATOM 5514 N N . GLY B 1 302 ? 11.898 3.109 5.703 1 98.88 302 GLY B N 1
ATOM 5515 C CA . GLY B 1 302 ? 12 4.547 5.5 1 98.88 302 GLY B CA 1
ATOM 5516 C C . GLY B 1 302 ? 11.219 5.348 6.523 1 98.88 302 GLY B C 1
ATOM 5517 O O . GLY B 1 302 ? 11.695 6.379 7.004 1 98.88 302 GLY B O 1
ATOM 5518 N N . LEU B 1 303 ? 10.016 4.902 6.848 1 98.94 303 LEU B N 1
ATOM 5519 C CA . LEU B 1 303 ? 9.211 5.562 7.871 1 98.94 303 LEU B CA 1
ATOM 5520 C C . LEU B 1 303 ? 9.93 5.539 9.219 1 98.94 303 LEU B C 1
ATOM 5522 O O . LEU B 1 303 ? 9.898 6.523 9.961 1 98.94 303 LEU B O 1
ATOM 5526 N N . GLY B 1 304 ? 10.523 4.352 9.555 1 98.94 304 GLY B N 1
ATOM 5527 C CA . GLY B 1 304 ? 11.336 4.289 10.758 1 98.94 304 GLY B CA 1
ATOM 5528 C C . GLY B 1 304 ? 12.414 5.359 10.797 1 98.94 304 GLY B C 1
ATOM 5529 O O . GLY B 1 304 ? 12.633 5.984 11.836 1 98.94 304 GLY B O 1
ATOM 5530 N N . ALA B 1 305 ? 13.086 5.602 9.641 1 98.94 305 ALA B N 1
ATOM 5531 C CA . ALA B 1 305 ? 14.117 6.633 9.555 1 98.94 305 ALA B CA 1
ATOM 5532 C C . ALA B 1 305 ? 13.516 8.023 9.742 1 98.94 305 ALA B C 1
ATOM 5534 O O . ALA B 1 305 ? 14.141 8.906 10.336 1 98.94 305 ALA B O 1
ATOM 5535 N N . ALA B 1 306 ? 12.297 8.25 9.242 1 98.94 306 ALA B N 1
ATOM 5536 C CA . ALA B 1 306 ? 11.609 9.516 9.43 1 98.94 306 ALA B CA 1
ATOM 5537 C C . ALA B 1 306 ? 11.281 9.75 10.906 1 98.94 306 ALA B C 1
ATOM 5539 O O . ALA B 1 306 ? 11.43 10.867 11.414 1 98.94 306 ALA B O 1
ATOM 5540 N N . VAL B 1 307 ? 10.836 8.703 11.57 1 98.88 307 VAL B N 1
ATOM 5541 C CA . VAL B 1 307 ? 10.555 8.766 13 1 98.88 307 VAL B CA 1
ATOM 5542 C C . VAL B 1 307 ? 11.828 9.133 13.766 1 98.88 307 VAL B C 1
ATOM 5544 O O . VAL B 1 307 ? 11.805 9.992 14.641 1 98.88 307 VAL B O 1
ATOM 5547 N N . ASP B 1 308 ? 12.945 8.438 13.406 1 98.88 308 ASP B N 1
ATOM 5548 C CA . ASP B 1 308 ? 14.219 8.773 14.031 1 98.88 308 ASP B CA 1
ATOM 5549 C C . ASP B 1 308 ? 14.547 10.25 13.844 1 98.88 308 ASP B C 1
ATOM 5551 O O . ASP B 1 308 ? 15 10.914 14.781 1 98.88 308 ASP B O 1
ATOM 5555 N N . TYR B 1 309 ? 14.336 10.766 12.68 1 98.88 309 TYR B N 1
ATOM 5556 C CA . TYR B 1 309 ? 14.648 12.156 12.359 1 98.88 309 TYR B CA 1
ATOM 5557 C C . TYR B 1 309 ? 13.82 13.109 13.203 1 98.88 309 TYR B C 1
ATOM 5559 O O . TYR B 1 309 ? 14.359 14.023 13.836 1 98.88 309 TYR B O 1
ATOM 5567 N N . LEU B 1 310 ? 12.5 12.914 13.219 1 98.75 310 LEU B N 1
ATOM 5568 C CA . LEU B 1 310 ? 11.602 13.766 13.984 1 98.75 310 LEU B CA 1
ATOM 5569 C C . LEU B 1 310 ? 11.867 13.648 15.477 1 98.75 310 LEU B C 1
ATOM 5571 O O . LEU B 1 310 ? 11.797 14.641 16.203 1 98.75 310 LEU B O 1
ATOM 5575 N N . SER B 1 311 ? 12.148 12.422 15.914 1 98.5 311 SER B N 1
ATOM 5576 C CA . SER B 1 311 ? 12.477 12.219 17.328 1 98.5 311 SER B CA 1
ATOM 5577 C C . SER B 1 311 ? 13.742 12.977 17.719 1 98.5 311 SER B C 1
ATOM 5579 O O . SER B 1 311 ? 13.812 13.547 18.812 1 98.5 311 SER B O 1
ATOM 5581 N N . LYS B 1 312 ? 14.758 12.961 16.812 1 98 312 LYS B N 1
ATOM 5582 C CA . LYS B 1 312 ? 15.992 13.695 17.078 1 98 312 LYS B CA 1
ATOM 5583 C C . LYS B 1 312 ? 15.727 15.195 17.188 1 98 312 LYS B C 1
ATOM 5585 O O . LYS B 1 312 ? 16.328 15.875 18.016 1 98 312 LYS B O 1
ATOM 5590 N N . LEU B 1 313 ? 14.82 15.734 16.359 1 98 313 LEU B N 1
ATOM 5591 C CA . LEU B 1 313 ? 14.453 17.141 16.453 1 98 313 LEU B CA 1
ATOM 5592 C C . LEU B 1 313 ? 13.695 17.406 17.75 1 98 313 LEU B C 1
ATOM 5594 O O . LEU B 1 313 ? 13.875 18.469 18.375 1 98 313 LEU B O 1
ATOM 5598 N N . GLY B 1 314 ? 12.93 16.422 18.203 1 98 314 GLY B N 1
ATOM 5599 C CA . GLY B 1 314 ? 12.047 16.625 19.344 1 98 314 GLY B CA 1
ATOM 5600 C C . GLY B 1 314 ? 10.727 17.266 18.969 1 98 314 GLY B C 1
ATOM 5601 O O . GLY B 1 314 ? 10.688 18.406 18.516 1 98 314 GLY B O 1
ATOM 5602 N N . MET B 1 315 ? 9.633 16.578 19.281 1 98.12 315 MET B N 1
ATOM 5603 C CA . MET B 1 315 ? 8.328 17.016 18.781 1 98.12 315 MET B CA 1
ATOM 5604 C C . MET B 1 315 ? 7.887 18.297 19.5 1 98.12 315 MET B C 1
ATOM 5606 O O . MET B 1 315 ? 7.129 19.094 18.938 1 98.12 315 MET B O 1
ATOM 5610 N N . ASP B 1 316 ? 8.312 18.516 20.688 1 97.62 316 ASP B N 1
ATOM 5611 C CA . ASP B 1 316 ? 8.039 19.797 21.328 1 97.62 316 ASP B CA 1
ATOM 5612 C C . ASP B 1 316 ? 8.703 20.938 20.562 1 97.62 316 ASP B C 1
ATOM 5614 O O . ASP B 1 316 ? 8.094 22 20.375 1 97.62 316 ASP B O 1
ATOM 5618 N N . ALA B 1 317 ? 9.945 20.703 20.188 1 98 317 ALA B N 1
ATOM 5619 C CA . ALA B 1 317 ? 10.648 21.719 19.391 1 98 317 ALA B CA 1
ATOM 5620 C C . ALA B 1 317 ? 9.961 21.938 18.047 1 98 317 ALA B C 1
ATOM 5622 O O . ALA B 1 317 ? 9.852 23.062 17.578 1 98 317 ALA B O 1
ATOM 5623 N N . VAL B 1 318 ? 9.5 20.844 17.453 1 98.31 318 VAL B N 1
ATOM 5624 C CA . VAL B 1 318 ? 8.781 20.938 16.188 1 98.31 318 VAL B CA 1
ATOM 5625 C C . VAL B 1 318 ? 7.508 21.766 16.391 1 98.31 318 VAL B C 1
ATOM 5627 O O . VAL B 1 318 ? 7.207 22.656 15.578 1 98.31 318 VAL B O 1
ATOM 5630 N N . ARG B 1 319 ? 6.82 21.531 17.438 1 98.06 319 ARG B N 1
ATOM 5631 C CA . ARG B 1 319 ? 5.598 22.266 17.719 1 98.06 319 ARG B CA 1
ATOM 5632 C C . ARG B 1 319 ? 5.891 23.75 17.922 1 98.06 319 ARG B C 1
ATOM 5634 O O . ARG B 1 319 ? 5.168 24.609 17.406 1 98.06 319 ARG B O 1
ATOM 5641 N N . GLU B 1 320 ? 6.824 24.047 18.656 1 97.44 320 GLU B N 1
ATOM 5642 C CA . GLU B 1 320 ? 7.168 25.453 18.891 1 97.44 320 GLU B CA 1
ATOM 5643 C C . GLU B 1 320 ? 7.57 26.141 17.594 1 97.44 320 GLU B C 1
ATOM 5645 O O . GLU B 1 320 ? 7.195 27.297 17.359 1 97.44 320 GLU B O 1
ATOM 5650 N N . HIS B 1 321 ? 8.398 25.453 16.828 1 97.75 321 HIS B N 1
ATOM 5651 C CA . HIS B 1 321 ? 8.766 25.984 15.523 1 97.75 321 HIS B CA 1
ATOM 5652 C C . HIS B 1 321 ? 7.535 26.234 14.656 1 97.75 321 HIS B C 1
ATOM 5654 O O . HIS B 1 321 ? 7.422 27.266 14 1 97.75 321 HIS B O 1
ATOM 5660 N N . ASP B 1 322 ? 6.633 25.297 14.695 1 97.81 322 ASP B N 1
ATOM 5661 C CA . ASP B 1 322 ? 5.363 25.422 13.977 1 97.81 322 ASP B CA 1
ATOM 5662 C C . ASP B 1 322 ? 4.602 26.672 14.422 1 97.81 322 ASP B C 1
ATOM 5664 O O . ASP B 1 322 ? 4.113 27.438 13.586 1 97.81 322 ASP B O 1
ATOM 5668 N N . LYS B 1 323 ? 4.516 26.938 15.664 1 97.88 323 LYS B N 1
ATOM 5669 C CA . LYS B 1 323 ? 3.824 28.109 16.203 1 97.88 323 LYS B CA 1
ATOM 5670 C C . LYS B 1 323 ? 4.426 29.406 15.648 1 97.88 323 LYS B C 1
ATOM 5672 O O . LYS B 1 323 ? 3.699 30.328 15.305 1 97.88 323 LYS B O 1
ATOM 5677 N N . VAL B 1 324 ? 5.699 29.406 15.586 1 97.5 324 VAL B N 1
ATOM 5678 C CA . VAL B 1 324 ? 6.391 30.578 15.086 1 97.5 324 VAL B CA 1
ATOM 5679 C C . VAL B 1 324 ? 5.996 30.828 13.633 1 97.5 324 VAL B C 1
ATOM 5681 O O . VAL B 1 324 ? 5.68 31.969 13.258 1 97.5 324 VAL B O 1
ATOM 5684 N N . LEU B 1 325 ? 6.02 29.797 12.852 1 98.31 325 LEU B N 1
ATOM 5685 C CA . LEU B 1 325 ? 5.688 29.922 11.43 1 98.31 325 LEU B CA 1
ATOM 5686 C C . LEU B 1 325 ? 4.23 30.312 11.25 1 98.31 325 LEU B C 1
ATOM 5688 O O . LEU B 1 325 ? 3.924 31.219 10.461 1 98.31 325 LEU B O 1
ATOM 5692 N N . VAL B 1 326 ? 3.328 29.656 11.953 1 98.44 326 VAL B N 1
ATOM 5693 C CA . VAL B 1 326 ? 1.901 29.953 11.859 1 98.44 326 VAL B CA 1
ATOM 5694 C C . VAL B 1 326 ? 1.638 31.391 12.289 1 98.44 326 VAL B C 1
ATOM 5696 O O . VAL B 1 326 ? 0.904 32.125 11.625 1 98.44 326 VAL B O 1
ATOM 5699 N N . GLN B 1 327 ? 2.266 31.781 13.344 1 98.12 327 GLN B N 1
ATOM 5700 C CA . GLN B 1 327 ? 2.094 33.156 13.828 1 98.12 327 GLN B CA 1
ATOM 5701 C C . GLN B 1 327 ? 2.58 34.156 12.789 1 98.12 327 GLN B C 1
ATOM 5703 O O . GLN B 1 327 ? 1.905 35.156 12.523 1 98.12 327 GLN B O 1
ATOM 5708 N N . ALA B 1 328 ? 3.732 33.906 12.289 1 98.25 328 ALA B N 1
ATOM 5709 C CA . ALA B 1 328 ? 4.27 34.812 11.273 1 98.25 328 ALA B CA 1
ATOM 5710 C C . ALA B 1 328 ? 3.324 34.906 10.078 1 98.25 328 ALA B C 1
ATOM 5712 O O . ALA B 1 328 ? 3.096 36 9.562 1 98.25 328 ALA B O 1
ATOM 5713 N N . ALA B 1 329 ? 2.789 33.812 9.672 1 98.69 329 ALA B N 1
ATOM 5714 C CA . ALA B 1 329 ? 1.857 33.812 8.547 1 98.69 329 ALA B CA 1
ATOM 5715 C C . ALA B 1 329 ? 0.576 34.562 8.891 1 98.69 329 ALA B C 1
ATOM 5717 O O . ALA B 1 329 ? 0.104 35.406 8.109 1 98.69 329 ALA B O 1
ATOM 5718 N N . LEU B 1 330 ? 0.036 34.281 10.055 1 98.62 330 LEU B N 1
ATOM 5719 C CA . LEU B 1 330 ? -1.188 34.938 10.484 1 98.62 330 LEU B CA 1
ATOM 5720 C C . LEU B 1 330 ? -0.976 36.438 10.609 1 98.62 330 LEU B C 1
ATOM 5722 O O . LEU B 1 330 ? -1.805 37.219 10.148 1 98.62 330 LEU B O 1
ATOM 5726 N N . ASP B 1 331 ? 0.071 36.812 11.227 1 98.31 331 ASP B N 1
ATOM 5727 C CA . ASP B 1 331 ? 0.375 38.219 11.375 1 98.31 331 ASP B CA 1
ATOM 5728 C C . ASP B 1 331 ? 0.51 38.906 10.008 1 98.31 331 ASP B C 1
ATOM 5730 O O . ASP B 1 331 ? -0.002 40 9.805 1 98.31 331 ASP B O 1
ATOM 5734 N N . GLY B 1 332 ? 1.231 38.281 9.18 1 98.31 332 GLY B N 1
ATOM 5735 C CA . GLY B 1 332 ? 1.412 38.812 7.848 1 98.31 332 GLY B CA 1
ATOM 5736 C C . GLY B 1 332 ? 0.114 38.938 7.074 1 98.31 332 GLY B C 1
ATOM 5737 O O . GLY B 1 332 ? -0.127 39.969 6.414 1 98.31 332 GLY B O 1
ATOM 5738 N N . LEU B 1 333 ? -0.708 37.969 7.117 1 98.38 333 LEU B N 1
ATOM 5739 C CA . LEU B 1 333 ? -1.979 37.969 6.402 1 98.38 333 LEU B CA 1
ATOM 5740 C C . LEU B 1 333 ? -2.928 39 7.004 1 98.38 333 LEU B C 1
ATOM 5742 O O . LEU B 1 333 ? -3.736 39.594 6.285 1 98.38 333 LEU B O 1
ATOM 5746 N N . ALA B 1 334 ? -2.824 39.219 8.305 1 97.31 334 ALA B N 1
ATOM 5747 C CA . ALA B 1 334 ? -3.68 40.188 8.977 1 97.31 334 ALA B CA 1
ATOM 5748 C C . ALA B 1 334 ? -3.416 41.594 8.469 1 97.31 334 ALA B C 1
ATOM 5750 O O . ALA B 1 334 ? -4.289 42.469 8.547 1 97.31 334 ALA B O 1
ATOM 5751 N N . LYS B 1 335 ? -2.334 41.812 7.98 1 96.81 335 LYS B N 1
ATOM 5752 C CA . LYS B 1 335 ? -1.97 43.125 7.461 1 96.81 335 LYS B CA 1
ATOM 5753 C C . LYS B 1 335 ? -2.471 43.312 6.031 1 96.81 335 LYS B C 1
ATOM 5755 O O . LYS B 1 335 ? -2.268 44.375 5.43 1 96.81 335 LYS B O 1
ATOM 5760 N N . ARG B 1 336 ? -3.094 42.406 5.605 1 96.56 336 ARG B N 1
ATOM 5761 C CA . ARG B 1 336 ? -3.611 42.406 4.242 1 96.56 336 ARG B CA 1
ATOM 5762 C C . ARG B 1 336 ? -5.133 42.312 4.23 1 96.56 336 ARG B C 1
ATOM 5764 O O . ARG B 1 336 ? -5.68 41.188 4.234 1 96.56 336 ARG B O 1
ATOM 5771 N N . PRO B 1 337 ? -5.762 43.469 4.188 1 94.81 337 PRO B N 1
ATOM 5772 C CA . PRO B 1 337 ? -7.215 43.5 4.371 1 94.81 337 PRO B CA 1
ATOM 5773 C C . PRO B 1 337 ? -7.969 42.781 3.246 1 94.81 337 PRO B C 1
ATOM 5775 O O . PRO B 1 337 ? -9.156 42.5 3.389 1 94.81 337 PRO B O 1
ATOM 5778 N N . TRP B 1 338 ? -7.316 42.5 2.182 1 94.94 338 TRP B N 1
ATOM 5779 C CA . TRP B 1 338 ? -7.941 41.844 1.039 1 94.94 338 TRP B CA 1
ATOM 5780 C C . TRP B 1 338 ? -7.84 40.312 1.16 1 94.94 338 TRP B C 1
ATOM 5782 O O . TRP B 1 338 ? -8.281 39.594 0.271 1 94.94 338 TRP B O 1
ATOM 5792 N N . VAL B 1 339 ? -7.355 39.938 2.211 1 97.06 339 VAL B N 1
ATOM 5793 C CA . VAL B 1 339 ? -7.219 38.5 2.496 1 97.06 339 VAL B CA 1
ATOM 5794 C C . VAL B 1 339 ? -8.094 38.125 3.695 1 97.06 339 VAL B C 1
ATOM 5796 O O . VAL B 1 339 ? -8.141 38.875 4.684 1 97.06 339 VAL B O 1
ATOM 5799 N N . ARG B 1 340 ? -8.773 37.062 3.57 1 97.62 340 ARG B N 1
ATOM 5800 C CA . ARG B 1 340 ? -9.508 36.5 4.699 1 97.62 340 ARG B CA 1
ATOM 5801 C C . ARG B 1 340 ? -8.953 35.125 5.082 1 97.62 340 ARG B C 1
ATOM 5803 O O . ARG B 1 340 ? -9.008 34.188 4.285 1 97.62 340 ARG B O 1
ATOM 5810 N N . VAL B 1 341 ? -8.469 35.062 6.234 1 98.25 341 VAL B N 1
ATOM 5811 C CA . VAL B 1 341 ? -7.938 33.812 6.758 1 98.25 341 VAL B CA 1
ATOM 5812 C C . VAL B 1 341 ? -9.094 32.906 7.176 1 98.25 341 VAL B C 1
ATOM 5814 O O . VAL B 1 341 ? -10.07 33.375 7.766 1 98.25 341 VAL B O 1
ATOM 5817 N N . LEU B 1 342 ? -9.008 31.656 6.809 1 98.5 342 LEU B N 1
ATOM 5818 C CA . LEU B 1 342 ? -9.984 30.656 7.223 1 98.5 342 LEU B CA 1
ATOM 5819 C C . LEU B 1 342 ? -9.5 29.906 8.461 1 98.5 342 LEU B C 1
ATOM 5821 O O . LEU B 1 342 ? -8.344 29.469 8.516 1 98.5 342 LEU B O 1
ATOM 5825 N N . GLY B 1 343 ? -10.406 29.734 9.469 1 98.19 343 GLY B N 1
ATOM 5826 C CA . GLY B 1 343 ? -10.055 29.031 10.695 1 98.19 343 GLY B CA 1
ATOM 5827 C C . GLY B 1 343 ? -9.594 29.953 11.797 1 98.19 343 GLY B C 1
ATOM 5828 O O . GLY B 1 343 ? -9.625 31.172 11.648 1 98.19 343 GLY B O 1
ATOM 5829 N N . PRO B 1 344 ? -9.133 29.406 12.906 1 97.5 344 PRO B N 1
ATOM 5830 C CA . PRO B 1 344 ? -8.727 30.219 14.062 1 97.5 344 PRO B CA 1
ATOM 5831 C C . PRO B 1 344 ? -7.488 31.062 13.797 1 97.5 344 PRO B C 1
ATOM 5833 O O . PRO B 1 344 ? -6.609 30.641 13.031 1 97.5 344 PRO B O 1
ATOM 5836 N N . THR B 1 345 ? -7.434 32.156 14.43 1 97.06 345 THR B N 1
ATOM 5837 C CA . THR B 1 345 ? -6.273 33.031 14.297 1 97.06 345 THR B CA 1
ATOM 5838 C C . THR B 1 345 ? -5.402 32.969 15.547 1 97.06 345 THR B C 1
ATOM 5840 O O . THR B 1 345 ? -4.371 33.656 15.625 1 97.06 345 THR B O 1
ATOM 5843 N N . ASP B 1 346 ? -5.84 32.156 16.469 1 97.25 346 ASP B N 1
ATOM 5844 C CA . ASP B 1 346 ? -5.051 31.828 17.656 1 97.25 346 ASP B CA 1
ATOM 5845 C C . ASP B 1 346 ? -4.078 30.688 17.391 1 97.25 346 ASP B C 1
ATOM 5847 O O . ASP B 1 346 ? -4.496 29.562 17.109 1 97.25 346 ASP B O 1
ATOM 5851 N N . VAL B 1 347 ? -2.855 31 17.547 1 96.31 347 VAL B N 1
ATOM 5852 C CA . VAL B 1 347 ? -1.8 30.047 17.203 1 96.31 347 VAL B CA 1
ATOM 5853 C C . VAL B 1 347 ? -1.892 28.828 18.109 1 96.31 347 VAL B C 1
ATOM 5855 O O . VAL B 1 347 ? -1.428 27.75 17.75 1 96.31 347 VAL B O 1
ATOM 5858 N N . GLU B 1 348 ? -2.488 28.938 19.297 1 96.94 348 GLU B N 1
ATOM 5859 C CA . GLU B 1 348 ? -2.633 27.828 20.219 1 96.94 348 GLU B CA 1
ATOM 5860 C C . GLU B 1 348 ? -3.699 26.844 19.734 1 96.94 348 GLU B C 1
ATOM 5862 O O . GLU B 1 348 ? -3.75 25.703 20.188 1 96.94 348 GLU B O 1
ATOM 5867 N N . LYS B 1 349 ? -4.516 27.297 18.797 1 97.94 349 LYS B N 1
ATOM 5868 C CA . LYS B 1 349 ? -5.633 26.484 18.328 1 97.94 349 LYS B CA 1
ATOM 5869 C C . LYS B 1 349 ? -5.402 26 16.891 1 97.94 349 LYS B C 1
ATOM 5871 O O . LYS B 1 349 ? -6.312 25.453 16.266 1 97.94 349 LYS B O 1
ATOM 5876 N N . ARG B 1 350 ? -4.227 26.203 16.5 1 97.62 350 ARG B N 1
ATOM 5877 C CA . ARG B 1 350 ? -3.928 25.906 15.102 1 97.62 350 ARG B CA 1
ATOM 5878 C C . ARG B 1 350 ? -2.549 25.266 14.961 1 97.62 350 ARG B C 1
ATOM 5880 O O . ARG B 1 350 ? -1.663 25.5 15.781 1 97.62 350 ARG B O 1
ATOM 5887 N N . CYS B 1 351 ? -2.445 24.484 13.867 1 96.62 351 CYS B N 1
ATOM 5888 C CA . CYS B 1 351 ? -1.125 23.906 13.625 1 96.62 351 CYS B CA 1
ATOM 5889 C C . CYS B 1 351 ? -0.967 23.516 12.156 1 96.62 351 CYS B C 1
ATOM 5891 O O . CYS B 1 351 ? -1.927 23.078 11.523 1 96.62 351 CYS B O 1
ATOM 5893 N N . GLY B 1 352 ? 0.171 23.766 11.609 1 97.12 352 GLY B N 1
ATOM 5894 C CA . GLY B 1 352 ? 0.688 23.125 10.414 1 97.12 352 GLY B CA 1
ATOM 5895 C C . GLY B 1 352 ? 0.308 23.844 9.133 1 97.12 352 GLY B C 1
ATOM 5896 O O . GLY B 1 352 ? 0.962 23.672 8.102 1 97.12 352 GLY B O 1
ATOM 5897 N N . ALA B 1 353 ? -0.802 24.703 9.172 1 98.12 353 ALA B N 1
ATOM 5898 C CA . ALA B 1 353 ? -1.267 25.266 7.898 1 98.12 353 ALA B CA 1
ATOM 5899 C C . ALA B 1 353 ? -2.109 26.516 8.125 1 98.12 353 ALA B C 1
ATOM 5901 O O . ALA B 1 353 ? -2.705 26.688 9.188 1 98.12 353 ALA B O 1
ATOM 5902 N N . VAL B 1 354 ? -2.102 27.391 7.145 1 98.69 354 VAL B N 1
ATOM 5903 C CA . VAL B 1 354 ? -2.947 28.578 7.074 1 98.69 354 VAL B CA 1
ATOM 5904 C C . VAL B 1 354 ? -3.635 28.641 5.715 1 98.69 354 VAL B C 1
ATOM 5906 O O . VAL B 1 354 ? -2.971 28.719 4.68 1 98.69 354 VAL B O 1
ATOM 5909 N N . ALA B 1 355 ? -4.934 28.516 5.758 1 98.62 355 ALA B N 1
ATOM 5910 C CA . ALA B 1 355 ? -5.738 28.672 4.547 1 98.62 355 ALA B CA 1
ATOM 5911 C C . ALA B 1 355 ? -6.383 30.047 4.496 1 98.62 355 ALA B C 1
ATOM 5913 O O . ALA B 1 355 ? -6.73 30.625 5.535 1 98.62 355 ALA B O 1
ATOM 5914 N N . PHE B 1 356 ? -6.52 30.578 3.293 1 98.56 356 PHE B N 1
ATOM 5915 C CA . PHE B 1 356 ? -7.082 31.922 3.127 1 98.56 356 PHE B CA 1
ATOM 5916 C C . PHE B 1 356 ? -7.711 32.062 1.746 1 98.56 356 PHE B C 1
ATOM 5918 O O . PHE B 1 356 ? -7.516 31.219 0.871 1 98.56 356 PHE B O 1
ATOM 5925 N N . VAL B 1 357 ? -8.508 33.062 1.663 1 98.06 357 VAL B N 1
ATOM 5926 C CA . VAL B 1 357 ? -9.07 33.469 0.384 1 98.06 357 VAL B CA 1
ATOM 5927 C C . VAL B 1 357 ? -8.734 34.938 0.117 1 98.06 357 VAL B C 1
ATOM 5929 O O . VAL B 1 357 ? -8.531 35.688 1.053 1 98.06 357 VAL B O 1
ATOM 5932 N N . VAL B 1 358 ? -8.609 35.219 -1.104 1 95.88 358 VAL B N 1
ATOM 5933 C CA . VAL B 1 358 ? -8.414 36.594 -1.563 1 95.88 358 VAL B CA 1
ATOM 5934 C C . VAL B 1 358 ? -9.695 37.125 -2.215 1 95.88 358 VAL B C 1
ATOM 5936 O O . VAL B 1 358 ? -10.25 36.469 -3.109 1 95.88 358 VAL B O 1
ATOM 5939 N N . ASP B 1 359 ? -10.133 38.219 -1.732 1 91.25 359 ASP B N 1
ATOM 5940 C CA . ASP B 1 359 ? -11.383 38.812 -2.227 1 91.25 359 ASP B CA 1
ATOM 5941 C C . ASP B 1 359 ? -11.312 39.031 -3.734 1 91.25 359 ASP B C 1
ATOM 5943 O O . ASP B 1 359 ? -10.383 39.688 -4.23 1 91.25 359 ASP B O 1
ATOM 5947 N N . GLY B 1 360 ? -12.266 38.375 -4.34 1 91.94 360 GLY B N 1
ATOM 5948 C CA . GLY B 1 360 ? -12.422 38.625 -5.758 1 91.94 360 GLY B CA 1
ATOM 5949 C C . GLY B 1 360 ? -11.453 37.844 -6.625 1 91.94 360 GLY B C 1
ATOM 5950 O O . GLY B 1 360 ? -11.469 37.969 -7.852 1 91.94 360 GLY B O 1
ATOM 5951 N N . VAL B 1 361 ? -10.633 37.094 -6.09 1 94.56 361 VAL B N 1
ATOM 5952 C CA . VAL B 1 361 ? -9.641 36.344 -6.871 1 94.56 361 VAL B CA 1
ATOM 5953 C C . VAL B 1 361 ? -9.781 34.844 -6.605 1 94.56 361 VAL B C 1
ATOM 5955 O O . VAL B 1 361 ? -9.82 34.438 -5.449 1 94.56 361 VAL B O 1
ATOM 5958 N N . HIS B 1 362 ? -9.938 34.094 -7.727 1 93.69 362 HIS B N 1
ATOM 5959 C CA . HIS B 1 362 ? -10.031 32.656 -7.578 1 93.69 362 HIS B CA 1
ATOM 5960 C C . HIS B 1 362 ? -8.727 32.062 -7.031 1 93.69 362 HIS B C 1
ATOM 5962 O O . HIS B 1 362 ? -7.641 32.469 -7.445 1 93.69 362 HIS B O 1
ATOM 5968 N N . PRO B 1 363 ? -8.805 31.078 -6.125 1 94.69 363 PRO B N 1
ATOM 5969 C CA . PRO B 1 363 ? -7.598 30.516 -5.512 1 94.69 363 PRO B CA 1
ATOM 5970 C C . PRO B 1 363 ? -6.613 29.969 -6.543 1 94.69 363 PRO B C 1
ATOM 5972 O O . PRO B 1 363 ? -5.398 30.031 -6.332 1 94.69 363 PRO B O 1
ATOM 5975 N N . HIS B 1 364 ? -7.051 29.453 -7.617 1 93.38 364 HIS B N 1
ATOM 5976 C CA . HIS B 1 364 ? -6.164 28.969 -8.672 1 93.38 364 HIS B CA 1
ATOM 5977 C C . HIS B 1 364 ? -5.27 30.094 -9.195 1 93.38 364 HIS B C 1
ATOM 5979 O O . HIS B 1 364 ? -4.082 29.875 -9.445 1 93.38 364 HIS B O 1
ATOM 5985 N N . ASP B 1 365 ? -5.816 31.25 -9.383 1 94.38 365 ASP B N 1
ATOM 5986 C CA . ASP B 1 365 ? -5.047 32.406 -9.828 1 94.38 365 ASP B CA 1
ATOM 5987 C C . ASP B 1 365 ? -4.027 32.844 -8.781 1 94.38 365 ASP B C 1
ATOM 5989 O O . ASP B 1 365 ? -2.895 33.188 -9.109 1 94.38 365 ASP B O 1
ATOM 5993 N N . VAL B 1 366 ? -4.469 32.812 -7.555 1 96.19 366 VAL B N 1
ATOM 5994 C CA . VAL B 1 366 ? -3.545 33.125 -6.465 1 96.19 366 VAL B CA 1
ATOM 5995 C C . VAL B 1 366 ? -2.373 32.125 -6.504 1 96.19 366 VAL B C 1
ATOM 5997 O O . VAL B 1 366 ? -1.213 32.531 -6.422 1 96.19 366 VAL B O 1
ATOM 6000 N N . GLY B 1 367 ? -2.689 30.859 -6.629 1 95.44 367 GLY B N 1
ATOM 6001 C CA . GLY B 1 367 ? -1.668 29.828 -6.699 1 95.44 367 GLY B CA 1
ATOM 6002 C C . GLY B 1 367 ? -0.697 30.031 -7.848 1 95.44 367 GLY B C 1
ATOM 6003 O O . GLY B 1 367 ? 0.504 29.797 -7.699 1 95.44 367 GLY B O 1
ATOM 6004 N N . GLN B 1 368 ? -1.185 30.391 -8.992 1 94 368 GLN B N 1
ATOM 6005 C CA . GLN B 1 368 ? -0.334 30.625 -10.156 1 94 368 GLN B CA 1
ATOM 6006 C C . GLN B 1 368 ? 0.655 31.766 -9.891 1 94 368 GLN B C 1
ATOM 6008 O O . GLN B 1 368 ? 1.829 31.672 -10.258 1 94 368 GLN B O 1
ATOM 6013 N N . ILE B 1 369 ? 0.168 32.875 -9.305 1 95.31 369 ILE B N 1
ATOM 6014 C CA . ILE B 1 369 ? 1.037 34 -8.992 1 95.31 369 ILE B CA 1
ATOM 6015 C C . ILE B 1 369 ? 2.133 33.531 -8.023 1 95.31 369 ILE B C 1
ATOM 6017 O O . ILE B 1 369 ? 3.303 33.906 -8.203 1 95.31 369 ILE B O 1
ATOM 6021 N N . LEU B 1 370 ? 1.709 32.781 -7.094 1 96.06 370 LEU B N 1
ATOM 6022 C CA . LEU B 1 370 ? 2.674 32.312 -6.113 1 96.06 370 LEU B CA 1
ATOM 6023 C C . LEU B 1 370 ? 3.67 31.344 -6.766 1 96.06 370 LEU B C 1
ATOM 6025 O O . LEU B 1 370 ? 4.875 31.438 -6.527 1 96.06 370 LEU B O 1
ATOM 6029 N N . ASP B 1 371 ? 3.178 30.484 -7.578 1 95.44 371 ASP B N 1
ATOM 6030 C CA . ASP B 1 371 ? 4.047 29.531 -8.266 1 95.44 371 ASP B CA 1
ATOM 6031 C C . ASP B 1 371 ? 5.059 30.266 -9.148 1 95.44 371 ASP B C 1
ATOM 6033 O O . ASP B 1 371 ? 6.234 29.891 -9.195 1 95.44 371 ASP B O 1
ATOM 6037 N N . ASP B 1 372 ? 4.633 31.234 -9.836 1 94.38 372 ASP B N 1
ATOM 6038 C CA . ASP B 1 372 ? 5.512 32.031 -10.688 1 94.38 372 ASP B CA 1
ATOM 6039 C C . ASP B 1 372 ? 6.621 32.688 -9.867 1 94.38 372 ASP B C 1
ATOM 6041 O O . ASP B 1 372 ? 7.652 33.094 -10.406 1 94.38 372 ASP B O 1
ATOM 6045 N N . SER B 1 373 ? 6.379 32.812 -8.602 1 95.75 373 SER B N 1
ATOM 6046 C CA . SER B 1 373 ? 7.359 33.438 -7.707 1 95.75 373 SER B CA 1
ATOM 6047 C C . SER B 1 373 ? 8.195 32.375 -7 1 95.75 373 SER B C 1
ATOM 6049 O O . SER B 1 373 ? 8.953 32.688 -6.078 1 95.75 373 SER B O 1
ATOM 6051 N N . GLY B 1 374 ? 7.965 31.078 -7.344 1 95.94 374 GLY B N 1
ATOM 6052 C CA . GLY B 1 374 ? 8.734 29.984 -6.766 1 95.94 374 GLY B CA 1
ATOM 6053 C C . GLY B 1 374 ? 8.133 29.453 -5.477 1 95.94 374 GLY B C 1
ATOM 6054 O O . GLY B 1 374 ? 8.781 28.688 -4.754 1 95.94 374 GLY B O 1
ATOM 6055 N N . ILE B 1 375 ? 6.969 29.906 -5.168 1 97.25 375 ILE B N 1
ATOM 6056 C CA . ILE B 1 375 ? 6.289 29.516 -3.939 1 97.25 375 ILE B CA 1
ATOM 6057 C C . ILE B 1 375 ? 5.27 28.422 -4.246 1 97.25 375 ILE B C 1
ATOM 6059 O O . ILE B 1 375 ? 4.309 28.641 -4.988 1 97.25 375 ILE B O 1
ATOM 6063 N N . ALA B 1 376 ? 5.488 27.266 -3.707 1 97.12 376 ALA B N 1
ATOM 6064 C CA . ALA B 1 376 ? 4.582 26.141 -3.904 1 97.12 376 ALA B CA 1
ATOM 6065 C C . ALA B 1 376 ? 3.543 26.078 -2.789 1 97.12 376 ALA B C 1
ATOM 6067 O O . ALA B 1 376 ? 3.879 25.828 -1.631 1 97.12 376 ALA B O 1
ATOM 6068 N N . VAL B 1 377 ? 2.293 26.312 -3.088 1 97.38 377 VAL B N 1
ATOM 6069 C CA . VAL B 1 377 ? 1.158 26.172 -2.184 1 97.38 377 VAL B CA 1
ATOM 6070 C C . VAL B 1 377 ? 0.094 25.281 -2.83 1 97.38 377 VAL B C 1
ATOM 6072 O O . VAL B 1 377 ? 0.183 24.953 -4.016 1 97.38 377 VAL B O 1
ATOM 6075 N N . ARG B 1 378 ? -0.802 24.922 -2.057 1 96.94 378 ARG B N 1
ATOM 6076 C CA . ARG B 1 378 ? -1.934 24.156 -2.574 1 96.94 378 ARG B CA 1
ATOM 6077 C C . ARG B 1 378 ? -3.174 25.047 -2.701 1 96.94 378 ARG B C 1
ATOM 6079 O O . ARG B 1 378 ? -3.422 25.906 -1.853 1 96.94 378 ARG B O 1
ATOM 6086 N N . THR B 1 379 ? -3.928 24.812 -3.793 1 96.56 379 THR B N 1
ATOM 6087 C CA . THR B 1 379 ? -5.199 25.5 -4 1 96.56 379 THR B CA 1
ATOM 6088 C C . THR B 1 379 ? -6.324 24.5 -4.234 1 96.56 379 THR B C 1
ATOM 6090 O O . THR B 1 379 ? -6.074 23.359 -4.648 1 96.56 379 THR B O 1
ATOM 6093 N N . GLY B 1 380 ? -7.527 24.859 -3.904 1 95.44 380 GLY B N 1
ATOM 6094 C CA . GLY B 1 380 ? -8.695 24.016 -4.133 1 95.44 380 GLY B CA 1
ATOM 6095 C C . GLY B 1 380 ? -9.469 23.719 -2.865 1 95.44 380 GLY B C 1
ATOM 6096 O O . GLY B 1 380 ? -9.508 24.547 -1.947 1 95.44 380 GLY B O 1
ATOM 6097 N N . HIS B 1 381 ? -10.117 22.578 -2.924 1 95.12 381 HIS B N 1
ATOM 6098 C CA . HIS B 1 381 ? -10.93 22.25 -1.761 1 95.12 381 HIS B CA 1
ATOM 6099 C C . HIS B 1 381 ? -10.172 21.328 -0.802 1 95.12 381 HIS B C 1
ATOM 6101 O O . HIS B 1 381 ? -10.719 20.891 0.207 1 95.12 381 HIS B O 1
ATOM 6107 N N . HIS B 1 382 ? -8.891 20.984 -1.127 1 96.12 382 HIS B N 1
ATOM 6108 C CA . HIS B 1 382 ? -7.969 20.266 -0.249 1 96.12 382 HIS B CA 1
ATOM 6109 C C . HIS B 1 382 ? -8.594 18.984 0.277 1 96.12 382 HIS B C 1
ATOM 6111 O O . HIS B 1 382 ? -8.391 18.625 1.438 1 96.12 382 HIS B O 1
ATOM 6117 N N . CYS B 1 383 ? -9.453 18.266 -0.52 1 96.62 383 CYS B N 1
ATOM 6118 C CA . CYS B 1 383 ? -10.156 17.047 -0.123 1 96.62 383 CYS B CA 1
ATOM 6119 C C . CYS B 1 383 ? -10.984 17.281 1.138 1 96.62 383 CYS B C 1
ATOM 6121 O O . CYS B 1 383 ? -11.008 16.438 2.033 1 96.62 383 CYS B O 1
ATOM 6123 N N . ALA B 1 384 ? -11.523 18.359 1.261 1 98 384 ALA B N 1
ATOM 6124 C CA . ALA B 1 384 ? -12.438 18.75 2.338 1 98 384 ALA B CA 1
ATOM 6125 C C . ALA B 1 384 ? -13.547 19.656 1.82 1 98 384 ALA B C 1
ATOM 6127 O O . ALA B 1 384 ? -13.781 20.734 2.369 1 98 384 ALA B O 1
ATOM 6128 N N . TRP B 1 385 ? -14.32 19.156 0.851 1 97.56 385 TRP B N 1
ATOM 6129 C CA . TRP B 1 385 ? -15.336 19.938 0.149 1 97.56 385 TRP B CA 1
ATOM 6130 C C . TRP B 1 385 ? -16.422 20.406 1.114 1 97.56 385 TRP B C 1
ATOM 6132 O O . TRP B 1 385 ? -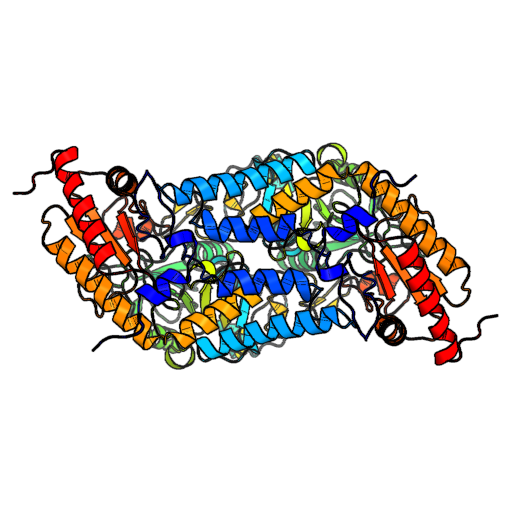16.766 21.594 1.119 1 97.56 385 TRP B O 1
ATOM 6142 N N . PRO B 1 386 ? -16.922 19.562 2.018 1 98.44 386 PRO B N 1
ATOM 6143 C CA . PRO B 1 386 ? -17.953 20.031 2.932 1 98.44 386 PRO B CA 1
ATOM 6144 C C . PRO B 1 386 ? -17.484 21.172 3.84 1 98.44 386 PRO B C 1
ATOM 6146 O O . PRO B 1 386 ? -18.266 22.062 4.168 1 98.44 386 PRO B O 1
ATOM 6149 N N . LEU B 1 387 ? -16.219 21.109 4.242 1 98.56 387 LEU B N 1
ATOM 6150 C CA . LEU B 1 387 ? -15.695 22.188 5.066 1 98.56 387 LEU B CA 1
ATOM 6151 C C . LEU B 1 387 ? -15.727 23.516 4.305 1 98.56 387 LEU B C 1
ATOM 6153 O O . LEU B 1 387 ? -16.094 24.547 4.867 1 98.56 387 LEU B O 1
ATOM 6157 N N . HIS B 1 388 ? -15.312 23.516 3.09 1 98.06 388 HIS B N 1
ATOM 6158 C CA . HIS B 1 388 ? -15.336 24.734 2.293 1 98.06 388 HIS B CA 1
ATOM 6159 C C . HIS B 1 388 ? -16.766 25.266 2.145 1 98.06 388 HIS B C 1
ATOM 6161 O O . HIS B 1 388 ? -17 26.469 2.232 1 98.06 388 HIS B O 1
ATOM 6167 N N . ARG B 1 389 ? -17.703 24.312 1.941 1 97.44 389 ARG B N 1
ATOM 6168 C CA . ARG B 1 389 ? -19.109 24.734 1.893 1 97.44 389 ARG B CA 1
ATOM 6169 C C . ARG B 1 389 ? -19.547 25.344 3.219 1 97.44 389 ARG B C 1
ATOM 6171 O O . ARG B 1 389 ? -20.234 26.359 3.236 1 97.44 389 ARG B O 1
ATOM 6178 N N . ALA B 1 390 ? -19.141 24.797 4.266 1 98 390 ALA B N 1
ATOM 6179 C CA . ALA B 1 390 ? -19.484 25.297 5.59 1 98 390 ALA B CA 1
ATOM 6180 C C . ALA B 1 390 ? -18.906 26.688 5.812 1 98 390 ALA B C 1
ATOM 6182 O O . ALA B 1 390 ? -19.547 27.531 6.461 1 98 390 ALA B O 1
ATOM 6183 N N . LEU B 1 391 ? -17.781 26.844 5.293 1 97.75 391 LEU B N 1
ATOM 6184 C CA . LEU B 1 391 ? -17.125 28.141 5.465 1 97.75 391 LEU B CA 1
ATOM 6185 C C . LEU B 1 391 ? -17.516 29.109 4.367 1 97.75 391 LEU B C 1
ATOM 6187 O O . LEU B 1 391 ? -17 30.219 4.297 1 97.75 391 LEU B O 1
ATOM 6191 N N . LYS B 1 392 ? -18.375 28.75 3.449 1 96.38 392 LYS B N 1
ATOM 6192 C CA . LYS B 1 392 ? -18.984 29.562 2.396 1 96.38 392 LYS B CA 1
ATOM 6193 C C . LYS B 1 392 ? -17.922 30.062 1.415 1 96.38 392 LYS B C 1
ATOM 6195 O O . LYS B 1 392 ? -17.953 31.219 0.994 1 96.38 392 LYS B O 1
ATOM 6200 N N . VAL B 1 393 ? -16.984 29.219 1.152 1 96.44 393 VAL B N 1
ATOM 6201 C CA . VAL B 1 393 ? -16.016 29.469 0.092 1 96.44 393 VAL B CA 1
ATOM 6202 C C . VAL B 1 393 ? -15.922 28.25 -0.83 1 96.44 393 VAL B C 1
ATOM 6204 O O . VAL B 1 393 ? -16 27.109 -0.372 1 96.44 393 VAL B O 1
ATOM 6207 N N . PRO B 1 394 ? -15.875 28.453 -2.086 1 93.62 394 PRO B N 1
ATOM 6208 C CA . PRO B 1 394 ? -15.805 27.312 -3.004 1 93.62 394 PRO B CA 1
ATOM 6209 C C . PRO B 1 394 ? -14.453 26.594 -2.939 1 93.62 394 PRO B C 1
ATOM 6211 O O . PRO B 1 394 ? -14.383 25.391 -3.197 1 93.62 394 PRO B O 1
ATOM 6214 N N . ALA B 1 395 ? -13.406 27.281 -2.691 1 96.62 395 ALA B N 1
ATOM 6215 C CA . ALA B 1 395 ? -12.016 26.828 -2.621 1 96.62 395 ALA B CA 1
ATOM 6216 C C . ALA B 1 395 ? -11.148 27.844 -1.888 1 96.62 395 ALA B C 1
ATOM 6218 O O . ALA B 1 395 ? -11.578 28.969 -1.619 1 96.62 395 ALA B O 1
ATOM 6219 N N . SER B 1 396 ? -9.984 27.422 -1.522 1 97.75 396 SER B N 1
ATOM 6220 C CA . SER B 1 396 ? -9.055 28.297 -0.822 1 97.75 396 SER B CA 1
ATOM 6221 C C . SER B 1 396 ? -7.617 28.016 -1.232 1 97.75 396 SER B C 1
ATOM 6223 O O . SER B 1 396 ? -7.352 27.078 -1.979 1 97.75 396 SER B O 1
ATOM 6225 N N . THR B 1 397 ? -6.727 28.891 -0.903 1 98.06 397 THR B N 1
ATOM 6226 C CA . THR B 1 397 ? -5.281 28.719 -0.953 1 98.06 397 THR B CA 1
ATOM 6227 C C . THR B 1 397 ? -4.734 28.359 0.424 1 98.06 397 THR B C 1
ATOM 6229 O O . THR B 1 397 ? -5.125 28.938 1.431 1 98.06 397 THR B O 1
ATOM 6232 N N . ARG B 1 398 ? -3.887 27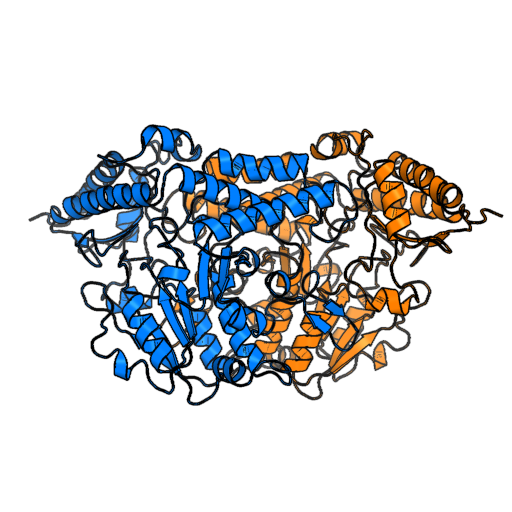.375 0.436 1 98.19 398 ARG B N 1
ATOM 6233 C CA . ARG B 1 398 ? -3.367 26.938 1.723 1 98.19 398 ARG B CA 1
ATOM 6234 C C . ARG B 1 398 ? -1.845 26.844 1.702 1 98.19 398 ARG B C 1
ATOM 6236 O O . ARG B 1 398 ? -1.266 26.156 0.868 1 98.19 398 ARG B O 1
ATOM 6243 N N . ALA B 1 399 ? -1.215 27.609 2.59 1 98.5 399 ALA B N 1
ATOM 6244 C CA . ALA B 1 399 ? 0.198 27.422 2.912 1 98.5 399 ALA B CA 1
ATOM 6245 C C . ALA B 1 399 ? 0.373 26.453 4.082 1 98.5 399 ALA B C 1
ATOM 6247 O O . ALA B 1 399 ? -0.195 26.656 5.156 1 98.5 399 ALA B O 1
ATOM 6248 N N . SER B 1 400 ? 1.069 25.438 3.836 1 98.5 400 SER B N 1
ATOM 6249 C CA . SER B 1 400 ? 1.342 24.469 4.902 1 98.5 400 SER B CA 1
ATOM 6250 C C . SER B 1 400 ? 2.84 24.281 5.109 1 98.5 400 SER B C 1
ATOM 6252 O O . SER B 1 400 ? 3.613 24.312 4.148 1 98.5 400 SER B O 1
ATOM 6254 N N . PHE B 1 401 ? 3.219 24.109 6.398 1 98.44 401 PHE B N 1
ATOM 6255 C CA . PHE B 1 401 ? 4.602 24.188 6.852 1 98.44 401 PHE B CA 1
ATOM 6256 C C . PHE B 1 401 ? 5.09 22.812 7.324 1 98.44 401 PHE B C 1
ATOM 6258 O O . PHE B 1 401 ? 4.305 21.875 7.43 1 98.44 401 PHE B O 1
ATOM 6265 N N . ALA B 1 402 ? 6.32 22.656 7.496 1 98.31 402 ALA B N 1
ATOM 6266 C CA . ALA B 1 402 ? 6.969 21.5 8.102 1 98.31 402 ALA B CA 1
ATOM 6267 C C . ALA B 1 402 ? 8.227 21.922 8.867 1 98.31 402 ALA B C 1
ATOM 6269 O O . ALA B 1 402 ? 8.555 23.094 8.938 1 98.31 402 ALA B O 1
ATOM 6270 N N . ALA B 1 403 ? 8.883 20.969 9.438 1 98.19 403 ALA B N 1
ATOM 6271 C CA . ALA B 1 403 ? 10.047 21.203 10.289 1 98.19 403 ALA B CA 1
ATOM 6272 C C . ALA B 1 403 ? 11.141 21.953 9.531 1 98.19 403 ALA B C 1
ATOM 6274 O O . ALA B 1 403 ? 11.984 22.609 10.133 1 98.19 403 ALA B O 1
ATOM 6275 N N . TYR B 1 404 ? 11.109 21.938 8.18 1 98.38 404 TYR B N 1
ATOM 6276 C CA . TYR B 1 404 ? 12.172 22.547 7.383 1 98.38 404 TYR B CA 1
ATOM 6277 C C . TYR B 1 404 ? 11.758 23.938 6.898 1 98.38 404 TYR B C 1
ATOM 6279 O O . TYR B 1 404 ? 12.539 24.625 6.242 1 98.38 404 TYR B O 1
ATOM 6287 N N . SER B 1 405 ? 10.516 24.406 7.16 1 98.31 405 SER B N 1
ATOM 6288 C CA . SER B 1 405 ? 10.062 25.719 6.73 1 98.31 405 SER B CA 1
ATOM 6289 C C . SER B 1 405 ? 10.688 26.828 7.582 1 98.31 405 SER B C 1
ATOM 6291 O O . SER B 1 405 ? 11.039 26.594 8.742 1 98.31 405 SER B O 1
ATOM 6293 N N . THR B 1 406 ? 10.766 28.031 6.984 1 97.94 406 THR B N 1
ATOM 6294 C CA . THR B 1 406 ? 11.422 29.125 7.707 1 97.94 406 THR B CA 1
ATOM 6295 C C . THR B 1 406 ? 10.539 30.375 7.711 1 97.94 406 THR B C 1
ATOM 6297 O O . THR B 1 406 ? 9.617 30.484 6.902 1 97.94 406 THR B O 1
ATOM 6300 N N . VAL B 1 407 ? 10.922 31.219 8.656 1 97.56 407 VAL B N 1
ATOM 6301 C CA . VAL B 1 407 ? 10.234 32.5 8.719 1 97.56 407 VAL B CA 1
ATOM 6302 C C . VAL B 1 407 ? 10.531 33.312 7.457 1 97.56 407 VAL B C 1
ATOM 6304 O O . VAL B 1 407 ? 9.672 34.031 6.957 1 97.56 407 VAL B O 1
ATOM 6307 N N . GLU B 1 408 ? 11.711 33.156 6.953 1 97.44 408 GLU B N 1
ATOM 6308 C CA . GLU B 1 408 ? 12.07 33.844 5.707 1 97.44 408 GLU B CA 1
ATOM 6309 C C . GLU B 1 408 ? 11.195 33.344 4.551 1 97.44 408 GLU B C 1
ATOM 6311 O O . GLU B 1 408 ? 10.828 34.156 3.678 1 97.44 408 GLU B O 1
ATOM 6316 N N . GLU B 1 409 ? 10.914 32.125 4.566 1 98.31 409 GLU B N 1
ATOM 6317 C CA . GLU B 1 409 ? 10.023 31.578 3.537 1 98.31 409 GLU B CA 1
ATOM 6318 C C . GLU B 1 409 ? 8.609 32.125 3.688 1 98.31 409 GLU B C 1
ATOM 6320 O O . GLU B 1 409 ? 7.926 32.375 2.693 1 98.31 409 GLU B O 1
ATOM 6325 N N . VAL B 1 410 ? 8.156 32.281 4.93 1 98.56 410 VAL B N 1
ATOM 6326 C CA . VAL B 1 410 ? 6.859 32.938 5.156 1 98.56 410 VAL B CA 1
ATOM 6327 C C . VAL B 1 410 ? 6.875 34.344 4.602 1 98.56 410 VAL B C 1
ATOM 6329 O O . VAL B 1 410 ? 5.93 34.781 3.938 1 98.56 410 VAL B O 1
ATOM 6332 N N . GLU B 1 411 ? 7.918 35.031 4.809 1 98.06 411 GLU B N 1
ATOM 6333 C CA . GLU B 1 411 ? 8.039 36.406 4.289 1 98.06 411 GLU B CA 1
ATOM 6334 C C . GLU B 1 411 ? 8.031 36.406 2.764 1 98.06 411 GLU B C 1
ATOM 6336 O O . GLU B 1 411 ? 7.398 37.25 2.146 1 98.06 411 GLU B O 1
ATOM 6341 N N . ALA B 1 412 ? 8.773 35.5 2.246 1 98 412 ALA B N 1
ATOM 6342 C CA . ALA B 1 412 ? 8.789 35.375 0.79 1 98 412 ALA B CA 1
ATOM 6343 C C . ALA B 1 412 ? 7.387 35.125 0.25 1 98 412 ALA B C 1
ATOM 6345 O O . ALA B 1 412 ? 6.984 35.688 -0.765 1 98 412 ALA B O 1
ATOM 6346 N N . PHE B 1 413 ? 6.711 34.281 0.884 1 98.38 413 PHE B N 1
ATOM 6347 C CA . PHE B 1 413 ? 5.328 33.969 0.554 1 98.38 413 PHE B CA 1
ATOM 6348 C C . PHE B 1 413 ? 4.457 35.219 0.605 1 98.38 413 PHE B C 1
ATOM 6350 O O . PHE B 1 413 ? 3.727 35.531 -0.342 1 98.38 413 PHE B O 1
ATOM 6357 N N . LEU B 1 414 ? 4.527 35.969 1.663 1 98.31 414 LEU B N 1
ATOM 6358 C CA . LEU B 1 414 ? 3.732 37.188 1.833 1 98.31 414 LEU B CA 1
ATOM 6359 C C . LEU B 1 414 ? 4.09 38.219 0.775 1 98.31 414 LEU B C 1
ATOM 6361 O O . LEU B 1 414 ? 3.205 38.875 0.222 1 98.31 414 LEU B O 1
ATOM 6365 N N . THR B 1 415 ? 5.328 38.312 0.541 1 97.19 415 THR B N 1
ATOM 6366 C CA . THR B 1 415 ? 5.777 39.25 -0.485 1 97.19 415 THR B CA 1
ATOM 6367 C C . THR B 1 415 ? 5.215 38.844 -1.851 1 97.19 415 THR B C 1
ATOM 6369 O O . THR B 1 415 ? 4.727 39.719 -2.59 1 97.19 415 THR B O 1
ATOM 6372 N N . ALA B 1 416 ? 5.297 37.625 -2.137 1 97.31 416 ALA B N 1
ATOM 6373 C CA . ALA B 1 416 ? 4.727 37.156 -3.395 1 97.31 416 ALA B CA 1
ATOM 6374 C C . ALA B 1 416 ? 3.219 37.375 -3.438 1 97.31 416 ALA B C 1
ATOM 6376 O O . ALA B 1 416 ? 2.668 37.75 -4.484 1 97.31 416 ALA B O 1
ATOM 6377 N N . LEU B 1 417 ? 2.562 37.156 -2.338 1 97.5 417 LEU B N 1
ATOM 6378 C CA . LEU B 1 417 ? 1.119 37.344 -2.248 1 97.5 417 LEU B CA 1
ATOM 6379 C C . LEU B 1 417 ? 0.745 38.812 -2.555 1 97.5 417 LEU B C 1
ATOM 6381 O O . LEU B 1 417 ? -0.317 39.062 -3.123 1 97.5 417 LEU B O 1
ATOM 6385 N N . ASP B 1 418 ? 1.537 39.719 -2.238 1 96.31 418 ASP B N 1
ATOM 6386 C CA . ASP B 1 418 ? 1.282 41.156 -2.447 1 96.31 418 ASP B CA 1
ATOM 6387 C C . ASP B 1 418 ? 1.172 41.469 -3.936 1 96.31 418 ASP B C 1
ATOM 6389 O O . ASP B 1 418 ? 0.683 42.531 -4.309 1 96.31 418 ASP B O 1
ATOM 6393 N N . ARG B 1 419 ? 1.56 40.562 -4.672 1 94.5 419 ARG B N 1
ATOM 6394 C CA . ARG B 1 419 ? 1.462 40.781 -6.109 1 94.5 419 ARG B CA 1
ATOM 6395 C C . ARG B 1 419 ? 0.04 40.531 -6.605 1 94.5 419 ARG B C 1
ATOM 6397 O O . ARG B 1 419 ? -0.319 40.969 -7.707 1 94.5 419 ARG B O 1
ATOM 6404 N N . VAL B 1 420 ? -0.726 39.844 -5.871 1 95.62 420 VAL B N 1
ATOM 6405 C CA . VAL B 1 420 ? -2.059 39.438 -6.297 1 95.62 420 VAL B CA 1
ATOM 6406 C C . VAL B 1 420 ? -2.926 40.656 -6.551 1 95.62 420 VAL B C 1
ATOM 6408 O O . VAL B 1 420 ? -3.521 40.812 -7.625 1 95.62 420 VAL B O 1
ATOM 6411 N N . PRO B 1 421 ? -2.99 41.656 -5.645 1 92.38 421 PRO B N 1
ATOM 6412 C CA . PRO B 1 421 ? -3.805 42.844 -5.934 1 92.38 421 PRO B CA 1
ATOM 6413 C C . PRO B 1 421 ? -3.311 43.625 -7.156 1 92.38 421 PRO B C 1
ATOM 6415 O O . PRO B 1 421 ? -4.113 44.188 -7.883 1 92.38 421 PRO B O 1
ATOM 6418 N N . GLU B 1 422 ? -2.088 43.562 -7.309 1 89 422 GLU B N 1
ATOM 6419 C CA . GLU B 1 422 ? -1.523 44.281 -8.445 1 89 422 GLU B CA 1
ATOM 6420 C C . GLU B 1 422 ? -1.976 43.688 -9.766 1 89 422 GLU B C 1
ATOM 6422 O O . GLU B 1 422 ? -2.305 44.406 -10.711 1 89 422 GLU B O 1
ATOM 6427 N N . VAL B 1 423 ? -1.981 42.5 -9.789 1 90.25 423 VAL B N 1
ATOM 6428 C CA . VAL B 1 423 ? -2.275 41.781 -11.023 1 90.25 423 VAL B CA 1
ATOM 6429 C C . VAL B 1 423 ? -3.783 41.781 -11.266 1 90.25 423 VAL B C 1
ATOM 6431 O O . VAL B 1 423 ? -4.238 41.906 -12.406 1 90.25 423 VAL B O 1
ATOM 6434 N N . PHE B 1 424 ? -4.566 41.656 -10.242 1 89.81 424 PHE B N 1
ATOM 6435 C CA . PHE B 1 424 ? -5.992 41.438 -10.438 1 89.81 424 PHE B CA 1
ATOM 6436 C C . PHE B 1 424 ? -6.797 42.656 -10.062 1 89.81 424 PHE B C 1
ATOM 6438 O O . PHE B 1 424 ? -8.023 42.656 -10.164 1 89.81 424 PHE B O 1
ATOM 6445 N N . GLY B 1 425 ? -6.137 43.75 -9.758 1 84.38 425 GLY B N 1
ATOM 6446 C CA . GLY B 1 425 ? -6.812 45 -9.469 1 84.38 425 GLY B CA 1
ATOM 6447 C C . GLY B 1 425 ? -7.668 44.938 -8.219 1 84.38 425 GLY B C 1
ATOM 6448 O O . GLY B 1 425 ? -8.758 45.531 -8.18 1 84.38 425 GLY B O 1
ATOM 6449 N N . VAL B 1 426 ? -7.211 44.188 -7.316 1 81.69 426 VAL B N 1
ATOM 6450 C CA . VAL B 1 426 ? -7.875 44.125 -6.02 1 81.69 426 VAL B CA 1
ATOM 6451 C C . VAL B 1 426 ? -7.574 45.375 -5.215 1 81.69 426 VAL B C 1
ATOM 6453 O O . VAL B 1 426 ? -6.43 45.844 -5.188 1 81.69 426 VAL B O 1
ATOM 6456 N N . GLU B 1 427 ? -8.656 46.094 -4.801 1 76.31 427 GLU B N 1
ATOM 6457 C CA . GLU B 1 427 ? -8.484 47.281 -3.969 1 76.31 427 GLU B CA 1
ATOM 6458 C C . GLU B 1 427 ? -7.762 46.938 -2.666 1 76.31 427 GLU B C 1
ATOM 6460 O O . GLU B 1 427 ? -8.164 46.031 -1.948 1 76.31 427 GLU B O 1
ATOM 6465 N N . VAL B 1 428 ? -6.625 47.531 -2.561 1 72.94 428 VAL B N 1
ATOM 6466 C CA . VAL B 1 428 ? -5.789 47.281 -1.386 1 72.94 428 VAL B CA 1
ATOM 6467 C C . VAL B 1 428 ? -6.152 48.281 -0.288 1 72.94 428 VAL B C 1
ATOM 6469 O O . VAL B 1 428 ? -5.512 48.312 0.764 1 72.94 428 VAL B O 1
ATOM 6472 N N . ALA B 1 429 ? -7.387 49.344 -0.346 1 60.41 429 ALA B N 1
ATOM 6473 C CA . ALA B 1 429 ? -7.734 50.438 0.563 1 60.41 429 ALA B CA 1
ATOM 6474 C C . ALA B 1 429 ? -8.109 49.906 1.94 1 60.41 429 ALA B C 1
ATOM 6476 O O . ALA B 1 429 ? -8.594 48.781 2.062 1 60.41 429 ALA B O 1
#

InterPro domains:
  IPR000192 Aminotransferase class V domain [PF00266] (26-413)
  IPR010970 Cysteine desulfurase, SufS [TIGR01979] (8-424)
  IPR010970 Cysteine desulfurase, SufS [cd06453] (26-417)
  IPR015421 Pyridoxal phosphate-dependent transferase, major domain [G3DSA:3.40.640.10] (37-313)
  IPR015422 Pyridoxal phosphate-dependent transferase, small domain [G3DSA:3.90.1150.10] (9-417)
  IPR015424 Pyridoxal phosphate-dependent transferase [SSF53383] (4-420)
  IPR020578 Aminotransferase class-V, pyridoxal-phosphate binding site [PS00595] (234-253)

Foldseek 3Di:
DQLDDLVVVLVQFPVQCDFALNHRALEQALLVFNTAGPLLVVLLVCCVVPQDDFEPPDPDDSNVSLPVLQLLLLCLVQVQQAHDSLQKAKFQWLLVQLLFLLVLLLCLPPPPQQPPADPLLSVLSHDAAQAEEEEALLDFLSQPVSVVVSCVSHVYYYHYFYADLQGATDCVCVLVRLDLRYREYEYEQARSAAQFGHDQVVNLVSCVVNSHAYEYEDQQPSLAARHYCVVSVHAKYKYGLRSLNADRRIIIMGGDQSNQQRGGEDDDDPQFFDDDDPVDTHGHGGPSVHQHDRHPSSRSSSSSSSSVVCVVSPNVSSNVQFLVQLLLLLVLQVLFPQKDWHHHSDSVRGGFKIKIDGPPDAQVLLQVLCSSLSYHWDKACSSSQSSCVSNVHRMIIMGGDGSSRDSVSSVSSSVSSVCVCVVPVPDRD/DAFDDLVVVLVQFPVQCDFALNHRFLEQALLVFNTAGPLLVVLLVCCVVPQDDFEPPDPDDSNVSLPVLQLLLLCLVQVQQAHDSLQKAKFQWLLVQLLFLLVLLLCLPPPPQQPPADPLLSVLSHDAAQAEEEEALLDQLSQPVSVVVSCVSHVYYYHYFYADLQGATDCVCVLVRLDLRYSEYEYECARSAQQFGHDQVVNLVSCVVNSHAYEYEDQQPSLAARHYCVVSVHAKYKYGLRSNNADRRIIIMGGDQSNQQRGGEDDDDPQFFDDDDPVDTHGHGGPSVHQHDRHPSSRSSSSSSSSVVCVVSPNVSSNVQFLVQLLLLLVLQVLFPQKAWHHHSDSVRGGFKIKIDGPPDAQVVLQVLCSSLSYHWDKACSSSQSSCVSNVHRMIIMGGDGSSRDSVSSVSSSVSSVCVCVVVVDPRD

Sequence (858 aa):
MSSYDVQQVRADFPVLQREVRDKPLVYLDSGATSQKPASVIDAERTYYEQHNAAVHRGAHQLSEEATDAFEAAREKVATFVGARPEDIVFTKNATESINLVAYGLSNASAPGALDGVPSEVAERLRIGAGDEIVVTEMEHHANLVPWQELCRRTGATLRWFPVTDGGELDLSDLDTLVNERTKVVAFSHVSNVVGTINPVAPLVAAARRVGAITVLDACQSVPHLPVSVTELGVDFMAFSGHKMLGPTGVGVLWGRAELLAALPPFITGGSMIEQVFMDHTTYAAPPQRFEAGSPNVAQAVGLGAAVDYLSKLGMDAVREHDKVLVQAALDGLAKRPWVRVLGPTDVEKRCGAVAFVVDGVHPHDVGQILDDSGIAVRTGHHCAWPLHRALKVPASTRASFAAYSTVEEVEAFLTALDRVPEVFGVEVAMSSYDVQQVRADFPVLQREVRDKPLVYLDSGATSQKPASVIDAERTYYEQHNAAVHRGAHQLSEEATDAFEAAREKVATFVGARPEDIVFTKNATESINLVAYGLSNASAPGALDGVPSEVAERLRIGAGDEIVVTEMEHHANLVPWQELCRRTGATLRWFPVTDGGELDLSDLDTLVNERTKVVAFSHVSNVVGTINPVAPLVAAARRVGAITVLDACQSVPHLPVSVTELGVDFMAFSGHKMLGPTGVGVLWGRAELLAALPPFITGGSMIEQVFMDHTTYAAPPQRFEAGSPNVAQAVGLGAAVDYLSKLGMDAVREHDKVLVQAALDGLAKRPWVRVLGPTDVEKRCGAVAFVVDGVHPHDVGQILDDSGIAVRTGHHCAWPLHRALKVPASTRASFAAYSTVEEVEAFLTALDRVPEVFGVEVA

Secondary structure (DSSP, 8-state):
--SS-HHHHHTT-GGGG-EETTEE-EE-BTTT-----HHHHHHHHHHHHHT-S-SSS-SSHHHHHHHHHHHHHHHHHHHHTT--GGGEEEESSHHHHHHHHHHHHHHTTSTTTTTTS-HHHHHHH---TT-EEEEETT--GGGTHHHHHHHHHH--EEEEE-B-TTSSB--TTHHHHS-TTEEEEEEESB-TTT-BB--HHHHHHHHHHHTPEEEEE-TTTTTTS---HHHH--SEEEEEGGGTT--SS-EEEEE-HHHHHHSPPSS-SSSSEEEE-SS-EEEPPTTGGG--SS--HHHHHHHHHHHHHHHHH-HHHHHHHHHHHHHHHHHHHHT-TTEEEES---GGGB-SEEEEEETTB-HHHHHHHHHHTTEE-EEE-TT-HHHHHHTT-S-EEEEE--TT--HHHHHHHHHHHTHHHHHHT----/--SS-HHHHHTT-GGGG-EETTEE-EE-BTTT-----HHHHHHHHHHHHHT-S-SSS-SSHHHHHHHHHHHHHHHHHHHHTT--GGGEEEESSHHHHHHHHHHHHHHTTSTTTTTTS-HHHHHHH---TT-EEEEETT--GGGTHHHHHHHHHH--EEEEE-B-TTSSB--TTHHHHS-TTEEEEEEESB-TTT-BB--HHHHHHHHHHHTPEEEEE-TTTTTTS---HHHH--SEEEEEGGGTT--SS-EEEEE-HHHHHHSPPSS-SSSSEEEE-SS-EEEPPTTGGG--SS--HHHHHHHHHHHHHHHHH-HHHHHHHHHHHHHHHHHHHHT-TTEEEES---GGGB-SEEEEEETTB-HHHHHHHHHHTTEE-EEE-TT-HHHHHHTT-S-EEEEE--TT--HHHHHHHHHHHTHHHHHHT----

Solvent-accessible surface area (backbone atoms only — not comparable to full-atom values): 41022 Å² total; per-residue (Å²): 126,67,74,61,66,42,70,64,51,35,71,38,24,59,44,62,73,36,67,35,77,91,25,66,42,35,75,22,35,20,72,74,26,32,69,40,34,50,66,20,54,45,41,30,47,48,35,52,41,68,26,66,42,43,56,90,55,41,69,21,69,43,15,49,49,25,32,50,45,36,52,51,16,40,42,44,52,14,56,66,33,56,51,53,45,61,31,45,30,66,33,45,22,28,26,52,27,45,30,40,54,38,43,10,34,55,42,34,67,31,82,72,41,47,67,89,41,57,66,73,60,39,58,50,41,55,67,31,66,77,27,27,37,33,34,43,40,57,29,44,26,31,64,39,44,30,57,51,51,38,21,58,66,37,50,26,42,80,44,62,36,49,59,41,85,50,45,41,79,48,60,89,50,44,71,72,71,46,33,81,45,26,40,34,42,34,43,48,38,21,33,82,55,31,3,24,51,50,73,52,60,67,55,39,51,48,30,54,76,42,57,19,44,33,37,33,41,27,47,51,29,59,60,39,37,75,48,38,52,71,78,51,58,55,41,28,39,21,26,33,23,25,39,40,30,12,38,53,19,22,12,32,26,38,36,42,63,71,55,49,66,48,45,33,65,54,54,41,25,23,77,15,49,68,48,58,50,90,86,50,71,45,64,34,63,56,31,38,22,62,36,37,29,74,62,33,42,45,28,38,32,7,30,25,38,17,47,52,52,48,57,71,64,28,39,64,34,40,30,52,39,41,38,52,46,51,42,53,46,51,56,55,45,68,74,32,85,48,43,44,73,42,24,53,89,46,51,90,38,36,48,50,36,48,17,31,41,44,69,96,47,60,32,64,60,54,35,43,54,27,25,64,62,11,31,34,40,35,38,41,44,80,49,18,47,44,31,30,56,67,63,72,36,90,46,28,31,31,44,11,49,54,80,56,52,48,64,66,47,46,50,50,46,52,56,43,52,63,46,49,36,71,72,70,69,42,75,76,128,131,92,63,72,65,42,70,63,52,37,70,39,23,59,43,62,72,36,69,34,76,89,25,65,43,36,76,22,36,20,72,74,28,33,68,42,36,51,66,21,54,46,40,30,48,48,35,53,41,68,25,66,41,40,56,90,55,42,69,22,70,43,13,48,48,24,30,50,44,37,52,50,14,40,42,45,52,14,57,65,34,57,52,54,43,62,32,44,30,66,34,45,22,28,26,52,28,45,30,41,53,38,43,10,36,56,42,35,68,31,81,71,41,48,66,92,42,56,67,75,60,42,58,50,42,54,64,31,66,78,27,27,37,33,34,43,41,57,29,44,26,30,63,41,43,30,56,50,51,38,21,58,66,37,50,25,42,81,45,62,37,49,57,40,84,50,43,42,78,47,61,88,51,44,70,73,70,45,32,81,42,26,42,34,41,35,44,48,39,20,32,82,55,32,3,21,52,51,73,51,60,67,53,39,51,47,30,55,74,42,56,19,44,33,36,33,40,28,47,52,30,58,60,39,36,76,48,39,51,71,80,53,58,55,42,27,40,20,26,34,25,26,37,41,29,13,39,52,21,22,11,32,26,38,38,42,64,72,57,49,66,49,46,34,64,56,52,41,24,24,76,14,50,67,48,58,50,91,86,49,70,45,64,33,62,54,30,38,22,61,37,37,30,75,60,35,43,45,29,38,33,8,28,24,40,18,47,52,52,47,58,71,59,28,39,65,32,40,30,52,52,41,39,53,44,51,41,53,45,50,55,55,46,68,75,32,84,50,43,48,71,42,24,54,87,47,51,92,42,37,49,50,36,49,17,30,41,43,68,94,47,60,30,64,57,54,34,44,53,27,25,64,62,11,30,32,40,36,38,40,43,79,48,19,47,43,30,29,56,67,62,73,35,90,46,26,30,30,44,13,48,55,81,56,52,49,65,67,49,46,50,50,47,52,57,42,53,62,46,49,36,69,73,68,68,39,74,84,125

pLDDT: mean 96.66, std 5.41, range [37.81, 98.94]

Nearest PDB structures (foldseek):
  7tlm-assembly1_A-2  TM=9.443E-01  e=9.225E-48  Lancefieldella parvula
  7tlq-assembly1_A  TM=9.403E-01  e=1.444E-47  Lancefieldella parvula
  7tlq-assembly1_B  TM=9.412E-01  e=2.262E-47  Lancefieldella parvula
  7tlr-assembly1_A  TM=9.411E-01  e=3.349E-47  Lancefieldella parvula
  7tlr-assembly1_B  TM=9.313E-01  e=3.962E-47  Lancefieldella parvula

Organism: NCBI:txid1656884